Protein 9IIL (pdb70)

Solvent-accessible surface area: 47785 Å² total; per-residue (Å²): 138,29,82,0,0,0,3,7,2,22,21,40,0,5,1,0,0,3,1,4,0,70,16,134,149,72,21,89,0,59,0,16,0,0,5,24,128,15,62,14,118,12,2,11,12,0,1,54,18,3,8,16,22,31,124,12,134,31,148,16,92,54,47,112,63,130,171,76,55,33,1,39,0,80,10,73,173,17,109,4,100,0,11,12,25,109,55,143,63,1,62,105,5,47,0,67,82,24,136,0,33,4,0,0,4,22,50,48,131,22,64,17,58,72,42,0,34,58,0,35,125,10,31,5,118,30,0,0,1,18,21,7,11,130,74,100,16,48,16,13,2,0,20,23,31,26,49,94,96,30,127,104,111,8,78,0,0,0,2,0,21,26,7,0,6,0,0,0,0,0,0,66,8,0,16,96,47,26,11,0,59,7,0,0,0,0,4,0,9,0,11,27,47,69,13,10,16,6,2,89,30,46,222,44,45,23,37,0,0,1,6,52,41,0,0,0,0,13,107,25,58,0,12,42,2,0,59,107,22,19,84,124,0,97,125,65,1,50,9,11,2,0,20,0,20,7,30,8,1,0,0,0,0,0,0,0,7,8,98,49,129,17,65,59,120,105,0,14,59,47,0,44,122,9,15,123,85,122,25,52,115,1,3,23,34,17,91,54,36,4,0,1,20,8,2,53,60,17,56,79,6,0,8,0,0,40,66,19,10,17,34,10,49,110,0,0,1,0,1,0,0,3,1,14,6,12,3,11,0,14,13,1,0,25,3,0,40,30,46,92,122,184,27,85,0,0,0,3,7,2,26,23,41,0,6,1,0,0,6,0,8,0,68,7,133,99,106,10,115,1,67,0,18,0,0,6,21,127,17,61,18,118,13,1,11,14,1,1,59,16,4,9,16,24,31,123,14,139,30,146,20,81,61,46,130,65,122,174,80,57,37,1,46,1,96,8,78,183,23,117,9,96,0,16,11,24,115,62,150,79,1,61,98,5,47,0,57,73,24,138,0,32,1,0,1,4,20,45,48,129,26,67,14,58,70,40,0,33,54,0,34,127,11,26,6,137,29,0,0,0,16,22,6,14,134,48,119,29,62,15,11,3,0,18,18,33,24,43,91,96,29,130,103,110,10,84,1,0,0,2,0,19,28,8,0,7,0,0,0,0,0,0,64,9,0,21,96,53,27,12,0,63,8,0,0,0,0,3,0,7,0,12,28,44,66,12,8,16,8,3,97,31,39,205,23,44,20,26,0,0,1,7,51,40,0,0,0,0,9,98,24,61,0,12,43,1,0,39,103,24,16,94,122,0,95,117,60,1,48,9,12,1,0,20,0,20,8,32,8,0,0,0,0,0,0,0,0,9,8,114,47,129,17,65,60,112,101,0,15,86,37,0,48,108,5,13,131,71,117,27,52,101,0,3,24,36,21,88,60,41,4,0,2,21,6,2,50,60,14,60,79,6,0,9,0,0,39,74,23,9,18,36,13,49,111,0,0,1,0,1,0,0,3,1,14,6,11,2,12,0,11,13,2,0,11,2,0,15,30,34,121,140,138,18,72,0,0,0,3,8,2,26,24,37,0,4,0,0,0,2,1,4,1,74,7,137,114,96,3,135,2,66,0,16,0,0,6,22,129,17,60,14,114,13,1,11,13,1,1,52,17,2,8,17,23,28,121,14,136,29,149,18,88,60,44,128,70,138,171,78,60,40,1,34,0,106,12,79,187,26,96,5,79,0,7,12,26,113,53,152,77,1,56,108,7,39,0,64,79,22,134,1,31,1,0,3,4,22,47,48,134,25,66,15,64,71,41,0,36,55,0,32,122,9,30,5,140,34,0,0,0,18,22,5,11,130,49,128,29,59,19,10,3,0,21,20,40,24,45,95,91,29,126,101,110,5,82,1,0,0,2,0,20,28,6,0,6,0,0,0,0,0,0,62,8,0,22,86,54,27,10,0,63,5,0,0,0,0,3,0,7,0,12,26,48,69,13,11,14,6,3,96,31,45,232,47,36,17,36,0,0,0,7,52,38,1,0,0,1,11,108,23,58,0,10,41,2,0,42,108,26,15,98,121,0,98,113,59,1,48,9,9,1,0,19,0,21,7,30,8,0,0,0,0,0,0,0,0,10,6,115,41,127,13,62,58,114,102,0,13,84,42,0,45,134,7,15,129,79,117,22,52,115,0,3,22,34,22,92,54,28,4,0,1,20,6,1,52,60,13,61,80,5,0,9,0,0,40,53,22,9,18,34,13,53,98,0,0,1,0,2,0,0,3,1,14,6,11,2,11,0,14,13,1,1,15,2,0,34,31,30,153,141,171,38,83,0,0,0,3,7,1,22,22,39,0,6,1,0,0,4,0,5,0,70,8,136,89,97,5,96,2,65,1,13,0,0,6,22,129,17,55,12,108,11,1,9,14,0,1,62,17,4,8,17,24,30,127,15,132,39,121,22,59,54,50,122,70,158,118,72,51,30,0,38,0,83,10,83,181,24,109,6,106,0,9,12,28,114,49,145,74,0,42,110,6,44,0,67,81,14,147,1,30,0,0,0,4,20,48,47,134,25,67,17,67,74,39,0,47,67,0,39,132,10,31,6,135,29,0,0,1,16,21,6,11,131,46,124,30,60,16,10,2,0,18,18,37,19,53,91,97,26,109,113,102,6,84,2,0,0,1,0,20,26,8,0,5,0,0,0,0,0,0,64,8,0,20,103,47,26,9,2,58,8,0,0,0,0,3,0,8,0,11,26,45,70,13,11,17,7,3,96,30,40,219,30,40,44,32,0,0,1,6,53,40,0,0,0,0,7,104,21,58,0,14,38,2,0,50,101,20,18,97,136,0,94,105,90,4,47,8,12,1,0,20,0,21,7,32,9,0,0,0,0,0,0,0,0,8,6,103,44,121,17,67,61,114,102,0,14,71,40,0,47,127,11,15,128,91,124,23,53,100,0,3,22,34,20,89,62,42,5,0,1,22,5,2,54,58,13,60,79,5,0,8,0,0,39,70,22,9,18,36,12,49,104,0,0,2,0,1,0,0,3,1,13,6,12,2,10,0,14,14,1,0,6,2,0,15,41,39,103,160

B-factor: mean 47.94, std 15.57, range [25.23, 146.42]

Radius of gyration: 32.0 Å; Cα contacts (8 Å, |Δi|>4): 3351; chains: 4; bounding box: 79×87×82 Å

Foldseek 3Di:
DAEEEEEALPLFNLLLQLCCQPPPDHFPYAHAEYEEQDDVVVSVVCSQADPQQGGRQWDWDWDQDPNWIWIWIDHNNDTYIYTYYNDPQLLPDQCQVVVHAEYEYDRVPQQEPVSQCSNVNSPHQAYEDAAARDHDALEEDQPLQCLVVDDPNGHYYYPHFLVLNQVLVLCVLQCVPFRFQAKEKEKEWEDDPQADCDQADDPDNQSSHRLQPDWGKAADSNVVSSCRVPVVCVVRYGYTYIYHHDHWKMKMKMKTFTNHDDDLVRSLVSQCVCCVPSRVVAEAEDADPDDGSVQRLPQHSWYWHSVPWDDDPRMIITMIMHGRRNNSSSSVSVSVSVVVD/DAEEEEEDLPLFNLLLVLCQQVPPDHFPYAYAEYEDQDDPVVSVVCSQADPFQGGRQWDWDWDQDPNWIWIWIDHNNDTYIYTYYNDPQQLCDQCQVVVHAEYEYDNVPQQEPVSQCSNVNNVHQAYEDAAFHDPDALEEDQPLPCLVVDDPNGHGYYPHALVLNAVLVLCCLQCVPFRFQAKEKEKEWEDDPQADCDQADDPDNQSSHHQQPDWGKDADSNVVSSCRVPVVCVVRYYYTYIYHHDHWKMKMKMKTFTPHDDDLVRSLVSLCVCCVPSRVPAEEEDCDPDDRSVQRLPQHSWYWHSVQWDDDVRMIITMIMHGRRNNSSNSVSVSVSVVVD/DAEEEEEALPLFNLLLVLCQQVPPDHFPYAHAEYEEQDDDVVSVVCSQADPFQGGRAWDWDWDQDPNWIWIWIDHNNDTYTHTYYNDPQLLPDQCQVVVHAEYEYENVPQQEPVSQCSVVNNPHQAYEDAAFHDYDFLEEDQPLPCLVVDDSPRRYYYPHFLVQNQVLVLCVLQCVPFRFQAKEKEKEWEDDPQADCDQADDPDNQSSHHQQPDWGKAADSNVVSSCRNPVVCVVRYGYTYIYHHDHWKMKMKMKTQTPHDDDLVVSLVSQCVCCVPSRVVAEAEDADDDDGSVARLPQHSWYWHSVPWDDDDRMIITMIMHGRRNNSSNSVSVSVSSVPD/DAEEEEEALPLQNLLLVLCCQVPPDHFDYAHAEYEEQDDPVVSVVCSQAPPFPGGRAWDWDWDDDPHWIWIWIDHNRDTYTYTYYNDPQLLCDQCQVVVHAEYEYDNVPQQEPVSQCSNVNNPYQAYEDAAFHPDDFPEEDQPLQCLVVDDPNGHYYYPHALLLNQVLVLCVLQCVPFRFQAKEKEKEWEDDPQADCDQADDPDNQSSHRLAPDWGKAADCNVVSSCRNPVVCVPRYYYTYIYHHDHWKMKMKMKTFTRHDDDLVVSLVSLCVCCVPSRVPAEEEDQDPDDGSVQRLPQHSWYWNSVPWDDDDRMIITMIMHGRRRNSSSSVSVSVSVSDD

Sequence (1364 aa):
MQRIAINGFGRIGRNVLRAWFESPKQFHFEIVAINDIADVHTLVHLFKYDSTHGRFNGKVDITIENEKIYLNIQSNQRLLKVEVLQQKQPELLPWASLKIDVVLECTGLFRSHADATRHLEAGAKRVIIGAAPFDHVDAAIVYGVNHADVKATDQIISSVSCTTQALVPLVKIIDDAFGIETALMTEIHAVTADQSVLDHAHRDLRRRARASGQNIIPTTSSALGALKRVMPKMEDRIDGYSIRVPTINVAAIDLTFIAQSPITVHHINELLIKASQTDYAEIMAVTDEPLVSSDFNHSPYSLIVDLTQTMVVGHQAKVFAWYDNEWGYANRLLDLCDSFKSMQRIAINGFGRIGRNVLRAWFESPKQFHFEIVAINDIADVHTLVHLFKYDSTHGRFNGKVDITIENEKIYLNIQSNQRLLKVEVLQQKQPELLPWASLKIDVVLECTGLFRSHADATRHLEAGAKRVIIGAAPFDHVDAAIVYGVNHADVKATDQIISSVSCTTQALVPLVKIIDDAFGIETALMTEIHAVTADQSVLDHAHRDLRRARASGQNIIPTTSSALGALKRVMPKMEDRIDGYSIRVPTINVAAIDLTFIAQSPITVHHINELLIKASQTDYAEIMAVTDEPLVSSDFNHSPYSLIVDLTQTMVVGHQAKVFAWYDNEWGYANRLLDLCDSFKSMQRIAINGFGRIGRNVLRAWFESPKQFHFEIVAINDIADVHTLVHLFKYDSTHGRFNGKVDITIENEKIYLNIQSNQRLLKVEVLQQKQPELLPWASLKIDVVLECTGLFRSHADATRHLEAGAKRVIIGAAPFDHVDAAIVYGVNHADVKATDQIISSVSCTTQALVPLVKIIDDAFGIETALMTEIHAVTADQSVLDHAHRDLRRRARASGQNIIPTTSSALGALKRVMPKMEDRIDGYSIRVPTINVAAIDLTFIAQSPITVHHINELLIKASQTDYAEIMAVTDEPLVSSDFNHSPYSLIVDLTQTMVVGHQAKVFAWYDNEWGYANRLLDLCDSFKSMQRIAINGFGRIGRNVLRAWFESPKQFHFEIVAINDIADVHTLVHLFKYDSTHGRFNGKVDITIENEKIYLNIQSNQRLLKVEVLQQKQPELLPWASLKIDVVLECTGLFRSHADATRHLEAGAKRVIIGAAPFDHVDAAIVYGVNHADVKATDQIISSVSCTTQALVPLVKIIDDAFGIETALMTEIHAVTADQSVLDHAHRDLRRRARASGQNIIPTTSSALGALKRVMPKMEDRIIDGYSIRVPTINVAAIDLTFIAQSPITVHHINELLIKASQTDYAEIMAVTDEPLVSSDFNHSPYSLIVDLTQTMVVGHQAKVFAWYDNEWGYANRLLDLCDSFKS

Structure (mmCIF, N/CA/C/O backbone):
data_9IIL
#
_entry.id   9IIL
#
_cell.length_a   145.365
_cell.length_b   167.131
_cell.length_c   149.592
_cell.angle_alpha   90.000
_cell.angle_beta   90.000
_cell.angle_gamma   90.000
#
_symmetry.space_group_name_H-M   'C 2 2 21'
#
loop_
_entity.id
_entity.type
_entity.pdbx_description
1 polymer 'Glyceraldehyde-3-phosphate dehydrogenase'
2 non-polymer NICOTINAMIDE-ADENINE-DINUCLEOTIDE
3 non-polymer DI(HYDROXYETHYL)ETHER
4 non-polymer 'TETRAETHYLENE GLYCOL'
5 non-polymer 1,2-ETHANEDIOL
6 non-polymer 'PHOSPHATE ION'
7 non-polymer 'TRIETHYLENE GLYCOL'
8 non-polymer 2-AMINO-2-HYDROXYMETHYL-PROPANE-1,3-DIOL
9 non-polymer 'PENTAETHYLENE GLYCOL'
10 non-polymer GLYCEROL
11 water water
#
loop_
_atom_site.group_PDB
_atom_site.id
_atom_site.type_symbol
_atom_site.label_atom_id
_atom_site.label_alt_id
_atom_site.label_comp_id
_atom_site.label_asym_id
_atom_site.label_entity_id
_atom_site.label_seq_id
_atom_site.pdbx_PDB_ins_code
_atom_site.Cartn_x
_atom_site.Cartn_y
_atom_site.Cartn_z
_atom_site.occupancy
_atom_site.B_iso_or_equiv
_atom_site.auth_seq_id
_atom_site.auth_comp_id
_atom_site.auth_asym_id
_atom_site.auth_atom_id
_atom_site.pdbx_PDB_model_num
ATOM 1 N N . MET A 1 1 ? -78.300 59.962 10.285 1.000 113.993 1 MET A N 1
ATOM 2 C CA . MET A 1 1 ? -77.830 61.130 11.075 1.000 104.230 1 MET A CA 1
ATOM 3 C C . MET A 1 1 ? -77.229 62.137 10.094 1.000 91.848 1 MET A C 1
ATOM 4 O O . MET A 1 1 ? -77.493 62.079 8.899 1.000 95.033 1 MET A O 1
ATOM 9 N N . GLN A 1 2 ? -76.475 63.101 10.612 1.000 77.132 2 GLN A N 1
ATOM 10 C CA . GLN A 1 2 ? -75.470 63.791 9.827 1.000 63.252 2 GLN A CA 1
ATOM 11 C C . GLN A 1 2 ? -74.233 62.872 9.739 1.000 53.004 2 GLN A C 1
ATOM 12 O O . GLN A 1 2 ? -74.032 61.972 10.558 1.000 46.676 2 GLN A O 1
ATOM 18 N N . ARG A 1 3 ? -73.436 63.040 8.680 1.000 46.393 3 ARG A N 1
ATOM 19 C CA . ARG A 1 3 ? -72.369 62.115 8.352 1.000 47.718 3 ARG A CA 1
ATOM 20 C C . ARG A 1 3 ? -71.048 62.866 8.241 1.000 44.246 3 ARG A C 1
ATOM 21 O O . ARG A 1 3 ? -70.868 63.754 7.420 1.000 49.029 3 ARG A O 1
ATOM 29 N N . ILE A 1 4 ? -70.112 62.501 9.100 1.000 42.825 4 ILE A N 1
ATOM 30 C CA . ILE A 1 4 ? -68.854 63.209 9.213 1.000 44.333 4 ILE A CA 1
ATOM 31 C C . ILE A 1 4 ? -67.780 62.304 8.637 1.000 38.855 4 ILE A C 1
ATOM 32 O O . ILE A 1 4 ? -67.842 61.079 8.764 1.000 42.799 4 ILE A O 1
ATOM 37 N N . ALA A 1 5 ? -66.747 62.939 8.095 1.000 38.837 5 ALA A N 1
ATOM 38 C CA . ALA A 1 5 ? -65.554 62.228 7.690 1.000 37.662 5 ALA A CA 1
ATOM 39 C C . ALA A 1 5 ? -64.330 62.950 8.221 1.000 34.373 5 ALA A C 1
ATOM 40 O O . ALA A 1 5 ? -64.296 64.161 8.307 1.000 38.723 5 ALA A O 1
ATOM 42 N N . ILE A 1 6 ? -63.298 62.195 8.530 1.000 36.035 6 ILE A N 1
ATOM 43 C CA . ILE A 1 6 ? -62.085 62.800 9.019 1.000 37.217 6 ILE A CA 1
ATOM 44 C C . ILE A 1 6 ? -61.042 62.675 7.932 1.000 38.631 6 ILE A C 1
ATOM 45 O O . ILE A 1 6 ? -60.783 61.563 7.490 1.000 37.532 6 ILE A O 1
ATOM 50 N N . ASN A 1 7 ? -60.399 63.793 7.578 1.000 40.599 7 ASN A N 1
ATOM 51 C CA . ASN A 1 7 ? -59.281 63.739 6.650 1.000 40.748 7 ASN A CA 1
ATOM 52 C C . ASN A 1 7 ? -57.983 63.930 7.421 1.000 37.651 7 ASN A C 1
ATOM 53 O O . ASN A 1 7 ? -57.724 65.013 7.938 1.000 45.258 7 ASN A O 1
ATOM 58 N N . GLY A 1 8 ? -57.165 62.882 7.477 1.000 37.565 8 GLY A N 1
ATOM 59 C CA . GLY A 1 8 ? -55.947 62.902 8.269 1.000 38.951 8 GLY A CA 1
ATOM 60 C C . GLY A 1 8 ? -56.222 62.362 9.671 1.000 38.104 8 GLY A C 1
ATOM 61 O O . GLY A 1 8 ? -56.895 63.012 10.467 1.000 38.945 8 GLY A O 1
ATOM 62 N N . PHE A 1 9 ? -55.717 61.152 9.929 1.000 40.862 9 PHE A N 1
ATOM 63 C CA . PHE A 1 9 ? -55.952 60.412 11.158 1.000 41.558 9 PHE A CA 1
ATOM 64 C C . PHE A 1 9 ? -54.695 60.475 12.033 1.000 43.547 9 PHE A C 1
ATOM 65 O O . PHE A 1 9 ? -54.039 59.448 12.285 1.000 38.410 9 PHE A O 1
ATOM 73 N N . GLY A 1 10 ? -54.402 61.698 12.507 1.000 36.284 10 GLY A N 1
ATOM 74 C CA . GLY A 1 10 ? -53.226 61.970 13.308 1.000 37.610 10 GLY A CA 1
ATOM 75 C C . GLY A 1 10 ? -53.621 62.234 14.750 1.000 40.654 10 GLY A C 1
ATOM 76 O O . GLY A 1 10 ? -54.651 61.750 15.212 1.000 40.916 10 GLY A O 1
ATOM 77 N N . ARG A 1 11 ? -52.786 63.014 15.444 1.000 40.806 11 ARG A N 1
ATOM 78 C CA . ARG A 1 11 ? -53.095 63.435 16.801 1.000 40.383 11 ARG A CA 1
ATOM 79 C C . ARG A 1 11 ? -54.523 63.976 16.889 1.000 45.441 11 ARG A C 1
ATOM 80 O O . ARG A 1 11 ? -55.250 63.601 17.803 1.000 50.329 11 ARG A O 1
ATOM 88 N N . ILE A 1 12 ? -54.944 64.843 15.961 1.000 38.984 12 ILE A N 1
ATOM 89 C CA . ILE A 1 12 ? -56.267 65.441 16.095 1.000 40.868 12 ILE A CA 1
ATOM 90 C C . ILE A 1 12 ? -57.353 64.450 15.652 1.000 38.962 12 ILE A C 1
ATOM 91 O O . ILE A 1 12 ? -58.292 64.196 16.395 1.000 36.619 12 ILE A O 1
ATOM 96 N N . GLY A 1 13 ? -57.246 63.936 14.424 1.000 38.110 13 GLY A N 1
ATOM 97 C CA . GLY A 1 13 ? -58.248 63.063 13.844 1.000 36.208 13 GLY A CA 1
ATOM 98 C C . GLY A 1 13 ? -58.514 61.841 14.719 1.000 31.949 13 GLY A C 1
ATOM 99 O O . GLY A 1 13 ? -59.657 61.472 14.905 1.000 34.865 13 GLY A O 1
ATOM 100 N N . ARG A 1 14 ? -57.456 61.198 15.207 1.000 30.304 14 ARG A N 1
ATOM 101 C CA . ARG A 1 14 ? -57.602 60.030 16.059 1.000 35.126 14 ARG A CA 1
ATOM 102 C C . ARG A 1 14 ? -58.295 60.400 17.369 1.000 36.787 14 ARG A C 1
ATOM 103 O O . ARG A 1 14 ? -59.054 59.603 17.904 1.000 37.717 14 ARG A O 1
ATOM 111 N N . ASN A 1 15 ? -58.063 61.614 17.872 1.000 37.992 15 ASN A N 1
ATOM 112 C CA . ASN A 1 15 ? -58.630 61.991 19.151 1.000 36.842 15 ASN A CA 1
ATOM 113 C C . ASN A 1 15 ? -60.093 62.378 18.976 1.000 36.129 15 ASN A C 1
ATOM 114 O O . ASN A 1 15 ? -60.872 62.229 19.912 1.000 30.914 15 ASN A O 1
ATOM 119 N N . VAL A 1 16 ? -60.447 62.848 17.775 1.000 33.167 16 VAL A N 1
ATOM 120 C CA . VAL A 1 16 ? -61.816 63.190 17.452 1.000 36.607 16 VAL A CA 1
ATOM 121 C C . VAL A 1 16 ? -62.646 61.917 17.524 1.000 35.613 16 VAL A C 1
ATOM 122 O O . VAL A 1 16 ? -63.704 61.885 18.144 1.000 36.085 16 VAL A O 1
ATOM 126 N N . LEU A 1 17 ? -62.101 60.846 16.964 1.000 37.893 17 LEU A N 1
ATOM 127 C CA . LEU A 1 17 ? -62.842 59.599 16.937 1.000 37.445 17 LEU A CA 1
ATOM 128 C C . LEU A 1 17 ? -62.955 59.068 18.369 1.000 37.012 17 LEU A C 1
ATOM 129 O O . LEU A 1 17 ? -64.050 58.760 18.843 1.000 32.885 17 LEU A O 1
ATOM 134 N N . ARG A 1 18 ? -61.831 59.025 19.086 1.000 33.894 18 ARG A N 1
ATOM 135 C CA . ARG A 1 18 ? -61.874 58.590 20.470 1.000 34.809 18 ARG A CA 1
ATOM 136 C C . ARG A 1 18 ? -62.872 59.408 21.259 1.000 32.784 18 ARG A C 1
ATOM 137 O O . ARG A 1 18 ? -63.570 58.847 22.096 1.000 35.367 18 ARG A O 1
ATOM 145 N N . ALA A 1 19 ? -62.863 60.732 21.050 1.000 31.622 19 ALA A N 1
ATOM 146 C CA . ALA A 1 19 ? -63.705 61.611 21.847 1.000 32.660 19 ALA A CA 1
ATOM 147 C C . ALA A 1 19 ? -65.187 61.354 21.563 1.000 33.089 19 ALA A C 1
ATOM 148 O O . ALA A 1 19 ? -66.010 61.513 22.456 1.000 35.556 19 ALA A O 1
ATOM 150 N N . TRP A 1 20 ? -65.513 60.989 20.318 1.000 31.005 20 TRP A N 1
ATOM 151 C CA . TRP A 1 20 ? -66.859 60.609 19.949 1.000 32.804 20 TRP A CA 1
ATOM 152 C C . TRP A 1 20 ? -67.316 59.469 20.849 1.000 34.792 20 TRP A C 1
ATOM 153 O O . TRP A 1 20 ? -68.473 59.422 21.275 1.000 36.133 20 TRP A O 1
ATOM 164 N N . PHE A 1 21 ? -66.408 58.522 21.090 1.000 34.946 21 PHE A N 1
ATOM 165 C CA . PHE A 1 21 ? -66.767 57.300 21.791 1.000 37.145 21 PHE A CA 1
ATOM 166 C C . PHE A 1 21 ? -66.838 57.552 23.293 1.000 39.504 21 PHE A C 1
ATOM 167 O O . PHE A 1 21 ? -67.674 56.939 23.948 1.000 43.310 21 PHE A O 1
ATOM 175 N N . GLU A 1 22 ? -66.039 58.495 23.814 1.000 39.866 22 GLU A N 1
ATOM 176 C CA . GLU A 1 22 ? -65.895 58.688 25.257 1.000 40.510 22 GLU A CA 1
ATOM 177 C C . GLU A 1 22 ? -66.849 59.745 25.812 1.000 36.625 22 GLU A C 1
ATOM 178 O O . GLU A 1 22 ? -67.086 59.751 27.005 1.000 33.999 22 GLU A O 1
ATOM 184 N N . SER A 1 23 ? -67.342 60.662 24.988 1.000 35.913 23 SER A N 1
ATOM 185 C CA . SER A 1 23 ? -68.275 61.674 25.459 1.000 40.720 23 SER A CA 1
ATOM 186 C C . SER A 1 23 ? -69.365 61.039 26.324 1.000 43.565 23 SER A C 1
ATOM 187 O O . SER A 1 23 ? -69.971 60.052 25.935 1.000 38.108 23 SER A O 1
ATOM 190 N N . PRO A 1 24 ? -69.621 61.512 27.558 1.000 45.470 24 PRO A N 1
ATOM 191 C CA . PRO A 1 24 ? -70.705 60.925 28.351 1.000 46.708 24 PRO A CA 1
ATOM 192 C C . PRO A 1 24 ? -72.043 60.917 27.609 1.000 45.595 24 PRO A C 1
ATOM 193 O O . PRO A 1 24 ? -72.696 59.872 27.484 1.000 42.997 24 PRO A O 1
ATOM 197 N N . LYS A 1 25 ? -72.429 62.085 27.102 1.000 41.392 25 LYS A N 1
ATOM 198 C CA . LYS A 1 25 ? -73.586 62.204 26.239 1.000 48.612 25 LYS A CA 1
ATOM 199 C C . LYS A 1 25 ? -73.182 61.850 24.808 1.000 49.568 25 LYS A C 1
ATOM 200 O O . LYS A 1 25 ? -72.175 62.321 24.290 1.000 46.371 25 LYS A O 1
ATOM 206 N N . GLN A 1 26 ? -74.014 61.044 24.158 1.000 50.655 26 GLN A N 1
ATOM 207 C CA . GLN A 1 26 ? -73.712 60.537 22.834 1.000 51.277 26 GLN A CA 1
ATOM 208 C C . GLN A 1 26 ? -73.994 61.624 21.807 1.000 48.070 26 GLN A C 1
ATOM 209 O O . GLN A 1 26 ? -75.014 62.307 21.870 1.000 51.794 26 GLN A O 1
ATOM 215 N N . PHE A 1 27 ? -73.073 61.783 20.859 1.000 46.839 27 PHE A N 1
ATOM 216 C CA . PHE A 1 27 ? -73.281 62.720 19.770 1.000 46.783 27 PHE A CA 1
ATOM 217 C C . PHE A 1 27 ? -74.306 62.108 18.818 1.000 47.814 27 PHE A C 1
ATOM 218 O O . PHE A 1 27 ? -74.400 60.888 18.712 1.000 47.875 27 PHE A O 1
ATOM 226 N N . HIS A 1 28 ? -75.087 62.963 18.147 1.000 54.117 28 HIS A N 1
ATOM 227 C CA . HIS A 1 28 ? -76.219 62.493 17.365 1.000 61.219 28 HIS A CA 1
ATOM 228 C C . HIS A 1 28 ? -75.865 62.470 15.880 1.000 62.556 28 HIS A C 1
ATOM 229 O O . HIS A 1 28 ? -76.760 62.446 15.042 1.000 79.411 28 HIS A O 1
ATOM 236 N N . PHE A 1 29 ? -74.561 62.471 15.575 1.000 54.829 29 PHE A N 1
ATOM 237 C CA . PHE A 1 29 ? -74.054 62.301 14.224 1.000 46.776 29 PHE A CA 1
ATOM 238 C C . PHE A 1 29 ? -73.026 61.176 14.259 1.000 47.446 29 PHE A C 1
ATOM 239 O O . PHE A 1 29 ? -72.554 60.787 15.335 1.000 40.630 29 PHE A O 1
ATOM 247 N N . GLU A 1 30 ? -72.700 60.652 13.076 1.000 44.896 30 GLU A N 1
ATOM 248 C CA . GLU A 1 30 ? -71.807 59.517 12.989 1.000 47.427 30 GLU A CA 1
ATOM 249 C C . GLU A 1 30 ? -70.576 59.926 12.198 1.000 41.993 30 GLU A C 1
ATOM 250 O O . GLU A 1 30 ? -70.683 60.726 11.283 1.000 39.239 30 GLU A O 1
ATOM 256 N N . ILE A 1 31 ? -69.419 59.391 12.595 1.000 40.032 31 ILE A N 1
ATOM 257 C CA . ILE A 1 31 ? -68.232 59.407 11.758 1.000 41.176 31 ILE A CA 1
ATOM 258 C C . ILE A 1 31 ? -68.296 58.161 10.879 1.000 39.921 31 ILE A C 1
ATOM 259 O O . ILE A 1 31 ? -68.278 57.054 11.403 1.000 40.870 31 ILE A O 1
ATOM 264 N N . VAL A 1 32 ? -68.377 58.348 9.555 1.000 38.934 32 VAL A N 1
ATOM 265 C CA . VAL A 1 32 ? -68.617 57.238 8.644 1.000 40.758 32 VAL A CA 1
ATOM 266 C C . VAL A 1 32 ? -67.394 56.937 7.783 1.000 42.575 32 VAL A C 1
ATOM 267 O O . VAL A 1 32 ? -67.359 55.897 7.140 1.000 45.671 32 VAL A O 1
ATOM 271 N N . ALA A 1 33 ? -66.399 57.829 7.742 1.000 42.442 33 ALA A N 1
ATOM 272 C CA . ALA A 1 33 ? -65.199 57.497 7.008 1.000 42.194 33 ALA A CA 1
ATOM 273 C C . ALA A 1 33 ? -64.010 58.244 7.582 1.000 39.879 33 ALA A C 1
ATOM 274 O O . ALA A 1 33 ? -64.158 59.344 8.098 1.000 39.314 33 ALA A O 1
ATOM 276 N N . ILE A 1 34 ? -62.834 57.631 7.447 1.000 39.375 34 ILE A N 1
ATOM 277 C CA . ILE A 1 34 ? -61.578 58.309 7.701 1.000 41.096 34 ILE A CA 1
ATOM 278 C C . ILE A 1 34 ? -60.705 58.096 6.478 1.000 42.069 34 ILE A C 1
ATOM 279 O O . ILE A 1 34 ? -60.818 57.060 5.839 1.000 39.397 34 ILE A O 1
ATOM 284 N N . ASN A 1 35 ? -59.833 59.076 6.204 1.000 45.939 35 ASN A N 1
ATOM 285 C CA . ASN A 1 35 ? -58.822 58.996 5.161 1.000 42.087 35 ASN A CA 1
ATOM 286 C C . ASN A 1 35 ? -57.452 59.405 5.698 1.000 40.054 35 ASN A C 1
ATOM 287 O O . ASN A 1 35 ? -57.337 60.341 6.487 1.000 48.092 35 ASN A O 1
ATOM 292 N N . ASP A 1 36 ? -56.413 58.710 5.226 1.000 38.662 36 ASP A N 1
ATOM 293 C CA . ASP A 1 36 ? -55.024 58.979 5.568 1.000 41.871 36 ASP A CA 1
ATOM 294 C C . ASP A 1 36 ? -54.146 58.345 4.496 1.000 44.841 36 ASP A C 1
ATOM 295 O O . ASP A 1 36 ? -54.633 57.580 3.678 1.000 51.127 36 ASP A O 1
ATOM 300 N N . ILE A 1 37 ? -52.856 58.688 4.489 1.000 48.350 37 ILE A N 1
ATOM 301 C CA . ILE A 1 37 ? -51.928 58.122 3.524 1.000 48.363 37 ILE A CA 1
ATOM 302 C C . ILE A 1 37 ? -51.334 56.840 4.089 1.000 43.162 37 ILE A C 1
ATOM 303 O O . ILE A 1 37 ? -50.775 56.054 3.344 1.000 42.183 37 ILE A O 1
ATOM 308 N N . ALA A 1 38 ? -51.420 56.644 5.405 1.000 40.520 38 ALA A N 1
ATOM 309 C CA . ALA A 1 38 ? -50.905 55.435 6.013 1.000 43.515 38 ALA A CA 1
ATOM 310 C C . ALA A 1 38 ? -51.901 54.302 5.786 1.000 41.854 38 ALA A C 1
ATOM 311 O O . ALA A 1 38 ? -53.094 54.559 5.590 1.000 38.704 38 ALA A O 1
ATOM 313 N N . ASP A 1 39 ? -51.385 53.064 5.842 1.000 41.830 39 ASP A N 1
ATOM 314 C CA . ASP A 1 39 ? -52.194 51.864 5.665 1.000 46.021 39 ASP A CA 1
ATOM 315 C C . ASP A 1 39 ? -53.063 51.629 6.903 1.000 44.095 39 ASP A C 1
ATOM 316 O O . ASP A 1 39 ? -52.742 52.114 7.986 1.000 42.936 39 ASP A O 1
ATOM 321 N N . VAL A 1 40 ? -54.141 50.845 6.748 1.000 41.017 40 VAL A N 1
ATOM 322 C CA . VAL A 1 40 ? -55.165 50.720 7.774 1.000 42.596 40 VAL A CA 1
ATOM 323 C C . VAL A 1 40 ? -54.630 50.002 9.025 1.000 41.088 40 VAL A C 1
ATOM 324 O O . VAL A 1 40 ? -55.094 50.267 10.133 1.000 39.911 40 VAL A O 1
ATOM 328 N N . HIS A 1 41 ? -53.665 49.089 8.877 1.000 42.644 41 HIS A N 1
ATOM 329 C CA . HIS A 1 41 ? -53.141 48.390 10.041 1.000 43.997 41 HIS A CA 1
ATOM 330 C C . HIS A 1 41 ? -52.366 49.368 10.929 1.000 46.013 41 HIS A C 1
ATOM 331 O O . HIS A 1 41 ? -52.392 49.229 12.157 1.000 39.430 41 HIS A O 1
ATOM 338 N N . THR A 1 42 ? -51.684 50.352 10.311 1.000 39.864 42 THR A N 1
ATOM 339 C CA . THR A 1 42 ? -50.976 51.373 11.063 1.000 39.126 42 THR A CA 1
ATOM 340 C C . THR A 1 42 ? -51.997 52.268 11.765 1.000 34.293 42 THR A C 1
ATOM 341 O O . THR A 1 42 ? -51.883 52.561 12.948 1.000 31.583 42 THR A O 1
ATOM 345 N N . LEU A 1 43 ? -53.044 52.646 11.050 1.000 34.307 43 LEU A N 1
ATOM 346 C CA . LEU A 1 43 ? -54.059 53.497 11.634 1.000 37.921 43 LEU A CA 1
ATOM 347 C C . LEU A 1 43 ? -54.720 52.839 12.843 1.000 39.025 43 LEU A C 1
ATOM 348 O O . LEU A 1 43 ? -54.837 53.475 13.891 1.000 36.371 43 LEU A O 1
ATOM 353 N N . VAL A 1 44 ? -55.155 51.582 12.699 1.000 36.835 44 VAL A N 1
ATOM 354 C CA . VAL A 1 44 ? -55.878 50.913 13.764 1.000 35.424 44 VAL A CA 1
ATOM 355 C C . VAL A 1 44 ? -54.943 50.724 14.963 1.000 34.800 44 VAL A C 1
ATOM 356 O O . VAL A 1 44 ? -55.390 50.889 16.100 1.000 31.929 44 VAL A O 1
ATOM 360 N N . HIS A 1 45 ? -53.654 50.430 14.716 1.000 31.521 45 HIS A N 1
ATOM 361 C CA . HIS A 1 45 ? -52.693 50.273 15.787 1.000 33.583 45 HIS A CA 1
ATOM 362 C C . HIS A 1 45 ? -52.543 51.576 16.570 1.000 33.940 45 HIS A C 1
ATOM 363 O O . HIS A 1 45 ? -52.571 51.558 17.797 1.000 32.496 45 HIS A O 1
ATOM 370 N N . LEU A 1 46 ? -52.417 52.719 15.884 1.000 32.955 46 LEU A N 1
ATOM 371 C CA . LEU A 1 46 ? -52.175 53.968 16.596 1.000 33.230 46 LEU A CA 1
ATOM 372 C C . LEU A 1 46 ? -53.454 54.430 17.287 1.000 30.677 46 LEU A C 1
ATOM 373 O O . LEU A 1 46 ? -53.394 55.105 18.307 1.000 32.860 46 LEU A O 1
ATOM 378 N N . PHE A 1 47 ? -54.608 54.058 16.745 1.000 28.911 47 PHE A N 1
ATOM 379 C CA . PHE A 1 47 ? -55.870 54.427 17.350 1.000 31.329 47 PHE A CA 1
ATOM 380 C C . PHE A 1 47 ? -56.060 53.702 18.677 1.000 32.171 47 PHE A C 1
ATOM 381 O O . PHE A 1 47 ? -56.584 54.276 19.612 1.000 33.842 47 PHE A O 1
ATOM 389 N N . LYS A 1 48 ? -55.618 52.444 18.742 1.000 35.993 48 LYS A N 1
ATOM 390 C CA . LYS A 1 48 ? -55.784 51.599 19.918 1.000 37.426 48 LYS A CA 1
ATOM 391 C C . LYS A 1 48 ? -54.786 51.932 21.029 1.000 33.346 48 LYS A C 1
ATOM 392 O O . LYS A 1 48 ? -55.143 51.868 22.205 1.000 34.707 48 LYS A O 1
ATOM 398 N N . TYR A 1 49 ? -53.528 52.207 20.661 1.000 31.595 49 TYR A N 1
ATOM 399 C CA . TYR A 1 49 ? -52.465 52.455 21.622 1.000 32.365 49 TYR A CA 1
ATOM 400 C C . TYR A 1 49 ? -51.939 53.884 21.484 1.000 34.266 49 TYR A C 1
ATOM 401 O O . TYR A 1 49 ? -51.488 54.278 20.414 1.000 35.727 49 TYR A O 1
ATOM 410 N N . ASP A 1 50 ? -51.963 54.639 22.588 1.000 34.824 50 ASP A N 1
ATOM 411 C CA . ASP A 1 50 ? -51.635 56.060 22.587 1.000 32.983 50 ASP A CA 1
ATOM 412 C C . ASP A 1 50 ? -50.748 56.353 23.794 1.000 32.472 50 ASP A C 1
ATOM 413 O O . ASP A 1 50 ? -51.126 56.099 24.944 1.000 31.991 50 ASP A O 1
ATOM 418 N N . SER A 1 51 ? -49.573 56.919 23.500 1.000 28.969 51 SER A N 1
ATOM 419 C CA . SER A 1 51 ? -48.580 57.261 24.493 1.000 29.127 51 SER A CA 1
ATOM 420 C C . SER A 1 51 ? -49.056 58.330 25.473 1.000 33.952 51 SER A C 1
ATOM 421 O O . SER A 1 51 ? -48.508 58.444 26.570 1.000 40.241 51 SER A O 1
ATOM 424 N N . THR A 1 52 ? -50.007 59.149 25.028 1.000 34.368 52 THR A N 1
ATOM 425 C CA . THR A 1 52 ? -50.482 60.310 25.751 1.000 32.466 52 THR A CA 1
ATOM 426 C C . THR A 1 52 ? -51.790 59.960 26.445 1.000 33.712 52 THR A C 1
ATOM 427 O O . THR A 1 52 ? -51.922 60.197 27.642 1.000 35.631 52 THR A O 1
ATOM 431 N N . HIS A 1 53 ? -52.752 59.413 25.695 1.000 31.734 53 HIS A N 1
ATOM 432 C CA . HIS A 1 53 ? -54.097 59.220 26.228 1.000 34.992 53 HIS A CA 1
ATOM 433 C C . HIS A 1 53 ? -54.416 57.765 26.607 1.000 36.979 53 HIS A C 1
ATOM 434 O O . HIS A 1 53 ? -55.554 57.481 26.969 1.000 39.186 53 HIS A O 1
ATOM 441 N N . GLY A 1 54 ? -53.447 56.843 26.531 1.000 34.654 54 GLY A N 1
ATOM 442 C CA . GLY A 1 54 ? -53.667 55.464 26.964 1.000 35.138 54 GLY A CA 1
ATOM 443 C C . GLY A 1 54 ? -54.339 54.591 25.894 1.000 35.296 54 GLY A C 1
ATOM 444 O O . GLY A 1 54 ? -54.491 54.991 24.735 1.000 34.941 54 GLY A O 1
ATOM 445 N N . ARG A 1 55 ? -54.727 53.374 26.288 1.000 31.384 55 ARG A N 1
ATOM 446 C CA . ARG A 1 55 ? -55.366 52.441 25.379 1.000 36.015 55 ARG A CA 1
ATOM 447 C C . ARG A 1 55 ? -56.804 52.863 25.112 1.000 35.496 55 ARG A C 1
ATOM 448 O O . ARG A 1 55 ? -57.490 53.350 25.997 1.000 35.697 55 ARG A O 1
ATOM 456 N N . PHE A 1 56 ? -57.257 52.647 23.881 1.000 34.551 56 PHE A N 1
ATOM 457 C CA . PHE A 1 56 ? -58.656 52.851 23.571 1.000 36.009 56 PHE A CA 1
ATOM 458 C C . PHE A 1 56 ? -59.481 51.807 24.317 1.000 35.920 56 PHE A C 1
ATOM 459 O O . PHE A 1 56 ? -59.183 50.619 24.279 1.000 34.277 56 PHE A O 1
ATOM 467 N N . ASN A 1 57 ? -60.531 52.248 24.993 1.000 45.858 57 ASN A N 1
ATOM 468 C CA . ASN A 1 57 ? -61.283 51.333 25.831 1.000 48.215 57 ASN A CA 1
ATOM 469 C C . ASN A 1 57 ? -62.396 50.738 24.993 1.000 42.035 57 ASN A C 1
ATOM 470 O O . ASN A 1 57 ? -63.555 51.094 25.157 1.000 41.214 57 ASN A O 1
ATOM 475 N N . GLY A 1 58 ? -62.005 49.876 24.059 1.000 43.815 58 GLY A N 1
ATOM 476 C CA . GLY A 1 58 ? -62.957 49.294 23.134 1.000 42.978 58 GLY A CA 1
ATOM 477 C C . GLY A 1 58 ? -62.294 48.299 22.193 1.000 40.151 58 GLY A C 1
ATOM 478 O O . GLY A 1 58 ? -61.125 47.974 22.356 1.000 40.482 58 GLY A O 1
ATOM 479 N N . LYS A 1 59 ? -63.061 47.862 21.193 1.000 41.725 59 LYS A N 1
ATOM 480 C CA . LYS A 1 59 ? -62.613 46.844 20.260 1.000 46.989 59 LYS A CA 1
ATOM 481 C C . LYS A 1 59 ? -62.679 47.411 18.847 1.000 40.752 59 LYS A C 1
ATOM 482 O O . LYS A 1 59 ? -63.623 48.111 18.482 1.000 38.056 59 LYS A O 1
ATOM 488 N N . VAL A 1 60 ? -61.662 47.089 18.054 1.000 39.641 60 VAL A N 1
ATOM 489 C CA . VAL A 1 60 ? -61.645 47.449 16.648 1.000 43.243 60 VAL A CA 1
ATOM 490 C C . VAL A 1 60 ? -61.381 46.204 15.813 1.000 45.454 60 VAL A C 1
ATOM 491 O O . VAL A 1 60 ? -60.376 45.535 16.037 1.000 49.329 60 VAL A O 1
ATOM 495 N N . ASP A 1 61 ? -62.273 45.930 14.850 1.000 45.249 61 ASP A N 1
ATOM 496 C CA . ASP A 1 61 ? -62.134 44.822 13.913 1.000 49.975 61 ASP A CA 1
ATOM 497 C C . ASP A 1 61 ? -62.179 45.381 12.487 1.000 45.533 61 ASP A C 1
ATOM 498 O O . ASP A 1 61 ? -63.079 46.133 12.139 1.000 44.229 61 ASP A O 1
ATOM 503 N N . ILE A 1 62 ? -61.206 44.999 11.660 1.000 45.240 62 ILE A N 1
ATOM 504 C CA . ILE A 1 62 ? -61.136 45.408 10.260 1.000 52.101 62 ILE A CA 1
ATOM 505 C C . ILE A 1 62 ? -61.853 44.374 9.395 1.000 50.370 62 ILE A C 1
ATOM 506 O O . ILE A 1 62 ? -61.652 43.179 9.576 1.000 55.052 62 ILE A O 1
ATOM 511 N N . THR A 1 63 ? -62.659 44.828 8.433 1.000 54.050 63 THR A N 1
ATOM 512 C CA . THR A 1 63 ? -63.346 43.924 7.520 1.000 53.118 63 THR A CA 1
ATOM 513 C C . THR A 1 63 ? -63.171 44.457 6.107 1.000 51.486 63 THR A C 1
ATOM 514 O O . THR A 1 63 ? -62.995 45.657 5.940 1.000 45.344 63 THR A O 1
ATOM 518 N N . ILE A 1 64 ? -63.223 43.546 5.122 1.000 55.830 64 ILE A N 1
ATOM 519 C CA . ILE A 1 64 ? -63.270 43.887 3.707 1.000 58.817 64 ILE A CA 1
ATOM 520 C C . ILE A 1 64 ? -64.646 43.487 3.173 1.000 56.847 64 ILE A C 1
ATOM 521 O O . ILE A 1 64 ? -65.043 42.343 3.342 1.000 57.735 64 ILE A O 1
ATOM 526 N N . GLU A 1 65 ? -65.387 44.432 2.578 1.000 58.570 65 GLU A N 1
ATOM 527 C CA . GLU A 1 65 ? -66.763 44.208 2.142 1.000 64.967 65 GLU A CA 1
ATOM 528 C C . GLU A 1 65 ? -67.034 45.035 0.885 1.000 77.124 65 GLU A C 1
ATOM 529 O O . GLU A 1 65 ? -66.995 46.259 0.934 1.000 87.026 65 GLU A O 1
ATOM 535 N N . ASN A 1 66 ? -67.374 44.352 -0.218 1.000 85.141 66 ASN A N 1
ATOM 536 C CA . ASN A 1 66 ? -67.128 44.838 -1.569 1.000 79.713 66 ASN A CA 1
ATOM 537 C C . ASN A 1 66 ? -65.611 44.862 -1.712 1.000 81.023 66 ASN A C 1
ATOM 538 O O . ASN A 1 66 ? -64.962 43.896 -1.323 1.000 88.627 66 ASN A O 1
ATOM 543 N N . GLU A 1 67 ? -65.031 45.947 -2.227 1.000 85.421 67 GLU A N 1
ATOM 544 C CA . GLU A 1 67 ? -63.581 46.087 -2.185 1.000 87.067 67 GLU A CA 1
ATOM 545 C C . GLU A 1 67 ? -63.231 47.146 -1.145 1.000 73.868 67 GLU A C 1
ATOM 546 O O . GLU A 1 67 ? -62.162 47.741 -1.203 1.000 69.213 67 GLU A O 1
ATOM 552 N N . LYS A 1 68 ? -64.140 47.336 -0.181 1.000 67.336 68 LYS A N 1
ATOM 553 C CA . LYS A 1 68 ? -64.089 48.451 0.748 1.000 63.226 68 LYS A CA 1
ATOM 554 C C . LYS A 1 68 ? -63.539 47.961 2.089 1.000 56.575 68 LYS A C 1
ATOM 555 O O . LYS A 1 68 ? -63.761 46.820 2.473 1.000 50.548 68 LYS A O 1
ATOM 561 N N . ILE A 1 69 ? -62.768 48.825 2.760 1.000 53.452 69 ILE A N 1
ATOM 562 C CA . ILE A 1 69 ? -62.153 48.511 4.040 1.000 52.304 69 ILE A CA 1
ATOM 563 C C . ILE A 1 69 ? -62.967 49.201 5.128 1.000 44.755 69 ILE A C 1
ATOM 564 O O . ILE A 1 69 ? -63.275 50.377 5.017 1.000 48.411 69 ILE A O 1
ATOM 569 N N . TYR A 1 70 ? -63.358 48.451 6.147 1.000 41.799 70 TYR A N 1
ATOM 570 C CA . TYR A 1 70 ? -64.182 49.003 7.207 1.000 45.311 70 TYR A CA 1
ATOM 571 C C . TYR A 1 70 ? -63.516 48.754 8.554 1.000 41.760 70 TYR A C 1
ATOM 572 O O . TYR A 1 70 ? -62.892 47.714 8.766 1.000 41.631 70 TYR A O 1
ATOM 581 N N . LEU A 1 71 ? -63.650 49.745 9.442 1.000 41.908 71 LEU A N 1
ATOM 582 C CA . LEU A 1 71 ? -63.416 49.565 10.865 1.000 38.562 71 LEU A CA 1
ATOM 583 C C . LEU A 1 71 ? -64.749 49.421 11.576 1.000 37.434 71 LEU A C 1
ATOM 584 O O . LEU A 1 71 ? -65.611 50.286 11.450 1.000 41.697 71 LEU A O 1
ATOM 589 N N . ASN A 1 72 ? -64.864 48.338 12.344 1.000 38.631 72 ASN A N 1
ATOM 590 C CA . ASN A 1 72 ? -65.977 48.092 13.242 1.000 44.591 72 ASN A CA 1
ATOM 591 C C . ASN A 1 72 ? -65.462 48.345 14.655 1.000 42.661 72 ASN A C 1
ATOM 592 O O . ASN A 1 72 ? -64.638 47.587 15.169 1.000 42.945 72 ASN A O 1
ATOM 597 N N . ILE A 1 73 ? -65.945 49.442 15.240 1.000 45.382 73 ILE A N 1
ATOM 598 C CA . ILE A 1 73 ? -65.438 49.959 16.500 1.000 47.807 73 ILE A CA 1
ATOM 599 C C . ILE A 1 73 ? -66.555 49.929 17.539 1.000 43.134 73 ILE A C 1
ATOM 600 O O . ILE A 1 73 ? -67.635 50.499 17.341 1.000 41.785 73 ILE A O 1
ATOM 605 N N . GLN A 1 74 ? -66.225 49.341 18.684 1.000 41.669 74 GLN A N 1
ATOM 606 C CA . GLN A 1 74 ? -67.176 49.131 19.757 1.000 45.860 74 GLN A CA 1
ATOM 607 C C . GLN A 1 74 ? -66.549 49.655 21.045 1.000 40.681 74 GLN A C 1
ATOM 608 O O . GLN A 1 74 ? -65.472 49.217 21.427 1.000 38.979 74 GLN A O 1
ATOM 614 N N . SER A 1 75 ? -67.215 50.618 21.681 1.000 38.026 75 SER A N 1
ATOM 615 C CA . SER A 1 75 ? -66.765 51.189 22.933 1.000 39.489 75 SER A CA 1
ATOM 616 C C . SER A 1 75 ? -67.930 51.929 23.572 1.000 41.997 75 SER A C 1
ATOM 617 O O . SER A 1 75 ? -68.652 52.614 22.866 1.000 37.180 75 SER A O 1
ATOM 620 N N . ASN A 1 76 ? -68.082 51.808 24.901 1.000 46.004 76 ASN A N 1
ATOM 621 C CA . ASN A 1 76 ? -69.007 52.645 25.657 1.000 42.979 76 ASN A CA 1
ATOM 622 C C . ASN A 1 76 ? -70.436 52.493 25.110 1.000 43.116 76 ASN A C 1
ATOM 623 O O . ASN A 1 76 ? -71.181 53.465 24.996 1.000 38.710 76 ASN A O 1
ATOM 628 N N . GLN A 1 77 ? -70.813 51.254 24.775 1.000 43.033 77 GLN A N 1
ATOM 629 C CA . GLN A 1 77 ? -72.181 50.897 24.406 1.000 48.309 77 GLN A CA 1
ATOM 630 C C . GLN A 1 77 ? -72.534 51.495 23.048 1.000 44.163 77 GLN A C 1
ATOM 631 O O . GLN A 1 77 ? -73.708 51.641 22.708 1.000 43.200 77 GLN A O 1
ATOM 637 N N . ARG A 1 78 ? -71.497 51.832 22.282 1.000 41.779 78 ARG A N 1
ATOM 638 C CA . ARG A 1 78 ? -71.665 52.507 21.010 1.000 44.976 78 ARG A CA 1
ATOM 639 C C . ARG A 1 78 ? -70.925 51.724 19.938 1.000 43.646 78 ARG A C 1
ATOM 640 O O . ARG A 1 78 ? -69.941 51.065 20.251 1.000 40.115 78 ARG A O 1
ATOM 648 N N . LEU A 1 79 ? -71.430 51.799 18.695 1.000 47.779 79 LEU A N 1
ATOM 649 C CA . LEU A 1 79 ? -70.854 51.076 17.570 1.000 49.872 79 LEU A CA 1
ATOM 650 C C . LEU A 1 79 ? -70.771 52.030 16.386 1.000 49.450 79 LEU A C 1
ATOM 651 O O . LEU A 1 79 ? -71.725 52.760 16.130 1.000 57.109 79 LEU A O 1
ATOM 656 N N . LEU A 1 80 ? -69.626 52.037 15.696 1.000 41.882 80 LEU A N 1
ATOM 657 C CA . LEU A 1 80 ? -69.528 52.710 14.413 1.000 43.053 80 LEU A CA 1
ATOM 658 C C . LEU A 1 80 ? -68.895 51.763 13.406 1.000 41.679 80 LEU A C 1
ATOM 659 O O . LEU A 1 80 ? -68.002 51.009 13.769 1.000 42.859 80 LEU A O 1
ATOM 664 N N . LYS A 1 81 ? -69.370 51.840 12.155 1.000 45.889 81 LYS A N 1
ATOM 665 C CA . LYS A 1 81 ? -68.731 51.197 11.020 1.000 45.579 81 LYS A CA 1
ATOM 666 C C . LYS A 1 81 ? -68.196 52.279 10.083 1.000 44.619 81 LYS A C 1
ATOM 667 O O . LYS A 1 81 ? -68.958 53.072 9.548 1.000 44.054 81 LYS A O 1
ATOM 673 N N . VAL A 1 82 ? -66.872 52.292 9.901 1.000 41.008 82 VAL A N 1
ATOM 674 C CA . VAL A 1 82 ? -66.162 53.451 9.409 1.000 41.530 82 VAL A CA 1
ATOM 675 C C . VAL A 1 82 ? -65.338 52.991 8.224 1.000 39.328 82 VAL A C 1
ATOM 676 O O . VAL A 1 82 ? -64.463 52.150 8.398 1.000 44.738 82 VAL A O 1
ATOM 680 N N . GLU A 1 83 ? -65.569 53.586 7.053 1.000 38.619 83 GLU A N 1
ATOM 681 C CA . GLU A 1 83 ? -64.803 53.202 5.882 1.000 38.193 83 GLU A CA 1
ATOM 682 C C . GLU A 1 83 ? -63.429 53.862 5.948 1.000 35.904 83 GLU A C 1
ATOM 683 O O . GLU A 1 83 ? -63.306 55.034 6.290 1.000 41.218 83 GLU A O 1
ATOM 689 N N . VAL A 1 84 ? -62.399 53.099 5.616 1.000 37.501 84 VAL A N 1
ATOM 690 C CA . VAL A 1 84 ? -61.047 53.621 5.562 1.000 39.229 84 VAL A CA 1
ATOM 691 C C . VAL A 1 84 ? -60.606 53.822 4.113 1.000 41.623 84 VAL A C 1
ATOM 692 O O . VAL A 1 84 ? -60.620 52.893 3.304 1.000 42.354 84 VAL A O 1
ATOM 696 N N . LEU A 1 85 ? -60.162 55.050 3.829 1.000 42.910 85 LEU A N 1
ATOM 697 C CA . LEU A 1 85 ? -59.568 55.405 2.550 1.000 44.830 85 LEU A CA 1
ATOM 698 C C . LEU A 1 85 ? -58.082 55.707 2.716 1.000 44.943 85 LEU A C 1
ATOM 699 O O . LEU A 1 85 ? -57.556 55.846 3.832 1.000 41.527 85 LEU A O 1
ATOM 704 N N . GLN A 1 86 ? -57.411 55.739 1.561 1.000 48.327 86 GLN A N 1
ATOM 705 C CA . GLN A 1 86 ? -55.998 56.056 1.486 1.000 49.669 86 GLN A CA 1
ATOM 706 C C . GLN A 1 86 ? -55.745 56.796 0.181 1.000 58.250 86 GLN A C 1
ATOM 707 O O . GLN A 1 86 ? -55.178 56.228 -0.751 1.000 63.126 86 GLN A O 1
ATOM 713 N N . GLN A 1 87 ? -56.219 58.052 0.136 1.000 55.207 87 GLN A N 1
ATOM 714 C CA . GLN A 1 87 ? -56.192 58.886 -1.054 1.000 50.718 87 GLN A CA 1
ATOM 715 C C . GLN A 1 87 ? -55.527 60.234 -0.737 1.000 53.887 87 GLN A C 1
ATOM 716 O O . GLN A 1 87 ? -56.163 61.107 -0.144 1.000 45.528 87 GLN A O 1
ATOM 722 N N . LYS A 1 88 ? -54.278 60.438 -1.195 1.000 53.749 88 LYS A N 1
ATOM 723 C CA . LYS A 1 88 ? -53.519 61.647 -0.886 1.000 57.093 88 LYS A CA 1
ATOM 724 C C . LYS A 1 88 ? -54.132 62.913 -1.502 1.000 55.432 88 LYS A C 1
ATOM 725 O O . LYS A 1 88 ? -53.819 64.014 -1.046 1.000 53.822 88 LYS A O 1
ATOM 731 N N . GLN A 1 89 ? -55.045 62.767 -2.477 1.000 55.278 89 GLN A N 1
ATOM 732 C CA . GLN A 1 89 ? -55.623 63.903 -3.179 1.000 56.834 89 GLN A CA 1
ATOM 733 C C . GLN A 1 89 ? -57.118 64.013 -2.896 1.000 53.870 89 GLN A C 1
ATOM 734 O O . GLN A 1 89 ? -57.912 63.226 -3.401 1.000 55.685 89 GLN A O 1
ATOM 740 N N . PRO A 1 90 ? -57.548 65.022 -2.100 1.000 53.660 90 PRO A N 1
ATOM 741 C CA . PRO A 1 90 ? -58.932 65.111 -1.633 1.000 51.654 90 PRO A CA 1
ATOM 742 C C . PRO A 1 90 ? -60.024 65.292 -2.679 1.000 50.196 90 PRO A C 1
ATOM 743 O O . PRO A 1 90 ? -61.184 64.983 -2.406 1.000 48.973 90 PRO A O 1
ATOM 747 N N . GLU A 1 91 ? -59.662 65.807 -3.857 1.000 54.942 91 GLU A N 1
ATOM 748 C CA . GLU A 1 91 ? -60.640 65.949 -4.934 1.000 60.160 91 GLU A CA 1
ATOM 749 C C . GLU A 1 91 ? -61.118 64.560 -5.365 1.000 53.116 91 GLU A C 1
ATOM 750 O O . GLU A 1 91 ? -62.259 64.420 -5.799 1.000 54.405 91 GLU A O 1
ATOM 756 N N . LEU A 1 92 ? -60.270 63.543 -5.132 1.000 51.512 92 LEU A N 1
ATOM 757 C CA . LEU A 1 92 ? -60.512 62.166 -5.538 1.000 53.705 92 LEU A CA 1
ATOM 758 C C . LEU A 1 92 ? -61.311 61.355 -4.511 1.000 60.895 92 LEU A C 1
ATOM 759 O O . LEU A 1 92 ? -61.690 60.226 -4.802 1.000 61.515 92 LEU A O 1
ATOM 764 N N . LEU A 1 93 ? -61.578 61.890 -3.314 1.000 57.485 93 LEU A N 1
ATOM 765 C CA . LEU A 1 93 ? -62.265 61.108 -2.298 1.000 52.095 93 LEU A CA 1
ATOM 766 C C . LEU A 1 93 ? -63.736 60.926 -2.651 1.000 51.034 93 LEU A C 1
ATOM 767 O O . LEU A 1 93 ? -64.360 61.779 -3.266 1.000 52.811 93 LEU A O 1
ATOM 772 N N . PRO A 1 94 ? -64.349 59.803 -2.236 1.000 54.478 94 PRO A N 1
ATOM 773 C CA . PRO A 1 94 ? -65.737 59.507 -2.591 1.000 55.207 94 PRO A CA 1
ATOM 774 C C . PRO A 1 94 ? -66.815 60.091 -1.698 1.000 49.711 94 PRO A C 1
ATOM 775 O O . PRO A 1 94 ? -67.659 59.354 -1.204 1.000 53.758 94 PRO A O 1
ATOM 779 N N . TRP A 1 95 ? -66.808 61.408 -1.517 1.000 52.065 95 TRP A N 1
ATOM 780 C CA . TRP A 1 95 ? -67.691 62.010 -0.535 1.000 47.508 95 TRP A CA 1
ATOM 781 C C . TRP A 1 95 ? -69.120 62.062 -1.057 1.000 51.729 95 TRP A C 1
ATOM 782 O O . TRP A 1 95 ? -70.060 62.107 -0.263 1.000 53.783 95 TRP A O 1
ATOM 793 N N . ALA A 1 96 ? -69.279 62.108 -2.384 1.000 54.881 96 ALA A N 1
ATOM 794 C CA . ALA A 1 96 ? -70.604 62.185 -2.987 1.000 58.713 96 ALA A CA 1
ATOM 795 C C . ALA A 1 96 ? -71.394 60.929 -2.645 1.000 55.383 96 ALA A C 1
ATOM 796 O O . ALA A 1 96 ? -72.524 61.029 -2.177 1.000 54.553 96 ALA A O 1
ATOM 798 N N . SER A 1 97 ? -70.761 59.766 -2.857 1.000 56.113 97 SER A N 1
ATOM 799 C CA . SER A 1 97 ? -71.413 58.483 -2.645 1.000 62.135 97 SER A CA 1
ATOM 800 C C . SER A 1 97 ? -71.618 58.243 -1.154 1.000 61.033 97 SER A C 1
ATOM 801 O O . SER A 1 97 ? -72.656 57.726 -0.751 1.000 62.513 97 SER A O 1
ATOM 804 N N . LEU A 1 98 ? -70.658 58.675 -0.332 1.000 59.361 98 LEU A N 1
ATOM 805 C CA . LEU A 1 98 ? -70.788 58.501 1.107 1.000 54.990 98 LEU A CA 1
ATOM 806 C C . LEU A 1 98 ? -71.772 59.501 1.710 1.000 53.649 98 LEU A C 1
ATOM 807 O O . LEU A 1 98 ? -72.117 59.351 2.878 1.000 64.491 98 LEU A O 1
ATOM 812 N N . LYS A 1 99 ? -72.235 60.488 0.924 1.000 54.850 99 LYS A N 1
ATOM 813 C CA . LYS A 1 99 ? -73.196 61.496 1.367 1.000 58.823 99 LYS A CA 1
ATOM 814 C C . LYS A 1 99 ? -72.690 62.231 2.617 1.000 58.686 99 LYS A C 1
ATOM 815 O O . LYS A 1 99 ? -73.434 62.453 3.576 1.000 57.507 99 LYS A O 1
ATOM 821 N N . ILE A 1 100 ? -71.424 62.659 2.547 1.000 50.981 100 ILE A N 1
ATOM 822 C CA . ILE A 1 100 ? -70.737 63.356 3.618 1.000 49.234 100 ILE A CA 1
ATOM 823 C C . ILE A 1 100 ? -71.351 64.741 3.803 1.000 49.160 100 ILE A C 1
ATOM 824 O O . ILE A 1 100 ? -71.484 65.514 2.857 1.000 54.460 100 ILE A O 1
ATOM 829 N N . ASP A 1 101 ? -71.725 65.061 5.036 1.000 51.832 101 ASP A N 1
ATOM 830 C CA . ASP A 1 101 ? -72.244 66.381 5.363 1.000 49.556 101 ASP A CA 1
ATOM 831 C C . ASP A 1 101 ? -71.106 67.303 5.811 1.000 51.863 101 ASP A C 1
ATOM 832 O O . ASP A 1 101 ? -71.120 68.496 5.501 1.000 57.014 101 ASP A O 1
ATOM 837 N N . VAL A 1 102 ? -70.108 66.765 6.524 1.000 43.088 102 VAL A N 1
ATOM 838 C CA . VAL A 1 102 ? -68.995 67.587 6.970 1.000 43.965 102 VAL A CA 1
ATOM 839 C C . VAL A 1 102 ? -67.710 66.780 6.885 1.000 37.511 102 VAL A C 1
ATOM 840 O O . VAL A 1 102 ? -67.677 65.648 7.338 1.000 40.520 102 VAL A O 1
ATOM 844 N N . VAL A 1 103 ? -66.660 67.397 6.342 1.000 35.306 103 VAL A N 1
ATOM 845 C CA . VAL A 1 103 ? -65.324 66.849 6.426 1.000 37.738 103 VAL A CA 1
ATOM 846 C C . VAL A 1 103 ? -64.550 67.601 7.491 1.000 40.736 103 VAL A C 1
ATOM 847 O O . VAL A 1 103 ? -64.508 68.822 7.459 1.000 44.175 103 VAL A O 1
ATOM 851 N N . LEU A 1 104 ? -63.887 66.867 8.382 1.000 38.368 104 LEU A N 1
ATOM 852 C CA . LEU A 1 104 ? -62.936 67.477 9.296 1.000 41.068 104 LEU A CA 1
ATOM 853 C C . LEU A 1 104 ? -61.557 67.384 8.666 1.000 38.092 104 LEU A C 1
ATOM 854 O O . LEU A 1 104 ? -61.028 66.294 8.486 1.000 39.605 104 LEU A O 1
ATOM 859 N N . GLU A 1 105 ? -60.974 68.532 8.349 1.000 40.086 105 GLU A N 1
ATOM 860 C CA . GLU A 1 105 ? -59.744 68.534 7.579 1.000 43.002 105 GLU A CA 1
ATOM 861 C C . GLU A 1 105 ? -58.590 68.650 8.565 1.000 39.232 105 GLU A C 1
ATOM 862 O O . GLU A 1 105 ? -58.327 69.726 9.089 1.000 40.859 105 GLU A O 1
ATOM 868 N N . CYS A 1 106 ? -57.924 67.533 8.835 1.000 41.387 106 CYS A N 1
ATOM 869 C CA . CYS A 1 106 ? -57.023 67.471 9.978 1.000 42.292 106 CYS A CA 1
ATOM 870 C C . CYS A 1 106 ? -55.608 67.066 9.559 1.000 42.619 106 CYS A C 1
ATOM 871 O O . CYS A 1 106 ? -54.870 66.511 10.378 1.000 39.861 106 CYS A O 1
ATOM 874 N N . THR A 1 107 ? -55.220 67.383 8.309 1.000 41.526 107 THR A N 1
ATOM 875 C CA . THR A 1 107 ? -53.907 67.008 7.788 1.000 45.118 107 THR A CA 1
ATOM 876 C C . THR A 1 107 ? -52.877 68.128 7.968 1.000 44.161 107 THR A C 1
ATOM 877 O O . THR A 1 107 ? -51.680 67.866 7.920 1.000 43.951 107 THR A O 1
ATOM 881 N N . GLY A 1 108 ? -53.336 69.382 8.062 1.000 48.557 108 GLY A N 1
ATOM 882 C CA . GLY A 1 108 ? -52.448 70.535 8.044 1.000 50.205 108 GLY A CA 1
ATOM 883 C C . GLY A 1 108 ? -52.041 71.000 6.640 1.000 53.138 108 GLY A C 1
ATOM 884 O O . GLY A 1 108 ? -51.314 71.984 6.526 1.000 60.543 108 GLY A O 1
ATOM 885 N N . LEU A 1 109 ? -52.531 70.343 5.575 1.000 48.809 109 LEU A N 1
ATOM 886 C CA . LEU A 1 109 ? -52.012 70.562 4.228 1.000 47.793 109 LEU A CA 1
ATOM 887 C C . LEU A 1 109 ? -53.034 71.233 3.303 1.000 51.553 109 LEU A C 1
ATOM 888 O O . LEU A 1 109 ? -52.705 71.568 2.172 1.000 63.205 109 LEU A O 1
ATOM 893 N N . PHE A 1 110 ? -54.279 71.409 3.761 1.000 48.712 110 PHE A N 1
ATOM 894 C CA . PHE A 1 110 ? -55.358 71.844 2.896 1.000 45.687 110 PHE A CA 1
ATOM 895 C C . PHE A 1 110 ? -56.115 72.983 3.562 1.000 45.027 110 PHE A C 1
ATOM 896 O O . PHE A 1 110 ? -57.351 72.968 3.595 1.000 43.740 110 PHE A O 1
ATOM 904 N N . ARG A 1 111 ? -55.349 73.989 4.013 1.000 41.526 111 ARG A N 1
ATOM 905 C CA . ARG A 1 111 ? -55.890 75.104 4.778 1.000 48.546 111 ARG A CA 1
ATOM 906 C C . ARG A 1 111 ? -56.382 76.256 3.893 1.000 51.703 111 ARG A C 1
ATOM 907 O O . ARG A 1 111 ? -57.207 77.060 4.349 1.000 41.889 111 ARG A O 1
ATOM 915 N N . SER A 1 112 ? -55.884 76.353 2.646 1.000 51.613 112 SER A N 1
ATOM 916 C CA . SER A 1 112 ? -56.315 77.420 1.749 1.000 50.198 112 SER A CA 1
ATOM 917 C C . SER A 1 112 ? -57.756 77.160 1.314 1.000 45.836 112 SER A C 1
ATOM 918 O O . SER A 1 112 ? -58.213 76.022 1.309 1.000 53.515 112 SER A O 1
ATOM 921 N N . HIS A 1 113 ? -58.497 78.224 1.002 1.000 47.314 113 HIS A N 1
ATOM 922 C CA . HIS A 1 113 ? -59.876 78.087 0.543 1.000 50.591 113 HIS A CA 1
ATOM 923 C C . HIS A 1 113 ? -59.934 77.168 -0.678 1.000 53.022 113 HIS A C 1
ATOM 924 O O . HIS A 1 113 ? -60.936 76.487 -0.892 1.000 55.229 113 HIS A O 1
ATOM 931 N N . ALA A 1 114 ? -58.864 77.166 -1.482 1.000 55.508 114 ALA A N 1
ATOM 932 C CA . ALA A 1 114 ? -58.837 76.373 -2.701 1.000 61.179 114 ALA A CA 1
ATOM 933 C C . ALA A 1 114 ? -58.626 74.907 -2.341 1.000 62.020 114 ALA A C 1
ATOM 934 O O . ALA A 1 114 ? -59.360 74.033 -2.803 1.000 62.875 114 ALA A O 1
ATOM 936 N N . ASP A 1 115 ? -57.625 74.656 -1.491 1.000 59.668 115 ASP A N 1
ATOM 937 C CA . ASP A 1 115 ? -57.312 73.302 -1.074 1.000 51.084 115 ASP A CA 1
ATOM 938 C C . ASP A 1 115 ? -58.538 72.689 -0.399 1.000 49.290 115 ASP A C 1
ATOM 939 O O . ASP A 1 115 ? -58.889 71.550 -0.676 1.000 49.488 115 ASP A O 1
ATOM 944 N N . ALA A 1 116 ? -59.232 73.467 0.428 1.000 51.565 116 ALA A N 1
ATOM 945 C CA . ALA A 1 116 ? -60.349 72.944 1.201 1.000 52.178 116 ALA A CA 1
ATOM 946 C C . ALA A 1 116 ? -61.548 72.679 0.300 1.000 50.553 116 ALA A C 1
ATOM 947 O O . ALA A 1 116 ? -62.326 71.770 0.560 1.000 49.899 116 ALA A O 1
ATOM 949 N N . THR A 1 117 ? -61.692 73.486 -0.755 1.000 54.538 117 THR A N 1
ATOM 950 C CA . THR A 1 117 ? -62.818 73.355 -1.665 1.000 52.663 117 THR A CA 1
ATOM 951 C C . THR A 1 117 ? -62.726 72.023 -2.423 1.000 47.368 117 THR A C 1
ATOM 952 O O . THR A 1 117 ? -63.750 71.507 -2.862 1.000 45.234 117 THR A O 1
ATOM 956 N N . ARG A 1 118 ? -61.530 71.421 -2.512 1.000 40.039 118 ARG A N 1
ATOM 957 C CA . ARG A 1 118 ? -61.379 70.123 -3.152 1.000 42.216 118 ARG A CA 1
ATOM 958 C C . ARG A 1 118 ? -62.291 69.067 -2.531 1.000 50.544 118 ARG A C 1
ATOM 959 O O . ARG A 1 118 ? -62.718 68.148 -3.221 1.000 55.097 118 ARG A O 1
ATOM 967 N N . HIS A 1 119 ? -62.583 69.186 -1.226 1.000 54.366 119 HIS A N 1
ATOM 968 C CA . HIS A 1 119 ? -63.490 68.259 -0.562 1.000 48.542 119 HIS A CA 1
ATOM 969 C C . HIS A 1 119 ? -64.921 68.488 -1.047 1.000 48.203 119 HIS A C 1
ATOM 970 O O . HIS A 1 119 ? -65.715 67.547 -1.112 1.000 47.642 119 HIS A O 1
ATOM 977 N N . LEU A 1 120 ? -65.254 69.748 -1.344 1.000 51.352 120 LEU A N 1
ATOM 978 C CA . LEU A 1 120 ? -66.559 70.101 -1.886 1.000 54.056 120 LEU A CA 1
ATOM 979 C C . LEU A 1 120 ? -66.715 69.564 -3.311 1.000 53.918 120 LEU A C 1
ATOM 980 O O . LEU A 1 120 ? -67.782 69.090 -3.684 1.000 53.658 120 LEU A O 1
ATOM 985 N N . GLU A 1 121 ? -65.640 69.653 -4.099 1.000 58.580 121 GLU A N 1
ATOM 986 C CA . GLU A 1 121 ? -65.595 69.086 -5.439 1.000 62.069 121 GLU A CA 1
ATOM 987 C C . GLU A 1 121 ? -65.893 67.586 -5.348 1.000 62.399 121 GLU A C 1
ATOM 988 O O . GLU A 1 121 ? -66.647 67.040 -6.147 1.000 61.910 121 GLU A O 1
ATOM 994 N N . ALA A 1 122 ? -65.329 66.928 -4.331 1.000 59.220 122 ALA A N 1
ATOM 995 C CA . ALA A 1 122 ? -65.500 65.499 -4.154 1.000 52.060 122 ALA A CA 1
ATOM 996 C C . ALA A 1 122 ? -66.922 65.199 -3.691 1.000 48.413 122 ALA A C 1
ATOM 997 O O . ALA A 1 122 ? -67.328 64.043 -3.678 1.000 53.810 122 ALA A O 1
ATOM 999 N N . GLY A 1 123 ? -67.679 66.235 -3.310 1.000 48.987 123 GLY A N 1
ATOM 1000 C CA . GLY A 1 123 ? -69.110 66.093 -3.068 1.000 49.681 123 GLY A CA 1
ATOM 1001 C C . GLY A 1 123 ? -69.516 66.298 -1.602 1.000 52.278 123 GLY A C 1
ATOM 1002 O O . GLY A 1 123 ? -70.688 66.116 -1.250 1.000 47.236 123 GLY A O 1
ATOM 1003 N N . ALA A 1 124 ? -68.567 66.688 -0.741 1.000 47.209 124 ALA A N 1
ATOM 1004 C CA . ALA A 1 124 ? -68.903 66.993 0.645 1.000 49.142 124 ALA A CA 1
ATOM 1005 C C . ALA A 1 124 ? -69.603 68.343 0.691 1.000 47.927 124 ALA A C 1
ATOM 1006 O O . ALA A 1 124 ? -69.249 69.220 -0.087 1.000 53.734 124 ALA A O 1
ATOM 1008 N N . LYS A 1 125 ? -70.549 68.521 1.618 1.000 44.666 125 LYS A N 1
ATOM 1009 C CA . LYS A 1 125 ? -71.376 69.719 1.650 1.000 50.225 125 LYS A CA 1
ATOM 1010 C C . LYS A 1 125 ? -70.748 70.839 2.483 1.000 52.672 125 LYS A C 1
ATOM 1011 O O . LYS A 1 125 ? -71.235 71.973 2.443 1.000 51.920 125 LYS A O 1
ATOM 1017 N N . ARG A 1 126 ? -69.714 70.514 3.278 1.000 47.508 126 ARG A N 1
ATOM 1018 C CA . ARG A 1 126 ? -69.125 71.463 4.214 1.000 46.123 126 ARG A CA 1
ATOM 1019 C C . ARG A 1 126 ? -67.791 70.932 4.724 1.000 42.749 126 ARG A C 1
ATOM 1020 O O . ARG A 1 126 ? -67.619 69.731 4.909 1.000 42.708 126 ARG A O 1
ATOM 1028 N N . VAL A 1 127 ? -66.858 71.859 4.955 1.000 40.359 127 VAL A N 1
ATOM 1029 C CA . VAL A 1 127 ? -65.545 71.524 5.472 1.000 41.110 127 VAL A CA 1
ATOM 1030 C C . VAL A 1 127 ? -65.250 72.364 6.709 1.000 44.147 127 VAL A C 1
ATOM 1031 O O . VAL A 1 127 ? -65.441 73.580 6.713 1.000 50.468 127 VAL A O 1
ATOM 1035 N N . ILE A 1 128 ? -64.738 71.698 7.745 1.000 41.784 128 ILE A N 1
ATOM 1036 C CA . ILE A 1 128 ? -64.097 72.400 8.835 1.000 35.536 128 ILE A CA 1
ATOM 1037 C C . ILE A 1 128 ? -62.610 72.140 8.757 1.000 35.512 128 ILE A C 1
ATOM 1038 O O . ILE A 1 128 ? -62.148 71.007 8.869 1.000 39.577 128 ILE A O 1
ATOM 1043 N N . ILE A 1 129 ? -61.889 73.234 8.574 1.000 38.166 129 ILE A N 1
ATOM 1044 C CA . ILE A 1 129 ? -60.446 73.216 8.608 1.000 38.588 129 ILE A CA 1
ATOM 1045 C C . ILE A 1 129 ? -59.998 73.269 10.056 1.000 38.359 129 ILE A C 1
ATOM 1046 O O . ILE A 1 129 ? -60.222 74.275 10.719 1.000 36.515 129 ILE A O 1
ATOM 1051 N N . GLY A 1 130 ? -59.339 72.196 10.508 1.000 41.876 130 GLY A N 1
ATOM 1052 C CA . GLY A 1 130 ? -58.875 72.091 11.885 1.000 39.910 130 GLY A CA 1
ATOM 1053 C C . GLY A 1 130 ? -57.518 72.763 12.021 1.000 40.959 130 GLY A C 1
ATOM 1054 O O . GLY A 1 130 ? -56.552 72.123 12.402 1.000 40.612 130 GLY A O 1
ATOM 1055 N N . ALA A 1 131 ? -57.463 74.046 11.640 1.000 36.416 131 ALA A N 1
ATOM 1056 C CA . ALA A 1 131 ? -56.267 74.860 11.753 1.000 36.920 131 ALA A CA 1
ATOM 1057 C C . ALA A 1 131 ? -56.698 76.293 11.510 1.000 41.055 131 ALA A C 1
ATOM 1058 O O . ALA A 1 131 ? -57.871 76.533 11.204 1.000 38.736 131 ALA A O 1
ATOM 1060 N N . ALA A 1 132 ? -55.748 77.217 11.705 1.000 43.043 132 ALA A N 1
ATOM 1061 C CA . ALA A 1 132 ? -55.953 78.625 11.409 1.000 44.599 132 ALA A CA 1
ATOM 1062 C C . ALA A 1 132 ? -56.233 78.785 9.917 1.000 43.066 132 ALA A C 1
ATOM 1063 O O . ALA A 1 132 ? -55.676 78.034 9.111 1.000 37.388 132 ALA A O 1
ATOM 1065 N N . PRO A 1 133 ? -57.059 79.779 9.514 1.000 43.759 133 PRO A N 1
ATOM 1066 C CA . PRO A 1 133 ? -57.265 80.084 8.094 1.000 47.992 133 PRO A CA 1
ATOM 1067 C C . PRO A 1 133 ? -55.926 80.452 7.474 1.000 44.962 133 PRO A C 1
ATOM 1068 O O . PRO A 1 133 ? -55.099 81.084 8.127 1.000 43.846 133 PRO A O 1
ATOM 1072 N N . PHE A 1 134 ? -55.719 80.008 6.237 1.000 46.202 134 PHE A N 1
ATOM 1073 C CA . PHE A 1 134 ? -54.495 80.283 5.509 1.000 48.596 134 PHE A CA 1
ATOM 1074 C C . PHE A 1 134 ? -54.650 81.561 4.694 1.000 51.173 134 PHE A C 1
ATOM 1075 O O . PHE A 1 134 ? -53.754 82.400 4.693 1.000 46.372 134 PHE A O 1
ATOM 1083 N N . ASP A 1 135 ? -55.779 81.687 3.988 1.000 49.762 135 ASP A N 1
ATOM 1084 C CA . ASP A 1 135 ? -55.994 82.841 3.135 1.000 49.996 135 ASP A CA 1
ATOM 1085 C C . ASP A 1 135 ? -57.393 83.380 3.379 1.000 45.138 135 ASP A C 1
ATOM 1086 O O . ASP A 1 135 ? -57.533 84.486 3.889 1.000 44.850 135 ASP A O 1
ATOM 1091 N N . HIS A 1 136 ? -58.418 82.582 3.079 1.000 44.367 136 HIS A N 1
ATOM 1092 C CA . HIS A 1 136 ? -59.789 83.025 3.272 1.000 43.665 136 HIS A CA 1
ATOM 1093 C C . HIS A 1 136 ? -60.655 81.877 3.782 1.000 42.250 136 HIS A C 1
ATOM 1094 O O . HIS A 1 136 ? -60.443 80.725 3.411 1.000 45.144 136 HIS A O 1
ATOM 1101 N N . VAL A 1 137 ? -61.664 82.197 4.603 1.000 39.793 137 VAL A N 1
ATOM 1102 C CA . VAL A 1 137 ? -62.672 81.219 4.977 1.000 40.012 137 VAL A CA 1
ATOM 1103 C C . VAL A 1 137 ? -64.002 81.950 5.080 1.000 38.760 137 VAL A C 1
ATOM 1104 O O . VAL A 1 137 ? -64.030 83.153 5.305 1.000 39.881 137 VAL A O 1
ATOM 1108 N N . ASP A 1 138 ? -65.096 81.196 4.977 1.000 41.209 138 ASP A N 1
ATOM 1109 C CA . ASP A 1 138 ? -66.430 81.758 5.103 1.000 45.401 138 ASP A CA 1
ATOM 1110 C C . ASP A 1 138 ? -66.703 82.172 6.543 1.000 47.059 138 ASP A C 1
ATOM 1111 O O . ASP A 1 138 ? -67.499 83.075 6.773 1.000 59.678 138 ASP A O 1
ATOM 1116 N N . ALA A 1 139 ? -66.067 81.484 7.501 1.000 49.643 139 ALA A N 1
ATOM 1117 C CA . ALA A 1 139 ? -66.226 81.758 8.928 1.000 43.397 139 ALA A CA 1
ATOM 1118 C C . ALA A 1 139 ? -65.054 81.167 9.708 1.000 43.099 139 ALA A C 1
ATOM 1119 O O . ALA A 1 139 ? -64.621 80.054 9.444 1.000 50.174 139 ALA A O 1
ATOM 1121 N N . ALA A 1 140 ? -64.568 81.922 10.691 1.000 48.437 140 ALA A N 1
ATOM 1122 C CA . ALA A 1 140 ? -63.584 81.452 11.654 1.000 49.525 140 ALA A CA 1
ATOM 1123 C C . ALA A 1 140 ? -64.262 81.329 13.021 1.000 45.392 140 ALA A C 1
ATOM 1124 O O . ALA A 1 140 ? -64.723 82.332 13.544 1.000 40.386 140 ALA A O 1
ATOM 1126 N N . ILE A 1 141 ? -64.308 80.114 13.592 1.000 40.627 141 ILE A N 1
ATOM 1127 C CA . ILE A 1 141 ? -65.178 79.844 14.725 1.000 40.348 141 ILE A CA 1
ATOM 1128 C C . ILE A 1 141 ? -64.392 79.363 15.943 1.000 41.972 141 ILE A C 1
ATOM 1129 O O . ILE A 1 141 ? -63.577 78.453 15.846 1.000 38.237 141 ILE A O 1
ATOM 1134 N N . VAL A 1 142 ? -64.687 80.008 17.082 1.000 40.292 142 VAL A N 1
ATOM 1135 C CA . VAL A 1 142 ? -64.390 79.513 18.414 1.000 38.926 142 VAL A CA 1
ATOM 1136 C C . VAL A 1 142 ? -65.695 79.044 19.054 1.000 38.362 142 VAL A C 1
ATOM 1137 O O . VAL A 1 142 ? -66.594 79.842 19.294 1.000 38.646 142 VAL 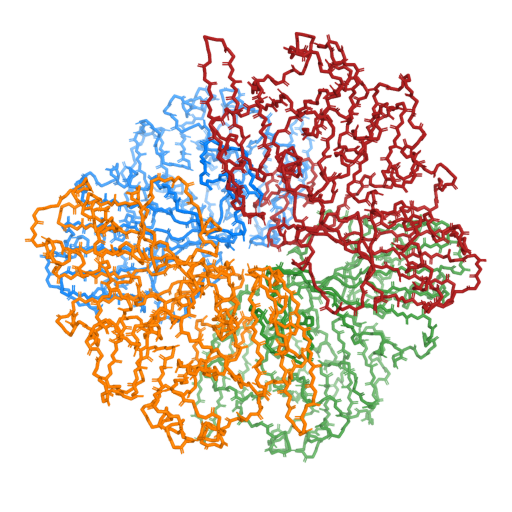A O 1
ATOM 1141 N N . TYR A 1 143 ? -65.799 77.731 19.283 1.000 37.096 143 TYR A N 1
ATOM 1142 C CA . TYR A 1 143 ? -66.972 77.134 19.898 1.000 35.272 143 TYR A CA 1
ATOM 1143 C C . TYR A 1 143 ? -67.106 77.770 21.274 1.000 39.604 143 TYR A C 1
ATOM 1144 O O . TYR A 1 143 ? -66.116 77.873 21.996 1.000 35.507 143 TYR A O 1
ATOM 1153 N N . GLY A 1 144 ? -68.318 78.244 21.592 1.000 38.769 144 GLY A N 1
ATOM 1154 C CA . GLY A 1 144 ? -68.613 78.832 22.888 1.000 38.136 144 GLY A CA 1
ATOM 1155 C C . GLY A 1 144 ? -68.490 80.354 22.867 1.000 41.099 144 GLY A C 1
ATOM 1156 O O . GLY A 1 144 ? -68.852 81.006 23.835 1.000 44.792 144 GLY A O 1
ATOM 1157 N N . VAL A 1 145 ? -67.991 80.915 21.757 1.000 44.619 145 VAL A N 1
ATOM 1158 C CA . VAL A 1 145 ? -67.804 82.347 21.637 1.000 41.245 145 VAL A CA 1
ATOM 1159 C C . VAL A 1 145 ? -68.619 82.872 20.451 1.000 44.402 145 VAL A C 1
ATOM 1160 O O . VAL A 1 145 ? -69.274 83.891 20.607 1.000 46.123 145 VAL A O 1
ATOM 1164 N N . ASN A 1 146 ? -68.570 82.232 19.266 1.000 44.424 146 ASN A N 1
ATOM 1165 C CA . ASN A 1 146 ? -69.272 82.763 18.096 1.000 41.305 146 ASN A CA 1
ATOM 1166 C C . ASN A 1 146 ? -69.719 81.686 17.101 1.000 41.313 146 ASN A C 1
ATOM 1167 O O . ASN A 1 146 ? -69.836 81.967 15.912 1.000 38.697 146 ASN A O 1
ATOM 1172 N N . HIS A 1 147 ? -69.976 80.460 17.567 1.000 43.331 147 HIS A N 1
ATOM 1173 C CA . HIS A 1 147 ? -70.384 79.376 16.690 1.000 45.273 147 HIS A CA 1
ATOM 1174 C C . HIS A 1 147 ? -71.808 79.601 16.170 1.000 49.611 147 HIS A C 1
ATOM 1175 O O . HIS A 1 147 ? -72.202 78.967 15.196 1.000 42.781 147 HIS A O 1
ATOM 1182 N N . ALA A 1 148 ? -72.574 80.501 16.813 1.000 52.338 148 ALA A N 1
ATOM 1183 C CA . ALA A 1 148 ? -73.931 80.812 16.382 1.000 55.314 148 ALA A CA 1
ATOM 1184 C C . ALA A 1 148 ? -73.930 81.735 15.162 1.000 54.419 148 ALA A C 1
ATOM 1185 O O . ALA A 1 148 ? -74.991 81.992 14.618 1.000 61.037 148 ALA A O 1
ATOM 1187 N N . ASP A 1 149 ? -72.751 82.200 14.726 1.000 53.358 149 ASP A N 1
ATOM 1188 C CA . ASP A 1 149 ? -72.608 83.079 13.575 1.000 53.912 149 ASP A CA 1
ATOM 1189 C C . ASP A 1 149 ? -72.472 82.280 12.285 1.000 55.404 149 ASP A C 1
ATOM 1190 O O . ASP A 1 149 ? -72.306 82.858 11.212 1.000 61.064 149 ASP A O 1
ATOM 1195 N N . VAL A 1 150 ? -72.526 80.951 12.376 1.000 58.873 150 VAL A N 1
ATOM 1196 C CA . VAL A 1 150 ? -72.351 80.142 11.184 1.000 56.820 150 VAL A CA 1
ATOM 1197 C C . VAL A 1 150 ? -73.649 80.185 10.382 1.000 61.979 150 VAL A C 1
ATOM 1198 O O . VAL A 1 150 ? -74.719 79.841 10.901 1.000 51.555 150 VAL A O 1
ATOM 1202 N N . LYS A 1 151 ? -73.505 80.597 9.111 1.000 59.646 151 LYS A N 1
ATOM 1203 C CA . LYS A 1 151 ? -74.605 80.710 8.170 1.000 56.391 151 LYS A CA 1
ATOM 1204 C C . LYS A 1 151 ? -74.798 79.383 7.439 1.000 56.245 151 LYS A C 1
ATOM 1205 O O . LYS A 1 151 ? -73.824 78.690 7.126 1.000 48.416 151 LYS A O 1
ATOM 1211 N N . ALA A 1 152 ? -76.068 79.071 7.124 1.000 59.526 152 ALA A N 1
ATOM 1212 C CA . ALA A 1 152 ? -76.446 77.875 6.379 1.000 62.706 152 ALA A CA 1
ATOM 1213 C C . ALA A 1 152 ? -75.653 77.760 5.070 1.000 61.645 152 ALA A C 1
ATOM 1214 O O . ALA A 1 152 ? -75.345 76.654 4.618 1.000 60.086 152 ALA A O 1
ATOM 1216 N N . THR A 1 153 ? -75.277 78.910 4.502 1.000 61.215 153 THR A N 1
ATOM 1217 C CA . THR A 1 153 ? -74.535 78.974 3.249 1.000 63.745 153 THR A CA 1
ATOM 1218 C C . THR A 1 153 ? -73.024 78.825 3.456 1.000 61.145 153 THR A C 1
ATOM 1219 O O . THR A 1 153 ? -72.285 78.708 2.478 1.000 59.804 153 THR A O 1
ATOM 1223 N N . ASP A 1 154 ? -72.546 78.864 4.713 1.000 61.107 154 ASP A N 1
ATOM 1224 C CA . ASP A 1 154 ? -71.112 78.798 4.989 1.000 57.359 154 ASP A CA 1
ATOM 1225 C C . ASP A 1 154 ? -70.635 77.383 4.685 1.000 52.278 154 ASP A C 1
ATOM 1226 O O . ASP A 1 154 ? -71.257 76.414 5.109 1.000 53.045 154 ASP A O 1
ATOM 1231 N N . GLN A 1 155 ? -69.549 77.252 3.919 1.000 46.276 155 GLN A N 1
ATOM 1232 C CA . GLN A 1 155 ? -69.142 75.934 3.476 1.000 48.763 155 GLN A CA 1
ATOM 1233 C C . GLN A 1 155 ? -67.705 75.604 3.856 1.000 46.529 155 GLN A C 1
ATOM 1234 O O . GLN A 1 155 ? -67.357 74.425 3.938 1.000 46.619 155 GLN A O 1
ATOM 1240 N N . ILE A 1 156 ? -66.860 76.626 3.971 1.000 43.043 156 ILE A N 1
ATOM 1241 C CA . ILE A 1 156 ? -65.483 76.446 4.397 1.000 42.277 156 ILE A CA 1
ATOM 1242 C C . ILE A 1 156 ? -65.304 77.186 5.720 1.000 45.583 156 ILE A C 1
ATOM 1243 O O . ILE A 1 156 ? -65.308 78.414 5.747 1.000 54.008 156 ILE A O 1
ATOM 1248 N N . ILE A 1 157 ? -65.157 76.419 6.807 1.000 44.961 157 ILE A N 1
ATOM 1249 C CA . ILE A 1 157 ? -65.104 76.957 8.155 1.000 42.906 157 ILE A CA 1
ATOM 1250 C C . ILE A 1 157 ? -63.766 76.581 8.775 1.000 39.367 157 ILE A C 1
ATOM 1251 O O . ILE A 1 157 ? -63.312 75.447 8.642 1.000 43.853 157 ILE A O 1
ATOM 1256 N N . SER A 1 158 ? -63.136 77.542 9.444 1.000 38.554 158 SER A N 1
ATOM 1257 C CA . SER A 1 158 ? -61.973 77.258 10.271 1.000 40.238 158 SER A CA 1
ATOM 1258 C C . SER A 1 158 ? -62.403 77.153 11.734 1.000 39.954 158 SER A C 1
ATOM 1259 O O . SER A 1 158 ? -63.121 78.017 12.226 1.000 37.234 158 SER A O 1
ATOM 1262 N N . SER A 1 159 ? -61.947 76.096 12.419 1.000 40.855 159 SER A N 1
ATOM 1263 C CA . SER A 1 159 ? -62.088 75.983 13.868 1.000 43.459 159 SER A CA 1
ATOM 1264 C C . SER A 1 159 ? -60.818 76.473 14.559 1.000 39.273 159 SER A C 1
ATOM 1265 O O . SER A 1 159 ? -60.563 76.134 15.698 1.000 42.392 159 SER A O 1
ATOM 1268 N N . VAL A 1 160 ? -60.044 77.290 13.851 1.000 39.352 160 VAL A N 1
ATOM 1269 C CA . VAL A 1 160 ? -58.843 77.947 14.336 1.000 41.627 160 VAL A CA 1
ATOM 1270 C C . VAL A 1 160 ? -57.922 76.914 14.981 1.000 39.496 160 VAL A C 1
ATOM 1271 O O . VAL A 1 160 ? -57.840 75.811 14.475 1.000 39.975 160 VAL A O 1
ATOM 1275 N N . SER A 1 161 ? -57.137 77.310 15.984 1.000 41.753 161 SER A N 1
ATOM 1276 C CA . SER A 1 161 ? -56.202 76.428 16.670 1.000 40.785 161 SER A CA 1
ATOM 1277 C C . SER A 1 161 ? -56.686 76.232 18.104 1.000 40.413 161 SER A C 1
ATOM 1278 O O . SER A 1 161 ? -57.593 76.946 18.528 1.000 39.010 161 SER A O 1
ATOM 1281 N N . CYS A 1 162 ? -56.057 75.275 18.809 1.000 40.886 162 CYS A N 1
ATOM 1282 C CA . CYS A 1 162 ? -56.189 75.073 20.249 1.000 42.047 162 CYS A CA 1
ATOM 1283 C C . CYS A 1 162 ? -55.870 76.378 20.982 1.000 40.086 162 CYS A C 1
ATOM 1284 O O . CYS A 1 162 ? -56.631 76.825 21.833 1.000 37.873 162 CYS A O 1
ATOM 1287 N N . THR A 1 163 ? -54.728 76.986 20.643 1.000 33.053 163 THR A N 1
ATOM 1288 C CA . THR A 1 163 ? -54.295 78.191 21.306 1.000 33.701 163 THR A CA 1
ATOM 1289 C C . THR A 1 163 ? -55.382 79.254 21.181 1.000 31.945 163 THR A C 1
ATOM 1290 O O . THR A 1 163 ? -55.686 79.945 22.140 1.000 32.917 163 THR A O 1
ATOM 1294 N N . THR A 1 164 ? -55.924 79.414 19.977 1.000 31.139 164 THR A N 1
ATOM 1295 C CA . THR A 1 164 ? -56.935 80.428 19.694 1.000 36.433 164 THR A CA 1
ATOM 1296 C C . THR A 1 164 ? -58.204 80.189 20.510 1.000 34.574 164 THR A C 1
ATOM 1297 O O . THR A 1 164 ? -58.853 81.132 20.932 1.000 38.839 164 THR A O 1
ATOM 1301 N N . GLN A 1 165 ? -58.588 78.932 20.702 1.000 36.088 165 GLN A N 1
ATOM 1302 C CA . GLN A 1 165 ? -59.819 78.616 21.412 1.000 39.350 165 GLN A CA 1
ATOM 1303 C C . GLN A 1 165 ? -59.670 78.879 22.907 1.000 39.030 165 GLN A C 1
ATOM 1304 O O . GLN A 1 165 ? -60.679 78.945 23.611 1.000 36.092 165 GLN A O 1
ATOM 1310 N N . ALA A 1 166 ? -58.419 78.979 23.386 1.000 34.965 166 ALA A N 1
ATOM 1311 C CA . ALA A 1 166 ? -58.173 79.413 24.749 1.000 38.176 166 ALA A CA 1
ATOM 1312 C C . ALA A 1 166 ? -58.026 80.934 24.815 1.000 36.993 166 ALA A C 1
ATOM 1313 O O . ALA A 1 166 ? -58.568 81.560 25.701 1.000 41.859 166 ALA A O 1
ATOM 1315 N N . LEU A 1 167 ? -57.292 81.541 23.887 1.000 36.952 167 LEU A N 1
ATOM 1316 C CA . LEU A 1 167 ? -56.976 82.963 23.977 1.000 34.757 167 LEU A CA 1
ATOM 1317 C C . LEU A 1 167 ? -58.236 83.794 23.793 1.000 32.188 167 LEU A C 1
ATOM 1318 O O . LEU A 1 167 ? -58.432 84.754 24.519 1.000 33.795 167 LEU A O 1
ATOM 1323 N N . VAL A 1 168 ? -59.078 83.430 22.827 1.000 34.212 168 VAL A N 1
ATOM 1324 C CA . VAL A 1 168 ? -60.214 84.258 22.444 1.000 34.072 168 VAL A CA 1
ATOM 1325 C C . VAL A 1 168 ? -61.129 84.437 23.645 1.000 32.896 168 VAL A C 1
ATOM 1326 O O . VAL A 1 168 ? -61.442 85.564 24.004 1.000 39.201 168 VAL A O 1
ATOM 1330 N N . PRO A 1 169 ? -61.604 83.369 24.306 1.000 35.971 169 PRO A N 1
ATOM 1331 C CA . PRO A 1 169 ? -62.456 83.539 25.492 1.000 36.981 169 PRO A CA 1
ATOM 1332 C C . PRO A 1 169 ? -61.889 84.449 26.583 1.000 35.797 169 PRO A C 1
ATOM 1333 O O . PRO A 1 169 ? -62.603 85.254 27.168 1.000 35.131 169 PRO A O 1
ATOM 1337 N N . LEU A 1 170 ? -60.601 84.270 26.880 1.000 37.454 170 LEU A N 1
ATOM 1338 C CA . LEU A 1 170 ? -59.892 85.068 27.865 1.000 41.230 170 LEU A CA 1
ATOM 1339 C C . LEU A 1 170 ? -59.946 86.552 27.513 1.000 38.805 170 LEU A C 1
ATOM 1340 O O . LEU A 1 170 ? -60.224 87.398 28.355 1.000 38.263 170 LEU A O 1
ATOM 1345 N N . VAL A 1 171 ? -59.593 86.862 26.267 1.000 39.348 171 VAL A N 1
ATOM 1346 C CA . VAL A 1 171 ? -59.552 88.238 25.811 1.000 38.553 171 VAL A CA 1
ATOM 1347 C C . VAL A 1 171 ? -60.968 88.805 25.853 1.000 38.091 171 VAL A C 1
ATOM 1348 O O . VAL A 1 171 ? -61.180 89.870 26.412 1.000 42.297 171 VAL A O 1
ATOM 1352 N N . LYS A 1 172 ? -61.943 88.066 25.322 1.000 39.506 172 LYS A N 1
ATOM 1353 C CA . LYS A 1 172 ? -63.318 88.546 25.256 1.000 40.267 172 LYS A CA 1
ATOM 1354 C C . LYS A 1 172 ? -63.843 88.855 26.655 1.000 38.331 172 LYS A C 1
ATOM 1355 O O . LYS A 1 172 ? -64.333 89.950 26.905 1.000 36.809 172 LYS A O 1
ATOM 1361 N N . ILE A 1 173 ? -63.690 87.905 27.578 1.000 37.086 173 ILE A N 1
ATOM 1362 C CA . ILE A 1 173 ? -64.175 88.068 28.942 1.000 39.379 173 ILE A CA 1
ATOM 1363 C C . ILE A 1 173 ? -63.536 89.256 29.655 1.000 37.658 173 ILE A C 1
ATOM 1364 O O . ILE A 1 173 ? -64.235 90.007 30.328 1.000 37.216 173 ILE A O 1
ATOM 1369 N N . ILE A 1 174 ? -62.208 89.386 29.577 1.000 42.569 174 ILE A N 1
ATOM 1370 C CA . ILE A 1 174 ? -61.508 90.447 30.285 1.000 39.859 174 ILE A CA 1
ATOM 1371 C C . ILE A 1 174 ? -61.813 91.779 29.601 1.000 39.524 174 ILE A C 1
ATOM 1372 O O . ILE A 1 174 ? -62.044 92.782 30.267 1.000 34.377 174 ILE A O 1
ATOM 1377 N N . ASP A 1 175 ? -61.844 91.782 28.263 1.000 38.349 175 ASP A N 1
ATOM 1378 C CA . ASP A 1 175 ? -62.101 93.007 27.537 1.000 36.752 175 ASP A CA 1
ATOM 1379 C C . ASP A 1 175 ? -63.513 93.511 27.814 1.000 40.266 175 ASP A C 1
ATOM 1380 O O . ASP A 1 175 ? -63.686 94.709 28.004 1.000 37.582 175 ASP A O 1
ATOM 1385 N N . ASP A 1 176 ? -64.510 92.616 27.825 1.000 42.575 176 ASP A N 1
ATOM 1386 C CA . ASP A 1 176 ? -65.883 93.009 28.109 1.000 41.386 176 ASP A CA 1
ATOM 1387 C C . ASP A 1 176 ? -66.045 93.542 29.532 1.000 44.063 176 ASP A C 1
ATOM 1388 O O . ASP A 1 176 ? -66.907 94.387 29.765 1.000 47.283 176 ASP A O 1
ATOM 1393 N N . ALA A 1 177 ? -65.243 93.065 30.489 1.000 44.410 177 ALA A N 1
ATOM 1394 C CA . ALA A 1 177 ? -65.408 93.465 31.890 1.000 38.515 177 ALA A CA 1
ATOM 1395 C C . ALA A 1 177 ? -64.603 94.718 32.243 1.000 44.773 177 ALA A C 1
ATOM 1396 O O . ALA A 1 177 ? -65.144 95.627 32.874 1.000 45.172 177 ALA A O 1
ATOM 1398 N N . PHE A 1 178 ? -63.307 94.747 31.869 1.000 42.474 178 PHE A N 1
ATOM 1399 C CA . PHE A 1 178 ? -62.379 95.772 32.330 1.000 39.043 178 PHE A CA 1
ATOM 1400 C C . PHE A 1 178 ? -61.865 96.635 31.181 1.000 43.576 178 PHE A C 1
ATOM 1401 O O . PHE A 1 178 ? -61.381 97.754 31.413 1.000 43.271 178 PHE A O 1
ATOM 1409 N N . GLY A 1 179 ? -61.996 96.111 29.952 1.000 39.566 179 GLY A N 1
ATOM 1410 C CA . GLY A 1 179 ? -61.365 96.691 28.778 1.000 38.710 179 GLY A CA 1
ATOM 1411 C C . GLY A 1 179 ? -59.873 96.354 28.712 1.000 36.501 179 GLY A C 1
ATOM 1412 O O . GLY A 1 179 ? -59.139 96.515 29.688 1.000 35.311 179 GLY A O 1
ATOM 1413 N N . ILE A 1 180 ? -59.450 95.871 27.543 1.000 37.903 180 ILE A N 1
ATOM 1414 C CA . ILE A 1 180 ? -58.042 95.676 27.248 1.000 38.923 180 ILE A CA 1
ATOM 1415 C C . ILE A 1 180 ? -57.569 96.792 26.319 1.000 43.273 180 ILE A C 1
ATOM 1416 O O . ILE A 1 180 ? -58.137 96.979 25.243 1.000 42.570 180 ILE A O 1
ATOM 1421 N N . GLU A 1 181 ? -56.527 97.518 26.753 1.000 42.428 181 GLU A N 1
ATOM 1422 C CA . GLU A 1 181 ? -55.843 98.476 25.904 1.000 41.815 181 GLU A CA 1
ATOM 1423 C C . GLU A 1 181 ? -55.012 97.646 24.935 1.000 39.241 181 GLU A C 1
ATOM 1424 O O . GLU A 1 181 ? -55.273 97.627 23.734 1.000 35.928 181 GLU A O 1
ATOM 1430 N N . THR A 1 182 ? -54.032 96.925 25.490 1.000 36.675 182 THR A N 1
ATOM 1431 C CA . THR A 1 182 ? -53.246 95.976 24.722 1.000 36.149 182 THR A CA 1
ATOM 1432 C C . THR A 1 182 ? -52.984 94.745 25.595 1.000 36.452 182 THR A C 1
ATOM 1433 O O . THR A 1 182 ? -53.131 94.779 26.827 1.000 32.150 182 THR A O 1
ATOM 1437 N N . ALA A 1 183 ? -52.575 93.667 24.920 1.000 33.315 183 ALA A N 1
ATOM 1438 C CA . ALA A 1 183 ? -52.169 92.434 25.573 1.000 35.365 183 ALA A CA 1
ATOM 1439 C C . ALA A 1 183 ? -51.091 91.722 24.750 1.000 32.642 183 ALA A C 1
ATOM 1440 O O . ALA A 1 183 ? -51.038 91.825 23.519 1.000 29.761 183 ALA A O 1
ATOM 1442 N N . LEU A 1 184 ? -50.238 90.996 25.474 1.000 30.806 184 LEU A N 1
ATOM 1443 C CA . LEU A 1 184 ? -49.216 90.134 24.899 1.000 34.155 184 LEU A CA 1
ATOM 1444 C C . LEU A 1 184 ? -49.336 88.722 25.485 1.000 33.670 184 LEU A C 1
ATOM 1445 O O . LEU A 1 184 ? -49.438 88.528 26.690 1.000 37.870 184 LEU A O 1
ATOM 1450 N N . MET A 1 185 ? -49.313 87.734 24.600 1.000 34.112 185 MET A N 1
ATOM 1451 C CA . MET A 1 185 ? -49.414 86.327 24.968 1.000 35.599 185 MET A CA 1
ATOM 1452 C C . MET A 1 185 ? -48.061 85.613 24.893 1.000 33.284 185 MET A C 1
ATOM 1453 O O . MET A 1 185 ? -47.321 85.701 23.912 1.000 28.697 185 MET A O 1
ATOM 1458 N N . THR A 1 186 ? -47.763 84.855 25.943 1.000 36.466 186 THR A N 1
ATOM 1459 C CA . THR A 1 186 ? -46.753 83.809 25.871 1.000 37.309 186 THR A CA 1
ATOM 1460 C C . THR A 1 186 ? -47.418 82.449 26.056 1.000 33.011 186 THR A C 1
ATOM 1461 O O . THR A 1 186 ? -47.893 82.149 27.148 1.000 30.027 186 THR A O 1
ATOM 1465 N N . GLU A 1 187 ? -47.325 81.586 25.044 1.000 31.871 187 GLU A N 1
ATOM 1466 C CA . GLU A 1 187 ? -47.754 80.203 25.187 1.000 32.792 187 GLU A CA 1
ATOM 1467 C C . GLU A 1 187 ? -46.565 79.280 25.468 1.000 32.818 187 GLU A C 1
ATOM 1468 O O . GLU A 1 187 ? -45.534 79.365 24.820 1.000 35.878 187 GLU A O 1
ATOM 1474 N N . ILE A 1 188 ? -46.716 78.439 26.498 1.000 33.405 188 ILE A N 1
ATOM 1475 C CA . ILE A 1 188 ? -45.821 77.328 26.772 1.000 36.267 188 ILE A CA 1
ATOM 1476 C C . ILE A 1 188 ? -46.572 76.052 26.408 1.000 36.129 188 ILE A C 1
ATOM 1477 O O . ILE A 1 188 ? -47.611 75.751 27.002 1.000 33.531 188 ILE A O 1
ATOM 1482 N N . HIS A 1 189 ? -45.991 75.298 25.478 1.000 32.928 189 HIS A N 1
ATOM 1483 C CA . HIS A 1 189 ? -46.685 74.252 24.760 1.000 30.506 189 HIS A CA 1
ATOM 1484 C C . HIS A 1 189 ? -45.757 73.040 24.753 1.000 29.760 189 HIS A C 1
ATOM 1485 O O . HIS A 1 189 ? -44.540 73.180 24.613 1.000 27.542 189 HIS A O 1
ATOM 1492 N N . ALA A 1 190 ? -46.347 71.868 24.989 1.000 29.055 190 ALA A N 1
ATOM 1493 C CA . ALA A 1 190 ? -45.703 70.594 24.732 1.000 30.941 190 ALA A CA 1
ATOM 1494 C C . ALA A 1 190 ? -45.241 70.528 23.281 1.000 31.810 190 ALA A C 1
ATOM 1495 O O . ALA A 1 190 ? -45.688 71.318 22.425 1.000 29.323 190 ALA A O 1
ATOM 1497 N N . VAL A 1 191 ? -44.405 69.518 23.024 1.000 28.110 191 VAL A N 1
ATOM 1498 C CA . VAL A 1 191 ? -43.875 69.283 21.696 1.000 31.473 191 VAL A CA 1
ATOM 1499 C C . VAL A 1 191 ? -45.050 68.908 20.798 1.000 33.997 191 VAL A C 1
ATOM 1500 O O . VAL A 1 191 ? -46.052 68.374 21.301 1.000 32.815 191 VAL A O 1
ATOM 1504 N N . THR A 1 192 ? -44.921 69.254 19.500 1.000 36.625 192 THR A N 1
ATOM 1505 C CA . THR A 1 192 ? -45.895 68.892 18.468 1.000 37.043 192 THR A CA 1
ATOM 1506 C C . THR A 1 192 ? -45.255 67.977 17.424 1.000 34.081 192 THR A C 1
ATOM 1507 O O . THR A 1 192 ? -44.034 67.839 17.370 1.000 32.194 192 THR A O 1
ATOM 1511 N N . ALA A 1 193 ? -46.115 67.359 16.601 1.000 37.990 193 ALA A N 1
ATOM 1512 C CA . ALA A 1 193 ? -45.751 66.271 15.694 1.000 39.969 193 ALA A CA 1
ATOM 1513 C C . ALA A 1 193 ? -44.765 66.724 14.616 1.000 40.639 193 ALA A C 1
ATOM 1514 O O . ALA A 1 193 ? -43.961 65.926 14.163 1.000 39.133 193 ALA A O 1
ATOM 1516 N N . ASP A 1 194 ? -44.769 68.019 14.285 1.000 38.428 194 ASP A N 1
ATOM 1517 C CA . ASP A 1 194 ? -43.915 68.577 13.250 1.000 42.914 194 ASP A CA 1
ATOM 1518 C C . ASP A 1 194 ? -42.510 68.921 13.756 1.000 44.003 194 ASP A C 1
ATOM 1519 O O . ASP A 1 194 ? -41.710 69.436 12.989 1.000 44.680 194 ASP A O 1
ATOM 1524 N N . GLN A 1 195 ? -42.194 68.678 15.031 1.000 37.558 195 GLN A N 1
ATOM 1525 C CA . GLN A 1 195 ? -40.864 68.985 15.525 1.000 33.662 195 GLN A CA 1
ATOM 1526 C C . GLN A 1 195 ? -39.902 67.838 15.204 1.000 33.551 195 GLN A C 1
ATOM 1527 O O . GLN A 1 195 ? -40.298 66.849 14.610 1.000 36.866 195 GLN A O 1
ATOM 1533 N N . SER A 1 196 ? -38.646 67.964 15.648 1.000 35.733 196 SER A N 1
ATOM 1534 C CA . SER A 1 196 ? -37.608 66.985 15.385 1.000 35.667 196 SER A CA 1
ATOM 1535 C C . SER A 1 196 ? -37.182 66.277 16.666 1.000 34.377 196 SER A C 1
ATOM 1536 O O . SER A 1 196 ? -37.135 66.882 17.724 1.000 34.874 196 SER A O 1
ATOM 1539 N N . VAL A 1 197 ? -36.812 64.996 16.534 1.000 32.708 197 VAL A N 1
ATOM 1540 C CA . VAL A 1 197 ? -36.305 64.206 17.633 1.000 30.924 197 VAL A CA 1
ATOM 1541 C C . VAL A 1 197 ? -34.843 64.592 17.892 1.000 33.237 197 VAL A C 1
ATOM 1542 O O . VAL A 1 197 ? -34.441 64.818 19.044 1.000 27.289 197 VAL A O 1
ATOM 1546 N N . LEU A 1 198 ? -34.031 64.605 16.822 1.000 29.017 198 LEU A N 1
ATOM 1547 C CA . LEU A 1 198 ? -32.666 65.117 16.906 1.000 29.336 198 LEU A CA 1
ATOM 1548 C C . LEU A 1 198 ? -32.511 66.333 15.993 1.000 30.169 198 LEU A C 1
ATOM 1549 O O . LEU A 1 198 ? -33.439 66.663 15.254 1.000 33.394 198 LEU A O 1
ATOM 1554 N N . ASP A 1 199 ? -31.363 67.033 16.076 1.000 30.766 199 ASP A N 1
ATOM 1555 C CA . ASP A 1 199 ? -31.141 68.178 15.203 1.000 32.078 199 ASP A CA 1
ATOM 1556 C C . ASP A 1 199 ? -31.147 67.635 13.774 1.000 29.296 199 ASP A C 1
ATOM 1557 O O . ASP A 1 199 ? -30.464 66.669 13.460 1.000 32.586 199 ASP A O 1
ATOM 1562 N N . HIS A 1 200 ? -31.995 68.217 12.946 1.000 32.664 200 HIS A N 1
ATOM 1563 C CA . HIS A 1 200 ? -32.299 67.693 11.631 1.000 37.438 200 HIS A CA 1
ATOM 1564 C C . HIS A 1 200 ? -32.756 68.862 10.761 1.000 34.520 200 HIS A C 1
ATOM 1565 O O . HIS A 1 200 ? -33.427 69.771 11.232 1.000 37.359 200 HIS A O 1
ATOM 1572 N N . ALA A 1 201 ? -32.402 68.826 9.480 1.000 37.273 201 ALA A N 1
ATOM 1573 C CA . ALA A 1 201 ? -32.937 69.760 8.499 1.000 39.945 201 ALA A CA 1
ATOM 1574 C C . ALA A 1 201 ? -34.466 69.874 8.603 1.000 40.159 201 ALA A C 1
ATOM 1575 O O . ALA A 1 201 ? -35.186 68.899 8.828 1.000 37.154 201 ALA A O 1
ATOM 1577 N N . HIS A 1 202 ? -34.947 71.097 8.414 1.000 40.134 202 HIS A N 1
ATOM 1578 C CA . HIS A 1 202 ? -36.325 71.482 8.676 1.000 42.167 202 HIS A CA 1
ATOM 1579 C C . HIS A 1 202 ? -36.487 72.843 7.992 1.000 46.063 202 HIS A C 1
ATOM 1580 O O . HIS A 1 202 ? -35.493 73.564 7.833 1.000 46.273 202 HIS A O 1
ATOM 1587 N N . ARG A 1 203 ? -37.729 73.194 7.621 1.000 46.683 203 ARG A N 1
ATOM 1588 C CA . ARG A 1 203 ? -38.013 74.487 7.012 1.000 52.518 203 ARG A CA 1
ATOM 1589 C C . ARG A 1 203 ? -37.845 75.615 8.029 1.000 44.965 203 ARG A C 1
ATOM 1590 O O . ARG A 1 203 ? -37.560 76.740 7.649 1.000 54.651 203 ARG A O 1
ATOM 1598 N N . ASP A 1 204 ? -38.032 75.311 9.314 1.000 40.249 204 ASP A N 1
ATOM 1599 C CA . ASP A 1 204 ? -37.876 76.269 10.395 1.000 41.047 204 ASP A CA 1
ATOM 1600 C C . ASP A 1 204 ? -36.640 75.892 11.209 1.000 40.242 204 ASP A C 1
ATOM 1601 O O . ASP A 1 204 ? -36.548 74.761 11.670 1.000 43.170 204 ASP A O 1
ATOM 1606 N N . LEU A 1 205 ? -35.701 76.819 11.414 1.000 35.269 205 LEU A N 1
ATOM 1607 C CA . LEU A 1 205 ? -34.413 76.437 11.972 1.000 36.401 205 LEU A CA 1
ATOM 1608 C C . LEU A 1 205 ? -34.484 76.266 13.490 1.000 36.555 205 LEU A C 1
ATOM 1609 O O . LEU A 1 205 ? -33.534 75.734 14.064 1.000 35.319 205 LEU A O 1
ATOM 1614 N N A ARG A 1 206 ? -35.575 76.707 14.136 0.500 32.931 206 ARG A N 1
ATOM 1615 N N B ARG A 1 206 ? -35.575 76.733 14.115 0.500 32.247 206 ARG A N 1
ATOM 1616 C CA A ARG A 1 206 ? -35.727 76.477 15.568 0.500 36.072 206 ARG A CA 1
ATOM 1617 C CA B ARG A 1 206 ? -35.792 76.518 15.538 0.500 34.849 206 ARG A CA 1
ATOM 1618 C C A ARG A 1 206 ? -36.405 75.121 15.802 0.500 34.485 206 ARG A C 1
ATOM 1619 C C B ARG A 1 206 ? -36.363 75.111 15.748 0.500 33.904 206 ARG A C 1
ATOM 1620 O O A ARG A 1 206 ? -36.006 74.372 16.692 0.500 35.610 206 ARG A O 1
ATOM 1621 O O B ARG A 1 206 ? -35.847 74.327 16.544 0.500 34.634 206 ARG A O 1
ATOM 1636 N N . ARG A 1 207 ? -37.391 74.776 14.971 1.000 33.394 207 ARG A N 1
ATOM 1637 C CA . ARG A 1 207 ? -38.072 73.495 15.071 1.000 34.130 207 ARG A CA 1
ATOM 1638 C C . ARG A 1 207 ? -37.221 72.360 14.497 1.000 35.620 207 ARG A C 1
ATOM 1639 O O . ARG A 1 207 ? -37.531 71.198 14.759 1.000 34.866 207 ARG A O 1
ATOM 1647 N N . ALA A 1 208 ? -36.126 72.707 13.787 1.000 33.873 208 ALA A N 1
ATOM 1648 C CA . ALA A 1 208 ? -35.020 71.802 13.477 1.000 29.145 208 ALA A CA 1
ATOM 1649 C C . ALA A 1 208 ? -34.423 71.113 14.703 1.000 30.544 208 ALA A C 1
ATOM 1650 O O . ALA A 1 208 ? -33.808 70.057 14.583 1.000 30.460 208 ALA A O 1
ATOM 1652 N N . ARG A 1 209 ? -34.526 71.740 15.869 1.000 32.277 209 ARG A N 1
ATOM 1653 C CA . ARG A 1 209 ? -33.690 71.349 16.996 1.000 33.336 209 ARG A CA 1
ATOM 1654 C C . ARG A 1 209 ? -34.360 70.285 17.861 1.000 33.079 209 ARG A C 1
ATOM 1655 O O . ARG A 1 209 ? -35.600 70.199 17.983 1.000 31.247 209 ARG A O 1
ATOM 1663 N N . ALA A 1 210 ? -33.486 69.473 18.468 1.000 30.105 210 ALA A N 1
ATOM 1664 C CA . ALA A 1 210 ? -33.920 68.312 19.233 1.000 31.772 210 ALA A CA 1
ATOM 1665 C C . ALA A 1 210 ? -34.983 68.731 20.242 1.000 29.469 210 ALA A C 1
ATOM 1666 O O . ALA A 1 210 ? -34.692 69.556 21.096 1.000 27.769 210 ALA A O 1
ATOM 1668 N N . SER A 1 211 ? -36.214 68.204 20.094 1.000 26.970 211 SER A N 1
ATOM 1669 C CA . SER A 1 211 ? -37.379 68.681 20.834 1.000 27.042 211 SER A CA 1
ATOM 1670 C C . SER A 1 211 ? -37.373 68.249 22.309 1.000 28.702 211 SER A C 1
ATOM 1671 O O . SER A 1 211 ? -38.067 68.840 23.120 1.000 31.647 211 SER A O 1
ATOM 1674 N N . GLY A 1 212 ? -36.620 67.202 22.653 1.000 30.859 212 GLY A N 1
ATOM 1675 C CA . GLY A 1 212 ? -36.558 66.681 24.007 1.000 33.077 212 GLY A CA 1
ATOM 1676 C C . GLY A 1 212 ? -35.470 67.340 24.854 1.000 35.994 212 GLY A C 1
ATOM 1677 O O . GLY A 1 212 ? -35.427 67.139 26.067 1.000 35.393 212 GLY A O 1
ATOM 1678 N N . GLN A 1 213 ? -34.656 68.178 24.208 1.000 35.790 213 GLN A N 1
ATOM 1679 C CA . GLN A 1 213 ? -33.419 68.678 24.773 1.000 37.354 213 GLN A CA 1
ATOM 1680 C C . GLN A 1 213 ? -33.476 70.187 25.003 1.000 36.213 213 GLN A C 1
ATOM 1681 O O . GLN A 1 213 ? -32.622 70.710 25.701 1.000 36.421 213 GLN A O 1
ATOM 1687 N N . ASN A 1 214 ? -34.488 70.872 24.442 1.000 36.831 214 ASN A N 1
ATOM 1688 C CA . ASN A 1 214 ? -34.464 72.318 24.264 1.000 31.395 214 ASN A CA 1
ATOM 1689 C C . ASN A 1 214 ? -35.797 73.011 24.555 1.000 30.311 214 ASN A C 1
ATOM 1690 O O . ASN A 1 214 ? -36.892 72.504 24.326 1.000 29.661 214 ASN A O 1
ATOM 1695 N N . ILE A 1 215 ? -35.645 74.247 25.016 1.000 30.996 215 ILE A N 1
ATOM 1696 C CA . ILE A 1 215 ? -36.673 75.265 24.985 1.000 29.565 215 ILE A CA 1
ATOM 1697 C C . ILE A 1 215 ? -36.538 75.974 23.644 1.000 28.747 215 ILE A C 1
ATOM 1698 O O . ILE A 1 215 ? -35.455 76.450 23.299 1.000 27.422 215 ILE A O 1
ATOM 1703 N N . ILE A 1 216 ? -37.652 76.049 22.910 1.000 30.715 216 ILE A N 1
ATOM 1704 C CA . ILE A 1 216 ? -37.633 76.472 21.515 1.000 31.007 216 ILE A CA 1
ATOM 1705 C C . ILE A 1 216 ? -38.732 77.513 21.323 1.000 31.316 216 ILE A C 1
ATOM 1706 O O . ILE A 1 216 ? -39.890 77.146 21.172 1.000 29.459 216 ILE A O 1
ATOM 1711 N N . PRO A 1 217 ? -38.404 78.823 21.316 1.000 30.470 217 PRO A N 1
ATOM 1712 C CA . PRO A 1 217 ? -39.391 79.859 21.031 1.000 33.025 217 PRO A CA 1
ATOM 1713 C C . PRO A 1 217 ? -39.706 79.839 19.542 1.000 33.788 217 PRO A C 1
ATOM 1714 O O . PRO A 1 217 ? -38.840 79.582 18.729 1.000 38.243 217 PRO A O 1
ATOM 1718 N N . THR A 1 218 ? -40.977 79.994 19.197 1.000 36.132 218 THR A N 1
ATOM 1719 C CA . THR A 1 218 ? -41.421 79.874 17.827 1.000 36.453 218 THR A CA 1
ATOM 1720 C C . THR A 1 218 ? -42.629 80.773 17.678 1.000 34.954 218 THR A C 1
ATOM 1721 O O . THR A 1 218 ? -42.980 81.459 18.622 1.000 32.585 218 THR A O 1
ATOM 1725 N N . THR A 1 219 ? -43.228 80.788 16.487 1.000 35.257 219 THR A N 1
ATOM 1726 C CA . THR A 1 219 ? -44.384 81.623 16.219 1.000 38.107 219 THR A CA 1
ATOM 1727 C C . THR A 1 219 ? -45.653 80.860 16.568 1.000 36.187 219 THR A C 1
ATOM 1728 O O . THR A 1 219 ? -45.625 79.633 16.661 1.000 36.644 219 THR A O 1
ATOM 1732 N N . SER A 1 220 ? -46.749 81.623 16.693 1.000 36.543 220 SER A N 1
ATOM 1733 C CA . SER A 1 220 ? -48.095 81.106 16.871 1.000 36.825 220 SER A CA 1
ATOM 1734 C C . SER A 1 220 ? -49.036 81.685 15.815 1.000 36.084 220 SER A C 1
ATOM 1735 O O . SER A 1 220 ? -48.991 82.878 15.530 1.000 42.626 220 SER A O 1
ATOM 1738 N N . SER A 1 221 ? -49.978 80.855 15.360 1.000 36.984 221 SER A N 1
ATOM 1739 C CA . SER A 1 221 ? -51.012 81.223 14.395 1.000 39.002 221 SER A CA 1
ATOM 1740 C C . SER A 1 221 ? -52.208 81.858 15.092 1.000 36.191 221 SER A C 1
ATOM 1741 O O . SER A 1 221 ? -53.147 82.325 14.455 1.000 38.973 221 SER A O 1
ATOM 1744 N N . ALA A 1 222 ? -52.164 81.901 16.419 1.000 38.358 222 ALA A N 1
ATOM 1745 C CA . ALA A 1 222 ? -53.333 82.262 17.189 1.000 35.770 222 ALA A CA 1
ATOM 1746 C C . ALA A 1 222 ? -53.599 83.769 17.088 1.000 39.958 222 ALA A C 1
ATOM 1747 O O . ALA A 1 222 ? -54.738 84.218 17.215 1.000 36.868 222 ALA A O 1
ATOM 1749 N N . LEU A 1 223 ? -52.554 84.570 16.850 1.000 34.774 223 LEU A N 1
ATOM 1750 C CA . LEU A 1 223 ? -52.742 86.013 16.841 1.000 35.065 223 LEU A CA 1
ATOM 1751 C C . LEU A 1 223 ? -53.442 86.446 15.572 1.000 36.352 223 LEU A C 1
ATOM 1752 O O . LEU A 1 223 ? -54.417 87.186 15.671 1.000 41.874 223 LEU A O 1
ATOM 1757 N N . GLY A 1 224 ? -52.991 85.919 14.425 1.000 36.392 224 GLY A N 1
ATOM 1758 C CA . GLY A 1 224 ? -53.727 86.085 13.178 1.000 38.391 224 GLY A CA 1
ATOM 1759 C C . GLY A 1 224 ? -55.170 85.593 13.313 1.000 41.539 224 GLY A C 1
ATOM 1760 O O . GLY A 1 224 ? -56.108 86.244 12.867 1.000 40.865 224 GLY A O 1
ATOM 1761 N N . ALA A 1 225 ? -55.334 84.428 13.943 1.000 42.752 225 ALA A N 1
ATOM 1762 C CA . ALA A 1 225 ? -56.630 83.787 14.049 1.000 42.238 225 ALA A CA 1
ATOM 1763 C C . ALA A 1 225 ? -57.584 84.634 14.892 1.000 42.543 225 ALA A C 1
ATOM 1764 O O . ALA A 1 225 ? -58.710 84.906 14.491 1.000 40.268 225 ALA A O 1
ATOM 1766 N N . LEU A 1 226 ? -57.118 85.086 16.055 1.000 46.460 226 LEU A N 1
ATOM 1767 C CA . LEU A 1 226 ? -57.916 85.933 16.933 1.000 45.332 226 LEU A CA 1
ATOM 1768 C C . LEU A 1 226 ? -58.383 87.182 16.188 1.000 42.907 226 LEU A C 1
ATOM 1769 O O . LEU A 1 226 ? -59.480 87.683 16.435 1.000 39.779 226 LEU A O 1
ATOM 1774 N N . LYS A 1 227 ? -57.537 87.694 15.296 1.000 45.712 227 LYS A N 1
ATOM 1775 C CA . LYS A 1 227 ? -57.875 88.889 14.532 1.000 52.938 227 LYS A CA 1
ATOM 1776 C C . LYS A 1 227 ? -59.086 88.633 13.638 1.000 47.078 227 LYS A C 1
ATOM 1777 O O . LYS A 1 227 ? -59.929 89.511 13.491 1.000 47.493 227 LYS A O 1
ATOM 1783 N N . ARG A 1 228 ? -59.215 87.420 13.107 1.000 44.151 228 ARG A N 1
ATOM 1784 C CA . ARG A 1 228 ? -60.370 87.116 12.279 1.000 48.522 228 ARG A CA 1
ATOM 1785 C C . ARG A 1 228 ? -61.611 87.006 13.151 1.000 50.589 228 ARG A C 1
ATOM 1786 O O . ARG A 1 228 ? -62.685 87.465 12.773 1.000 55.251 228 ARG A O 1
ATOM 1794 N N . VAL A 1 229 ? -61.457 86.423 14.338 1.000 47.332 229 VAL A N 1
ATOM 1795 C CA . VAL A 1 229 ? -62.607 86.211 15.192 1.000 41.903 229 VAL A CA 1
ATOM 1796 C C . VAL A 1 229 ? -63.017 87.528 15.845 1.000 40.606 229 VAL A C 1
ATOM 1797 O O . VAL A 1 229 ? -64.204 87.773 16.003 1.000 47.500 229 VAL A O 1
ATOM 1801 N N . MET A 1 230 ? -62.062 88.368 16.261 1.000 46.224 230 MET A N 1
ATOM 1802 C CA . MET A 1 230 ? -62.401 89.619 16.939 1.000 51.068 230 MET A CA 1
ATOM 1803 C C . MET A 1 230 ? -61.641 90.774 16.287 1.000 50.473 230 MET A C 1
ATOM 1804 O O . MET A 1 230 ? -60.586 91.175 16.774 1.000 48.737 230 MET A O 1
ATOM 1809 N N . PRO A 1 231 ? -62.096 91.294 15.128 1.000 57.574 231 PRO A N 1
ATOM 1810 C CA . PRO A 1 231 ? -61.403 92.405 14.450 1.000 54.774 231 PRO A CA 1
ATOM 1811 C C . PRO A 1 231 ? -61.116 93.690 15.232 1.000 49.312 231 PRO A C 1
ATOM 1812 O O . PRO A 1 231 ? -60.094 94.335 15.011 1.000 49.787 231 PRO A O 1
ATOM 1816 N N . LYS A 1 232 ? -61.974 94.049 16.185 1.000 48.805 232 LYS A N 1
ATOM 1817 C CA . LYS A 1 232 ? -61.686 95.192 17.040 1.000 54.904 232 LYS A CA 1
ATOM 1818 C C . LYS A 1 232 ? -60.287 95.097 17.685 1.000 53.465 232 LYS A C 1
ATOM 1819 O O . LYS A 1 232 ? -59.732 96.101 18.124 1.000 54.780 232 LYS A O 1
ATOM 1825 N N . MET A 1 233 ? -59.692 93.901 17.759 1.000 47.884 233 MET A N 1
ATOM 1826 C CA . MET A 1 233 ? -58.462 93.710 18.505 1.000 45.567 233 MET A CA 1
ATOM 1827 C C . MET A 1 233 ? -57.252 93.736 17.577 1.000 49.871 233 MET A C 1
ATOM 1828 O O . MET A 1 233 ? -56.138 93.434 18.019 1.000 44.718 233 MET A O 1
ATOM 1833 N N . GLU A 1 234 ? -57.469 94.085 16.301 1.000 54.561 234 GLU A N 1
ATOM 1834 C CA . GLU A 1 234 ? -56.354 94.399 15.421 1.000 60.738 234 GLU A CA 1
ATOM 1835 C C . GLU A 1 234 ? -55.444 95.420 16.106 1.000 56.140 234 GLU A C 1
ATOM 1836 O O . GLU A 1 234 ? -55.912 96.378 16.724 1.000 55.970 234 GLU A O 1
ATOM 1842 N N . ASP A 1 235 ? -54.135 95.169 16.008 1.000 59.391 235 ASP A N 1
ATOM 1843 C CA . ASP A 1 235 ? -53.098 96.039 16.543 1.000 65.033 235 ASP A CA 1
ATOM 1844 C C . ASP A 1 235 ? -53.160 96.193 18.063 1.000 56.682 235 ASP A C 1
ATOM 1845 O O . ASP A 1 235 ? -52.573 97.131 18.593 1.000 53.142 235 ASP A O 1
ATOM 1850 N N . ARG A 1 236 ? -53.807 95.268 18.775 1.000 45.967 236 ARG A N 1
ATOM 1851 C CA . ARG A 1 236 ? -53.904 95.399 20.224 1.000 45.748 236 ARG A CA 1
ATOM 1852 C C . ARG A 1 236 ? -53.278 94.191 20.923 1.000 41.261 236 ARG A C 1
ATOM 1853 O O . ARG A 1 236 ? -53.043 94.254 22.114 1.000 44.332 236 ARG A O 1
ATOM 1861 N N . ILE A 1 237 ? -52.969 93.121 20.186 1.000 44.146 237 ILE A N 1
ATOM 1862 C CA . ILE A 1 237 ? -52.475 91.895 20.790 1.000 43.997 237 ILE A CA 1
ATOM 1863 C C . ILE A 1 237 ? -51.421 91.261 19.887 1.000 37.335 237 ILE A C 1
ATOM 1864 O O . ILE A 1 237 ? -51.558 91.241 18.686 1.000 40.753 237 ILE A O 1
ATOM 1869 N N . ASP A 1 238 ? -50.339 90.779 20.489 1.000 38.278 238 ASP A N 1
ATOM 1870 C CA . ASP A 1 238 ? -49.340 89.988 19.793 1.000 35.603 238 ASP A CA 1
ATOM 1871 C C . ASP A 1 238 ? -48.902 88.877 20.746 1.000 34.634 238 ASP A C 1
ATOM 1872 O O . ASP A 1 238 ? -49.347 88.809 21.882 1.000 33.734 238 ASP A O 1
ATOM 1877 N N . GLY A 1 239 ? -48.004 88.005 20.297 1.000 35.464 239 GLY A N 1
ATOM 1878 C CA . GLY A 1 239 ? -47.506 86.963 21.172 1.000 34.291 239 GLY A CA 1
ATOM 1879 C C . GLY A 1 239 ? -46.722 85.910 20.413 1.000 33.488 239 GLY A C 1
ATOM 1880 O O . GLY A 1 239 ? -46.517 86.032 19.216 1.000 34.117 239 GLY A O 1
ATOM 1881 N N . TYR A 1 240 ? -46.345 84.839 21.118 1.000 33.900 240 TYR A N 1
ATOM 1882 C CA . TYR A 1 240 ? -45.494 83.814 20.549 1.000 34.130 240 TYR A CA 1
ATOM 1883 C C . TYR A 1 240 ? -45.642 82.560 21.405 1.000 34.841 240 TYR A C 1
ATOM 1884 O O . TYR A 1 240 ? -46.355 82.562 22.409 1.000 33.499 240 TYR A O 1
ATOM 1893 N N . SER A 1 241 ? -45.015 81.470 20.947 1.000 37.475 241 SER A N 1
ATOM 1894 C CA . SER A 1 241 ? -45.133 80.168 21.582 1.000 34.362 241 SER A CA 1
ATOM 1895 C C . SER A 1 241 ? -43.737 79.657 21.927 1.000 36.070 241 SER A C 1
ATOM 1896 O O . SER A 1 241 ? -42.769 79.991 21.250 1.000 34.915 241 SER A O 1
ATOM 1899 N N . ILE A 1 242 ? -43.637 78.913 23.035 1.000 36.126 242 ILE A N 1
ATOM 1900 C CA . ILE A 1 242 ? -42.423 78.197 23.383 1.000 36.570 242 ILE A CA 1
ATOM 1901 C C . ILE A 1 242 ? -42.722 76.702 23.503 1.000 37.790 242 ILE A C 1
ATOM 1902 O O . ILE A 1 242 ? -43.615 76.308 24.233 1.000 44.175 242 ILE A O 1
ATOM 1907 N N . ARG A 1 243 ? -41.968 75.883 22.775 1.000 34.113 243 ARG A N 1
ATOM 1908 C CA . ARG A 1 243 ? -42.070 74.443 22.852 1.000 30.969 243 ARG A CA 1
ATOM 1909 C C . ARG A 1 243 ? -41.097 73.969 23.907 1.000 30.516 243 ARG A C 1
ATOM 1910 O O . ARG A 1 243 ? -39.947 74.413 23.902 1.000 32.011 243 ARG A O 1
ATOM 1918 N N . VAL A 1 244 ? -41.573 73.082 24.786 1.000 28.111 244 VAL A N 1
ATOM 1919 C CA . VAL A 1 244 ? -40.751 72.512 25.851 1.000 29.843 244 VAL A CA 1
ATOM 1920 C C . VAL A 1 244 ? -40.950 71.004 25.868 1.000 32.245 244 VAL A C 1
ATOM 1921 O O . VAL A 1 244 ? -41.960 70.523 25.357 1.000 37.058 244 VAL A O 1
ATOM 1925 N N . PRO A 1 245 ? -40.010 70.220 26.440 1.000 30.916 245 PRO A N 1
ATOM 1926 C CA . PRO A 1 245 ? -40.111 68.759 26.402 1.000 31.788 245 PRO A CA 1
ATOM 1927 C C . PRO A 1 245 ? -41.165 68.077 27.269 1.000 30.517 245 PRO A C 1
ATOM 1928 O O . PRO A 1 245 ? -40.851 67.184 28.033 1.000 30.662 245 PRO A O 1
ATOM 1932 N N . THR A 1 246 ? -42.431 68.433 27.095 1.000 33.150 246 THR A N 1
ATOM 1933 C CA . THR A 1 246 ? -43.522 67.599 27.584 1.000 32.518 246 THR A CA 1
ATOM 1934 C C . THR A 1 246 ? -44.294 67.058 26.379 1.000 33.027 246 THR A C 1
ATOM 1935 O O . THR A 1 246 ? -44.102 67.523 25.263 1.000 34.753 246 THR A O 1
ATOM 1939 N N . ILE A 1 247 ? -45.163 66.073 26.589 1.000 31.129 247 ILE A N 1
ATOM 1940 C CA . ILE A 1 247 ? -45.746 65.329 25.485 1.000 33.610 247 ILE A CA 1
ATOM 1941 C C . ILE A 1 247 ? -47.112 65.904 25.126 1.000 31.597 247 ILE A C 1
ATOM 1942 O O . ILE A 1 247 ? -47.574 65.764 23.995 1.000 33.501 247 ILE A O 1
ATOM 1947 N N . ASN A 1 248 ? -47.770 66.541 26.091 1.000 29.125 248 ASN A N 1
ATOM 1948 C CA . ASN A 1 248 ? -49.090 67.091 25.849 1.000 27.511 248 ASN A CA 1
ATOM 1949 C C . ASN A 1 248 ? -49.387 68.125 26.932 1.000 29.159 248 ASN A C 1
ATOM 1950 O O . ASN A 1 248 ? -48.787 68.079 27.997 1.000 29.153 248 ASN A O 1
ATOM 1955 N N . VAL A 1 249 ? -50.306 69.052 26.614 1.000 30.741 249 VAL A N 1
ATOM 1956 C CA . VAL A 1 249 ? -50.867 70.079 27.485 1.000 27.172 249 VAL A CA 1
ATOM 1957 C C . VAL A 1 249 ? -50.068 71.353 27.288 1.000 27.392 249 VAL A C 1
ATOM 1958 O O . VAL A 1 249 ? -48.833 71.310 27.179 1.000 29.960 249 VAL A O 1
ATOM 1962 N N . ALA A 1 250 ? -50.789 72.476 27.265 1.000 26.023 250 ALA A N 1
ATOM 1963 C CA . ALA A 1 250 ? -50.155 73.776 27.117 1.000 29.278 250 ALA A CA 1
ATOM 1964 C C . ALA A 1 250 ? -50.729 74.780 28.106 1.000 29.842 250 ALA A C 1
ATOM 1965 O O . ALA A 1 250 ? -51.690 74.490 28.822 1.000 32.618 250 ALA A O 1
ATOM 1967 N N . ALA A 1 251 ? -50.124 75.973 28.109 1.000 29.666 251 ALA A N 1
ATOM 1968 C CA . ALA A 1 251 ? -50.592 77.090 28.909 1.000 31.319 251 ALA A CA 1
ATOM 1969 C C . ALA A 1 251 ? -50.380 78.395 28.158 1.000 30.541 251 ALA A C 1
ATOM 1970 O O . ALA A 1 251 ? -49.408 78.543 27.422 1.000 31.608 251 ALA A O 1
ATOM 1972 N N . ILE A 1 252 ? -51.344 79.294 28.382 1.000 31.160 252 ILE A N 1
ATOM 1973 C CA . ILE A 1 252 ? -51.317 80.681 27.969 1.000 36.983 252 ILE A CA 1
ATOM 1974 C C . ILE A 1 252 ? -51.039 81.555 29.189 1.000 35.609 252 ILE A C 1
ATOM 1975 O O . ILE A 1 252 ? -51.709 81.478 30.226 1.000 33.739 252 ILE A O 1
ATOM 1980 N N . ASP A 1 253 ? -50.037 82.410 29.012 1.000 35.038 253 ASP A N 1
ATOM 1981 C CA . ASP A 1 253 ? -49.691 83.470 29.932 1.000 36.381 253 ASP A CA 1
ATOM 1982 C C . ASP A 1 253 ? -50.107 84.761 29.234 1.000 34.407 253 ASP A C 1
ATOM 1983 O O . ASP A 1 253 ? -49.492 85.118 28.239 1.000 33.495 253 ASP A O 1
ATOM 1988 N N . LEU A 1 254 ? -51.175 85.423 29.688 1.000 35.331 254 LEU A N 1
ATOM 1989 C CA . LEU A 1 254 ? -51.635 86.629 29.012 1.000 35.095 254 LEU A CA 1
ATOM 1990 C C . LEU A 1 254 ? -51.421 87.846 29.906 1.000 36.186 254 LEU A C 1
ATOM 1991 O O . LEU A 1 254 ? -51.944 87.858 31.013 1.000 35.738 254 LEU A O 1
ATOM 1996 N N . THR A 1 255 ? -50.642 88.829 29.411 1.000 32.649 255 THR A N 1
ATOM 1997 C CA . THR A 1 255 ? -50.358 90.077 30.098 1.000 33.375 255 THR A CA 1
ATOM 1998 C C . THR A 1 255 ? -51.108 91.203 29.401 1.000 34.422 255 THR A C 1
ATOM 1999 O O . THR A 1 255 ? -50.930 91.415 28.196 1.000 36.703 255 THR A O 1
ATOM 2003 N N . PHE A 1 256 ? -51.977 91.898 30.126 1.000 34.157 256 PHE A N 1
ATOM 2004 C CA . PHE A 1 256 ? -52.805 92.908 29.480 1.000 33.589 256 PHE A CA 1
ATOM 2005 C C . PHE A 1 256 ? -52.755 94.212 30.277 1.000 33.840 256 PHE A C 1
ATOM 2006 O O . PHE A 1 256 ? -52.535 94.214 31.493 1.000 31.188 256 PHE A O 1
ATOM 2014 N N . ILE A 1 257 ? -52.967 95.333 29.573 1.000 35.183 257 ILE A N 1
ATOM 2015 C CA . ILE A 1 257 ? -53.231 96.602 30.234 1.000 35.825 257 ILE A CA 1
ATOM 2016 C C . ILE A 1 257 ? -54.738 96.823 30.299 1.000 37.720 257 ILE A C 1
ATOM 2017 O O . ILE A 1 257 ? -55.434 96.783 29.288 1.000 38.017 257 ILE A O 1
ATOM 2022 N N . ALA A 1 258 ? -55.231 97.050 31.518 1.000 41.832 258 ALA A N 1
ATOM 2023 C CA . ALA A 1 258 ? -56.653 97.213 31.762 1.000 42.137 258 ALA A CA 1
ATOM 2024 C C . ALA A 1 258 ? -57.040 98.681 31.610 1.000 44.514 258 ALA A C 1
ATOM 2025 O O . ALA A 1 258 ? -56.223 99.562 31.868 1.000 44.101 258 ALA A O 1
ATOM 2027 N N . GLN A 1 259 ? -58.290 98.916 31.185 1.000 45.355 259 GLN A N 1
ATOM 2028 C CA . GLN A 1 259 ? -58.796 100.261 30.958 1.000 46.327 259 GLN A CA 1
ATOM 2029 C C . GLN A 1 259 ? -59.664 100.717 32.120 1.000 44.576 259 GLN A C 1
ATOM 2030 O O . GLN A 1 259 ? -60.247 101.781 32.060 1.000 46.512 259 GLN A O 1
ATOM 2036 N N . SER A 1 260 ? -59.755 99.917 33.173 1.000 45.836 260 SER A N 1
ATOM 2037 C CA . SER A 1 260 ? -60.474 100.339 34.358 1.000 47.983 260 SER A CA 1
ATOM 2038 C C . SER A 1 260 ? -59.854 99.662 35.583 1.000 48.801 260 SER A C 1
ATOM 2039 O O . SER A 1 260 ? -58.973 98.814 35.432 1.000 44.828 260 SER A O 1
ATOM 2042 N N . PRO A 1 261 ? -60.222 100.063 36.822 1.000 51.732 261 PRO A N 1
ATOM 2043 C CA . PRO A 1 261 ? -59.602 99.493 38.024 1.000 52.932 261 PRO A CA 1
ATOM 2044 C C . PRO A 1 261 ? -59.685 97.965 38.102 1.000 46.689 261 PRO A C 1
ATOM 2045 O O . PRO A 1 261 ? -60.757 97.402 37.919 1.000 42.377 261 PRO A O 1
ATOM 2049 N N . ILE A 1 262 ? -58.554 97.310 38.420 1.000 46.100 262 ILE A N 1
ATOM 2050 C CA . ILE A 1 262 ? -58.469 95.854 38.527 1.000 41.269 262 ILE A CA 1
ATOM 2051 C C . ILE A 1 262 ? -57.783 95.490 39.841 1.000 42.803 262 ILE A C 1
ATOM 2052 O O . ILE A 1 262 ? -56.940 96.242 40.321 1.000 39.946 262 ILE A O 1
ATOM 2057 N N . THR A 1 263 ? -58.124 94.312 40.380 1.000 39.948 263 THR A N 1
ATOM 2058 C CA . THR A 1 263 ? -57.363 93.673 41.440 1.000 39.897 263 THR A CA 1
ATOM 2059 C C . THR A 1 263 ? -57.287 92.183 41.108 1.000 38.879 263 THR A C 1
ATOM 2060 O O . THR A 1 263 ? -58.037 91.685 40.279 1.000 38.646 263 THR A O 1
ATOM 2064 N N . VAL A 1 264 ? -56.411 91.465 41.799 1.000 37.692 264 VAL A N 1
ATOM 2065 C CA . VAL A 1 264 ? -56.340 90.028 41.653 1.000 37.603 264 VAL A CA 1
ATOM 2066 C C . VAL A 1 264 ? -57.699 89.431 41.981 1.000 36.323 264 VAL A C 1
ATOM 2067 O O . VAL A 1 264 ? -58.253 88.702 41.169 1.000 37.202 264 VAL A O 1
ATOM 2071 N N . HIS A 1 265 ? -58.245 89.787 43.133 1.000 39.065 265 HIS A N 1
ATOM 2072 C CA . HIS A 1 265 ? -59.555 89.303 43.547 1.000 45.455 265 HIS A CA 1
ATOM 2073 C C . HIS A 1 265 ? -60.607 89.537 42.454 1.000 37.456 265 HIS A C 1
ATOM 2074 O O . HIS A 1 265 ? -61.330 88.621 42.101 1.000 40.306 265 HIS A O 1
ATOM 2081 N N . HIS A 1 266 ? -60.709 90.746 41.909 1.000 41.160 266 HIS A N 1
ATOM 2082 C CA . HIS A 1 266 ? -61.779 91.067 40.974 1.000 44.683 266 HIS A CA 1
ATOM 2083 C C . HIS A 1 266 ? -61.623 90.329 39.638 1.000 38.447 266 HIS A C 1
ATOM 2084 O O . HIS A 1 266 ? -62.610 89.956 39.005 1.000 38.175 266 HIS A O 1
ATOM 2091 N N . ILE A 1 267 ? -60.385 90.141 39.186 1.000 36.981 267 ILE A N 1
ATOM 2092 C CA . ILE A 1 267 ? -60.110 89.385 37.969 1.000 37.269 267 ILE A CA 1
ATOM 2093 C C . ILE A 1 267 ? -60.538 87.926 38.147 1.000 36.806 267 ILE A C 1
ATOM 2094 O O . ILE A 1 267 ? -61.196 87.378 37.272 1.000 37.351 267 ILE A O 1
ATOM 2099 N N . ASN A 1 268 ? -60.155 87.301 39.271 1.000 35.036 268 ASN A N 1
ATOM 2100 C CA . ASN A 1 268 ? -60.424 85.891 39.491 1.000 36.511 268 ASN A CA 1
ATOM 2101 C C . ASN A 1 268 ? -61.928 85.665 39.633 1.000 39.033 268 ASN A C 1
ATOM 2102 O O . ASN A 1 268 ? -62.473 84.740 39.041 1.000 41.270 268 ASN A O 1
ATOM 2107 N N . GLU A 1 269 ? -62.590 86.556 40.366 1.000 37.947 269 GLU A N 1
ATOM 2108 C CA . GLU A 1 269 ? -64.028 86.498 40.547 1.000 43.607 269 GLU A CA 1
ATOM 2109 C C . GLU A 1 269 ? -64.718 86.568 39.201 1.000 39.748 269 GLU A C 1
ATOM 2110 O O . GLU A 1 269 ? -65.663 85.831 38.936 1.000 36.105 269 GLU A O 1
ATOM 2116 N N . LEU A 1 270 ? -64.254 87.491 38.365 1.000 37.713 270 LEU A N 1
ATOM 2117 C CA . LEU A 1 270 ? -64.860 87.612 37.059 1.000 37.561 270 LEU A CA 1
ATOM 2118 C C . LEU A 1 270 ? -64.733 86.287 36.305 1.000 34.544 270 LEU A C 1
ATOM 2119 O O . LEU A 1 270 ? -65.708 85.809 35.728 1.000 39.303 270 LEU A O 1
ATOM 2124 N N . LEU A 1 271 ? -63.529 85.703 36.300 1.000 35.721 271 LEU A N 1
ATOM 2125 C CA . LEU A 1 271 ? -63.231 84.540 35.472 1.000 31.668 271 LEU A CA 1
ATOM 2126 C C . LEU A 1 271 ? -64.043 83.339 35.924 1.000 28.920 271 LEU A C 1
ATOM 2127 O O . LEU A 1 271 ? -64.469 82.540 35.098 1.000 31.943 271 LEU A O 1
ATOM 2132 N N . ILE A 1 272 ? -64.218 83.247 37.244 1.000 29.075 272 ILE A N 1
ATOM 2133 C CA . ILE A 1 272 ? -64.999 82.223 37.891 1.000 30.069 272 ILE A CA 1
ATOM 2134 C C . ILE A 1 272 ? -66.461 82.349 37.491 1.000 32.700 272 ILE A C 1
ATOM 2135 O O . ILE A 1 272 ? -67.049 81.350 37.102 1.000 36.606 272 ILE A O 1
ATOM 2140 N N . LYS A 1 273 ? -67.034 83.552 37.633 1.000 34.899 273 LYS A N 1
ATOM 2141 C CA . LYS A 1 273 ? -68.421 83.796 37.272 1.000 41.518 273 LYS A CA 1
ATOM 2142 C C . LYS A 1 273 ? -68.629 83.438 35.802 1.000 37.382 273 LYS A C 1
ATOM 2143 O O . LYS A 1 273 ? -69.658 82.874 35.431 1.000 36.323 273 LYS A O 1
ATOM 2149 N N . ALA A 1 274 ? -67.655 83.786 34.956 1.000 36.523 274 ALA A N 1
ATOM 2150 C CA . ALA A 1 274 ? -67.801 83.539 33.526 1.000 34.441 274 ALA A CA 1
ATOM 2151 C C . ALA A 1 274 ? -67.851 82.033 33.250 1.000 35.122 274 ALA A C 1
ATOM 2152 O O . ALA A 1 274 ? -68.703 81.568 32.508 1.000 35.899 274 ALA A O 1
ATOM 2154 N N . SER A 1 275 ? -66.985 81.271 33.931 1.000 35.791 275 SER A N 1
ATOM 2155 C CA . SER A 1 275 ? -66.920 79.825 33.812 1.000 36.586 275 SER A CA 1
ATOM 2156 C C . SER A 1 275 ? -68.192 79.138 34.325 1.000 38.097 275 SER A C 1
ATOM 2157 O O . SER A 1 275 ? -68.459 77.998 33.965 1.000 42.444 275 SER A O 1
ATOM 2160 N N . GLN A 1 276 ? -68.933 79.796 35.217 1.000 38.047 276 GLN A N 1
ATOM 2161 C CA . GLN A 1 276 ? -70.102 79.212 35.849 1.000 38.135 276 GLN A CA 1
ATOM 2162 C C . GLN A 1 276 ? -71.369 79.606 35.101 1.000 38.189 276 GLN A C 1
ATOM 2163 O O . GLN A 1 276 ? -72.424 79.041 35.328 1.000 38.144 276 GLN A O 1
ATOM 2169 N N . THR A 1 277 ? -71.283 80.621 34.241 1.000 40.535 277 THR A N 1
ATOM 2170 C CA . THR A 1 277 ? -72.468 81.106 33.563 1.000 43.709 277 THR A CA 1
ATOM 2171 C C . THR A 1 277 ? -72.268 80.885 32.062 1.000 47.621 277 THR A C 1
ATOM 2172 O O . THR A 1 277 ? -72.404 79.758 31.580 1.000 51.364 277 THR A O 1
ATOM 2176 N N . ASP A 1 278 ? -71.823 81.930 31.365 1.000 45.259 278 ASP A N 1
ATOM 2177 C CA . ASP A 1 278 ? -71.804 81.968 29.912 1.000 44.071 278 ASP A CA 1
ATOM 2178 C C . ASP A 1 278 ? -70.785 81.013 29.299 1.000 43.627 278 ASP A C 1
ATOM 2179 O O . ASP A 1 278 ? -70.974 80.661 28.151 1.000 41.953 278 ASP A O 1
ATOM 2184 N N . TYR A 1 279 ? -69.706 80.622 30.014 1.000 42.152 279 TYR A N 1
ATOM 2185 C CA . TYR A 1 279 ? -68.604 79.889 29.397 1.000 39.364 279 TYR A CA 1
ATOM 2186 C C . TYR A 1 279 ? -68.494 78.476 29.974 1.000 39.270 279 TYR A C 1
ATOM 2187 O O . TYR A 1 279 ? -67.483 77.782 29.790 1.000 39.465 279 TYR A O 1
ATOM 2196 N N . ALA A 1 280 ? -69.579 78.021 30.603 1.000 38.475 280 ALA A N 1
ATOM 2197 C CA . ALA A 1 280 ? -69.559 76.794 31.385 1.000 39.756 280 ALA A CA 1
ATOM 2198 C C . ALA A 1 280 ? -69.201 75.612 30.498 1.000 40.027 280 ALA A C 1
ATOM 2199 O O . ALA A 1 280 ? -68.517 74.709 30.952 1.000 44.064 280 ALA A O 1
ATOM 2201 N N . GLU A 1 281 ? -69.654 75.619 29.240 1.000 39.786 281 GLU A N 1
ATOM 2202 C CA . GLU A 1 281 ? -69.384 74.503 28.347 1.000 41.995 281 GLU A CA 1
ATOM 2203 C C . GLU A 1 281 ? -67.894 74.304 28.057 1.000 36.832 281 GLU A C 1
ATOM 2204 O O . GLU A 1 281 ? -67.515 73.174 27.753 1.000 36.123 281 GLU A O 1
ATOM 2210 N N . ILE A 1 282 ? -67.065 75.363 28.089 1.000 33.965 282 ILE A N 1
ATOM 2211 C CA . ILE A 1 282 ? -65.709 75.260 27.555 1.000 32.474 282 ILE A CA 1
ATOM 2212 C C . ILE A 1 282 ? -64.643 75.736 28.534 1.000 32.884 282 ILE A C 1
ATOM 2213 O O . ILE A 1 282 ? -63.454 75.619 28.243 1.000 33.772 282 ILE A O 1
ATOM 2218 N N . MET A 1 283 ? -65.053 76.242 29.702 1.000 33.411 283 MET A N 1
ATOM 2219 C CA . MET A 1 283 ? -64.128 76.914 30.582 1.000 31.440 283 MET A CA 1
ATOM 2220 C C . MET A 1 283 ? -64.258 76.420 32.018 1.000 32.272 283 MET A C 1
ATOM 2221 O O . MET A 1 283 ? -65.367 76.275 32.514 1.000 32.976 283 MET A O 1
ATOM 2226 N N . ALA A 1 284 ? -63.114 76.234 32.686 1.000 30.839 284 ALA A N 1
ATOM 2227 C CA . ALA A 1 284 ? -63.088 75.987 34.119 1.000 32.529 284 ALA A CA 1
ATOM 2228 C C . ALA A 1 284 ? -62.034 76.863 34.783 1.000 33.623 284 ALA A C 1
ATOM 2229 O O . ALA A 1 284 ? -61.184 77.459 34.117 1.000 33.095 284 ALA A O 1
ATOM 2231 N N . VAL A 1 285 ? -62.140 76.958 36.111 1.000 34.745 285 VAL A N 1
ATOM 2232 C CA . VAL A 1 285 ? -61.198 77.704 36.924 1.000 35.322 285 VAL A CA 1
ATOM 2233 C C . VAL A 1 285 ? -60.785 76.829 38.101 1.000 36.352 285 VAL A C 1
ATOM 2234 O O . VAL A 1 285 ? -61.630 76.202 38.735 1.000 38.354 285 VAL A O 1
ATOM 2238 N N . THR A 1 286 ? -59.483 76.777 38.382 1.000 33.837 286 THR A N 1
ATOM 2239 C CA . THR A 1 286 ? -58.996 76.051 39.541 1.000 38.266 286 THR A CA 1
ATOM 2240 C C . THR A 1 286 ? -58.245 77.023 40.449 1.000 36.819 286 THR A C 1
ATOM 2241 O O . THR A 1 286 ? -57.615 77.974 39.980 1.000 34.489 286 THR A O 1
ATOM 2245 N N . ASP A 1 287 ? -58.273 76.693 41.741 1.000 36.952 287 ASP A N 1
ATOM 2246 C CA . ASP A 1 287 ? -57.515 77.391 42.762 1.000 45.193 287 ASP A CA 1
ATOM 2247 C C . ASP A 1 287 ? -56.430 76.502 43.382 1.000 44.112 287 ASP A C 1
ATOM 2248 O O . ASP A 1 287 ? -55.734 76.945 44.297 1.000 37.693 287 ASP A O 1
ATOM 2253 N N . GLU A 1 288 ? -56.268 75.265 42.898 1.000 37.742 288 GLU A N 1
ATOM 2254 C CA . GLU A 1 288 ? -55.278 74.370 43.468 1.000 36.670 288 GLU A CA 1
ATOM 2255 C C . GLU A 1 288 ? -53.935 74.484 42.755 1.000 33.660 288 GLU A C 1
ATOM 2256 O O . GLU A 1 288 ? -53.878 74.804 41.579 1.000 34.741 288 GLU A O 1
ATOM 2262 N N . PRO A 1 289 ? -52.815 74.142 43.427 1.000 37.275 289 PRO A N 1
ATOM 2263 C CA . PRO A 1 289 ? -51.482 74.217 42.814 1.000 35.250 289 PRO A CA 1
ATOM 2264 C C . PRO A 1 289 ? -51.189 73.021 41.918 1.000 35.568 289 PRO A C 1
ATOM 2265 O O . PRO A 1 289 ? -50.596 72.048 42.353 1.000 39.480 289 PRO A O 1
ATOM 2269 N N . LEU A 1 290 ? -51.634 73.097 40.660 1.000 36.100 290 LEU A N 1
ATOM 2270 C CA . LEU A 1 290 ? -51.615 71.971 39.750 1.000 32.314 290 LEU A CA 1
ATOM 2271 C C . LEU A 1 290 ? -50.529 72.175 38.710 1.000 30.416 290 LEU A C 1
ATOM 2272 O O . LEU A 1 290 ? -49.991 73.268 38.582 1.000 34.046 290 LEU A O 1
ATOM 2277 N N . VAL A 1 291 ? -50.207 71.095 37.991 1.000 28.099 291 VAL A N 1
ATOM 2278 C CA . VAL A 1 291 ? -49.209 71.146 36.928 1.000 28.836 291 VAL A CA 1
ATOM 2279 C C . VAL A 1 291 ? -49.779 70.541 35.644 1.000 28.877 291 VAL A C 1
ATOM 2280 O O . VAL A 1 291 ? -50.934 70.104 35.616 1.000 30.553 291 VAL A O 1
ATOM 2284 N N . SER A 1 292 ? -48.971 70.540 34.571 1.000 28.224 292 SER A N 1
ATOM 2285 C CA . SER A 1 292 ? -49.491 70.263 33.243 1.000 26.894 292 SER A CA 1
ATOM 2286 C C . SER A 1 292 ? -50.212 68.919 33.198 1.000 29.709 292 SER A C 1
ATOM 2287 O O . SER A 1 292 ? -51.344 68.826 32.703 1.000 29.558 292 SER A O 1
ATOM 2290 N N . SER A 1 293 ? -49.592 67.891 33.788 1.000 29.929 293 SER A N 1
ATOM 2291 C CA . SER A 1 293 ? -50.112 66.538 33.649 1.000 32.080 293 SER A CA 1
ATOM 2292 C C . SER A 1 293 ? -51.492 66.411 34.308 1.000 29.536 293 SER A C 1
ATOM 2293 O O . SER A 1 293 ? -52.260 65.531 33.940 1.000 27.240 293 SER A O 1
ATOM 2296 N N . ASP A 1 294 ? -51.862 67.339 35.192 1.000 29.643 294 ASP A N 1
ATOM 2297 C CA . ASP A 1 294 ? -53.177 67.297 35.817 1.000 31.631 294 ASP A CA 1
ATOM 2298 C C . ASP A 1 294 ? -54.300 67.667 34.852 1.000 31.774 294 ASP A C 1
ATOM 2299 O O . ASP A 1 294 ? -55.464 67.523 35.192 1.000 30.024 294 ASP A O 1
ATOM 2304 N N . PHE A 1 295 ? -53.960 68.164 33.659 1.000 33.317 295 PHE A N 1
ATOM 2305 C CA . PHE A 1 295 ? -54.961 68.596 32.706 1.000 28.938 295 PHE A CA 1
ATOM 2306 C C . PHE A 1 295 ? -54.911 67.714 31.480 1.000 29.821 295 PHE A C 1
ATOM 2307 O O . PHE A 1 295 ? -55.610 67.976 30.506 1.000 33.127 295 PHE A O 1
ATOM 2315 N N . ASN A 1 296 ? -54.096 66.669 31.543 1.000 29.593 296 ASN A N 1
ATOM 2316 C CA . ASN A 1 296 ? -54.058 65.710 30.457 1.000 32.048 296 ASN A CA 1
ATOM 2317 C C . ASN A 1 296 ? -55.406 64.997 30.377 1.000 33.025 296 ASN A C 1
ATOM 2318 O O . ASN A 1 296 ? -55.898 64.470 31.359 1.000 31.240 296 ASN A O 1
ATOM 2323 N N . HIS A 1 297 ? -56.018 65.035 29.197 1.000 30.217 297 HIS A N 1
ATOM 2324 C CA . HIS A 1 297 ? -57.302 64.403 28.957 1.000 29.246 297 HIS A CA 1
ATOM 2325 C C . HIS A 1 297 ? -58.462 65.235 29.478 1.000 28.489 297 HIS A C 1
ATOM 2326 O O . HIS A 1 297 ? -59.567 64.724 29.629 1.000 30.595 297 HIS A O 1
ATOM 2333 N N . SER A 1 298 ? -58.229 66.533 29.657 1.000 31.976 298 SER A N 1
ATOM 2334 C CA . SER A 1 298 ? -59.281 67.465 30.006 1.000 29.379 298 SER A CA 1
ATOM 2335 C C . SER A 1 298 ? -59.953 68.003 28.746 1.000 31.821 298 SER A C 1
ATOM 2336 O O . SER A 1 298 ? -59.253 68.409 27.813 1.000 28.789 298 SER A O 1
ATOM 2339 N N . PRO A 1 299 ? -61.314 68.006 28.680 1.000 30.466 299 PRO A N 1
ATOM 2340 C CA . PRO A 1 299 ? -62.046 68.445 27.498 1.000 33.740 299 PRO A CA 1
ATOM 2341 C C . PRO A 1 299 ? -62.273 69.944 27.404 1.000 36.585 299 PRO A C 1
ATOM 2342 O O . PRO A 1 299 ? -62.727 70.392 26.353 1.000 38.080 299 PRO A O 1
ATOM 2346 N N . TYR A 1 300 ? -61.937 70.697 28.467 1.000 31.526 300 TYR A N 1
ATOM 2347 C CA . TYR A 1 300 ? -62.117 72.143 28.475 1.000 32.224 300 TYR A CA 1
ATOM 2348 C C . TYR A 1 300 ? -61.225 72.863 27.454 1.000 31.839 300 TYR A C 1
ATOM 2349 O O . TYR A 1 300 ? -60.091 72.471 27.177 1.000 33.967 300 TYR A O 1
ATOM 2358 N N . SER A 1 301 ? -61.712 73.998 26.953 1.000 35.606 301 SER A N 1
ATOM 2359 C CA . SER A 1 301 ? -60.903 74.833 26.081 1.000 35.491 301 SER A CA 1
ATOM 2360 C C . SER A 1 301 ? -59.854 75.555 26.904 1.000 34.474 301 SER A C 1
ATOM 2361 O O . SER A 1 301 ? -58.778 75.850 26.388 1.000 35.207 301 SER A O 1
ATOM 2364 N N . LEU A 1 302 ? -60.169 75.806 28.184 1.000 30.276 302 LEU A N 1
ATOM 2365 C CA . LEU A 1 302 ? -59.195 76.427 29.049 1.000 28.460 302 LEU A CA 1
ATOM 2366 C C . LEU A 1 302 ? -59.613 76.218 30.488 1.000 30.439 302 LEU A C 1
ATOM 2367 O O . LEU A 1 302 ? -60.802 76.257 30.820 1.000 32.589 302 LEU A O 1
ATOM 2372 N N . ILE A 1 303 ? -58.590 76.090 31.326 1.000 29.757 303 ILE A N 1
ATOM 2373 C CA . ILE A 1 303 ? -58.763 76.032 32.766 1.000 30.394 303 ILE A CA 1
ATOM 2374 C C . ILE A 1 303 ? -57.896 77.135 33.353 1.000 30.043 303 ILE A C 1
ATOM 2375 O 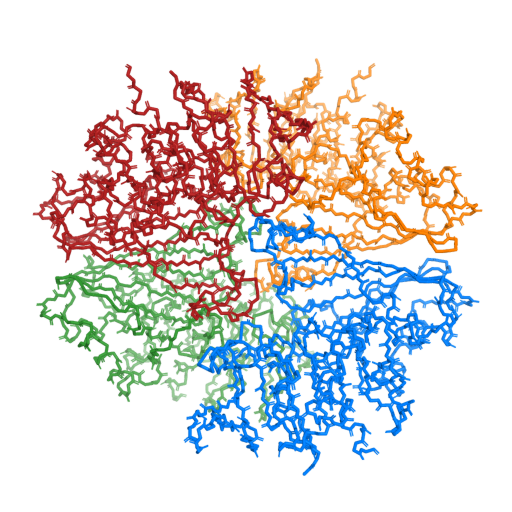O . ILE A 1 303 ? -56.674 77.030 33.324 1.000 30.658 303 ILE A O 1
ATOM 2380 N N . VAL A 1 304 ? -58.527 78.173 33.907 1.000 30.945 304 VAL A N 1
ATOM 2381 C CA . VAL A 1 304 ? -57.789 79.283 34.476 1.000 32.593 304 VAL A CA 1
ATOM 2382 C C . VAL A 1 304 ? -57.184 78.833 35.794 1.000 31.132 304 VAL A C 1
ATOM 2383 O O . VAL A 1 304 ? -57.849 78.160 36.577 1.000 27.579 304 VAL A O 1
ATOM 2387 N N . ASP A 1 305 ? -55.919 79.219 35.989 1.000 30.339 305 ASP A N 1
ATOM 2388 C CA . ASP A 1 305 ? -55.195 78.904 37.200 1.000 33.359 305 ASP A CA 1
ATOM 2389 C C . ASP A 1 305 ? -55.161 80.168 38.040 1.000 35.276 305 ASP A C 1
ATOM 2390 O O . ASP A 1 305 ? -54.332 81.052 37.808 1.000 35.413 305 ASP A O 1
ATOM 2395 N N . LEU A 1 306 ? -56.104 80.269 38.972 1.000 34.881 306 LEU A N 1
ATOM 2396 C CA . LEU A 1 306 ? -56.337 81.543 39.638 1.000 37.809 306 LEU A CA 1
ATOM 2397 C C . LEU A 1 306 ? -55.200 81.879 40.600 1.000 34.273 306 LEU A C 1
ATOM 2398 O O . LEU A 1 306 ? -55.054 83.029 40.972 1.000 36.999 306 LEU A O 1
ATOM 2403 N N . THR A 1 307 ? -54.365 80.909 40.956 1.000 35.414 307 THR A N 1
ATOM 2404 C CA . THR A 1 307 ? -53.214 81.167 41.821 1.000 43.943 307 THR A CA 1
ATOM 2405 C C . THR A 1 307 ? -52.120 81.943 41.078 1.000 39.228 307 THR A C 1
ATOM 2406 O O . THR A 1 307 ? -51.247 82.516 41.708 1.000 38.972 307 THR A O 1
ATOM 2410 N N . GLN A 1 308 ? -52.157 81.972 39.747 1.000 37.802 308 GLN A N 1
ATOM 2411 C CA . GLN A 1 308 ? -51.122 82.635 38.970 1.000 36.414 308 GLN A CA 1
ATOM 2412 C C . GLN A 1 308 ? -51.411 84.129 38.735 1.000 34.546 308 GLN A C 1
ATOM 2413 O O . GLN A 1 308 ? -50.522 84.863 38.319 1.000 34.025 308 GLN A O 1
ATOM 2419 N N . THR A 1 309 ? -52.656 84.571 38.940 1.000 32.499 309 THR A N 1
ATOM 2420 C CA . THR A 1 309 ? -53.086 85.914 38.600 1.000 31.131 309 THR A CA 1
ATOM 2421 C C . THR A 1 309 ? -52.222 86.923 39.348 1.000 30.724 309 THR A C 1
ATOM 2422 O O . THR A 1 309 ? -52.072 86.846 40.556 1.000 34.308 309 THR A O 1
ATOM 2426 N N . MET A 1 310 ? -51.710 87.912 38.621 1.000 33.990 310 MET A N 1
ATOM 2427 C CA . MET A 1 310 ? -50.907 88.963 39.211 1.000 34.688 310 MET A CA 1
ATOM 2428 C C . MET A 1 310 ? -51.391 90.296 38.681 1.000 33.174 310 MET A C 1
ATOM 2429 O O . MET A 1 310 ? -51.745 90.352 37.512 1.000 32.197 310 MET A O 1
ATOM 2434 N N . VAL A 1 311 ? -51.324 91.344 39.523 1.000 34.666 311 VAL A N 1
ATOM 2435 C CA . VAL A 1 311 ? -51.576 92.722 39.117 1.000 33.725 311 VAL A CA 1
ATOM 2436 C C . VAL A 1 311 ? -50.455 93.623 39.613 1.000 33.649 311 VAL A C 1
ATOM 2437 O O . VAL A 1 311 ? -50.033 93.540 40.752 1.000 39.887 311 VAL A O 1
ATOM 2441 N N . VAL A 1 312 ? -49.972 94.503 38.748 1.000 35.657 312 VAL A N 1
ATOM 2442 C CA . VAL A 1 312 ? -49.114 95.606 39.167 1.000 34.891 312 VAL A CA 1
ATOM 2443 C C . VAL A 1 312 ? -49.644 96.832 38.426 1.000 35.488 312 VAL A C 1
ATOM 2444 O O . VAL A 1 312 ? -49.626 96.887 37.189 1.000 37.113 312 VAL A O 1
ATOM 2448 N N . GLY A 1 313 ? -50.183 97.779 39.191 1.000 35.556 313 GLY A N 1
ATOM 2449 C CA . GLY A 1 313 ? -50.836 98.942 38.620 1.000 38.592 313 GLY A CA 1
ATOM 2450 C C . GLY A 1 313 ? -52.034 98.577 37.736 1.000 37.686 313 GLY A C 1
ATOM 2451 O O . GLY A 1 313 ? -53.030 98.036 38.224 1.000 39.629 313 GLY A O 1
ATOM 2452 N N . HIS A 1 314 ? -51.904 98.959 36.457 1.000 34.193 314 HIS A N 1
ATOM 2453 C CA . HIS A 1 314 ? -52.895 98.762 35.413 1.000 40.668 314 HIS A CA 1
ATOM 2454 C C . HIS A 1 314 ? -52.611 97.500 34.604 1.000 38.892 314 HIS A C 1
ATOM 2455 O O . HIS A 1 314 ? -53.310 97.216 33.635 1.000 38.517 314 HIS A O 1
ATOM 2462 N N . GLN A 1 315 ? -51.562 96.764 34.993 1.000 38.937 315 GLN A N 1
ATOM 2463 C CA . GLN A 1 315 ? -51.111 95.620 34.229 1.000 37.385 315 GLN A CA 1
ATOM 2464 C C . GLN A 1 315 ? -51.383 94.336 34.999 1.000 33.688 315 GLN A C 1
ATOM 2465 O O . GLN A 1 315 ? -51.249 94.270 36.216 1.000 38.077 315 GLN A O 1
ATOM 2471 N N . ALA A 1 316 ? -51.715 93.288 34.260 1.000 33.115 316 ALA A N 1
ATOM 2472 C CA . ALA A 1 316 ? -52.168 92.058 34.874 1.000 34.240 316 ALA A CA 1
ATOM 2473 C C . ALA A 1 316 ? -51.726 90.882 34.021 1.000 34.264 316 ALA A C 1
ATOM 2474 O O . ALA A 1 316 ? -51.654 90.997 32.800 1.000 34.739 316 ALA A O 1
ATOM 2476 N N . LYS A 1 317 ? -51.488 89.756 34.695 1.000 34.659 317 LYS A N 1
ATOM 2477 C CA . LYS A 1 317 ? -51.206 88.493 34.052 1.000 36.064 317 LYS A CA 1
ATOM 2478 C C . LYS A 1 317 ? -52.254 87.487 34.513 1.000 34.065 317 LYS A C 1
ATOM 2479 O O . LYS A 1 317 ? -52.538 87.358 35.702 1.000 33.355 317 LYS A O 1
ATOM 2485 N N . VAL A 1 318 ? -52.832 86.784 33.549 1.000 29.652 318 VAL A N 1
ATOM 2486 C CA . VAL A 1 318 ? -53.633 85.609 33.819 1.000 32.942 318 VAL A CA 1
ATOM 2487 C C . VAL A 1 318 ? -52.989 84.409 33.118 1.000 31.664 318 VAL A C 1
ATOM 2488 O O . VAL A 1 318 ? -52.199 84.559 32.182 1.000 35.214 318 VAL A O 1
ATOM 2492 N N . PHE A 1 319 ? -53.380 83.217 33.568 1.000 30.268 319 PHE A N 1
ATOM 2493 C CA . PHE A 1 319 ? -52.734 81.973 33.171 1.000 32.349 319 PHE A CA 1
ATOM 2494 C C . PHE A 1 319 ? -53.788 80.884 33.040 1.000 29.483 319 PHE A C 1
ATOM 2495 O O . PHE A 1 319 ? -54.543 80.670 33.971 1.000 32.665 319 PHE A O 1
ATOM 2503 N N . ALA A 1 320 ? -53.808 80.178 31.895 1.000 29.822 320 ALA A N 1
ATOM 2504 C CA . ALA A 1 320 ? -54.766 79.104 31.694 1.000 29.451 320 ALA A CA 1
ATOM 2505 C C . ALA A 1 320 ? -54.101 77.881 31.081 1.000 29.717 320 ALA A C 1
ATOM 2506 O O . ALA A 1 320 ? -53.238 77.992 30.224 1.000 33.599 320 ALA A O 1
ATOM 2508 N N . TRP A 1 321 ? -54.551 76.713 31.529 1.000 31.264 321 TRP A N 1
ATOM 2509 C CA . TRP A 1 321 ? -54.139 75.434 30.981 1.000 31.577 321 TRP A CA 1
ATOM 2510 C C . TRP A 1 321 ? -55.104 74.962 29.898 1.000 31.185 321 TRP A C 1
ATOM 2511 O O . TRP A 1 321 ? -56.277 75.324 29.894 1.000 32.869 321 TRP A O 1
ATOM 2522 N N . TYR A 1 322 ? -54.607 74.099 29.020 1.000 31.289 322 TYR A N 1
ATOM 2523 C CA . TYR A 1 322 ? -55.489 73.298 28.183 1.000 30.922 322 TYR A CA 1
ATOM 2524 C C . TYR A 1 322 ? -54.759 72.073 27.657 1.000 31.281 322 TYR A C 1
ATOM 2525 O O . TYR A 1 322 ? -53.548 72.108 27.392 1.000 28.275 322 TYR A O 1
ATOM 2534 N N . ASP A 1 323 ? -55.524 70.980 27.541 1.000 30.392 323 ASP A N 1
ATOM 2535 C CA . ASP A 1 323 ? -55.082 69.839 26.770 1.000 31.808 323 ASP A CA 1
ATOM 2536 C C . ASP A 1 323 ? -55.264 70.157 25.288 1.000 30.765 323 ASP A C 1
ATOM 2537 O O . ASP A 1 323 ? -56.380 70.125 24.778 1.000 31.100 323 ASP A O 1
ATOM 2542 N N . ASN A 1 324 ? -54.148 70.481 24.638 1.000 28.612 324 ASN A N 1
ATOM 2543 C CA . ASN A 1 324 ? -54.151 71.004 23.284 1.000 31.277 324 ASN A CA 1
ATOM 2544 C C . ASN A 1 324 ? -54.772 70.016 22.319 1.000 30.462 324 ASN A C 1
ATOM 2545 O O . ASN A 1 324 ? -55.307 70.428 21.295 1.000 35.749 324 ASN A O 1
ATOM 2550 N N . GLU A 1 325 ? -54.679 68.718 22.619 1.000 30.510 325 GLU A N 1
ATOM 2551 C CA . GLU A 1 325 ? -55.249 67.689 21.757 1.000 29.432 325 GLU A CA 1
ATOM 2552 C C . GLU A 1 325 ? -56.724 67.417 22.066 1.000 32.280 325 GLU A C 1
ATOM 2553 O O . GLU A 1 325 ? -57.534 67.373 21.151 1.000 30.821 325 GLU A O 1
ATOM 2559 N N . TRP A 1 326 ? -57.067 67.227 23.351 1.000 32.973 326 TRP A N 1
ATOM 2560 C CA . TRP A 1 326 ? -58.350 66.671 23.745 1.000 31.813 326 TRP A CA 1
ATOM 2561 C C . TRP A 1 326 ? -59.420 67.747 23.745 1.000 31.383 326 TRP A C 1
ATOM 2562 O O . TRP A 1 326 ? -60.557 67.497 23.355 1.000 33.432 326 TRP A O 1
ATOM 2573 N N . GLY A 1 327 ? -59.035 68.941 24.199 1.000 30.202 327 GLY A N 1
ATOM 2574 C CA . GLY A 1 327 ? -59.890 70.108 24.125 1.000 31.733 327 GLY A CA 1
ATOM 2575 C C . GLY A 1 327 ? -60.316 70.395 22.686 1.000 32.080 327 GLY A C 1
ATOM 2576 O O . GLY A 1 327 ? -61.504 70.379 22.351 1.000 29.887 327 GLY A O 1
ATOM 2577 N N . TYR A 1 328 ? -59.317 70.562 21.821 1.000 31.115 328 TYR A N 1
ATOM 2578 C CA . TYR A 1 328 ? -59.574 70.874 20.423 1.000 32.269 328 TYR A CA 1
ATOM 2579 C C . TYR A 1 328 ? -60.489 69.824 19.805 1.000 32.011 328 TYR A C 1
ATOM 2580 O O . TYR A 1 328 ? -61.388 70.155 19.035 1.000 34.755 328 TYR A O 1
ATOM 2589 N N . ALA A 1 329 ? -60.235 68.547 20.126 1.000 34.912 329 ALA A N 1
ATOM 2590 C CA . ALA A 1 329 ? -60.981 67.472 19.496 1.000 33.461 329 ALA A CA 1
ATOM 2591 C C . ALA A 1 329 ? -62.443 67.499 19.948 1.000 33.578 329 ALA A C 1
ATOM 2592 O O . ALA A 1 329 ? -63.355 67.323 19.141 1.000 34.658 329 ALA A O 1
ATOM 2594 N N . ASN A 1 330 ? -62.660 67.805 21.226 1.000 30.018 330 ASN A N 1
ATOM 2595 C CA . ASN A 1 330 ? -63.997 67.901 21.772 1.000 30.328 330 ASN A CA 1
ATOM 2596 C C . ASN A 1 330 ? -64.735 69.085 21.153 1.000 32.675 330 ASN A C 1
ATOM 2597 O O . ASN A 1 330 ? -65.946 69.015 20.889 1.000 33.629 330 ASN A O 1
ATOM 2602 N N . ARG A 1 331 ? -63.999 70.185 20.961 1.000 31.694 331 ARG A N 1
ATOM 2603 C CA . ARG A 1 331 ? -64.560 71.381 20.351 1.000 32.727 331 ARG A CA 1
ATOM 2604 C C . ARG A 1 331 ? -64.954 71.125 18.890 1.000 35.585 331 ARG A C 1
ATOM 2605 O O . ARG A 1 331 ? -65.926 71.719 18.426 1.000 34.865 331 ARG A O 1
ATOM 2613 N N . LEU A 1 332 ? -64.203 70.288 18.158 1.000 35.640 332 LEU A N 1
ATOM 2614 C CA . LEU A 1 332 ? -64.594 69.926 16.801 1.000 38.774 332 LEU A CA 1
ATOM 2615 C C . LEU A 1 332 ? -65.953 69.221 16.808 1.000 39.017 332 LEU A C 1
ATOM 2616 O O . LEU A 1 332 ? -66.830 69.543 16.004 1.000 39.068 332 LEU A O 1
ATOM 2621 N N . LEU A 1 333 ? -66.122 68.268 17.722 1.000 40.500 333 LEU A N 1
ATOM 2622 C CA . LEU A 1 333 ? -67.356 67.511 17.795 1.000 40.287 333 LEU A CA 1
ATOM 2623 C C . LEU A 1 333 ? -68.501 68.403 18.254 1.000 37.152 333 LEU A C 1
ATOM 2624 O O . LEU A 1 333 ? -69.620 68.265 17.772 1.000 38.313 333 LEU A O 1
ATOM 2629 N N . ASP A 1 334 ? -68.219 69.302 19.197 1.000 40.667 334 ASP A N 1
ATOM 2630 C CA . ASP A 1 334 ? -69.216 70.254 19.661 1.000 39.207 334 ASP A CA 1
ATOM 2631 C C . ASP A 1 334 ? -69.663 71.143 18.499 1.000 40.429 334 ASP A C 1
ATOM 2632 O O . ASP A 1 334 ? -70.850 71.436 18.349 1.000 36.431 334 ASP A O 1
ATOM 2637 N N . LEU A 1 335 ? -68.709 71.565 17.668 1.000 35.932 335 LEU A N 1
ATOM 2638 C CA . LEU A 1 335 ? -69.046 72.436 16.552 1.000 40.448 335 LEU A CA 1
ATOM 2639 C C . LEU A 1 335 ? -69.951 71.687 15.576 1.000 37.541 335 LEU A C 1
ATOM 2640 O O . LEU A 1 335 ? -70.985 72.198 15.163 1.000 40.959 335 LEU A O 1
ATOM 2645 N N . CYS A 1 336 ? -69.589 70.453 15.243 1.000 37.023 336 CYS A N 1
ATOM 2646 C CA . CYS A 1 336 ? -70.425 69.671 14.357 1.000 40.002 336 CYS A CA 1
ATOM 2647 C C . CYS A 1 336 ? -71.815 69.546 14.962 1.000 44.244 336 CYS A C 1
ATOM 2648 O O . CYS A 1 336 ? -72.816 69.603 14.258 1.000 43.616 336 CYS A O 1
ATOM 2651 N N . ASP A 1 337 ? -71.868 69.357 16.282 1.000 46.688 337 ASP A N 1
ATOM 2652 C CA . ASP A 1 337 ? -73.140 69.089 16.914 1.000 47.310 337 ASP A CA 1
ATOM 2653 C C . ASP A 1 337 ? -74.006 70.338 16.817 1.000 48.001 337 ASP A C 1
ATOM 2654 O O . ASP A 1 337 ? -75.229 70.226 16.788 1.000 48.121 337 ASP A O 1
ATOM 2659 N N . SER A 1 338 ? -73.355 71.506 16.743 1.000 45.398 338 SER A N 1
ATOM 2660 C CA . SER A 1 338 ? -74.040 72.787 16.707 1.000 48.461 338 SER A CA 1
ATOM 2661 C C . SER A 1 338 ? -74.859 72.966 15.428 1.000 51.163 338 SER A C 1
ATOM 2662 O O . SER A 1 338 ? -75.861 73.667 15.448 1.000 53.094 338 SER A O 1
ATOM 2665 N N . PHE A 1 339 ? -74.436 72.362 14.318 1.000 52.752 339 PHE A N 1
ATOM 2666 C CA . PHE A 1 339 ? -75.098 72.585 13.037 1.000 58.356 339 PHE A CA 1
ATOM 2667 C C . PHE A 1 339 ? -76.440 71.858 13.000 1.000 68.724 339 PHE A C 1
ATOM 2668 O O . PHE A 1 339 ? -77.456 72.404 12.568 1.000 75.141 339 PHE A O 1
ATOM 2676 N N . LYS A 1 340 ? -76.403 70.601 13.446 1.000 82.434 340 LYS A N 1
ATOM 2677 C CA . LYS A 1 340 ? -77.584 69.795 13.701 1.000 87.163 340 LYS A CA 1
ATOM 2678 C C . LYS A 1 340 ? -78.594 70.595 14.518 1.000 95.444 340 LYS A C 1
ATOM 2679 O O . LYS A 1 340 ? -79.727 70.814 14.085 1.000 92.191 340 LYS A O 1
ATOM 2685 N N . SER A 1 341 ? -78.109 71.057 15.679 1.000 107.164 341 SER A N 1
ATOM 2686 C CA . SER A 1 341 ? -78.887 71.682 16.736 1.000 107.753 341 SER A CA 1
ATOM 2687 C C . SER A 1 341 ? -78.911 73.211 16.552 1.000 97.103 341 SER A C 1
ATOM 2688 O O . SER A 1 341 ? -79.835 73.708 15.860 1.000 82.169 341 SER A O 1
ATOM 2691 N N . MET B 1 1 ? -2.246 88.285 47.424 1.000 113.349 1 MET B N 1
ATOM 2692 C CA . MET B 1 1 ? -3.549 88.307 46.706 1.000 105.987 1 MET B CA 1
ATOM 2693 C C . MET B 1 1 ? -4.643 87.942 47.710 1.000 98.188 1 MET B C 1
ATOM 2694 O O . MET B 1 1 ? -4.583 88.378 48.857 1.000 109.173 1 MET B O 1
ATOM 2699 N N . GLN B 1 2 ? -5.630 87.142 47.294 1.000 77.878 2 GLN B N 1
ATOM 2700 C CA . GLN B 1 2 ? -6.874 87.013 48.030 1.000 65.749 2 GLN B CA 1
ATOM 2701 C C . GLN B 1 2 ? -7.269 85.534 48.056 1.000 58.495 2 GLN B C 1
ATOM 2702 O O . GLN B 1 2 ? -7.028 84.794 47.101 1.000 51.690 2 GLN B O 1
ATOM 2708 N N . ARG B 1 3 ? -7.883 85.107 49.165 1.000 51.385 3 ARG B N 1
ATOM 2709 C CA . ARG B 1 3 ? -8.087 83.698 49.448 1.000 53.303 3 ARG B CA 1
ATOM 2710 C C . ARG B 1 3 ? -9.575 83.399 49.614 1.000 52.721 3 ARG B C 1
ATOM 2711 O O . ARG B 1 3 ? -10.215 83.926 50.516 1.000 49.316 3 ARG B O 1
ATOM 2719 N N . ILE B 1 4 ? -10.123 82.551 48.727 1.000 56.555 4 ILE B N 1
ATOM 2720 C CA . ILE B 1 4 ? -11.553 82.265 48.719 1.000 55.143 4 ILE B CA 1
ATOM 2721 C C . ILE B 1 4 ? -11.812 80.832 49.192 1.000 52.204 4 ILE B C 1
ATOM 2722 O O . ILE B 1 4 ? -11.014 79.918 48.968 1.000 48.554 4 ILE B O 1
ATOM 2727 N N . ALA B 1 5 ? -12.979 80.650 49.818 1.000 47.501 5 ALA B N 1
ATOM 2728 C CA . ALA B 1 5 ? -13.464 79.336 50.169 1.000 48.058 5 ALA B CA 1
ATOM 2729 C C . ALA B 1 5 ? -14.888 79.166 49.668 1.000 50.398 5 ALA B C 1
ATOM 2730 O O . ALA B 1 5 ? -15.667 80.115 49.630 1.000 50.090 5 ALA B O 1
ATOM 2732 N N . ILE B 1 6 ? -15.216 77.915 49.349 1.000 47.462 6 ILE B N 1
ATOM 2733 C CA . ILE B 1 6 ? -16.550 77.562 48.935 1.000 44.008 6 ILE B CA 1
ATOM 2734 C C . ILE B 1 6 ? -17.162 76.649 49.984 1.000 44.841 6 ILE B C 1
ATOM 2735 O O . ILE B 1 6 ? -16.644 75.575 50.267 1.000 52.248 6 ILE B O 1
ATOM 2740 N N . ASN B 1 7 ? -18.308 77.092 50.498 1.000 46.437 7 ASN B N 1
ATOM 2741 C CA . ASN B 1 7 ? -19.130 76.317 51.396 1.000 48.168 7 ASN B CA 1
ATOM 2742 C C . ASN B 1 7 ? -20.306 75.786 50.592 1.000 49.724 7 ASN B C 1
ATOM 2743 O O . ASN B 1 7 ? -21.170 76.556 50.162 1.000 54.806 7 ASN B O 1
ATOM 2748 N N . GLY B 1 8 ? -20.291 74.465 50.365 1.000 51.751 8 GLY B N 1
ATOM 2749 C CA . GLY B 1 8 ? -21.270 73.813 49.512 1.000 53.795 8 GLY B CA 1
ATOM 2750 C C . GLY B 1 8 ? -20.754 73.623 48.084 1.000 54.556 8 GLY B C 1
ATOM 2751 O O . GLY B 1 8 ? -20.699 74.568 47.295 1.000 58.076 8 GLY B O 1
ATOM 2752 N N . PHE B 1 9 ? -20.470 72.360 47.753 1.000 51.123 9 PHE B N 1
ATOM 2753 C CA . PHE B 1 9 ? -19.861 71.975 46.499 1.000 48.478 9 PHE B CA 1
ATOM 2754 C C . PHE B 1 9 ? -20.928 71.297 45.649 1.000 49.009 9 PHE B C 1
ATOM 2755 O O . PHE B 1 9 ? -20.797 70.124 45.292 1.000 44.617 9 PHE B O 1
ATOM 2763 N N . GLY B 1 10 ? -21.993 72.056 45.372 1.000 44.536 10 GLY B N 1
ATOM 2764 C CA . GLY B 1 10 ? -23.096 71.595 44.551 1.000 42.397 10 GLY B CA 1
ATOM 2765 C C . GLY B 1 10 ? -22.973 72.129 43.131 1.000 42.302 10 GLY B C 1
ATOM 2766 O O . GLY B 1 10 ? -21.870 72.354 42.640 1.000 39.333 10 GLY B O 1
ATOM 2767 N N . ARG B 1 11 ? -24.124 72.336 42.478 1.000 39.784 11 ARG B N 1
ATOM 2768 C CA . ARG B 1 11 ? -24.125 72.860 41.134 1.000 41.849 11 ARG B CA 1
ATOM 2769 C C . ARG B 1 11 ? -23.302 74.157 41.111 1.000 46.568 11 ARG B C 1
ATOM 2770 O O . ARG B 1 11 ? -22.466 74.343 40.233 1.000 52.092 11 ARG B O 1
ATOM 2778 N N . ILE B 1 12 ? -23.490 75.046 42.096 1.000 43.540 12 ILE B N 1
ATOM 2779 C CA . ILE B 1 12 ? -22.831 76.342 42.054 1.000 40.695 12 ILE B CA 1
ATOM 2780 C C . ILE B 1 12 ? -21.366 76.211 42.464 1.000 40.873 12 ILE B C 1
ATOM 2781 O O . ILE B 1 12 ? -20.471 76.648 41.737 1.000 35.624 12 ILE B O 1
ATOM 2786 N N . GLY B 1 13 ? -21.139 75.625 43.638 1.000 37.136 13 GLY B N 1
ATOM 2787 C CA . GLY B 1 13 ? -19.797 75.481 44.171 1.000 40.373 13 GLY B CA 1
ATOM 2788 C C . GLY B 1 13 ? -18.863 74.831 43.159 1.000 38.662 13 GLY B C 1
ATOM 2789 O O . GLY B 1 13 ? -17.782 75.345 42.891 1.000 42.163 13 GLY B O 1
ATOM 2790 N N . ARG B 1 14 ? -19.314 73.713 42.588 1.000 37.326 14 ARG B N 1
ATOM 2791 C CA . ARG B 1 14 ? -18.532 72.966 41.616 1.000 37.259 14 ARG B CA 1
ATOM 2792 C C . ARG B 1 14 ? -18.250 73.800 40.358 1.000 37.620 14 ARG B C 1
ATOM 2793 O O . ARG B 1 14 ? -17.129 73.794 39.842 1.000 36.056 14 ARG B O 1
ATOM 2801 N N . ASN B 1 15 ? -19.250 74.532 39.864 1.000 35.989 15 ASN B N 1
ATOM 2802 C CA . ASN B 1 15 ? -19.069 75.295 38.641 1.000 37.474 15 ASN B CA 1
ATOM 2803 C C . ASN B 1 15 ? -18.215 76.536 38.891 1.000 36.181 15 ASN B C 1
ATOM 2804 O O . ASN B 1 15 ? -17.613 77.058 37.946 1.000 31.391 15 ASN B O 1
ATOM 2809 N N . VAL B 1 16 ? -18.203 77.046 40.127 1.000 30.808 16 VAL B N 1
ATOM 2810 C CA . VAL B 1 16 ? -17.352 78.181 40.435 1.000 32.752 16 VAL B CA 1
ATOM 2811 C C . VAL B 1 16 ? -15.885 77.747 40.271 1.000 34.883 16 VAL B C 1
ATOM 2812 O O . VAL B 1 16 ? -15.084 78.406 39.614 1.000 36.581 16 VAL B O 1
ATOM 2816 N N . LEU B 1 17 ? -15.557 76.581 40.812 1.000 35.958 17 LEU B N 1
ATOM 2817 C CA . LEU B 1 17 ? -14.202 76.086 40.746 1.000 37.947 17 LEU B CA 1
ATOM 2818 C C . LEU B 1 17 ? -13.835 75.716 39.313 1.000 38.949 17 LEU B C 1
ATOM 2819 O O . LEU B 1 17 ? -12.722 75.970 38.856 1.000 39.119 17 LEU B O 1
ATOM 2824 N N . ARG B 1 18 ? -14.771 75.128 38.577 1.000 37.515 18 ARG B N 1
ATOM 2825 C CA . ARG B 1 18 ? -14.513 74.870 37.170 1.000 35.831 18 ARG B CA 1
ATOM 2826 C C . ARG B 1 18 ? -14.311 76.162 36.401 1.000 35.224 18 ARG B C 1
ATOM 2827 O O . ARG B 1 18 ? -13.426 76.235 35.554 1.000 39.457 18 ARG B O 1
ATOM 2835 N N . ALA B 1 19 ? -15.177 77.144 36.673 1.000 35.553 19 ALA B N 1
ATOM 2836 C CA . ALA B 1 19 ? -15.189 78.389 35.923 1.000 34.992 19 ALA B CA 1
ATOM 2837 C C . ALA B 1 19 ? -13.874 79.124 36.132 1.000 35.821 19 ALA B C 1
ATOM 2838 O O . ALA B 1 19 ? -13.387 79.746 35.196 1.000 36.851 19 ALA B O 1
ATOM 2840 N N . TRP B 1 20 ? -13.343 79.038 37.358 1.000 34.760 20 TRP B N 1
ATOM 2841 C CA . TRP B 1 20 ? -12.010 79.500 37.678 1.000 36.176 20 TRP B CA 1
ATOM 2842 C C . TRP B 1 20 ? -10.965 78.951 36.712 1.000 36.915 20 TRP B C 1
ATOM 2843 O O . TRP B 1 20 ? -10.144 79.700 36.208 1.000 43.107 20 TRP B O 1
ATOM 2854 N N . PHE B 1 21 ? -10.967 77.645 36.452 1.000 37.969 21 PHE B N 1
ATOM 2855 C CA . PHE B 1 21 ? -9.951 77.073 35.581 1.000 39.951 21 PHE B CA 1
ATOM 2856 C C . PHE B 1 21 ? -10.150 77.468 34.122 1.000 41.715 21 PHE B C 1
ATOM 2857 O O . PHE B 1 21 ? -9.177 77.625 33.392 1.000 48.138 21 PHE B O 1
ATOM 2865 N N . GLU B 1 22 ? -11.406 77.618 33.714 1.000 40.126 22 GLU B N 1
ATOM 2866 C CA . GLU B 1 22 ? -11.754 77.721 32.307 1.000 45.782 22 GLU B CA 1
ATOM 2867 C C . GLU B 1 22 ? -11.756 79.160 31.812 1.000 45.767 22 GLU B C 1
ATOM 2868 O O . GLU B 1 22 ? -11.760 79.373 30.605 1.000 42.209 22 GLU B O 1
ATOM 2874 N N . SER B 1 23 ? -11.835 80.123 32.739 1.000 42.280 23 SER B N 1
ATOM 2875 C CA . SER B 1 23 ? -11.955 81.522 32.369 1.000 46.745 23 SER B CA 1
ATOM 2876 C C . SER B 1 23 ? -10.795 81.963 31.476 1.000 52.254 23 SER B C 1
ATOM 2877 O O . SER B 1 23 ? -9.640 81.644 31.734 1.000 51.422 23 SER B O 1
ATOM 2880 N N . PRO B 1 24 ? -11.055 82.724 30.395 1.000 55.295 24 PRO B N 1
ATOM 2881 C CA . PRO B 1 24 ? -9.970 83.175 29.524 1.000 61.249 24 PRO B CA 1
ATOM 2882 C C . PRO B 1 24 ? -9.097 84.154 30.302 1.000 64.753 24 PRO B C 1
ATOM 2883 O O . PRO B 1 24 ? -7.876 84.058 30.299 1.000 61.917 24 PRO B O 1
ATOM 2887 N N . LYS B 1 25 ? -9.779 85.090 30.965 1.000 76.509 25 LYS B N 1
ATOM 2888 C CA . LYS B 1 25 ? -9.231 85.947 32.002 1.000 76.310 25 LYS B CA 1
ATOM 2889 C C . LYS B 1 25 ? -8.734 85.074 33.155 1.000 71.343 25 LYS B C 1
ATOM 2890 O O . LYS B 1 25 ? -9.474 84.244 33.673 1.000 75.841 25 LYS B O 1
ATOM 2896 N N . GLN B 1 26 ? -7.469 85.233 33.549 1.000 74.973 26 GLN B N 1
ATOM 2897 C CA . GLN B 1 26 ? -6.990 84.610 34.776 1.000 77.108 26 GLN B CA 1
ATOM 2898 C C . GLN B 1 26 ? -7.331 85.535 35.942 1.000 71.983 26 GLN B C 1
ATOM 2899 O O . GLN B 1 26 ? -7.147 86.743 35.844 1.000 77.365 26 GLN B O 1
ATOM 2905 N N . PHE B 1 27 ? -7.839 84.960 37.037 1.000 69.420 27 PHE B N 1
ATOM 2906 C CA . PHE B 1 27 ? -8.308 85.754 38.160 1.000 67.893 27 PHE B CA 1
ATOM 2907 C C . PHE B 1 27 ? -7.166 85.953 39.153 1.000 79.912 27 PHE B C 1
ATOM 2908 O O . PHE B 1 27 ? -6.359 85.042 39.361 1.000 81.201 27 PHE B O 1
ATOM 2916 N N . HIS B 1 28 ? -7.170 87.142 39.781 1.000 85.467 28 HIS B N 1
ATOM 2917 C CA . HIS B 1 28 ? -6.187 87.570 40.768 1.000 88.379 28 HIS B CA 1
ATOM 2918 C C . HIS B 1 28 ? -6.648 87.209 42.183 1.000 75.117 28 HIS B C 1
ATOM 2919 O O . HIS B 1 28 ? -6.748 88.079 43.047 1.000 76.168 28 HIS B O 1
ATOM 2926 N N . PHE B 1 29 ? -6.935 85.917 42.393 1.000 57.977 29 PHE B N 1
ATOM 2927 C CA . PHE B 1 29 ? -7.265 85.337 43.692 1.000 52.056 29 PHE B CA 1
ATOM 2928 C C . PHE B 1 29 ? -7.265 83.814 43.519 1.000 49.646 29 PHE B C 1
ATOM 2929 O O . PHE B 1 29 ? -7.328 83.343 42.384 1.000 50.015 29 PHE B O 1
ATOM 2937 N N . GLU B 1 30 ? -7.216 83.063 44.629 1.000 49.723 30 GLU B N 1
ATOM 2938 C CA . GLU B 1 30 ? -7.149 81.605 44.604 1.000 57.179 30 GLU B CA 1
ATOM 2939 C C . GLU B 1 30 ? -8.248 81.022 45.487 1.000 51.203 30 GLU B C 1
ATOM 2940 O O . GLU B 1 30 ? -8.555 81.563 46.539 1.000 50.346 30 GLU B O 1
ATOM 2946 N N . ILE B 1 31 ? -8.846 79.917 45.036 1.000 53.558 31 ILE B N 1
ATOM 2947 C CA . ILE B 1 31 ? -9.733 79.119 45.870 1.000 52.341 31 ILE B CA 1
ATOM 2948 C C . ILE B 1 31 ? -8.865 78.105 46.602 1.000 52.524 31 ILE B C 1
ATOM 2949 O O . ILE B 1 31 ? -8.185 77.306 45.958 1.000 56.765 31 ILE B O 1
ATOM 2954 N N . VAL B 1 32 ? -8.895 78.167 47.939 1.000 52.370 32 VAL B N 1
ATOM 2955 C CA . VAL B 1 32 ? -7.954 77.436 48.776 1.000 52.381 32 VAL B CA 1
ATOM 2956 C C . VAL B 1 32 ? -8.683 76.439 49.670 1.000 48.620 32 VAL B C 1
ATOM 2957 O O . VAL B 1 32 ? -8.024 75.665 50.351 1.000 51.099 32 VAL B O 1
ATOM 2961 N N . ALA B 1 33 ? -10.022 76.417 49.656 1.000 46.492 33 ALA B N 1
ATOM 2962 C CA . ALA B 1 33 ? -10.730 75.449 50.473 1.000 44.045 33 ALA B CA 1
ATOM 2963 C C . ALA B 1 33 ? -12.160 75.261 49.990 1.000 45.561 33 ALA B C 1
ATOM 2964 O O . ALA B 1 33 ? -12.787 76.207 49.523 1.000 46.407 33 ALA B O 1
ATOM 2966 N N . ILE B 1 34 ? -12.658 74.025 50.143 1.000 47.157 34 ILE B N 1
ATOM 2967 C CA . ILE B 1 34 ? -14.056 73.712 49.911 1.000 48.522 34 ILE B CA 1
ATOM 2968 C C . ILE B 1 34 ? -14.561 72.917 51.104 1.000 48.689 34 ILE B C 1
ATOM 2969 O O . ILE B 1 34 ? -13.787 72.201 51.739 1.000 47.857 34 ILE B O 1
ATOM 2974 N N . ASN B 1 35 ? -15.871 73.028 51.354 1.000 47.588 35 ASN B N 1
ATOM 2975 C CA . ASN B 1 35 ? -16.526 72.255 52.388 1.000 47.754 35 ASN B CA 1
ATOM 2976 C C . ASN B 1 35 ? -17.860 71.729 51.862 1.000 52.418 35 ASN B C 1
ATOM 2977 O O . ASN B 1 35 ? -18.613 72.446 51.207 1.000 57.575 35 ASN B O 1
ATOM 2982 N N . ASP B 1 36 ? -18.139 70.454 52.143 1.000 53.479 36 ASP B N 1
ATOM 2983 C CA . ASP B 1 36 ? -19.453 69.876 51.907 1.000 52.747 36 ASP B CA 1
ATOM 2984 C C . ASP B 1 36 ? -19.661 68.811 52.976 1.000 49.940 36 ASP B C 1
ATOM 2985 O O . ASP B 1 36 ? -18.699 68.408 53.616 1.000 51.182 36 ASP B O 1
ATOM 2990 N N . ILE B 1 37 ? -20.915 68.381 53.148 1.000 50.243 37 ILE B N 1
ATOM 2991 C CA . ILE B 1 37 ? -21.275 67.296 54.052 1.000 55.390 37 ILE B CA 1
ATOM 2992 C C . ILE B 1 37 ? -20.937 65.939 53.435 1.000 56.557 37 ILE B C 1
ATOM 2993 O O . ILE B 1 37 ? -20.944 64.933 54.133 1.000 63.151 37 ILE B O 1
ATOM 2998 N N . ALA B 1 38 ? -20.706 65.898 52.123 1.000 52.954 38 ALA B N 1
ATOM 2999 C CA . ALA B 1 38 ? -20.380 64.658 51.434 1.000 54.753 38 ALA B CA 1
ATOM 3000 C C . ALA B 1 38 ? -18.871 64.401 51.498 1.000 52.834 38 ALA B C 1
ATOM 3001 O O . ALA B 1 38 ? -18.073 65.323 51.706 1.000 50.894 38 ALA B O 1
ATOM 3003 N N . ASP B 1 39 ? -18.493 63.136 51.287 1.000 48.852 39 ASP B N 1
ATOM 3004 C CA . ASP B 1 39 ? -17.111 62.717 51.413 1.000 52.087 39 ASP B CA 1
ATOM 3005 C C . ASP B 1 39 ? -16.356 63.123 50.153 1.000 50.154 39 ASP B C 1
ATOM 3006 O O . ASP B 1 39 ? -16.956 63.282 49.089 1.000 48.611 39 ASP B O 1
ATOM 3011 N N . VAL B 1 40 ? -15.028 63.231 50.288 1.000 44.592 40 VAL B N 1
ATOM 3012 C CA . VAL B 1 40 ? -14.168 63.778 49.254 1.000 41.137 40 VAL B CA 1
ATOM 3013 C C . VAL B 1 40 ? -14.296 63.006 47.938 1.000 44.130 40 VAL B C 1
ATOM 3014 O O . VAL B 1 40 ? -14.225 63.620 46.871 1.000 46.148 40 VAL B O 1
ATOM 3018 N N . HIS B 1 41 ? -14.454 61.678 48.009 1.000 43.570 41 HIS B N 1
ATOM 3019 C CA . HIS B 1 41 ? -14.501 60.830 46.823 1.000 47.484 41 HIS B CA 1
ATOM 3020 C C . HIS B 1 41 ? -15.731 61.166 45.975 1.000 46.588 41 HIS B C 1
ATOM 3021 O O . HIS B 1 41 ? -15.619 61.282 44.756 1.000 45.065 41 HIS B O 1
ATOM 3028 N N . THR B 1 42 ? -16.903 61.299 46.615 1.000 41.453 42 THR B N 1
ATOM 3029 C CA . THR B 1 42 ? -18.111 61.737 45.929 1.000 40.005 42 THR B CA 1
ATOM 3030 C C . THR B 1 42 ? -17.885 63.108 45.290 1.000 43.092 42 THR B C 1
ATOM 3031 O O . THR B 1 42 ? -18.243 63.335 44.131 1.000 42.597 42 THR B O 1
ATOM 3035 N N . LEU B 1 43 ? -17.290 64.030 46.056 1.000 42.973 43 LEU B N 1
ATOM 3036 C CA . LEU B 1 43 ? -17.105 65.398 45.591 1.000 41.132 43 LEU B CA 1
ATOM 3037 C C . LEU B 1 43 ? -16.225 65.436 44.337 1.000 41.672 43 LEU B C 1
ATOM 3038 O O . LEU B 1 43 ? -16.541 66.156 43.389 1.000 39.871 43 LEU B O 1
ATOM 3043 N N . VAL B 1 44 ? -15.101 64.704 44.357 1.000 38.528 44 VAL B N 1
ATOM 3044 C CA . VAL B 1 44 ? -14.163 64.720 43.251 1.000 39.648 44 VAL B CA 1
ATOM 3045 C C . VAL B 1 44 ? -14.798 64.077 42.020 1.000 37.294 44 VAL B C 1
ATOM 3046 O O . VAL B 1 44 ? -14.565 64.507 40.889 1.000 36.669 44 VAL B O 1
ATOM 3050 N N . HIS B 1 45 ? -15.568 63.013 42.253 1.000 40.599 45 HIS B N 1
ATOM 3051 C CA . HIS B 1 45 ? -16.288 62.336 41.190 1.000 39.320 45 HIS B CA 1
ATOM 3052 C C . HIS B 1 45 ? -17.222 63.333 40.493 1.000 36.675 45 HIS B C 1
ATOM 3053 O O . HIS B 1 45 ? -17.214 63.469 39.260 1.000 36.213 45 HIS B O 1
ATOM 3060 N N . LEU B 1 46 ? -18.013 64.061 41.275 1.000 34.915 46 LEU B N 1
ATOM 3061 C CA . LEU B 1 46 ? -18.998 64.960 40.683 1.000 41.149 46 LEU B CA 1
ATOM 3062 C C . LEU B 1 46 ? -18.338 66.201 40.066 1.000 38.219 46 LEU B C 1
ATOM 3063 O O . LEU B 1 46 ? -18.855 66.778 39.116 1.000 36.148 46 LEU B O 1
ATOM 3068 N N . PHE B 1 47 ? -17.164 66.589 40.557 1.000 37.016 47 PHE B N 1
ATOM 3069 C CA . PHE B 1 47 ? -16.412 67.663 39.921 1.000 36.537 47 PHE B CA 1
ATOM 3070 C C . PHE B 1 47 ? -15.908 67.246 38.534 1.000 33.672 47 PHE B C 1
ATOM 3071 O O . PHE B 1 47 ? -15.939 68.038 37.598 1.000 36.657 47 PHE B O 1
ATOM 3079 N N . LYS B 1 48 ? -15.445 65.998 38.410 1.000 36.533 48 LYS B N 1
ATOM 3080 C CA . LYS B 1 48 ? -14.843 65.485 37.191 1.000 38.707 48 LYS B CA 1
ATOM 3081 C C . LYS B 1 48 ? -15.892 65.153 36.134 1.000 35.819 48 LYS B C 1
ATOM 3082 O O . LYS B 1 48 ? -15.626 65.331 34.943 1.000 34.386 48 LYS B O 1
ATOM 3088 N N . TYR B 1 49 ? -17.053 64.635 36.577 1.000 33.542 49 TYR B N 1
ATOM 3089 C CA . TYR B 1 49 ? -18.062 64.096 35.682 1.000 33.673 49 TYR B CA 1
ATOM 3090 C C . TYR B 1 49 ? -19.359 64.861 35.898 1.000 35.806 49 TYR B C 1
ATOM 3091 O O . TYR B 1 49 ? -19.906 64.876 36.997 1.000 40.655 49 TYR B O 1
ATOM 3100 N N . ASP B 1 50 ? -19.807 65.534 34.838 1.000 35.155 50 ASP B N 1
ATOM 3101 C CA . ASP B 1 50 ? -20.975 66.378 34.903 1.000 36.778 50 ASP B CA 1
ATOM 3102 C C . ASP B 1 50 ? -21.877 66.090 33.705 1.000 37.397 50 ASP B C 1
ATOM 3103 O O . ASP B 1 50 ? -21.490 66.298 32.556 1.000 30.860 50 ASP B O 1
ATOM 3108 N N . SER B 1 51 ? -23.128 65.743 34.013 1.000 33.373 51 SER B N 1
ATOM 3109 C CA . SER B 1 51 ? -24.140 65.462 33.014 1.000 31.422 51 SER B CA 1
ATOM 3110 C C . SER B 1 51 ? -24.482 66.693 32.191 1.000 29.856 51 SER B C 1
ATOM 3111 O O . SER B 1 51 ? -24.894 66.551 31.049 1.000 32.998 51 SER B O 1
ATOM 3114 N N . THR B 1 52 ? -24.256 67.890 32.738 1.000 31.747 52 THR B N 1
ATOM 3115 C CA . THR B 1 52 ? -24.651 69.134 32.084 1.000 33.094 52 THR B CA 1
ATOM 3116 C C . THR B 1 52 ? -23.479 69.772 31.343 1.000 33.305 52 THR B C 1
ATOM 3117 O O . THR B 1 52 ? -23.644 70.190 30.195 1.000 35.914 52 THR B O 1
ATOM 3121 N N . HIS B 1 53 ? -22.315 69.876 31.995 1.000 35.496 53 HIS B N 1
ATOM 3122 C CA . HIS B 1 53 ? -21.199 70.647 31.451 1.000 36.439 53 HIS B CA 1
ATOM 3123 C C . HIS B 1 53 ? -20.091 69.741 30.923 1.000 37.492 53 HIS B C 1
ATOM 3124 O O . HIS B 1 53 ? -19.093 70.232 30.398 1.000 39.529 53 HIS B O 1
ATOM 3131 N N . GLY B 1 54 ? -20.264 68.421 31.071 1.000 37.117 54 GLY B N 1
ATOM 3132 C CA . GLY B 1 54 ? -19.323 67.461 30.516 1.000 33.878 54 GLY B CA 1
ATOM 3133 C C . GLY B 1 54 ? -18.167 67.165 31.465 1.000 33.122 54 GLY B C 1
ATOM 3134 O O . GLY B 1 54 ? -18.203 67.517 32.640 1.000 30.708 54 GLY B O 1
ATOM 3135 N N . ARG B 1 55 ? -17.144 66.488 30.945 1.000 32.569 55 ARG B N 1
ATOM 3136 C CA . ARG B 1 55 ? -16.000 66.093 31.760 1.000 36.535 55 ARG B CA 1
ATOM 3137 C C . ARG B 1 55 ? -15.106 67.302 32.001 1.000 35.733 55 ARG B C 1
ATOM 3138 O O . ARG B 1 55 ? -14.922 68.100 31.102 1.000 30.773 55 ARG B O 1
ATOM 3146 N N . PHE B 1 56 ? -14.548 67.430 33.215 1.000 33.672 56 PHE B N 1
ATOM 3147 C CA . PHE B 1 56 ? -13.570 68.477 33.476 1.000 34.060 56 PHE B CA 1
ATOM 3148 C C . PHE B 1 56 ? -12.327 68.177 32.656 1.000 33.567 56 PHE B C 1
ATOM 3149 O O . PHE B 1 56 ? -11.783 67.095 32.814 1.000 37.405 56 PHE B O 1
ATOM 3157 N N . ASN B 1 57 ? -11.918 69.083 31.781 1.000 39.139 57 ASN B N 1
ATOM 3158 C CA . ASN B 1 57 ? -10.723 68.889 30.971 1.000 48.277 57 ASN B CA 1
ATOM 3159 C C . ASN B 1 57 ? -9.504 69.182 31.840 1.000 45.450 57 ASN B C 1
ATOM 3160 O O . ASN B 1 57 ? -8.869 70.215 31.699 1.000 47.449 57 ASN B O 1
ATOM 3165 N N . GLY B 1 58 ? -9.202 68.271 32.758 1.000 44.623 58 GLY B N 1
ATOM 3166 C CA . GLY B 1 58 ? -8.095 68.480 33.672 1.000 48.496 58 GLY B CA 1
ATOM 3167 C C . GLY B 1 58 ? -7.875 67.239 34.514 1.000 46.607 58 GLY B C 1
ATOM 3168 O O . GLY B 1 58 ? -8.531 66.234 34.275 1.000 48.356 58 GLY B O 1
ATOM 3169 N N . LYS B 1 59 ? -6.954 67.323 35.477 1.000 45.215 59 LYS B N 1
ATOM 3170 C CA . LYS B 1 59 ? -6.637 66.187 36.336 1.000 48.205 59 LYS B CA 1
ATOM 3171 C C . LYS B 1 59 ? -6.827 66.592 37.801 1.000 43.129 59 LYS B C 1
ATOM 3172 O O . LYS B 1 59 ? -6.556 67.734 38.166 1.000 40.258 59 LYS B O 1
ATOM 3178 N N . VAL B 1 60 ? -7.283 65.653 38.636 1.000 44.736 60 VAL B N 1
ATOM 3179 C CA . VAL B 1 60 ? -7.443 65.872 40.067 1.000 43.820 60 VAL B CA 1
ATOM 3180 C C . VAL B 1 60 ? -6.752 64.727 40.804 1.000 47.847 60 VAL B C 1
ATOM 3181 O O . VAL B 1 60 ? -6.972 63.569 40.483 1.000 51.500 60 VAL B O 1
ATOM 3185 N N . ASP B 1 61 ? -5.939 65.056 41.808 1.000 56.054 61 ASP B N 1
ATOM 3186 C CA . ASP B 1 61 ? -5.227 64.072 42.608 1.000 55.246 61 ASP B CA 1
ATOM 3187 C C . ASP B 1 61 ? -5.543 64.392 44.062 1.000 48.038 61 ASP B C 1
ATOM 3188 O O . ASP B 1 61 ? -5.477 65.544 44.460 1.000 51.710 61 ASP B O 1
ATOM 3193 N N . ILE B 1 62 ? -5.958 63.387 44.829 1.000 51.931 62 ILE B N 1
ATOM 3194 C CA . ILE B 1 62 ? -6.210 63.562 46.249 1.000 52.599 62 ILE B CA 1
ATOM 3195 C C . ILE B 1 62 ? -4.963 63.125 47.011 1.000 53.350 62 ILE B C 1
ATOM 3196 O O . ILE B 1 62 ? -4.436 62.050 46.757 1.000 53.614 62 ILE B O 1
ATOM 3201 N N . THR B 1 63 ? -4.512 63.966 47.945 1.000 58.328 63 THR B N 1
ATOM 3202 C CA . THR B 1 63 ? -3.388 63.658 48.818 1.000 61.133 63 THR B CA 1
ATOM 3203 C C . THR B 1 63 ? -3.830 63.869 50.258 1.000 65.770 63 THR B C 1
ATOM 3204 O O . THR B 1 63 ? -4.817 64.562 50.508 1.000 68.397 63 THR B O 1
ATOM 3208 N N . ILE B 1 64 ? -3.095 63.256 51.191 1.000 71.079 64 ILE B N 1
ATOM 3209 C CA . ILE B 1 64 ? -3.302 63.501 52.611 1.000 74.272 64 ILE B CA 1
ATOM 3210 C C . ILE B 1 64 ? -1.975 63.968 53.202 1.000 74.102 64 ILE B C 1
ATOM 3211 O O . ILE B 1 64 ? -1.035 63.187 53.294 1.000 83.607 64 ILE B O 1
ATOM 3216 N N . GLU B 1 65 ? -1.907 65.257 53.551 1.000 77.074 65 GLU B N 1
ATOM 3217 C CA . GLU B 1 65 ? -0.727 65.867 54.143 1.000 82.757 65 GLU B CA 1
ATOM 3218 C C . GLU B 1 65 ? -1.088 66.336 55.547 1.000 89.789 65 GLU B C 1
ATOM 3219 O O . GLU B 1 65 ? -2.033 67.103 55.699 1.000 88.869 65 GLU B O 1
ATOM 3225 N N . ASN B 1 66 ? -0.334 65.883 56.560 1.000 97.509 66 ASN B N 1
ATOM 3226 C CA . ASN B 1 66 ? -0.778 65.969 57.946 1.000 102.332 66 ASN B CA 1
ATOM 3227 C C . ASN B 1 66 ? -2.014 65.075 58.079 1.000 100.999 66 ASN B C 1
ATOM 3228 O O . ASN B 1 66 ? -2.002 63.948 57.591 1.000 95.742 66 ASN B O 1
ATOM 3233 N N . GLU B 1 67 ? -3.085 65.573 58.714 1.000 101.288 67 GLU B N 1
ATOM 3234 C CA . GLU B 1 67 ? -4.375 64.898 58.688 1.000 102.800 67 GLU B CA 1
ATOM 3235 C C . GLU B 1 67 ? -5.363 65.676 57.815 1.000 94.386 67 GLU B C 1
ATOM 3236 O O . GLU B 1 67 ? -6.578 65.571 57.984 1.000 87.045 67 GLU B O 1
ATOM 3242 N N . LYS B 1 68 ? -4.833 66.464 56.877 1.000 80.105 68 LYS B N 1
ATOM 3243 C CA . LYS B 1 68 ? -5.652 67.324 56.045 1.000 77.775 68 LYS B CA 1
ATOM 3244 C C . LYS B 1 68 ? -5.757 66.710 54.653 1.000 70.042 68 LYS B C 1
ATOM 3245 O O . LYS B 1 68 ? -4.762 66.221 54.122 1.000 64.377 68 LYS B O 1
ATOM 3251 N N . ILE B 1 69 ? -6.960 66.777 54.066 1.000 67.239 69 ILE B N 1
ATOM 3252 C CA . ILE B 1 69 ? -7.193 66.287 52.716 1.000 57.254 69 ILE B CA 1
ATOM 3253 C C . ILE B 1 69 ? -7.127 67.460 51.739 1.000 56.460 69 ILE B C 1
ATOM 3254 O O . ILE B 1 69 ? -7.661 68.536 52.021 1.000 56.338 69 ILE B O 1
ATOM 3259 N N . TYR B 1 70 ? -6.472 67.214 50.593 1.000 52.797 70 TYR B N 1
ATOM 3260 C CA . TYR B 1 70 ? -6.253 68.210 49.558 1.000 52.595 70 TYR B CA 1
ATOM 3261 C C . TYR B 1 70 ? -6.534 67.653 48.156 1.000 56.847 70 TYR B C 1
ATOM 3262 O O . TYR B 1 70 ? -6.331 66.477 47.850 1.000 52.336 70 TYR B O 1
ATOM 3271 N N . LEU B 1 71 ? -6.978 68.546 47.274 1.000 52.899 71 LEU B N 1
ATOM 3272 C CA . LEU B 1 71 ? -7.167 68.231 45.875 1.000 47.718 71 LEU B CA 1
ATOM 3273 C C . LEU B 1 71 ? -6.094 68.987 45.123 1.000 49.737 71 LEU B C 1
ATOM 3274 O O . LEU B 1 71 ? -6.012 70.195 45.283 1.000 56.872 71 LEU B O 1
ATOM 3279 N N . ASN B 1 72 ? -5.292 68.272 44.333 1.000 44.044 72 ASN B N 1
ATOM 3280 C CA . ASN B 1 72 ? -4.346 68.899 43.430 1.000 48.876 72 ASN B CA 1
ATOM 3281 C C . ASN B 1 72 ? -4.984 68.943 42.049 1.000 45.807 72 ASN B C 1
ATOM 3282 O O . ASN B 1 72 ? -5.066 67.922 41.364 1.000 46.428 72 ASN B O 1
ATOM 3287 N N . ILE B 1 73 ? -5.415 70.144 41.643 1.000 42.797 73 ILE B N 1
ATOM 3288 C CA . ILE B 1 73 ? -6.181 70.288 40.421 1.000 39.682 73 ILE B CA 1
ATOM 3289 C C . ILE B 1 73 ? -5.337 71.021 39.404 1.000 40.471 73 ILE B C 1
ATOM 3290 O O . ILE B 1 73 ? -4.746 72.047 39.705 1.000 46.781 73 ILE B O 1
ATOM 3295 N N . GLN B 1 74 ? -5.420 70.539 38.173 1.000 41.998 74 GLN B N 1
ATOM 3296 C CA . GLN B 1 74 ? -4.693 71.118 37.071 1.000 45.251 74 GLN B CA 1
ATOM 3297 C C . GLN B 1 74 ? -5.573 71.117 35.826 1.000 39.271 74 GLN B C 1
ATOM 3298 O O . GLN B 1 74 ? -6.067 70.079 35.418 1.000 39.888 74 GLN B O 1
ATOM 3304 N N . SER B 1 75 ? -5.717 72.283 35.203 1.000 38.691 75 SER B N 1
ATOM 3305 C CA . SER B 1 75 ? -6.495 72.437 33.987 1.000 38.903 75 SER B CA 1
ATOM 3306 C C . SER B 1 75 ? -6.132 73.779 33.363 1.000 40.911 75 SER B C 1
ATOM 3307 O O . SER B 1 75 ? -5.884 74.743 34.091 1.000 39.656 75 SER B O 1
ATOM 3310 N N . ASN B 1 76 ? -6.126 73.819 32.028 1.000 43.164 76 ASN B N 1
ATOM 3311 C CA . ASN B 1 76 ? -6.045 75.052 31.263 1.000 48.575 76 ASN B CA 1
ATOM 3312 C C . ASN B 1 76 ? -4.768 75.819 31.634 1.000 48.441 76 ASN B C 1
ATOM 3313 O O . ASN B 1 76 ? -4.753 77.042 31.628 1.000 52.013 76 ASN B O 1
ATOM 3318 N N . GLN B 1 77 ? -3.697 75.080 31.947 1.000 53.843 77 GLN B N 1
ATOM 3319 C CA . GLN B 1 77 ? -2.385 75.632 32.245 1.000 59.946 77 GLN B CA 1
ATOM 3320 C C . GLN B 1 77 ? -2.360 76.233 33.646 1.000 55.266 77 GLN B C 1
ATOM 3321 O O . GLN B 1 77 ? -1.428 76.960 33.973 1.000 56.037 77 GLN B O 1
ATOM 3327 N N . ARG B 1 78 ? -3.347 75.901 34.490 1.000 50.125 78 ARG B N 1
ATOM 3328 C CA . ARG B 1 78 ? -3.457 76.515 35.806 1.000 47.661 78 ARG B CA 1
ATOM 3329 C C . ARG B 1 78 ? -3.581 75.466 36.903 1.000 46.925 78 ARG B C 1
ATOM 3330 O O . ARG B 1 78 ? -4.010 74.349 36.633 1.000 45.624 78 ARG B O 1
ATOM 3338 N N . LEU B 1 79 ? -3.286 75.875 38.150 1.000 45.534 79 LEU B N 1
ATOM 3339 C CA . LEU B 1 79 ? -3.177 74.966 39.272 1.000 46.259 79 LEU B CA 1
ATOM 3340 C C . LEU B 1 79 ? -3.777 75.536 40.536 1.000 47.565 79 LEU B C 1
ATOM 3341 O O . LEU B 1 79 ? -3.618 76.711 40.837 1.000 52.283 79 LEU B O 1
ATOM 3346 N N . LEU B 1 80 ? -4.351 74.634 41.333 1.000 47.011 80 LEU B N 1
ATOM 3347 C CA . LEU B 1 80 ? -4.834 74.989 42.651 1.000 49.714 80 LEU B CA 1
ATOM 3348 C C . LEU B 1 80 ? -4.596 73.799 43.553 1.000 48.925 80 LEU B C 1
ATOM 3349 O O . LEU B 1 80 ? -4.651 72.664 43.096 1.000 50.777 80 LEU B O 1
ATOM 3354 N N . LYS B 1 81 ? -4.358 74.080 44.832 1.000 53.659 81 LYS B N 1
ATOM 3355 C CA . LYS B 1 81 ? -4.355 73.042 45.839 1.000 53.111 81 LYS B CA 1
ATOM 3356 C C . LYS B 1 81 ? -5.372 73.447 46.899 1.000 50.354 81 LYS B C 1
ATOM 3357 O O . LYS B 1 81 ? -5.202 74.435 47.592 1.000 56.519 81 LYS B O 1
ATOM 3363 N N . VAL B 1 82 ? -6.442 72.668 46.997 1.000 50.345 82 VAL B N 1
ATOM 3364 C CA . VAL B 1 82 ? -7.632 73.052 47.726 1.000 48.324 82 VAL B CA 1
ATOM 3365 C C . VAL B 1 82 ? -7.811 72.081 48.881 1.000 46.549 82 VAL B C 1
ATOM 3366 O O . VAL B 1 82 ? -7.939 70.888 48.645 1.000 49.910 82 VAL B O 1
ATOM 3370 N N . GLU B 1 83 ? -7.863 72.585 50.111 1.000 43.206 83 GLU B N 1
ATOM 3371 C CA . GLU B 1 83 ? -8.200 71.722 51.227 1.000 48.057 83 GLU B CA 1
ATOM 3372 C C . GLU B 1 83 ? -9.695 71.419 51.192 1.000 47.243 83 GLU B C 1
ATOM 3373 O O . GLU B 1 83 ? -10.513 72.287 50.879 1.000 47.512 83 GLU B O 1
ATOM 3379 N N . VAL B 1 84 ? -10.018 70.181 51.568 1.000 46.718 84 VAL B N 1
ATOM 3380 C CA . VAL B 1 84 ? -11.377 69.672 51.613 1.000 49.622 84 VAL B CA 1
ATOM 3381 C C . VAL B 1 84 ? -11.798 69.482 53.066 1.000 55.012 84 VAL B C 1
ATOM 3382 O O . VAL B 1 84 ? -11.071 68.886 53.858 1.000 57.320 84 VAL B O 1
ATOM 3386 N N . LEU B 1 85 ? -13.007 69.958 53.375 1.000 52.587 85 LEU B N 1
ATOM 3387 C CA . LEU B 1 85 ? -13.541 69.862 54.714 1.000 54.460 85 LEU B CA 1
ATOM 3388 C C . LEU B 1 85 ? -14.907 69.204 54.639 1.000 58.451 85 LEU B C 1
ATOM 3389 O O . LEU B 1 85 ? -15.480 69.049 53.555 1.000 52.350 85 LEU B O 1
ATOM 3394 N N . GLN B 1 86 ? -15.376 68.782 55.813 1.000 57.571 86 GLN B N 1
ATOM 3395 C CA . GLN B 1 86 ? -16.617 68.040 55.916 1.000 61.924 86 GLN B CA 1
ATOM 3396 C C . GLN B 1 86 ? -17.279 68.389 57.245 1.000 65.848 86 GLN B C 1
ATOM 3397 O O . GLN B 1 86 ? -17.413 67.552 58.134 1.000 68.911 86 GLN B O 1
ATOM 3403 N N . GLN B 1 87 ? -17.682 69.656 57.350 1.000 67.933 87 GLN B N 1
ATOM 3404 C CA . GLN B 1 87 ? -18.272 70.195 58.559 1.000 66.027 87 GLN B CA 1
ATOM 3405 C C . GLN B 1 87 ? -19.674 70.716 58.249 1.000 69.505 87 GLN B C 1
ATOM 3406 O O . GLN B 1 87 ? -19.841 71.577 57.391 1.000 86.401 87 GLN B O 1
ATOM 3412 N N . LYS B 1 88 ? -20.664 70.207 58.988 1.000 69.925 88 LYS B N 1
ATOM 3413 C CA . LYS B 1 88 ? -22.076 70.492 58.770 1.000 73.418 88 LYS B CA 1
ATOM 3414 C C . LYS B 1 88 ? -22.496 71.849 59.347 1.000 74.620 88 LYS B C 1
ATOM 3415 O O . LYS B 1 88 ? -23.583 72.338 59.043 1.000 68.466 88 LYS B O 1
ATOM 3421 N N . GLN B 1 89 ? -21.650 72.447 60.198 1.000 70.934 89 GLN B N 1
ATOM 3422 C CA . GLN B 1 89 ? -21.973 73.686 60.889 1.000 65.144 89 GLN B CA 1
ATOM 3423 C C . GLN B 1 89 ? -20.862 74.702 60.658 1.000 64.401 89 GLN B C 1
ATOM 3424 O O . GLN B 1 89 ? -19.719 74.493 61.062 1.000 58.072 89 GLN B O 1
ATOM 3430 N N . PRO B 1 90 ? -21.189 75.853 60.032 1.000 67.012 90 PRO B N 1
ATOM 3431 C CA . PRO B 1 90 ? -20.166 76.798 59.572 1.000 66.469 90 PRO B CA 1
ATOM 3432 C C . PRO B 1 90 ? -19.256 77.433 60.624 1.000 62.529 90 PRO B C 1
ATOM 3433 O O . PRO B 1 90 ? -18.109 77.761 60.320 1.000 52.679 90 PRO B O 1
ATOM 3437 N N . GLU B 1 91 ? -19.771 77.629 61.846 1.000 65.074 91 GLU B N 1
ATOM 3438 C CA . GLU B 1 91 ? -19.003 78.304 62.884 1.000 66.917 91 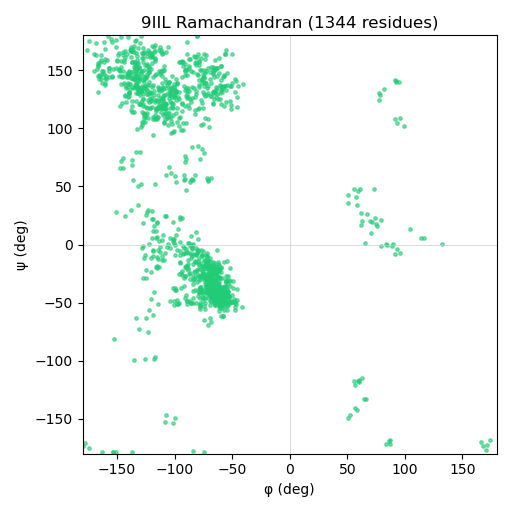GLU B CA 1
ATOM 3439 C C . GLU B 1 91 ? -17.753 77.499 63.232 1.000 65.542 91 GLU B C 1
ATOM 3440 O O . GLU B 1 91 ? -16.775 78.071 63.708 1.000 56.826 91 GLU B O 1
ATOM 3446 N N . LEU B 1 92 ? -17.799 76.184 62.965 1.000 69.045 92 LEU B N 1
ATOM 3447 C CA . LEU B 1 92 ? -16.719 75.273 63.310 1.000 72.441 92 LEU B CA 1
ATOM 3448 C C . LEU B 1 92 ? -15.593 75.313 62.276 1.000 75.268 92 LEU B C 1
ATOM 3449 O O . LEU B 1 92 ? -14.490 74.854 62.560 1.000 70.131 92 LEU B O 1
ATOM 3454 N N . LEU B 1 93 ? -15.846 75.894 61.099 1.000 74.700 93 LEU B N 1
ATOM 3455 C CA . LEU B 1 93 ? -14.883 75.845 60.010 1.000 70.969 93 LEU B CA 1
ATOM 3456 C C . LEU B 1 93 ? -13.626 76.633 60.361 1.000 64.875 93 LEU B C 1
ATOM 3457 O O . LEU B 1 93 ? -13.687 77.621 61.081 1.000 61.082 93 LEU B O 1
ATOM 3462 N N . PRO B 1 94 ? -12.444 76.204 59.867 1.000 64.735 94 PRO B N 1
ATOM 3463 C CA . PRO B 1 94 ? -11.179 76.867 60.199 1.000 64.347 94 PRO B CA 1
ATOM 3464 C C . PRO B 1 94 ? -10.725 78.054 59.358 1.000 62.115 94 PRO B C 1
ATOM 3465 O O . PRO B 1 94 ? -9.587 78.075 58.890 1.000 69.195 94 PRO B O 1
ATOM 3469 N N . TRP B 1 95 ? -11.592 79.061 59.213 1.000 63.951 95 TRP B N 1
ATOM 3470 C CA . TRP B 1 95 ? -11.342 80.141 58.269 1.000 60.123 95 TRP B CA 1
ATOM 3471 C C . TRP B 1 95 ? -10.218 81.038 58.767 1.000 64.510 95 TRP B C 1
ATOM 3472 O O . TRP B 1 95 ? -9.424 81.540 57.975 1.000 69.505 95 TRP B O 1
ATOM 3483 N N . ALA B 1 96 ? -10.193 81.253 60.086 1.000 69.830 96 ALA B N 1
ATOM 3484 C CA . ALA B 1 96 ? -9.165 82.056 60.727 1.000 74.787 96 ALA B CA 1
ATOM 3485 C C . ALA B 1 96 ? -7.780 81.471 60.446 1.000 67.911 96 ALA B C 1
ATOM 3486 O O . ALA B 1 96 ? -6.896 82.165 59.958 1.000 64.201 96 ALA B O 1
ATOM 3488 N N . SER B 1 97 ? -7.617 80.184 60.763 1.000 68.660 97 SER B N 1
ATOM 3489 C CA . SER B 1 97 ? -6.405 79.426 60.480 1.000 75.049 97 SER B CA 1
ATOM 3490 C C . SER B 1 97 ? -6.005 79.508 59.001 1.000 83.676 97 SER B C 1
ATOM 3491 O O . SER B 1 97 ? -4.830 79.734 58.704 1.000 83.051 97 SER B O 1
ATOM 3494 N N . LEU B 1 98 ? -6.978 79.337 58.083 1.000 81.171 98 LEU B N 1
ATOM 3495 C CA . LEU B 1 98 ? -6.717 79.282 56.643 1.000 81.192 98 LEU B CA 1
ATOM 3496 C C . LEU B 1 98 ? -6.593 80.687 56.039 1.000 77.443 98 LEU B C 1
ATOM 3497 O O . LEU B 1 98 ? -6.126 80.829 54.906 1.000 67.572 98 LEU B O 1
ATOM 3502 N N . LYS B 1 99 ? -7.028 81.714 56.786 1.000 73.042 99 LYS B N 1
ATOM 3503 C CA . LYS B 1 99 ? -6.808 83.109 56.418 1.000 79.310 99 LYS B CA 1
ATOM 3504 C C . LYS B 1 99 ? -7.723 83.467 55.243 1.000 73.750 99 LYS B C 1
ATOM 3505 O O . LYS B 1 99 ? -7.306 84.089 54.259 1.000 66.435 99 LYS B O 1
ATOM 3511 N N . ILE B 1 100 ? -8.997 83.084 55.391 1.000 68.320 100 ILE B N 1
ATOM 3512 C CA . ILE B 1 100 ? -10.011 83.257 54.361 1.000 62.973 100 ILE B CA 1
ATOM 3513 C C . ILE B 1 100 ? -10.467 84.711 54.295 1.000 61.674 100 ILE B C 1
ATOM 3514 O O . ILE B 1 100 ? -11.010 85.235 55.268 1.000 62.809 100 ILE B O 1
ATOM 3519 N N . ASP B 1 101 ? -10.305 85.322 53.116 1.000 61.034 101 ASP B N 1
ATOM 3520 C CA . ASP B 1 101 ? -10.824 86.656 52.839 1.000 63.154 101 ASP B CA 1
ATOM 3521 C C . ASP B 1 101 ? -12.330 86.619 52.536 1.000 62.341 101 ASP B C 1
ATOM 3522 O O . ASP B 1 101 ? -13.082 87.477 53.004 1.000 54.346 101 ASP B O 1
ATOM 3527 N N . VAL B 1 102 ? -12.760 85.615 51.753 1.000 61.848 102 VAL B N 1
ATOM 3528 C CA . VAL B 1 102 ? -14.125 85.536 51.263 1.000 52.661 102 VAL B CA 1
ATOM 3529 C C . VAL B 1 102 ? -14.580 84.086 51.244 1.000 47.709 102 VAL B C 1
ATOM 3530 O O . VAL B 1 102 ? -13.929 83.246 50.642 1.000 47.971 102 VAL B O 1
ATOM 3534 N N . VAL B 1 103 ? -15.731 83.842 51.870 1.000 43.227 103 VAL B N 1
ATOM 3535 C CA . VAL B 1 103 ? -16.441 82.589 51.769 1.000 45.899 103 VAL B CA 1
ATOM 3536 C C . VAL B 1 103 ? -17.586 82.760 50.784 1.000 49.532 103 VAL B C 1
ATOM 3537 O O . VAL B 1 103 ? -18.349 83.716 50.893 1.000 46.983 103 VAL B O 1
ATOM 3541 N N . LEU B 1 104 ? -17.710 81.798 49.858 1.000 49.493 104 LEU B N 1
ATOM 3542 C CA . LEU B 1 104 ? -18.838 81.736 48.950 1.00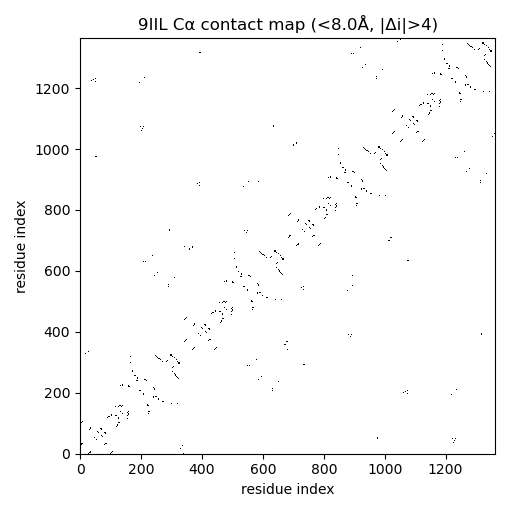0 44.216 104 LEU B CA 1
ATOM 3543 C C . LEU B 1 104 ? -19.828 80.770 49.561 1.000 43.340 104 LEU B C 1
ATOM 3544 O O . LEU B 1 104 ? -19.573 79.577 49.612 1.000 45.189 104 LEU B O 1
ATOM 3549 N N . GLU B 1 105 ? -20.941 81.292 50.051 1.000 43.438 105 GLU B N 1
ATOM 3550 C CA . GLU B 1 105 ? -21.862 80.453 50.785 1.000 50.127 105 GLU B CA 1
ATOM 3551 C C . GLU B 1 105 ? -22.896 79.910 49.802 1.000 49.822 105 GLU B C 1
ATOM 3552 O O . GLU B 1 105 ? -23.801 80.638 49.409 1.000 46.449 105 GLU B O 1
ATOM 3558 N N . CYS B 1 106 ? -22.750 78.626 49.435 1.000 50.733 106 CYS B N 1
ATOM 3559 C CA . CYS B 1 106 ? -23.478 78.031 48.323 1.000 49.718 106 CYS B CA 1
ATOM 3560 C C . CYS B 1 106 ? -24.266 76.782 48.742 1.000 47.766 106 CYS B C 1
ATOM 3561 O O . CYS B 1 106 ? -24.573 75.939 47.896 1.000 43.500 106 CYS B O 1
ATOM 3564 N N . THR B 1 107 ? -24.641 76.679 50.024 1.000 43.617 107 THR B N 1
ATOM 3565 C CA . THR B 1 107 ? -25.411 75.538 50.506 1.000 44.431 107 THR B CA 1
ATOM 3566 C C . THR B 1 107 ? -26.903 75.734 50.250 1.000 48.572 107 THR B C 1
ATOM 3567 O O . THR B 1 107 ? -27.635 74.754 50.174 1.000 51.693 107 THR B O 1
ATOM 3571 N N . GLY B 1 108 ? -27.364 76.990 50.187 1.000 50.901 108 GLY B N 1
ATOM 3572 C CA . GLY B 1 108 ? -28.792 77.282 50.220 1.000 48.866 108 GLY B CA 1
ATOM 3573 C C . GLY B 1 108 ? -29.372 77.362 51.637 1.000 54.779 108 GLY B C 1
ATOM 3574 O O . GLY B 1 108 ? -30.561 77.654 51.778 1.000 56.956 108 GLY B O 1
ATOM 3575 N N . LEU B 1 109 ? -28.543 77.163 52.681 1.000 49.836 109 LEU B N 1
ATOM 3576 C CA . LEU B 1 109 ? -29.057 76.967 54.039 1.000 56.596 109 LEU B CA 1
ATOM 3577 C C . LEU B 1 109 ? -28.672 78.083 55.011 1.000 53.544 109 LEU B C 1
ATOM 3578 O O . LEU B 1 109 ? -29.273 78.169 56.074 1.000 60.485 109 LEU B O 1
ATOM 3583 N N . PHE B 1 110 ? -27.654 78.889 54.686 1.000 57.921 110 PHE B N 1
ATOM 3584 C CA . PHE B 1 110 ? -27.124 79.897 55.600 1.000 52.589 110 PHE B CA 1
ATOM 3585 C C . PHE B 1 110 ? -27.314 81.291 55.008 1.000 48.385 110 PHE B C 1
ATOM 3586 O O . PHE B 1 110 ? -26.365 82.065 54.932 1.000 53.126 110 PHE B O 1
ATOM 3594 N N . ARG B 1 111 ? -28.549 81.600 54.600 1.000 49.958 111 ARG B N 1
ATOM 3595 C CA . ARG B 1 111 ? -28.839 82.834 53.881 1.000 55.570 111 ARG B CA 1
ATOM 3596 C C . ARG B 1 111 ? -29.221 83.972 54.831 1.000 56.080 111 ARG B C 1
ATOM 3597 O O . ARG B 1 111 ? -29.142 85.139 54.428 1.000 53.092 111 ARG B O 1
ATOM 3605 N N . SER B 1 112 ? -29.627 83.640 56.071 1.000 52.974 112 SER B N 1
ATOM 3606 C CA . SER B 1 112 ? -29.880 84.660 57.089 1.000 55.739 112 SER B CA 1
ATOM 3607 C C . SER B 1 112 ? -28.580 85.388 57.437 1.000 52.689 112 SER B C 1
ATOM 3608 O O . SER B 1 112 ? -27.505 84.799 57.337 1.000 56.757 112 SER B O 1
ATOM 3611 N N . HIS B 1 113 ? -28.684 86.656 57.864 1.000 59.273 113 HIS B N 1
ATOM 3612 C CA . HIS B 1 113 ? -27.525 87.430 58.306 1.000 61.041 113 HIS B CA 1
ATOM 3613 C C . HIS B 1 113 ? -26.813 86.706 59.452 1.000 56.686 113 HIS B C 1
ATOM 3614 O O . HIS B 1 113 ? -25.586 86.702 59.527 1.000 63.480 113 HIS B O 1
ATOM 3621 N N . ALA B 1 114 ? -27.591 86.062 60.324 1.000 61.723 114 ALA B N 1
ATOM 3622 C CA . ALA B 1 114 ? -27.028 85.375 61.476 1.000 69.642 114 ALA B CA 1
ATOM 3623 C C . ALA B 1 114 ? -26.236 84.146 61.041 1.000 69.205 114 ALA B C 1
ATOM 3624 O O . ALA B 1 114 ? -25.076 83.994 61.420 1.000 74.448 114 ALA B O 1
ATOM 3626 N N . ASP B 1 115 ? -26.864 83.282 60.238 1.000 66.026 115 ASP B N 1
ATOM 3627 C CA . ASP B 1 115 ? -26.222 82.043 59.828 1.000 65.223 115 ASP B CA 1
ATOM 3628 C C . ASP B 1 115 ? -24.954 82.365 59.037 1.000 61.829 115 ASP B C 1
ATOM 3629 O O . ASP B 1 115 ? -23.955 81.654 59.114 1.000 63.152 115 ASP B O 1
ATOM 3634 N N . ALA B 1 116 ? -24.993 83.469 58.295 1.000 62.547 116 ALA B N 1
ATOM 3635 C CA . ALA B 1 116 ? -23.879 83.844 57.449 1.000 60.880 116 ALA B CA 1
ATOM 3636 C C . ALA B 1 116 ? -22.721 84.331 58.302 1.000 58.783 116 ALA B C 1
ATOM 3637 O O . ALA B 1 116 ? -21.568 84.130 57.941 1.000 55.217 116 ALA B O 1
ATOM 3639 N N . THR B 1 117 ? -23.040 84.984 59.421 1.000 63.153 117 THR B N 1
ATOM 3640 C CA . THR B 1 117 ? -22.005 85.578 60.251 1.000 67.718 117 THR B CA 1
ATOM 3641 C C . THR B 1 117 ? -21.215 84.467 60.930 1.000 57.290 117 THR B C 1
ATOM 3642 O O . THR B 1 117 ? -20.069 84.693 61.316 1.000 54.859 117 THR B O 1
ATOM 3646 N N . ARG B 1 118 ? -21.802 83.265 61.004 1.000 57.058 118 ARG B N 1
ATOM 3647 C CA . ARG B 1 118 ? -21.112 82.116 61.581 1.000 59.522 118 ARG B CA 1
ATOM 3648 C C . ARG B 1 118 ? -19.757 81.933 60.897 1.000 65.256 118 ARG B C 1
ATOM 3649 O O . ARG B 1 118 ? -18.792 81.548 61.558 1.000 66.228 118 ARG B O 1
ATOM 3657 N N . HIS B 1 119 ? -19.679 82.249 59.594 1.000 59.128 119 HIS B N 1
ATOM 3658 C CA . HIS B 1 119 ? -18.422 82.166 58.862 1.000 58.645 119 HIS B CA 1
ATOM 3659 C C . HIS B 1 119 ? -17.449 83.240 59.341 1.000 55.528 119 HIS B C 1
ATOM 3660 O O . HIS B 1 119 ? -16.243 83.006 59.397 1.000 60.808 119 HIS B O 1
ATOM 3667 N N . LEU B 1 120 ? -17.971 84.432 59.644 1.000 64.921 120 LEU B N 1
ATOM 3668 C CA . LEU B 1 120 ? -17.147 85.527 60.136 1.000 66.405 120 LEU B CA 1
ATOM 3669 C C . LEU B 1 120 ? -16.664 85.167 61.537 1.000 69.674 120 LEU B C 1
ATOM 3670 O O . LEU B 1 120 ? -15.518 85.448 61.895 1.000 65.250 120 LEU B O 1
ATOM 3675 N N . GLU B 1 121 ? -17.546 84.510 62.297 1.000 67.629 121 GLU B N 1
ATOM 3676 C CA . GLU B 1 121 ? -17.171 83.943 63.579 1.000 75.003 121 GLU B CA 1
ATOM 3677 C C . GLU B 1 121 ? -16.027 82.948 63.398 1.000 75.416 121 GLU B C 1
ATOM 3678 O O . GLU B 1 121 ? -15.135 82.898 64.238 1.000 69.506 121 GLU B O 1
ATOM 3684 N N . ALA B 1 122 ? -16.071 82.163 62.309 1.000 72.173 122 ALA B N 1
ATOM 3685 C CA . ALA B 1 122 ? -15.073 81.133 62.048 1.000 68.525 122 ALA B CA 1
ATOM 3686 C C . ALA B 1 122 ? -13.735 81.755 61.628 1.000 65.344 122 ALA B C 1
ATOM 3687 O O . ALA B 1 122 ? -12.710 81.070 61.588 1.000 64.670 122 ALA B O 1
ATOM 3689 N N . GLY B 1 123 ? -13.751 83.054 61.301 1.000 61.905 123 GLY B N 1
ATOM 3690 C CA . GLY B 1 123 ? -12.525 83.781 61.020 1.000 63.651 123 GLY B CA 1
ATOM 3691 C C . GLY B 1 123 ? -12.466 84.291 59.584 1.000 67.704 123 GLY B C 1
ATOM 3692 O O . GLY B 1 123 ? -11.444 84.822 59.147 1.000 65.611 123 GLY B O 1
ATOM 3693 N N . ALA B 1 124 ? -13.555 84.111 58.835 1.000 64.977 124 ALA B N 1
ATOM 3694 C CA . ALA B 1 124 ? -13.607 84.680 57.503 1.000 70.963 124 ALA B CA 1
ATOM 3695 C C . ALA B 1 124 ? -13.854 86.183 57.623 1.000 70.021 124 ALA B C 1
ATOM 3696 O O . ALA B 1 124 ? -14.598 86.618 58.499 1.000 71.355 124 ALA B O 1
ATOM 3698 N N . LYS B 1 125 ? -13.214 86.967 56.746 1.000 71.274 125 LYS B N 1
ATOM 3699 C CA . LYS B 1 125 ? -13.368 88.414 56.728 1.000 71.938 125 LYS B CA 1
ATOM 3700 C C . LYS B 1 125 ? -14.680 88.819 56.049 1.000 73.830 125 LYS B C 1
ATOM 3701 O O . LYS B 1 125 ? -15.323 89.767 56.490 1.000 70.725 125 LYS B O 1
ATOM 3707 N N . ARG B 1 126 ? -15.069 88.109 54.974 1.000 72.821 126 ARG B N 1
ATOM 3708 C CA . ARG B 1 126 ? -16.236 88.467 54.175 1.000 63.617 126 ARG B CA 1
ATOM 3709 C C . ARG B 1 126 ? -16.965 87.218 53.680 1.000 57.801 126 ARG B C 1
ATOM 3710 O O . ARG B 1 126 ? -16.344 86.251 53.266 1.000 57.451 126 ARG B O 1
ATOM 3718 N N . VAL B 1 127 ? -18.294 87.254 53.714 1.000 48.896 127 VAL B N 1
ATOM 3719 C CA . VAL B 1 127 ? -19.103 86.213 53.114 1.000 51.107 127 VAL B CA 1
ATOM 3720 C C . VAL B 1 127 ? -19.871 86.778 51.926 1.000 50.669 127 VAL B C 1
ATOM 3721 O O . VAL B 1 127 ? -20.478 87.830 52.066 1.000 51.349 127 VAL B O 1
ATOM 3725 N N . ILE B 1 128 ? -19.893 86.065 50.787 1.000 51.533 128 ILE B N 1
ATOM 3726 C CA . ILE B 1 128 ? -20.918 86.296 49.773 1.000 43.366 128 ILE B CA 1
ATOM 3727 C C . ILE B 1 128 ? -21.954 85.181 49.866 1.000 46.268 128 ILE B C 1
ATOM 3728 O O . ILE B 1 128 ? -21.613 84.011 49.763 1.000 49.810 128 ILE B O 1
ATOM 3733 N N . ILE B 1 129 ? -23.211 85.565 50.098 1.000 42.565 129 ILE B N 1
ATOM 3734 C CA . ILE B 1 129 ? -24.330 84.645 50.073 1.000 45.328 129 ILE B CA 1
ATOM 3735 C C . ILE B 1 129 ? -24.756 84.448 48.625 1.000 44.685 129 ILE B C 1
ATOM 3736 O O . ILE B 1 129 ? -25.334 85.361 48.040 1.000 41.720 129 ILE B O 1
ATOM 3741 N N . GLY B 1 130 ? -24.547 83.236 48.094 1.000 41.038 130 GLY B N 1
ATOM 3742 C CA . GLY B 1 130 ? -24.832 82.939 46.695 1.000 38.896 130 GLY B CA 1
ATOM 3743 C C . GLY B 1 130 ? -26.311 82.619 46.499 1.000 38.619 130 GLY B C 1
ATOM 3744 O O . GLY B 1 130 ? -26.668 81.509 46.111 1.000 38.799 130 GLY B O 1
ATOM 3745 N N . ALA B 1 131 ? -27.161 83.589 46.846 1.000 38.038 131 ALA B N 1
ATOM 3746 C CA . ALA B 1 131 ? -28.605 83.448 46.802 1.000 38.551 131 ALA B CA 1
ATOM 3747 C C . ALA B 1 131 ? -29.223 84.778 47.183 1.000 40.826 131 ALA B C 1
ATOM 3748 O O . ALA B 1 131 ? -28.522 85.673 47.665 1.000 39.178 131 ALA B O 1
ATOM 3750 N N . ALA B 1 132 ? -30.530 84.875 46.925 1.000 41.063 132 ALA B N 1
ATOM 3751 C CA . ALA B 1 132 ? -31.312 86.008 47.366 1.000 44.445 132 ALA B CA 1
ATOM 3752 C C . ALA B 1 132 ? -31.183 86.131 48.888 1.000 45.968 132 ALA B C 1
ATOM 3753 O O . ALA B 1 132 ? -31.072 85.136 49.591 1.000 44.609 132 ALA B O 1
ATOM 3755 N N . PRO B 1 133 ? -31.196 87.363 49.440 1.000 51.265 133 PRO B N 1
ATOM 3756 C CA . PRO B 1 133 ? -31.283 87.556 50.889 1.000 53.213 133 PRO B CA 1
ATOM 3757 C C . PRO B 1 133 ? -32.512 86.926 51.548 1.000 59.561 133 PRO B C 1
ATOM 3758 O O . PRO B 1 133 ? -33.612 86.941 50.981 1.000 55.827 133 PRO B O 1
ATOM 3762 N N . PHE B 1 134 ? -32.309 86.416 52.771 1.000 57.076 134 PHE B N 1
ATOM 3763 C CA . PHE B 1 134 ? -33.389 85.925 53.613 1.000 59.171 134 PHE B CA 1
ATOM 3764 C C . PHE B 1 134 ? -34.004 87.067 54.428 1.000 54.997 134 PHE B C 1
ATOM 3765 O O . PHE B 1 134 ? -35.227 87.224 54.438 1.000 56.964 134 PHE B O 1
ATOM 3773 N N . ASP B 1 135 ? -33.156 87.848 55.113 1.000 53.696 135 ASP B N 1
ATOM 3774 C CA . ASP B 1 135 ? -33.607 88.935 55.978 1.000 57.751 135 ASP B CA 1
ATOM 3775 C C . ASP B 1 135 ? -32.833 90.224 55.683 1.000 56.944 135 ASP B C 1
ATOM 3776 O O . ASP B 1 135 ? -33.405 91.152 55.135 1.000 59.896 135 ASP B O 1
ATOM 3781 N N . HIS B 1 136 ? -31.559 90.309 56.075 1.000 58.752 136 HIS B N 1
ATOM 3782 C CA . HIS B 1 136 ? -30.791 91.537 55.924 1.000 61.436 136 HIS B CA 1
ATOM 3783 C C . HIS B 1 136 ? -29.434 91.170 55.349 1.000 53.114 136 HIS B C 1
ATOM 3784 O O . HIS B 1 136 ? -28.924 90.082 55.596 1.000 55.851 136 HIS B O 1
ATOM 3791 N N . VAL B 1 137 ? -28.850 92.098 54.605 1.000 47.276 137 VAL B N 1
ATOM 3792 C CA . VAL B 1 137 ? -27.476 91.961 54.178 1.000 46.833 137 VAL B CA 1
ATOM 3793 C C . VAL B 1 137 ? -26.877 93.357 54.169 1.000 47.993 137 VAL B C 1
ATOM 3794 O O . VAL B 1 137 ? -27.602 94.336 54.135 1.000 46.973 137 VAL B O 1
ATOM 3798 N N . ASP B 1 138 ? -25.553 93.426 54.099 1.000 45.404 138 ASP B N 1
ATOM 3799 C CA . ASP B 1 138 ? -24.865 94.693 54.006 1.000 45.870 138 ASP B CA 1
ATOM 3800 C C . ASP B 1 138 ? -25.017 95.257 52.593 1.000 49.839 138 ASP B C 1
ATOM 3801 O O . ASP B 1 138 ? -24.972 96.473 52.400 1.000 54.773 138 ASP B O 1
ATOM 3806 N N . ALA B 1 139 ? -25.203 94.376 51.604 1.000 49.438 139 ALA B N 1
ATOM 3807 C CA . ALA B 1 139 ? -25.283 94.784 50.210 1.000 48.145 139 ALA B CA 1
ATOM 3808 C C . ALA B 1 139 ? -25.814 93.638 49.342 1.000 49.920 139 ALA B C 1
ATOM 3809 O O . ALA B 1 139 ? -25.344 92.507 49.454 1.000 48.153 139 ALA B O 1
ATOM 3811 N N . ALA B 1 140 ? -26.808 93.953 48.492 1.000 46.598 140 ALA B N 1
ATOM 3812 C CA . ALA B 1 140 ? -27.318 93.069 47.457 1.000 41.814 140 ALA B CA 1
ATOM 3813 C C . ALA B 1 140 ? -26.727 93.509 46.125 1.000 40.488 140 ALA B C 1
ATOM 3814 O O . ALA B 1 140 ? -27.066 94.583 45.640 1.000 41.653 140 ALA B O 1
ATOM 3816 N N . ILE B 1 141 ? -25.844 92.678 45.546 1.000 39.622 141 ILE B N 1
ATOM 3817 C CA . ILE B 1 141 ? -25.032 93.080 44.405 1.000 38.174 141 ILE B CA 1
ATOM 3818 C C . ILE B 1 141 ? -25.428 92.282 43.172 1.000 36.225 141 ILE B C 1
ATOM 3819 O O . ILE B 1 141 ? -25.490 91.064 43.242 1.000 41.150 141 ILE B O 1
ATOM 3824 N N . VAL B 1 142 ? -25.610 92.990 42.050 1.000 36.404 142 VAL B N 1
ATOM 3825 C CA . VAL B 1 142 ? -25.597 92.433 40.708 1.000 34.817 142 VAL B CA 1
ATOM 3826 C C . VAL B 1 142 ? -24.313 92.878 40.011 1.000 36.201 142 VAL B C 1
ATOM 3827 O O . VAL B 1 142 ? -24.140 94.050 39.690 1.000 38.606 142 VAL B O 1
ATOM 3831 N N . TYR B 1 143 ? -23.414 91.941 39.735 1.000 34.246 143 TYR B N 1
ATOM 3832 C CA . TYR B 1 143 ? -22.156 92.311 39.122 1.000 39.873 143 TYR B CA 1
ATOM 3833 C C . TYR B 1 143 ? -22.455 92.994 37.788 1.000 44.578 143 TYR B C 1
ATOM 3834 O O . TYR B 1 143 ? -23.275 92.534 36.999 1.000 42.515 143 TYR B O 1
ATOM 3843 N N . GLY B 1 144 ? -21.783 94.125 37.561 1.000 41.934 144 GLY B N 1
ATOM 3844 C CA . GLY B 1 144 ? -21.916 94.863 36.321 1.000 39.494 144 GLY B CA 1
ATOM 3845 C C . GLY B 1 144 ? -22.979 95.949 36.439 1.000 42.447 144 GLY B C 1
ATOM 3846 O O . GLY B 1 144 ? -23.180 96.710 35.497 1.000 44.674 144 GLY B O 1
ATOM 3847 N N . VAL B 1 145 ? -23.658 96.010 37.591 1.000 44.597 145 VAL B N 1
ATOM 3848 C CA . VAL B 1 145 ? -24.679 97.016 37.819 1.000 44.224 145 VAL B CA 1
ATOM 3849 C C . VAL B 1 145 ? -24.348 97.857 39.056 1.000 40.670 145 VAL B C 1
ATOM 3850 O O . VAL B 1 145 ? -24.373 99.078 38.970 1.000 43.145 145 VAL B O 1
ATOM 3854 N N . ASN B 1 146 ? -24.153 97.241 40.224 1.000 40.752 146 ASN B N 1
ATOM 3855 C CA . ASN B 1 146 ? -23.966 98.031 41.434 1.000 41.383 146 ASN B CA 1
ATOM 3856 C C . ASN B 1 146 ? -22.856 97.467 42.319 1.000 41.237 146 ASN B C 1
ATOM 3857 O O . ASN B 1 146 ? -22.928 97.615 43.531 1.000 42.539 146 ASN B O 1
ATOM 3862 N N . HIS B 1 147 ? -21.847 96.823 41.723 1.000 39.966 147 HIS B N 1
ATOM 3863 C CA . HIS B 1 147 ? -20.786 96.216 42.512 1.000 49.028 147 HIS B CA 1
ATOM 3864 C C . HIS B 1 147 ? -19.765 97.255 42.969 1.000 47.982 147 HIS B C 1
ATOM 3865 O O . HIS B 1 147 ? -19.044 97.014 43.927 1.000 52.987 147 HIS B O 1
ATOM 3872 N N . ALA B 1 148 ? -19.708 98.396 42.285 1.000 51.279 148 ALA B N 1
ATOM 3873 C CA . ALA B 1 148 ? -18.903 99.520 42.738 1.000 54.367 148 ALA B CA 1
ATOM 3874 C C . ALA B 1 148 ? -19.367 100.021 44.109 1.000 50.994 148 ALA B C 1
ATOM 3875 O O . ALA B 1 148 ? -18.558 100.590 44.827 1.000 53.314 148 ALA B O 1
ATOM 3877 N N . ASP B 1 149 ? -20.622 99.711 44.497 1.000 54.555 149 ASP B N 1
ATOM 3878 C CA . ASP B 1 149 ? -21.275 100.212 45.705 1.000 56.137 149 ASP B CA 1
ATOM 3879 C C . ASP B 1 149 ? -20.964 99.366 46.937 1.000 60.157 149 ASP B C 1
ATOM 3880 O O . ASP B 1 149 ? -21.531 99.588 48.008 1.000 66.671 149 ASP B O 1
ATOM 3885 N N . VAL B 1 150 ? -20.055 98.400 46.797 1.000 64.252 150 VAL B N 1
ATOM 3886 C CA . VAL B 1 150 ? -19.599 97.632 47.944 1.000 65.616 150 VAL B CA 1
ATOM 3887 C C . VAL B 1 150 ? -18.642 98.495 48.774 1.000 64.350 150 VAL B C 1
ATOM 3888 O O . VAL B 1 150 ? -17.717 99.091 48.226 1.000 57.292 150 VAL B O 1
ATOM 3892 N N . LYS B 1 151 ? -18.878 98.551 50.093 1.000 66.480 151 LYS B N 1
ATOM 3893 C CA . LYS B 1 151 ? -18.001 99.250 51.025 1.000 69.053 151 LYS B CA 1
ATOM 3894 C C . LYS B 1 151 ? -16.983 98.263 51.595 1.000 71.558 151 LYS B C 1
ATOM 3895 O O . LYS B 1 151 ? -17.338 97.116 51.876 1.000 65.818 151 LYS B O 1
ATOM 3901 N N . ALA B 1 152 ? -15.748 98.735 51.832 1.000 66.885 152 ALA B N 1
ATOM 3902 C CA . ALA B 1 152 ? -14.704 97.922 52.442 1.000 71.160 152 ALA B CA 1
ATOM 3903 C C . ALA B 1 152 ? -15.143 97.374 53.801 1.000 65.099 152 ALA B C 1
ATOM 3904 O O . ALA B 1 152 ? -14.523 96.445 54.306 1.000 68.063 152 ALA B O 1
ATOM 3906 N N . THR B 1 153 ? -16.216 97.930 54.373 1.000 63.216 153 THR B N 1
ATOM 3907 C CA . THR B 1 153 ? -16.726 97.508 55.669 1.000 70.275 153 THR B CA 1
ATOM 3908 C C . THR B 1 153 ? -17.924 96.562 55.513 1.000 72.183 153 THR B C 1
ATOM 3909 O O . THR B 1 153 ? -18.395 95.998 56.502 1.000 71.174 153 THR B O 1
ATOM 3913 N N . ASP B 1 154 ? -18.447 96.412 54.284 1.000 71.500 154 ASP B N 1
ATOM 3914 C CA . ASP B 1 154 ? -19.494 95.438 54.005 1.000 62.701 154 ASP B CA 1
ATOM 3915 C C . ASP B 1 154 ? -18.916 94.047 54.251 1.000 60.289 154 ASP B C 1
ATOM 3916 O O . ASP B 1 154 ? -17.804 93.753 53.823 1.000 58.850 154 ASP B O 1
ATOM 3921 N N . GLN B 1 155 ? -19.652 93.201 54.975 1.000 53.552 155 GLN B N 1
ATOM 3922 C CA . GLN B 1 155 ? -19.121 91.907 55.363 1.000 54.751 155 GLN B CA 1
ATOM 3923 C C . GLN B 1 155 ? -20.051 90.761 54.977 1.000 49.708 155 GLN B C 1
ATOM 3924 O O . GLN B 1 155 ? -19.587 89.631 54.878 1.000 50.027 155 GLN B O 1
ATOM 3930 N N . ILE B 1 156 ? -21.360 91.037 54.913 1.000 51.471 156 ILE B N 1
ATOM 3931 C CA . ILE B 1 156 ? -22.375 90.065 54.536 1.000 52.479 156 ILE B CA 1
ATOM 3932 C C . ILE B 1 156 ? -23.054 90.577 53.273 1.000 54.132 156 ILE B C 1
ATOM 3933 O O . ILE B 1 156 ? -23.999 91.353 53.378 1.000 58.275 156 ILE B O 1
ATOM 3938 N N . ILE B 1 157 ? -22.556 90.109 52.117 1.000 51.714 157 ILE B N 1
ATOM 3939 C CA . ILE B 1 157 ? -23.014 90.490 50.789 1.000 46.376 157 ILE B CA 1
ATOM 3940 C C . ILE B 1 157 ? -23.832 89.353 50.165 1.000 48.127 157 ILE B C 1
ATOM 3941 O O . ILE B 1 157 ? -23.461 88.188 50.251 1.000 49.217 157 ILE B O 1
ATOM 3946 N N . SER B 1 158 ? -24.936 89.700 49.493 1.000 47.993 158 SER B N 1
ATOM 3947 C CA . SER B 1 158 ? -25.682 88.765 48.666 1.000 41.459 158 SER B CA 1
ATOM 3948 C C . SER B 1 158 ? -25.388 89.033 47.193 1.000 35.636 158 SER B C 1
ATOM 3949 O O . SER B 1 158 ? -25.449 90.176 46.741 1.000 39.102 158 SER B O 1
ATOM 3952 N N . SER B 1 159 ? -25.074 87.984 46.435 1.000 36.036 159 SER B N 1
ATOM 3953 C CA . SER B 1 159 ? -24.963 88.089 44.984 1.000 35.946 159 SER B CA 1
ATOM 3954 C C . SER B 1 159 ? -26.275 87.684 44.308 1.000 36.590 159 SER B C 1
ATOM 3955 O O . SER B 1 159 ? -26.310 87.345 43.126 1.000 40.240 159 SER B O 1
ATOM 3958 N N . VAL B 1 160 ? -27.373 87.795 45.049 1.000 35.595 160 VAL B N 1
ATOM 3959 C CA . VAL B 1 160 ? -28.721 87.571 44.549 1.000 39.924 160 VAL B CA 1
ATOM 3960 C C . VAL B 1 160 ? -28.821 86.205 43.845 1.000 38.648 160 VAL B C 1
ATOM 3961 O O . VAL B 1 160 ? -28.270 85.224 44.339 1.000 37.610 160 VAL B O 1
ATOM 3965 N N . SER B 1 161 ? -29.644 86.087 42.801 1.000 38.599 161 SER B N 1
ATOM 3966 C CA . SER B 1 161 ? -29.834 84.834 42.080 1.000 35.818 161 SER B CA 1
ATOM 3967 C C . SER B 1 161 ? -29.499 85.052 40.609 1.000 34.403 161 SER B C 1
ATOM 3968 O O . SER B 1 161 ? -29.406 86.203 40.173 1.000 34.505 161 SER B O 1
ATOM 3971 N N . CYS B 1 162 ? -29.375 83.938 39.863 1.000 33.786 162 CYS B N 1
ATOM 3972 C CA . CYS B 1 162 ? -29.251 83.915 38.407 1.000 38.272 162 CYS B CA 1
ATOM 3973 C C . CYS B 1 162 ? -30.310 84.816 37.774 1.000 33.016 162 CYS B C 1
ATOM 3974 O O . CYS B 1 162 ? -29.986 85.664 36.959 1.000 35.354 162 CYS B O 1
ATOM 3977 N N . THR B 1 163 ? -31.581 84.587 38.129 1.000 31.846 163 THR B N 1
ATOM 3978 C CA . THR B 1 163 ? -32.687 85.291 37.509 1.000 31.947 163 THR B CA 1
ATOM 3979 C C . THR B 1 163 ? -32.550 86.795 37.761 1.000 33.020 163 THR B C 1
ATOM 3980 O O . THR B 1 163 ? -32.768 87.614 36.865 1.000 34.140 163 THR B O 1
ATOM 3984 N N . THR B 1 164 ? -32.224 87.147 39.007 1.000 31.220 164 THR B N 1
ATOM 3985 C CA . THR B 1 164 ? -32.040 88.530 39.386 1.000 32.362 164 THR B CA 1
ATOM 3986 C C . THR B 1 164 ? -30.964 89.197 38.532 1.000 34.709 164 THR B C 1
ATOM 3987 O O . THR B 1 164 ? -31.087 90.381 38.200 1.000 34.845 164 THR B O 1
ATOM 3991 N N . GLN B 1 165 ? -29.905 88.468 38.174 1.000 34.039 165 GLN B N 1
ATOM 3992 C CA . GLN B 1 165 ? -28.802 89.091 37.455 1.000 39.355 165 GLN B CA 1
ATOM 3993 C C . GLN B 1 165 ? -29.120 89.273 35.972 1.000 42.198 165 GLN B C 1
ATOM 3994 O O . GLN B 1 165 ? -28.394 89.947 35.243 1.000 42.248 165 GLN B O 1
ATOM 4000 N N . ALA B 1 166 ? -30.196 88.652 35.506 1.000 37.293 166 ALA B N 1
ATOM 4001 C CA . ALA B 1 166 ? -30.632 88.912 34.149 1.000 36.293 166 ALA B CA 1
ATOM 4002 C C . ALA B 1 166 ? -31.699 89.999 34.179 1.000 35.600 166 ALA B C 1
ATOM 4003 O O . ALA B 1 166 ? -31.727 90.844 33.304 1.000 42.690 166 ALA B O 1
ATOM 4005 N N . LEU B 1 167 ? -32.561 89.970 35.196 1.000 37.644 167 LEU B N 1
ATOM 4006 C CA . LEU B 1 167 ? -33.724 90.844 35.250 1.000 38.271 167 LEU B CA 1
ATOM 4007 C C . LEU B 1 167 ? -33.281 92.291 35.512 1.000 38.900 167 LEU B C 1
ATOM 4008 O O . LEU B 1 167 ? -33.712 93.208 34.813 1.000 37.446 167 LEU B O 1
ATOM 4013 N N . VAL B 1 168 ? -32.372 92.494 36.472 1.000 40.329 168 VAL B N 1
ATOM 4014 C CA . VAL B 1 168 ? -32.002 93.833 36.921 1.000 39.615 168 VAL B CA 1
ATOM 4015 C C . VAL B 1 168 ? -31.406 94.629 35.761 1.000 37.764 168 VAL B C 1
ATOM 4016 O O . VAL B 1 168 ? -31.863 95.722 35.480 1.000 39.861 168 VAL B O 1
ATOM 4020 N N . PRO B 1 169 ? -30.406 94.134 35.012 1.000 39.767 169 PRO B N 1
ATOM 4021 C CA . PRO B 1 169 ? -29.931 94.880 33.851 1.000 38.938 169 PRO B CA 1
ATOM 4022 C C . PRO B 1 169 ? -31.032 95.253 32.857 1.000 40.018 169 PRO B C 1
ATOM 4023 O O . PRO B 1 169 ? -31.055 96.352 32.312 1.000 40.698 169 PRO B O 1
ATOM 4027 N N . LEU B 1 170 ? -31.927 94.311 32.576 1.000 43.488 170 LEU B N 1
ATOM 4028 C CA . LEU B 1 170 ? -32.986 94.548 31.609 1.000 41.355 170 LEU B CA 1
ATOM 4029 C C . LEU B 1 170 ? -33.871 95.691 32.095 1.000 38.514 170 LEU B C 1
ATOM 4030 O O . LEU B 1 170 ? -34.253 96.567 31.322 1.000 38.185 170 LEU B O 1
ATOM 4035 N N . VAL B 1 171 ? -34.241 95.627 33.373 1.000 41.007 171 VAL B N 1
ATOM 4036 C CA . VAL B 1 171 ? -35.163 96.582 33.960 1.000 41.240 171 VAL B CA 1
ATOM 4037 C C . VAL B 1 171 ? -34.489 97.953 33.994 1.000 40.926 171 VAL B C 1
ATOM 4038 O O . VAL B 1 171 ? -35.100 98.952 33.619 1.000 40.847 171 VAL B O 1
ATOM 4042 N N . LYS B 1 172 ? -33.213 97.985 34.392 1.000 39.482 172 LYS B N 1
ATOM 4043 C CA . LYS B 1 172 ? -32.489 99.237 34.530 1.000 40.729 172 LYS B CA 1
ATOM 4044 C C . LYS B 1 172 ? -32.318 99.906 33.166 1.000 42.222 172 LYS B C 1
ATOM 4045 O O . LYS B 1 172 ? -32.596 101.094 32.988 1.000 39.828 172 LYS B O 1
ATOM 4051 N N . ILE B 1 173 ? -31.835 99.155 32.181 1.000 37.131 173 ILE B N 1
ATOM 4052 C CA . ILE B 1 173 ? -31.582 99.771 30.893 1.000 37.947 173 ILE B CA 1
ATOM 4053 C C . ILE B 1 173 ? -32.896 100.345 30.348 1.000 38.564 173 ILE B C 1
ATOM 4054 O O . ILE B 1 173 ? -32.974 101.492 29.922 1.000 36.850 173 ILE B O 1
ATOM 4059 N N . ILE B 1 174 ? -33.971 99.565 30.412 1.000 37.124 174 ILE B N 1
ATOM 4060 C CA . ILE B 1 174 ? -35.199 99.993 29.783 1.000 37.211 174 ILE B CA 1
ATOM 4061 C C . ILE B 1 174 ? -35.777 101.162 30.574 1.000 39.720 174 ILE B C 1
ATOM 4062 O O . ILE B 1 174 ? -36.230 102.116 29.961 1.000 35.435 174 ILE B O 1
ATOM 4067 N N . ASP B 1 175 ? -35.706 101.109 31.915 1.000 37.348 175 ASP B N 1
ATOM 4068 C CA . ASP B 1 175 ? -36.297 102.145 32.737 1.000 38.418 175 ASP B CA 1
ATOM 4069 C C . ASP B 1 175 ? -35.491 103.427 32.555 1.000 38.729 175 ASP B C 1
ATOM 4070 O O . ASP B 1 175 ? -36.082 104.493 32.471 1.000 36.279 175 ASP B O 1
ATOM 4075 N N . ASP B 1 176 ? -34.159 103.307 32.442 1.000 38.530 176 ASP B N 1
ATOM 4076 C CA . ASP B 1 176 ? -33.295 104.464 32.253 1.000 40.579 176 ASP B CA 1
ATOM 4077 C C . ASP B 1 176 ? -33.655 105.207 30.964 1.000 39.992 176 ASP B C 1
ATOM 4078 O O . ASP B 1 176 ? -33.858 106.411 31.011 1.000 40.647 176 ASP B O 1
ATOM 4083 N N . ALA B 1 177 ? -33.767 104.494 29.835 1.000 38.970 177 ALA B N 1
ATOM 4084 C CA . ALA B 1 177 ? -34.017 105.102 28.537 1.000 35.541 177 ALA B CA 1
ATOM 4085 C C . ALA B 1 177 ? -35.479 105.504 28.337 1.000 39.016 177 ALA B C 1
ATOM 4086 O O . ALA B 1 177 ? -35.756 106.597 27.844 1.000 40.548 177 ALA B O 1
ATOM 4088 N N . PHE B 1 178 ? -36.426 104.624 28.676 1.000 37.992 178 PHE B N 1
ATOM 4089 C CA . PHE B 1 178 ? -37.805 104.823 28.232 1.000 39.487 178 PHE B CA 1
ATOM 4090 C C . PHE B 1 178 ? -38.767 105.067 29.383 1.000 35.910 178 PHE B C 1
ATOM 4091 O O . PHE B 1 178 ? -39.861 105.559 29.153 1.000 38.000 178 PHE B O 1
ATOM 4099 N N . GLY B 1 179 ? -38.355 104.661 30.592 1.000 36.507 179 GLY B N 1
AT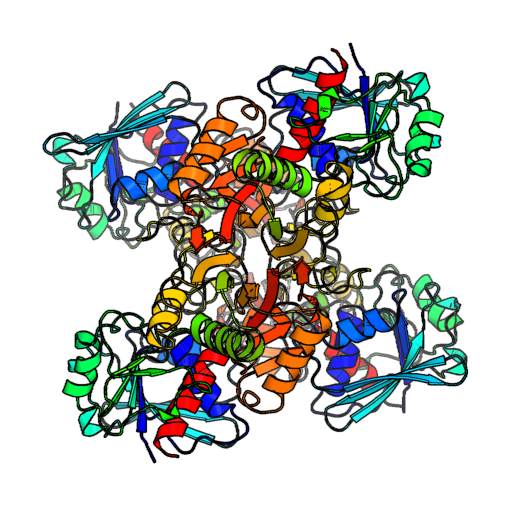OM 4100 C CA . GLY B 1 179 ? -39.220 104.621 31.753 1.000 36.384 179 GLY B CA 1
ATOM 4101 C C . GLY B 1 179 ? -40.145 103.407 31.700 1.000 37.100 179 GLY B C 1
ATOM 4102 O O . GLY B 1 179 ? -40.847 103.216 30.712 1.000 40.817 179 GLY B O 1
ATOM 4103 N N . ILE B 1 180 ? -40.095 102.582 32.758 1.000 37.712 180 ILE B N 1
ATOM 4104 C CA . ILE B 1 180 ? -41.008 101.473 32.955 1.000 37.565 180 ILE B CA 1
ATOM 4105 C C . ILE B 1 180 ? -42.049 101.886 33.982 1.000 36.224 180 ILE B C 1
ATOM 4106 O O . ILE B 1 180 ? -41.704 102.095 35.131 1.000 35.910 180 ILE B O 1
ATOM 4111 N N . GLU B 1 181 ? -43.322 101.918 33.582 1.000 34.326 181 GLU B N 1
ATOM 4112 C CA . GLU B 1 181 ? -44.394 102.183 34.525 1.000 38.540 181 GLU B CA 1
ATOM 4113 C C . GLU B 1 181 ? -44.502 100.994 35.484 1.000 38.695 181 GLU B C 1
ATOM 4114 O O . GLU B 1 181 ? -44.229 101.124 36.676 1.000 33.163 181 GLU B O 1
ATOM 4120 N N . THR B 1 182 ? -44.909 99.832 34.942 1.000 41.111 182 THR B N 1
ATOM 4121 C CA . THR B 1 182 ? -44.847 98.548 35.635 1.000 35.222 182 THR B CA 1
ATOM 4122 C C . THR B 1 182 ? -44.357 97.489 34.651 1.000 33.976 182 THR B C 1
ATOM 4123 O O . THR B 1 182 ? -44.356 97.721 33.444 1.000 33.446 182 THR B O 1
ATOM 4127 N N . ALA B 1 183 ? -43.984 96.324 35.186 1.000 30.758 183 ALA B N 1
ATOM 4128 C CA . ALA B 1 183 ? -43.495 95.208 34.398 1.000 31.275 183 ALA B CA 1
ATOM 4129 C C . ALA B 1 183 ? -43.871 93.884 35.058 1.000 33.025 183 ALA B C 1
ATOM 4130 O O . ALA B 1 183 ? -43.959 93.789 36.288 1.000 32.650 183 ALA B O 1
ATOM 4132 N N . LEU B 1 184 ? -44.046 92.847 34.231 1.000 33.056 184 LEU B N 1
ATOM 4133 C CA . LEU B 1 184 ? -44.236 91.485 34.726 1.000 33.468 184 LEU B CA 1
ATOM 4134 C C . LEU B 1 184 ? -43.267 90.517 34.046 1.000 33.348 184 LEU B C 1
ATOM 4135 O O . LEU B 1 184 ? -43.063 90.572 32.825 1.000 31.305 184 LEU B O 1
ATOM 4140 N N . MET B 1 185 ? -42.678 89.638 34.865 1.000 32.484 185 MET B N 1
ATOM 4141 C CA . MET B 1 185 ? -41.691 88.663 34.428 1.000 34.380 185 MET B CA 1
ATOM 4142 C C . MET B 1 185 ? -42.272 87.248 34.437 1.000 33.717 185 MET B C 1
ATOM 4143 O O . MET B 1 185 ? -42.758 86.783 35.466 1.000 30.421 185 MET B O 1
ATOM 4148 N N . THR B 1 186 ? -42.123 86.553 33.296 1.000 32.466 186 THR B N 1
ATOM 4149 C CA . THR B 1 186 ? -42.240 85.105 33.200 1.000 30.772 186 THR B CA 1
ATOM 4150 C C . THR B 1 186 ? -40.863 84.508 32.930 1.000 32.567 186 THR B C 1
ATOM 4151 O O . THR B 1 186 ? -40.274 84.708 31.859 1.000 30.987 186 THR B O 1
ATOM 4155 N N . GLU B 1 187 ? -40.382 83.689 33.859 1.000 31.081 187 GLU B N 1
ATOM 4156 C CA . GLU B 1 187 ? -39.150 82.965 33.603 1.000 33.392 187 GLU B CA 1
ATOM 4157 C C . GLU B 1 187 ? -39.516 81.537 33.200 1.000 32.878 187 GLU B C 1
ATOM 4158 O O . GLU B 1 187 ? -40.409 80.928 33.782 1.000 33.359 187 GLU B O 1
ATOM 4164 N N . ILE B 1 188 ? -38.850 81.051 32.146 1.000 34.656 188 ILE B N 1
ATOM 4165 C CA . ILE B 1 188 ? -38.911 79.670 31.709 1.000 33.523 188 ILE B CA 1
ATOM 4166 C C . ILE B 1 188 ? -37.570 79.039 32.050 1.000 33.648 188 ILE B C 1
ATOM 4167 O O . ILE B 1 188 ? -36.559 79.437 31.490 1.000 33.132 188 ILE B O 1
ATOM 4172 N N . HIS B 1 189 ? -37.566 78.083 32.980 1.000 32.010 189 HIS B N 1
ATOM 4173 C CA . HIS B 1 189 ? -36.331 77.651 33.611 1.000 30.852 189 HIS B CA 1
ATOM 4174 C C . HIS B 1 189 ? -36.209 76.134 33.470 1.000 31.953 189 HIS B C 1
ATOM 4175 O O . HIS B 1 189 ? -37.213 75.406 33.552 1.000 27.505 189 HIS B O 1
ATOM 4182 N N . ALA B 1 190 ? -34.968 75.672 33.246 1.000 27.836 190 ALA B N 1
ATOM 4183 C CA . ALA B 1 190 ? -34.617 74.275 33.410 1.000 29.553 190 ALA B CA 1
ATOM 4184 C C . ALA B 1 190 ? -34.953 73.805 34.824 1.000 32.221 190 ALA B C 1
ATOM 4185 O O . ALA B 1 190 ? -35.142 74.606 35.733 1.000 29.952 190 ALA B O 1
ATOM 4187 N N . VAL B 1 191 ? -34.983 72.486 35.001 1.000 29.584 191 VAL B N 1
ATOM 4188 C CA . VAL B 1 191 ? -35.146 71.901 36.321 1.000 32.204 191 VAL B CA 1
ATOM 4189 C C . VAL B 1 191 ? -33.950 72.285 37.194 1.000 31.800 191 VAL B C 1
ATOM 4190 O O . VAL B 1 191 ? -32.837 72.530 36.696 1.000 31.165 191 VAL B O 1
ATOM 4194 N N . THR B 1 192 ? -34.215 72.334 38.507 1.000 32.064 192 THR B N 1
ATOM 4195 C CA . THR B 1 192 ? -33.200 72.634 39.510 1.000 36.058 192 THR B CA 1
ATOM 4196 C C . THR B 1 192 ? -33.168 71.487 40.517 1.000 38.537 192 THR B C 1
ATOM 4197 O O . THR B 1 192 ? -34.132 70.720 40.595 1.000 33.008 192 THR B O 1
ATOM 4201 N N . ALA B 1 193 ? -32.058 71.415 41.273 1.000 36.792 193 ALA B N 1
ATOM 4202 C CA . ALA B 1 193 ? -31.700 70.272 42.103 1.000 38.822 193 ALA B CA 1
ATOM 4203 C C . ALA B 1 193 ? -32.698 69.989 43.230 1.000 36.295 193 ALA B C 1
ATOM 4204 O O . ALA B 1 193 ? -32.760 68.862 43.711 1.000 41.499 193 ALA B O 1
ATOM 4206 N N . ASP B 1 194 ? -33.504 70.975 43.617 1.000 33.722 194 ASP B N 1
ATOM 4207 C CA . ASP B 1 194 ? -34.472 70.819 44.695 1.000 39.389 194 ASP B CA 1
ATOM 4208 C C . ASP B 1 194 ? -35.813 70.297 44.184 1.000 36.303 194 ASP B C 1
ATOM 4209 O O . ASP B 1 194 ? -36.747 70.155 44.967 1.000 39.358 194 ASP B O 1
ATOM 4214 N N . GLN B 1 195 ? -35.924 70.038 42.879 1.000 34.324 195 GLN B N 1
ATOM 4215 C CA . GLN B 1 195 ? -37.147 69.495 42.310 1.000 31.638 195 GLN B CA 1
ATOM 4216 C C . GLN B 1 195 ? -37.207 67.981 42.541 1.000 34.839 195 GLN B C 1
ATOM 4217 O O . GLN B 1 195 ? -36.301 67.392 43.109 1.000 35.189 195 GLN B O 1
ATOM 4223 N N . SER B 1 196 ? -38.284 67.341 42.072 1.000 38.705 196 SER B N 1
ATOM 4224 C CA . SER B 1 196 ? -38.553 65.941 42.354 1.000 34.243 196 SER B CA 1
ATOM 4225 C C . SER B 1 196 ? -38.348 65.105 41.092 1.000 32.102 196 SER B C 1
ATOM 4226 O O . SER B 1 196 ? -38.513 65.595 39.977 1.000 30.607 196 SER B O 1
ATOM 4229 N N . VAL B 1 197 ? -38.021 63.826 41.285 1.000 30.497 197 VAL B N 1
ATOM 4230 C CA . VAL B 1 197 ? -37.872 62.914 40.166 1.000 32.090 197 VAL B CA 1
ATOM 4231 C C . VAL B 1 197 ? -39.251 62.366 39.848 1.000 30.077 197 VAL B C 1
ATOM 4232 O O . VAL B 1 197 ? -39.691 62.408 38.714 1.000 28.755 197 VAL B O 1
ATOM 4236 N N . LEU B 1 198 ? -39.926 61.879 40.873 1.000 32.240 198 LEU B N 1
ATOM 4237 C CA . LEU B 1 198 ? -41.314 61.473 40.767 1.000 29.311 198 LEU B CA 1
ATOM 4238 C C . LEU B 1 198 ? -42.098 62.317 41.744 1.000 28.681 198 LEU B C 1
ATOM 4239 O O . LEU B 1 198 ? -41.483 62.967 42.599 1.000 33.597 198 LEU B O 1
ATOM 4244 N N . ASP B 1 199 ? -43.432 62.218 41.663 1.000 25.851 199 ASP B N 1
ATOM 4245 C CA . ASP B 1 199 ? -44.285 62.928 42.592 1.000 26.897 199 ASP B CA 1
ATOM 4246 C C . ASP B 1 199 ? -43.886 62.488 43.997 1.000 26.583 199 ASP B C 1
ATOM 4247 O O . ASP B 1 199 ? -43.976 61.312 44.326 1.000 28.806 199 ASP B O 1
ATOM 4252 N N . HIS B 1 200 ? -43.446 63.428 44.826 1.000 33.996 200 HIS B N 1
ATOM 4253 C CA . HIS B 1 200 ? -42.871 63.141 46.142 1.000 36.037 200 HIS B CA 1
ATOM 4254 C C . HIS B 1 200 ? -43.271 64.284 47.082 1.000 35.093 200 HIS B C 1
ATOM 4255 O O . HIS B 1 200 ? -43.276 65.443 46.655 1.000 31.392 200 HIS B O 1
ATOM 4262 N N . ALA B 1 201 ? -43.545 63.997 48.366 1.000 37.098 201 ALA B N 1
ATOM 4263 C CA . ALA B 1 201 ? -43.671 65.060 49.366 1.000 39.900 201 ALA B CA 1
ATOM 4264 C C . ALA B 1 201 ? -42.549 66.088 49.236 1.000 43.862 201 ALA B C 1
ATOM 4265 O O . ALA B 1 201 ? -41.375 65.736 49.080 1.000 44.577 201 ALA B O 1
ATOM 4267 N N . HIS B 1 202 ? -42.953 67.360 49.326 1.000 42.901 202 HIS B N 1
ATOM 4268 C CA . HIS B 1 202 ? -42.090 68.522 49.164 1.000 46.825 202 HIS B CA 1
ATOM 4269 C C . HIS B 1 202 ? -42.792 69.668 49.897 1.000 50.292 202 HIS B C 1
ATOM 4270 O O . HIS B 1 202 ? -44.028 69.676 50.004 1.000 49.447 202 HIS B O 1
ATOM 4277 N N . ARG B 1 203 ? -42.008 70.635 50.390 1.000 55.971 203 ARG B N 1
ATOM 4278 C CA . ARG B 1 203 ? -42.574 71.837 50.992 1.000 57.174 203 ARG B CA 1
ATOM 4279 C C . ARG B 1 203 ? -43.452 72.556 49.969 1.000 52.173 203 ARG B C 1
ATOM 4280 O O . ARG B 1 203 ? -44.479 73.095 50.357 1.000 61.066 203 ARG B O 1
ATOM 4288 N N . ASP B 1 204 ? -43.057 72.549 48.683 1.000 43.454 204 ASP B N 1
ATOM 4289 C CA . ASP B 1 204 ? -43.784 73.229 47.622 1.000 42.695 204 ASP B CA 1
ATOM 4290 C C . ASP B 1 204 ? -44.538 72.164 46.828 1.000 39.965 204 ASP B C 1
ATOM 4291 O O . ASP B 1 204 ? -43.916 71.306 46.216 1.000 36.945 204 ASP B O 1
ATOM 4296 N N . LEU B 1 205 ? -45.873 72.248 46.830 1.000 29.828 205 LEU B N 1
ATOM 4297 C CA . LEU B 1 205 ? -46.716 71.231 46.239 1.000 30.910 205 LEU B CA 1
ATOM 4298 C C . LEU B 1 205 ? -46.527 71.165 44.720 1.000 31.293 205 LEU B C 1
ATOM 4299 O O . LEU B 1 205 ? -46.805 70.137 44.098 1.000 34.966 205 LEU B O 1
ATOM 4304 N N . ARG B 1 206 ? -46.061 72.254 44.115 1.000 27.836 206 ARG B N 1
ATOM 4305 C CA . ARG B 1 206 ? -45.788 72.247 42.688 1.000 32.632 206 ARG B CA 1
ATOM 4306 C C . ARG B 1 206 ? -44.439 71.569 42.424 1.000 31.904 206 ARG B C 1
ATOM 4307 O O . ARG B 1 206 ? -44.331 70.746 41.526 1.000 33.485 206 ARG B O 1
ATOM 4315 N N . ARG B 1 207 ? -43.412 71.893 43.214 1.000 31.237 207 ARG B N 1
ATOM 4316 C CA . ARG B 1 207 ? -42.088 71.325 43.019 1.000 33.800 207 ARG B CA 1
ATOM 4317 C C . ARG B 1 207 ? -42.035 69.880 43.510 1.000 32.740 207 ARG B C 1
ATOM 4318 O O . ARG B 1 207 ? -41.023 69.194 43.317 1.000 32.543 207 ARG B O 1
ATOM 4326 N N . ALA B 1 208 ? -43.146 69.442 44.116 1.000 28.232 208 ALA B N 1
ATOM 4327 C CA . ALA B 1 208 ? -43.371 68.051 44.458 1.000 29.164 208 ALA B CA 1
ATOM 4328 C C . ALA B 1 208 ? -43.559 67.188 43.209 1.000 29.780 208 ALA B C 1
ATOM 4329 O O . ALA B 1 208 ? -43.421 65.969 43.268 1.000 30.766 208 ALA B O 1
ATOM 4331 N N . ARG B 1 209 ? -43.916 67.789 42.084 1.000 29.446 209 ARG B N 1
ATOM 4332 C CA . ARG B 1 209 ? -44.409 66.972 40.986 1.000 28.711 209 ARG B CA 1
ATOM 4333 C C . ARG B 1 209 ? -43.256 66.611 40.080 1.000 29.612 209 ARG B C 1
ATOM 4334 O O . ARG B 1 209 ? -42.257 67.300 40.048 1.000 33.547 209 ARG B O 1
ATOM 4342 N N . ALA B 1 210 ? -43.405 65.489 39.387 1.000 30.864 210 ALA B N 1
ATOM 4343 C CA . ALA B 1 210 ? -42.330 64.904 38.616 1.000 30.013 210 ALA B CA 1
ATOM 4344 C C . ALA B 1 210 ? -41.769 65.921 37.614 1.000 31.380 210 ALA B C 1
ATOM 4345 O O . ALA B 1 210 ? -42.503 66.425 36.754 1.000 28.677 210 ALA B O 1
ATOM 4347 N N . SER B 1 211 ? -40.446 66.169 37.728 1.000 28.186 211 SER B N 1
ATOM 4348 C CA . SER B 1 211 ? -39.796 67.284 37.076 1.000 29.084 211 SER B CA 1
ATOM 4349 C C . SER B 1 211 ? -39.588 67.028 35.579 1.000 30.497 211 SER B C 1
ATOM 4350 O O . SER B 1 211 ? -39.460 67.978 34.816 1.000 28.164 211 SER B O 1
ATOM 4353 N N . GLY B 1 212 ? -39.559 65.758 35.164 1.000 32.848 212 GLY B N 1
ATOM 4354 C CA . GLY B 1 212 ? -39.312 65.395 33.772 1.000 33.093 212 GLY B CA 1
ATOM 4355 C C . GLY B 1 212 ? -40.603 65.252 32.978 1.000 32.048 212 GLY B C 1
ATOM 4356 O O . GLY B 1 212 ? -40.580 65.097 31.763 1.000 31.991 212 GLY B O 1
ATOM 4357 N N . GLN B 1 213 ? -41.736 65.316 33.669 1.000 31.169 213 GLN B N 1
ATOM 4358 C CA . GLN B 1 213 ? -43.002 65.028 33.023 1.000 33.890 213 GLN B CA 1
ATOM 4359 C C . GLN B 1 213 ? -43.855 66.271 32.847 1.000 32.987 213 GLN B C 1
ATOM 4360 O O . GLN B 1 213 ? -44.844 66.224 32.131 1.000 37.265 213 GLN B O 1
ATOM 4366 N N . ASN B 1 214 ? -43.498 67.366 33.526 1.000 32.993 214 ASN B N 1
ATOM 4367 C CA . ASN B 1 214 ? -44.440 68.443 33.753 1.000 28.401 214 ASN B CA 1
ATOM 4368 C C . ASN B 1 214 ? -43.844 69.813 33.438 1.000 30.429 214 ASN B C 1
ATOM 4369 O O . ASN B 1 214 ? -42.642 70.063 33.585 1.000 27.429 214 ASN B O 1
ATOM 4374 N N . ILE B 1 215 ? -44.754 70.712 33.052 1.000 30.433 215 ILE B N 1
ATOM 4375 C CA . ILE B 1 215 ? -44.574 72.154 33.135 1.000 28.454 215 ILE B CA 1
ATOM 4376 C C . ILE B 1 215 ? -45.019 72.591 34.521 1.000 26.658 215 ILE B C 1
ATOM 4377 O O . ILE B 1 215 ? -46.171 72.341 34.883 1.000 27.873 215 ILE B O 1
ATOM 4382 N N . ILE B 1 216 ? -44.144 73.276 35.254 1.000 26.024 216 ILE B N 1
ATOM 4383 C CA . ILE B 1 216 ? -44.375 73.524 36.681 1.000 28.788 216 ILE B CA 1
ATOM 4384 C C . ILE B 1 216 ? -44.206 75.009 36.988 1.000 30.038 216 ILE B C 1
ATOM 4385 O O . ILE B 1 216 ? -43.084 75.464 37.197 1.000 27.651 216 ILE B O 1
ATOM 4390 N N . PRO B 1 217 ? -45.320 75.777 37.132 1.000 31.147 217 PRO B N 1
ATOM 4391 C CA . PRO B 1 217 ? -45.262 77.157 37.603 1.000 33.459 217 PRO B CA 1
ATOM 4392 C C . PRO B 1 217 ? -44.902 77.170 39.091 1.000 36.900 217 PRO B C 1
ATOM 4393 O O . PRO B 1 217 ? -45.379 76.349 39.869 1.000 40.975 217 PRO B O 1
ATOM 4397 N N . THR B 1 218 ? -44.007 78.066 39.479 1.000 36.584 218 THR B N 1
ATOM 4398 C CA . THR B 1 218 ? -43.608 78.186 40.865 1.000 36.001 218 THR B CA 1
ATOM 4399 C C . THR B 1 218 ? -43.151 79.626 41.093 1.000 36.755 218 THR B C 1
ATOM 4400 O O . THR B 1 218 ? -43.234 80.478 40.204 1.000 36.322 218 THR B O 1
ATOM 4404 N N . THR B 1 219 ? -42.710 79.906 42.316 1.000 35.288 219 THR B N 1
ATOM 4405 C CA . THR B 1 219 ? -42.306 81.246 42.699 1.000 35.438 219 THR B CA 1
ATOM 4406 C C . THR B 1 219 ? -40.860 81.462 42.252 1.000 35.374 219 THR B C 1
ATOM 4407 O O . THR B 1 219 ? -40.122 80.522 41.903 1.000 29.900 219 THR B O 1
ATOM 4411 N N . SER B 1 220 ? -40.502 82.748 42.208 1.000 37.447 220 SER B N 1
ATOM 4412 C CA . SER B 1 220 ? -39.149 83.192 41.938 1.000 37.436 220 SER B CA 1
ATOM 4413 C C . SER B 1 220 ? -38.723 84.136 43.048 1.000 35.103 220 SER B C 1
ATOM 4414 O O . SER B 1 220 ? -39.494 85.013 43.429 1.000 36.638 220 SER B O 1
ATOM 4417 N N . SER B 1 221 ? -37.460 84.004 43.465 1.000 34.702 221 SER B N 1
ATOM 4418 C CA . SER B 1 221 ? -36.884 84.837 44.502 1.000 36.593 221 SER B CA 1
ATOM 4419 C C . SER B 1 221 ? -36.428 86.179 43.907 1.000 36.826 221 SER B C 1
ATOM 4420 O O . SER B 1 221 ? -36.124 87.114 44.646 1.000 36.614 221 SER B O 1
ATOM 4423 N N . ALA B 1 222 ? -36.446 86.290 42.564 1.000 32.910 222 ALA B N 1
ATOM 4424 C CA . ALA B 1 222 ? -35.791 87.374 41.850 1.000 32.711 222 ALA B CA 1
ATOM 4425 C C . ALA B 1 222 ? -36.485 88.716 42.076 1.000 35.761 222 ALA B C 1
ATOM 4426 O O . ALA B 1 222 ? -35.842 89.760 41.983 1.000 37.468 222 ALA B O 1
ATOM 4428 N N . LEU B 1 223 ? -37.791 88.690 42.357 1.000 34.719 223 LEU B N 1
ATOM 4429 C CA . LEU B 1 223 ? -38.558 89.908 42.515 1.000 35.968 223 LEU B CA 1
ATOM 4430 C C . LEU B 1 223 ? -38.205 90.569 43.839 1.000 36.602 223 LEU B C 1
ATOM 4431 O O . LEU B 1 223 ? -37.893 91.752 43.849 1.000 37.590 223 LEU B O 1
ATOM 4436 N N . GLY B 1 224 ? -38.241 89.800 44.931 1.000 36.633 224 GLY B N 1
ATOM 4437 C CA . GLY B 1 224 ? -37.707 90.261 46.200 1.000 37.598 224 GLY B CA 1
ATOM 4438 C C . GLY B 1 224 ? -36.258 90.740 46.054 1.000 40.982 224 GLY B C 1
ATOM 4439 O O . GLY B 1 224 ? -35.933 91.823 46.518 1.000 42.155 224 GLY B O 1
ATOM 4440 N N . ALA B 1 225 ? -35.385 89.966 45.387 1.000 36.719 225 ALA B N 1
ATOM 4441 C CA . ALA B 1 225 ? -33.988 90.369 45.282 1.000 42.922 225 ALA B CA 1
ATOM 4442 C C . ALA B 1 225 ? -33.858 91.660 44.474 1.000 40.437 225 ALA B C 1
ATOM 4443 O O . ALA B 1 225 ? -33.019 92.506 44.769 1.000 40.410 225 ALA B O 1
ATOM 4445 N N . LEU B 1 226 ? -34.668 91.806 43.431 1.000 38.262 226 LEU B N 1
ATOM 4446 C CA . LEU B 1 226 ? -34.560 92.992 42.597 1.000 41.279 226 LEU B CA 1
ATOM 4447 C C . LEU B 1 226 ? -35.009 94.213 43.392 1.000 38.306 226 LEU B C 1
ATOM 4448 O O . LEU B 1 226 ? -34.396 95.257 43.277 1.000 39.972 226 LEU B O 1
ATOM 4453 N N . LYS B 1 227 ? -36.044 94.075 44.216 1.000 40.968 227 LYS B N 1
ATOM 4454 C CA . LYS B 1 227 ? -36.518 95.188 45.022 1.000 44.007 227 LYS B CA 1
ATOM 4455 C C . LYS B 1 227 ? -35.503 95.612 46.089 1.000 43.723 227 LYS B C 1
ATOM 4456 O O . LYS B 1 227 ? -35.558 96.744 46.553 1.000 45.437 227 LYS B O 1
ATOM 4462 N N . ARG B 1 228 ? -34.522 94.766 46.408 1.000 45.170 228 ARG B N 1
ATOM 4463 C CA . ARG B 1 228 ? -33.459 95.152 47.326 1.000 48.709 228 ARG B CA 1
ATOM 4464 C C . ARG B 1 228 ? -32.362 95.931 46.609 1.000 44.035 228 ARG B C 1
ATOM 4465 O O . ARG B 1 228 ? -31.712 96.774 47.209 1.000 49.025 228 ARG B O 1
ATOM 4473 N N . VAL B 1 229 ? -32.165 95.657 45.327 1.000 42.630 229 VAL B N 1
ATOM 4474 C CA . VAL B 1 229 ? -31.200 96.399 44.535 1.000 42.336 229 VAL B CA 1
ATOM 4475 C C . VAL B 1 229 ? -31.813 97.701 43.999 1.000 42.988 229 VAL B C 1
ATOM 4476 O O . VAL B 1 229 ? -31.095 98.657 43.771 1.000 45.839 229 VAL B O 1
ATOM 4480 N N . MET B 1 230 ? -33.132 97.722 43.749 1.000 44.288 230 MET B N 1
ATOM 4481 C CA . MET B 1 230 ? -33.840 98.824 43.111 1.000 41.618 230 MET B CA 1
ATOM 4482 C C . MET B 1 230 ? -35.154 99.075 43.852 1.000 42.980 230 MET B C 1
ATOM 4483 O O . MET B 1 230 ? -36.226 98.727 43.356 1.000 35.330 230 MET B O 1
ATOM 4488 N N . PRO B 1 231 ? -35.123 99.655 45.079 1.000 40.734 231 PRO B N 1
ATOM 4489 C CA . PRO B 1 231 ? -36.330 99.752 45.903 1.000 36.855 231 PRO B CA 1
ATOM 4490 C C . PRO B 1 231 ? -37.439 100.540 45.225 1.000 35.472 231 PRO B C 1
ATOM 4491 O O . PRO B 1 231 ? -38.612 100.360 45.537 1.000 36.264 231 PRO B O 1
ATOM 4495 N N . LYS B 1 232 ? -37.053 101.409 44.288 1.000 36.383 232 LYS B N 1
ATOM 4496 C CA . LYS B 1 232 ? -38.014 102.173 43.514 1.000 42.200 232 LYS B CA 1
ATOM 4497 C C . LYS B 1 232 ? -39.021 101.262 42.800 1.000 44.387 232 LYS B C 1
ATOM 4498 O O . LYS B 1 232 ? -40.143 101.686 42.529 1.000 40.673 232 LYS B O 1
ATOM 4504 N N . MET B 1 233 ? -38.621 100.018 42.502 1.000 42.416 233 MET B N 1
ATOM 4505 C CA . MET B 1 233 ? -39.442 99.115 41.718 1.000 43.183 233 MET B CA 1
ATOM 4506 C C . MET B 1 233 ? -40.421 98.337 42.595 1.000 43.377 233 MET B C 1
ATOM 4507 O O . MET B 1 233 ? -41.242 97.586 42.079 1.000 36.371 233 MET B O 1
ATOM 4512 N N . GLU B 1 234 ? -40.392 98.557 43.911 1.000 45.136 234 GLU B N 1
ATOM 4513 C CA . GLU B 1 234 ? -41.409 97.992 44.791 1.000 46.342 234 GLU B CA 1
ATOM 4514 C C . GLU B 1 234 ? -42.808 98.294 44.248 1.000 42.702 234 GLU B C 1
ATOM 4515 O O . GLU B 1 234 ? -43.078 99.399 43.779 1.000 45.064 234 GLU B O 1
ATOM 4521 N N . ASP B 1 235 ? -43.710 97.315 44.324 1.000 46.495 235 ASP B N 1
ATOM 4522 C CA . ASP B 1 235 ? -45.088 97.487 43.865 1.000 48.309 235 ASP B CA 1
ATOM 4523 C C . ASP B 1 235 ? -45.218 97.717 42.361 1.000 43.286 235 ASP B C 1
ATOM 4524 O O . ASP B 1 235 ? -46.333 97.955 41.897 1.000 42.478 235 ASP B O 1
ATOM 4529 N N . ARG B 1 236 ? -44.112 97.707 41.611 1.000 36.857 236 ARG B N 1
ATOM 4530 C CA . ARG B 1 236 ? -44.173 98.014 40.187 1.000 39.159 236 ARG B CA 1
ATOM 4531 C C . ARG B 1 236 ? -43.803 96.799 39.335 1.000 38.636 236 ARG B C 1
ATOM 4532 O O . ARG B 1 236 ? -43.892 96.848 38.106 1.000 40.101 236 ARG B O 1
ATOM 4540 N N . ILE B 1 237 ? -43.390 95.700 39.976 1.000 37.876 237 ILE B N 1
ATOM 4541 C CA . ILE B 1 237 ? -42.932 94.551 39.223 1.000 40.162 237 ILE B CA 1
ATOM 4542 C C . ILE B 1 237 ? -43.298 93.270 39.964 1.000 39.427 237 ILE B C 1
ATOM 4543 O O . ILE B 1 237 ? -43.155 93.157 41.180 1.000 36.522 237 ILE B O 1
ATOM 4548 N N . ASP B 1 238 ? -43.753 92.274 39.203 1.000 38.185 238 ASP B N 1
ATOM 4549 C CA . ASP B 1 238 ? -43.976 90.957 39.776 1.000 36.657 238 ASP B CA 1
ATOM 4550 C C . ASP B 1 238 ? -43.675 89.915 38.702 1.000 33.710 238 ASP B C 1
ATOM 4551 O O . ASP B 1 238 ? -43.308 90.265 37.590 1.000 28.740 238 ASP B O 1
ATOM 4556 N N . GLY B 1 239 ? -43.797 88.632 39.051 1.000 31.676 239 GLY B N 1
ATOM 4557 C CA . GLY B 1 239 ? -43.566 87.570 38.094 1.000 31.272 239 GLY B CA 1
ATOM 4558 C C . GLY B 1 239 ? -43.437 86.216 38.783 1.000 32.022 239 GLY B C 1
ATOM 4559 O O . GLY B 1 239 ? -43.635 86.096 39.998 1.000 33.980 239 GLY B O 1
ATOM 4560 N N . TYR B 1 240 ? -43.008 85.219 38.000 1.000 33.960 240 TYR B N 1
ATOM 4561 C CA . TYR B 1 240 ? -42.936 83.845 38.463 1.000 32.567 240 TYR B CA 1
ATOM 4562 C C . TYR B 1 240 ? -42.032 83.049 37.521 1.000 32.613 240 TYR B C 1
ATOM 4563 O O . TYR B 1 240 ? -41.419 83.591 36.608 1.000 33.374 240 TYR B O 1
ATOM 4572 N N . SER B 1 241 ? -41.898 81.756 37.797 1.000 33.462 241 SER B N 1
ATOM 4573 C CA . SER B 1 241 ? -40.935 80.920 37.104 1.000 35.546 241 SER B CA 1
ATOM 4574 C C . SER B 1 241 ? -41.659 79.641 36.732 1.000 35.908 241 SER B C 1
ATOM 4575 O O . SER B 1 241 ? -42.452 79.164 37.529 1.000 37.241 241 SER B O 1
ATOM 4578 N N . ILE B 1 242 ? -41.459 79.182 35.492 1.000 35.580 242 ILE B N 1
ATOM 4579 C CA . ILE B 1 242 ? -42.005 77.929 34.997 1.000 33.564 242 ILE B CA 1
ATOM 4580 C C . ILE B 1 242 ? -40.843 76.972 34.750 1.000 31.633 242 ILE B C 1
ATOM 4581 O O . ILE B 1 242 ? -40.006 77.227 33.894 1.000 35.633 242 ILE B O 1
ATOM 4586 N N . ARG B 1 243 ? -40.847 75.853 35.477 1.000 30.947 243 ARG B N 1
ATOM 4587 C CA . ARG B 1 243 ? -39.870 74.795 35.330 1.000 30.480 243 ARG B CA 1
ATOM 4588 C C . ARG B 1 243 ? -40.372 73.811 34.280 1.000 31.581 243 ARG B C 1
ATOM 4589 O O . ARG B 1 243 ? -41.532 73.375 34.314 1.000 30.300 243 ARG B O 1
ATOM 4597 N N . VAL B 1 244 ? -39.466 73.481 33.354 1.000 30.232 244 VAL B N 1
ATOM 4598 C CA . VAL B 1 244 ? -39.750 72.572 32.258 1.000 33.408 244 VAL B CA 1
ATOM 4599 C C . VAL B 1 244 ? -38.627 71.541 32.138 1.000 32.246 244 VAL B C 1
ATOM 4600 O O . VAL B 1 244 ? -37.505 71.752 32.630 1.000 31.332 244 VAL B O 1
ATOM 4604 N N . PRO B 1 245 ? -38.920 70.360 31.542 1.000 31.116 245 PRO B N 1
ATOM 4605 C CA . PRO B 1 245 ? -37.944 69.263 31.504 1.000 27.766 245 PRO B CA 1
ATOM 4606 C C . PRO B 1 245 ? -36.693 69.425 30.646 1.000 29.536 245 PRO B C 1
ATOM 4607 O O . PRO B 1 245 ? -36.441 68.587 29.795 1.000 32.061 245 PRO B O 1
ATOM 4611 N N . THR B 1 246 ? -35.897 70.474 30.898 1.000 31.873 246 THR B N 1
ATOM 4612 C CA . THR B 1 246 ? -34.548 70.603 30.354 1.000 30.520 246 THR B CA 1
ATOM 4613 C C . THR B 1 246 ? -33.575 70.614 31.526 1.000 28.015 246 THR B C 1
ATOM 4614 O O . THR B 1 246 ? -33.950 70.951 32.628 1.000 30.240 246 THR B O 1
ATOM 4618 N N . ILE B 1 247 ? -32.298 70.325 31.264 1.000 30.815 247 ILE B N 1
ATOM 4619 C CA . ILE B 1 247 ? -31.327 70.127 32.330 1.000 30.924 247 ILE B CA 1
ATOM 4620 C C . ILE B 1 247 ? -30.667 71.430 32.784 1.000 30.042 247 ILE B C 1
ATOM 4621 O O . ILE B 1 247 ? -30.222 71.529 33.933 1.000 32.880 247 ILE B O 1
ATOM 4626 N N . ASN B 1 248 ? -30.615 72.435 31.899 1.000 30.328 248 ASN B N 1
ATOM 4627 C CA . ASN B 1 248 ? -29.902 73.670 32.159 1.000 29.903 248 ASN B CA 1
ATOM 4628 C C . ASN B 1 248 ? -30.285 74.731 31.132 1.000 31.515 248 ASN B C 1
ATOM 4629 O O . ASN B 1 248 ? -30.681 74.361 30.037 1.000 29.555 248 ASN B O 1
ATOM 4634 N N . VAL B 1 249 ? -30.168 76.022 31.517 1.000 27.266 249 VAL B N 1
ATOM 4635 C CA . VAL B 1 249 ? -30.448 77.194 30.706 1.000 25.480 249 VAL B CA 1
ATOM 4636 C C . VAL B 1 249 ? -31.897 77.626 30.932 1.000 28.616 249 VAL B C 1
ATOM 4637 O O . VAL B 1 249 ? -32.807 76.805 31.041 1.000 28.928 249 VAL B O 1
ATOM 4641 N N . ALA B 1 250 ? -32.084 78.944 30.998 1.000 30.966 250 ALA B N 1
ATOM 4642 C CA . ALA B 1 250 ? -33.362 79.552 31.307 1.000 29.351 250 ALA B CA 1
ATOM 4643 C C . ALA B 1 250 ? -33.545 80.751 30.394 1.000 30.735 250 ALA B C 1
ATOM 4644 O O . ALA B 1 250 ? -32.595 81.207 29.765 1.000 27.862 250 ALA B O 1
ATOM 4646 N N . ALA B 1 251 ? -34.774 81.259 30.361 1.000 33.220 251 ALA B N 1
ATOM 4647 C CA . ALA B 1 251 ? -35.072 82.491 29.663 1.000 36.199 251 ALA B CA 1
ATOM 4648 C C . ALA B 1 251 ? -35.996 83.356 30.514 1.000 35.782 251 ALA B C 1
ATOM 4649 O O . ALA B 1 251 ? -36.831 82.822 31.228 1.000 35.868 251 ALA B O 1
ATOM 4651 N N . ILE B 1 252 ? -35.780 84.677 30.449 1.000 39.347 252 ILE B N 1
ATOM 4652 C CA . ILE B 1 252 ? -36.685 85.690 30.959 1.000 36.806 252 ILE B CA 1
ATOM 4653 C C . ILE B 1 252 ? -37.497 86.271 29.809 1.000 33.743 252 ILE B C 1
ATOM 4654 O O . ILE B 1 252 ? -36.954 86.670 28.771 1.000 30.494 252 ILE B O 1
ATOM 4659 N N . ASP B 1 253 ? -38.805 86.390 30.060 1.000 33.725 253 ASP B N 1
ATOM 4660 C CA . ASP B 1 253 ? -39.719 87.140 29.218 1.000 32.692 253 ASP B CA 1
ATOM 4661 C C . ASP B 1 253 ? -40.224 88.292 30.087 1.000 36.485 253 ASP B C 1
ATOM 4662 O O . ASP B 1 253 ? -40.867 88.034 31.115 1.000 34.011 253 ASP B O 1
ATOM 4667 N N . LEU B 1 254 ? -39.879 89.538 29.712 1.000 34.812 254 LEU B N 1
ATOM 4668 C CA . LEU B 1 254 ? -40.230 90.724 30.486 1.000 33.106 254 LEU B CA 1
ATOM 4669 C C . LEU B 1 254 ? -41.248 91.545 29.698 1.000 31.789 254 LEU B C 1
ATOM 4670 O O . LEU B 1 254 ? -40.944 92.017 28.610 1.000 34.130 254 LEU B O 1
ATOM 4675 N N . THR B 1 255 ? -42.472 91.649 30.220 1.000 32.259 255 THR B N 1
ATOM 4676 C CA . THR B 1 255 ? -43.519 92.464 29.617 1.000 32.683 255 THR B CA 1
ATOM 4677 C C . THR B 1 255 ? -43.632 93.767 30.424 1.000 32.510 255 THR B C 1
ATOM 4678 O O . THR B 1 255 ? -43.914 93.739 31.618 1.000 33.764 255 THR B O 1
ATOM 4682 N N . PHE B 1 256 ? -43.444 94.921 29.775 1.000 34.186 256 PHE B N 1
ATOM 4683 C CA . PHE B 1 256 ? -43.417 96.197 30.483 1.000 34.926 256 PHE B CA 1
ATOM 4684 C C . PHE B 1 256 ? -44.258 97.256 29.769 1.000 34.125 256 PHE B C 1
ATOM 4685 O O . PHE B 1 256 ? -44.458 97.234 28.554 1.000 34.664 256 PHE B O 1
ATOM 4693 N N . ILE B 1 257 ? -44.732 98.222 30.552 1.000 34.372 257 ILE B N 1
ATOM 4694 C CA . ILE B 1 257 ? -45.362 99.409 29.992 1.000 37.961 257 ILE B CA 1
ATOM 4695 C C . ILE B 1 257 ? -44.337 100.538 29.971 1.000 35.536 257 ILE B C 1
ATOM 4696 O O . ILE B 1 257 ? -43.762 100.865 31.004 1.000 36.914 257 ILE B O 1
ATOM 4701 N N . ALA B 1 258 ? -44.114 101.126 28.793 1.000 34.400 258 ALA B N 1
ATOM 4702 C CA . ALA B 1 258 ? -43.164 102.214 28.653 1.000 35.462 258 ALA B CA 1
ATOM 4703 C C . ALA B 1 258 ? -43.845 103.552 28.946 1.000 38.567 258 ALA B C 1
ATOM 4704 O O . ALA B 1 258 ? -45.051 103.701 28.693 1.000 37.691 258 ALA B O 1
ATOM 4706 N N . GLN B 1 259 ? -43.056 104.532 29.432 1.000 39.093 259 GLN B N 1
ATOM 4707 C CA . GLN B 1 259 ? -43.574 105.851 29.782 1.000 40.798 259 GLN B CA 1
ATOM 4708 C C . GLN B 1 259 ? -43.296 106.881 28.691 1.000 44.914 259 GLN B C 1
ATOM 4709 O O . GLN B 1 259 ? -43.650 108.048 28.836 1.000 46.914 259 GLN B O 1
ATOM 4715 N N . SER B 1 260 ? -42.674 106.426 27.608 1.000 41.073 260 SER B N 1
ATOM 4716 C CA . SER B 1 260 ? -42.330 107.271 26.488 1.000 44.531 260 SER B CA 1
ATOM 4717 C C . SER B 1 260 ? -42.369 106.419 25.221 1.000 46.412 260 SER B C 1
ATOM 4718 O O . SER B 1 260 ? -42.379 105.191 25.310 1.000 42.107 260 SER B O 1
ATOM 4721 N N . PRO B 1 261 ? -42.418 107.028 24.015 1.000 47.484 261 PRO B N 1
ATOM 4722 C CA . PRO B 1 261 ? -42.587 106.275 22.768 1.000 47.272 261 PRO B CA 1
ATOM 4723 C C . PRO B 1 261 ? -41.539 105.194 22.541 1.000 41.074 261 PRO B C 1
ATOM 4724 O O . PRO B 1 261 ? -40.354 105.445 22.759 1.000 43.876 261 PRO B O 1
ATOM 4728 N N . ILE B 1 262 ? -42.003 104.008 22.094 1.000 40.955 262 ILE B N 1
ATOM 4729 C CA . ILE B 1 262 ? -41.159 102.835 21.869 1.000 37.594 262 ILE B CA 1
ATOM 4730 C C . ILE B 1 262 ? -41.509 102.222 20.518 1.000 38.455 262 ILE B C 1
ATOM 4731 O O . ILE B 1 262 ? -42.655 102.261 20.086 1.000 39.903 262 ILE B O 1
ATOM 4736 N N . THR B 1 263 ? -40.499 101.613 19.900 1.000 38.491 263 THR B N 1
ATOM 4737 C CA . THR B 1 263 ? -40.677 100.693 18.793 1.000 39.928 263 THR B CA 1
ATOM 4738 C C . THR B 1 263 ? -39.735 99.519 19.035 1.000 36.588 263 THR B C 1
ATOM 4739 O O . THR B 1 263 ? -38.831 99.637 19.849 1.000 40.512 263 THR B O 1
ATOM 4743 N N . VAL B 1 264 ? -39.928 98.425 18.291 1.000 37.214 264 VAL B N 1
ATOM 4744 C CA . VAL B 1 264 ? -39.074 97.249 18.369 1.000 37.286 264 VAL B CA 1
ATOM 4745 C C . VAL B 1 264 ? -37.652 97.694 18.084 1.000 40.298 264 VAL B C 1
ATOM 4746 O O . VAL B 1 264 ? -36.727 97.336 18.817 1.000 41.487 264 VAL B O 1
ATOM 4750 N N . HIS B 1 265 ? -37.515 98.476 16.999 1.000 43.871 265 HIS B N 1
ATOM 4751 C CA . HIS B 1 265 ? -36.220 98.918 16.501 1.000 44.128 265 HIS B CA 1
ATOM 4752 C C . HIS B 1 265 ? -35.466 99.649 17.611 1.000 39.455 265 HIS B C 1
ATOM 4753 O O . HIS B 1 265 ? -34.285 99.395 17.822 1.000 44.697 265 HIS B O 1
ATOM 4760 N N . HIS B 1 266 ? -36.156 100.549 18.321 1.000 38.182 266 HIS B N 1
ATOM 4761 C CA . HIS B 1 266 ? -35.518 101.388 19.327 1.000 42.907 266 HIS B CA 1
ATOM 4762 C C . HIS B 1 266 ? -35.124 100.586 20.570 1.000 35.999 266 HIS B C 1
ATOM 4763 O O . HIS B 1 266 ? -34.053 100.795 21.133 1.000 41.056 266 HIS B O 1
ATOM 4770 N N . ILE B 1 267 ? -35.980 99.670 21.008 1.000 37.283 267 ILE B N 1
ATOM 4771 C CA . ILE B 1 267 ? -35.651 98.819 22.150 1.000 36.513 267 ILE B CA 1
ATOM 4772 C C . ILE B 1 267 ? -34.433 97.959 21.825 1.000 31.796 267 ILE B C 1
ATOM 4773 O O . ILE B 1 267 ? -33.531 97.826 22.642 1.000 36.475 267 ILE B O 1
ATOM 4778 N N . ASN B 1 268 ? -34.388 97.424 20.613 1.000 30.773 268 ASN B N 1
ATOM 4779 C CA . ASN B 1 268 ? -33.294 96.557 20.215 1.000 37.955 268 ASN B CA 1
ATOM 4780 C C . ASN B 1 268 ? -32.006 97.362 20.098 1.000 37.392 268 ASN B C 1
ATOM 4781 O O . ASN B 1 268 ? -30.967 96.922 20.571 1.000 40.708 268 ASN B O 1
ATOM 4786 N N . GLU B 1 269 ? -32.073 98.544 19.476 1.000 41.577 269 GLU B N 1
ATOM 4787 C CA . GLU B 1 269 ? -30.903 99.404 19.370 1.000 40.036 269 GLU B CA 1
ATOM 4788 C C . GLU B 1 269 ? -30.364 99.728 20.754 1.000 34.142 269 GLU B C 1
ATOM 4789 O O . GLU B 1 269 ? -29.161 99.678 20.983 1.000 35.035 269 GLU B O 1
ATOM 4795 N N . LEU B 1 270 ? -31.257 100.067 21.684 1.000 34.680 270 LEU B N 1
ATOM 4796 C CA . LEU B 1 270 ? -30.840 100.346 23.049 1.000 34.869 270 LEU B CA 1
ATOM 4797 C C . LEU B 1 270 ? -30.089 99.171 23.666 1.000 38.097 270 LEU B C 1
ATOM 4798 O O . LEU B 1 270 ? -29.033 99.352 24.271 1.000 39.023 270 LEU B O 1
ATOM 4803 N N . LEU B 1 271 ? -30.663 97.965 23.576 1.000 38.587 271 LEU B N 1
ATOM 4804 C CA . LEU B 1 271 ? -30.100 96.816 24.282 1.000 34.325 271 LEU B CA 1
ATOM 4805 C C . LEU B 1 271 ? -28.755 96.447 23.660 1.000 34.869 271 LEU B C 1
ATOM 4806 O O . LEU B 1 271 ? -27.819 96.099 24.380 1.000 33.705 271 LEU B O 1
ATOM 4811 N N . ILE B 1 272 ? -28.679 96.565 22.323 1.000 34.211 272 ILE B N 1
ATOM 4812 C CA . ILE B 1 272 ? -27.452 96.336 21.583 1.000 38.156 272 ILE B CA 1
ATOM 4813 C C . ILE B 1 272 ? -26.401 97.326 22.063 1.000 39.933 272 ILE B C 1
ATOM 4814 O O . ILE B 1 272 ? -25.295 96.924 22.413 1.000 34.432 272 ILE B O 1
ATOM 4819 N N . LYS B 1 273 ? -26.765 98.612 22.096 1.000 44.837 273 LYS B N 1
ATOM 4820 C CA . LYS B 1 273 ? -25.803 99.641 22.455 1.000 49.992 273 LYS B CA 1
ATOM 4821 C C . LYS B 1 273 ? -25.342 99.389 23.892 1.000 44.007 273 LYS B C 1
ATOM 4822 O O . LYS B 1 273 ? -24.147 99.447 24.195 1.000 44.627 273 LYS B O 1
ATOM 4828 N N . ALA B 1 274 ? -26.272 99.055 24.786 1.000 37.564 274 ALA B N 1
ATOM 4829 C CA . ALA B 1 274 ? -25.876 98.730 26.149 1.000 38.714 274 ALA B CA 1
ATOM 4830 C C . ALA B 1 274 ? -24.878 97.575 26.158 1.000 38.053 274 ALA B C 1
ATOM 4831 O O . ALA B 1 274 ? -23.890 97.596 26.879 1.000 37.922 274 ALA B O 1
ATOM 4833 N N . SER B 1 275 ? -25.130 96.549 25.352 1.000 39.042 275 SER B N 1
ATOM 4834 C CA . SER B 1 275 ? -24.267 95.383 25.405 1.000 44.300 275 SER B CA 1
ATOM 4835 C C . SER B 1 275 ? -22.852 95.721 24.921 1.000 46.381 275 SER B C 1
ATOM 4836 O O . SER B 1 275 ? -21.892 95.037 25.263 1.000 47.447 275 SER B O 1
ATOM 4839 N N . GLN B 1 276 ? -22.709 96.779 24.119 1.000 51.609 276 GLN B N 1
ATOM 4840 C CA . GLN B 1 276 ? -21.423 97.094 23.522 1.000 48.931 276 GLN B CA 1
ATOM 4841 C C . GLN B 1 276 ? -20.612 98.080 24.353 1.000 50.887 276 GLN B C 1
ATOM 4842 O O . GLN B 1 276 ? -19.444 98.277 24.056 1.000 53.548 276 GLN B O 1
ATOM 4848 N N . THR B 1 277 ? -21.206 98.652 25.404 1.000 49.336 277 THR B N 1
ATOM 4849 C CA . THR B 1 277 ? -20.543 99.682 26.177 1.000 46.586 277 THR B CA 1
ATOM 4850 C C . THR B 1 277 ? -20.533 99.281 27.646 1.000 45.034 277 THR B C 1
ATOM 4851 O O . THR B 1 277 ? -19.713 98.469 28.058 1.000 49.839 277 THR B O 1
ATOM 4855 N N . ASP B 1 278 ? -21.469 99.822 28.426 1.000 44.292 278 ASP B N 1
ATOM 4856 C CA . ASP B 1 278 ? -21.421 99.725 29.873 1.000 49.911 278 ASP B CA 1
ATOM 4857 C C . ASP B 1 278 ? -21.785 98.340 30.403 1.000 47.205 278 ASP B C 1
ATOM 4858 O O . ASP B 1 278 ? -21.606 98.102 31.593 1.000 45.011 278 ASP B O 1
ATOM 4863 N N . TYR B 1 279 ? -22.360 97.465 29.566 1.000 42.572 279 TYR B N 1
ATOM 4864 C CA . TYR B 1 279 ? -22.771 96.143 30.013 1.000 46.520 279 TYR B CA 1
ATOM 4865 C C . TYR B 1 279 ? -22.007 95.048 29.272 1.000 45.478 279 TYR B C 1
ATOM 4866 O O . TYR B 1 279 ? -22.391 93.882 29.340 1.000 50.525 279 TYR B O 1
ATOM 4875 N N . ALA B 1 280 ? -20.894 95.401 28.615 1.000 45.459 280 ALA B N 1
ATOM 4876 C CA . ALA B 1 280 ? -20.218 94.478 27.721 1.000 44.966 280 ALA B CA 1
ATOM 4877 C C . ALA B 1 280 ? -19.677 93.274 28.488 1.000 44.537 280 ALA B C 1
ATOM 4878 O O . ALA B 1 280 ? -19.566 92.186 27.932 1.000 44.287 280 ALA B O 1
ATOM 4880 N N . GLU B 1 281 ? -19.422 93.448 29.784 1.000 48.043 281 GLU B N 1
ATOM 4881 C CA . GLU B 1 281 ? -18.912 92.361 30.600 1.000 50.886 281 GLU B CA 1
ATOM 4882 C C . GLU B 1 281 ? -19.952 91.261 30.823 1.000 47.468 281 GLU B C 1
ATOM 4883 O O . GLU B 1 281 ? -19.585 90.118 31.060 1.000 50.619 281 GLU B O 1
ATOM 4889 N N . ILE B 1 282 ? -21.244 91.598 30.810 1.000 42.654 282 ILE B N 1
ATOM 4890 C CA . ILE B 1 282 ? -22.243 90.666 31.294 1.000 42.400 282 ILE B CA 1
ATOM 4891 C C . ILE B 1 282 ? -23.338 90.398 30.267 1.000 37.994 282 ILE B C 1
ATOM 4892 O O . ILE B 1 282 ? -24.196 89.554 30.505 1.000 40.528 282 ILE B O 1
ATOM 4897 N N . MET B 1 283 ? -23.373 91.140 29.170 1.000 35.602 283 MET B N 1
ATOM 4898 C CA . MET B 1 283 ? -24.560 91.130 28.334 1.000 36.932 283 MET B CA 1
ATOM 4899 C C . MET B 1 283 ? -24.182 90.983 26.865 1.000 37.690 283 MET B C 1
ATOM 4900 O O . MET B 1 283 ? -23.227 91.604 26.411 1.000 38.908 283 MET B O 1
ATOM 4905 N N . ALA B 1 284 ? -24.953 90.165 26.138 1.000 35.071 284 ALA B N 1
ATOM 4906 C CA . ALA B 1 284 ? -24.858 90.108 24.694 1.000 32.079 284 ALA B CA 1
ATOM 4907 C C . ALA B 1 284 ? -26.251 90.100 24.075 1.000 33.596 284 ALA B C 1
ATOM 4908 O O . ALA B 1 284 ? -27.253 89.988 24.767 1.000 34.384 284 ALA B O 1
ATOM 4910 N N . VAL B 1 285 ? -26.280 90.235 22.750 1.000 36.743 285 VAL B N 1
ATOM 4911 C CA . VAL B 1 285 ? -27.501 90.341 21.981 1.000 37.847 285 VAL B CA 1
ATOM 4912 C C . VAL B 1 285 ? -27.280 89.507 20.727 1.000 41.123 285 VAL B C 1
ATOM 4913 O O . VAL B 1 285 ? -26.184 89.549 20.157 1.000 36.806 285 VAL B O 1
ATOM 4917 N N . THR B 1 286 ? -28.325 88.752 20.336 1.000 36.522 286 THR B N 1
ATOM 4918 C CA . THR B 1 286 ? -28.284 87.927 19.146 1.000 36.290 286 THR B CA 1
ATOM 4919 C C . THR B 1 286 ? -29.621 88.043 18.439 1.000 37.766 286 THR B C 1
ATOM 4920 O O . THR B 1 286 ? -30.659 88.218 19.079 1.000 35.380 286 THR B O 1
ATOM 4924 N N . ASP B 1 287 ? -29.529 87.926 17.108 1.000 39.319 287 ASP B N 1
ATOM 4925 C CA . ASP B 1 287 ? -30.663 87.782 16.222 1.000 38.586 287 ASP B CA 1
ATOM 4926 C C . ASP B 1 287 ? -30.612 86.435 15.519 1.000 38.764 287 ASP B C 1
ATOM 4927 O O . ASP B 1 287 ? -31.372 86.209 14.590 1.000 44.978 287 ASP B O 1
ATOM 4932 N N . GLU B 1 288 ? -29.745 85.525 15.956 1.000 37.362 288 GLU B N 1
ATOM 4933 C CA . GLU B 1 288 ? -29.741 84.218 15.322 1.000 40.052 288 GLU B CA 1
ATOM 4934 C C . GLU B 1 288 ? -30.890 83.347 15.827 1.000 35.173 288 GLU B C 1
ATOM 4935 O O . GLU B 1 288 ? -31.323 83.474 16.972 1.000 36.196 288 GLU B O 1
ATOM 4941 N N . PRO B 1 289 ? -31.404 82.426 14.981 1.000 39.320 289 PRO B N 1
ATOM 4942 C CA . PRO B 1 289 ? -32.473 81.505 15.383 1.000 39.638 289 PRO B CA 1
ATOM 4943 C C . PRO B 1 289 ? -31.963 80.390 16.298 1.000 38.622 289 PRO B C 1
ATOM 4944 O O . PRO B 1 289 ? -31.764 79.262 15.856 1.000 38.984 289 PRO B O 1
ATOM 4948 N N . LEU B 1 290 ? -31.769 80.707 17.585 1.000 34.412 290 LEU B N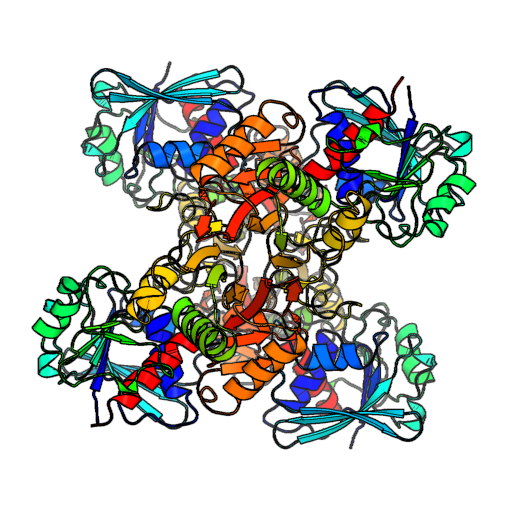 1
ATOM 4949 C CA . LEU B 1 290 ? -31.107 79.792 18.494 1.000 32.214 290 LEU B CA 1
ATOM 4950 C C . LEU B 1 290 ? -32.088 79.231 19.520 1.000 33.256 290 LEU B C 1
ATOM 4951 O O . LEU B 1 290 ? -33.186 79.755 19.698 1.000 32.503 290 LEU B O 1
ATOM 4956 N N . VAL B 1 291 ? -31.669 78.150 20.199 1.000 33.068 291 VAL B N 1
ATOM 4957 C CA . VAL B 1 291 ? -32.505 77.489 21.196 1.000 28.199 291 VAL B CA 1
ATOM 4958 C C . VAL B 1 291 ? -31.685 77.301 22.469 1.000 30.712 291 VAL B C 1
ATOM 4959 O O . VAL B 1 291 ? -30.478 77.525 22.431 1.000 29.404 291 VAL B O 1
ATOM 4963 N N . SER B 1 292 ? -32.326 76.827 23.549 1.000 29.073 292 SER B N 1
ATOM 4964 C CA . SER B 1 292 ? -31.720 76.748 24.869 1.000 29.484 292 SER B CA 1
ATOM 4965 C C . SER B 1 292 ? -30.298 76.149 24.852 1.000 32.832 292 SER B C 1
ATOM 4966 O O . SER B 1 292 ? -29.395 76.723 25.477 1.000 32.300 292 SER B O 1
ATOM 4969 N N . SER B 1 293 ? -30.088 74.978 24.223 1.000 30.948 293 SER B N 1
ATOM 4970 C CA . SER B 1 293 ? -28.809 74.272 24.285 1.000 30.563 293 SER B CA 1
ATOM 4971 C C . SER B 1 293 ? -27.652 75.112 23.724 1.000 31.435 293 SER B C 1
ATOM 4972 O O . SER B 1 293 ? -26.507 74.825 24.036 1.000 30.859 293 SER B O 1
ATOM 4975 N N . ASP B 1 294 ? -27.943 76.137 22.905 1.000 33.400 294 ASP B N 1
ATOM 4976 C CA . ASP B 1 294 ? -26.918 76.979 22.310 1.000 33.848 294 ASP B CA 1
ATOM 4977 C C . ASP B 1 294 ? -26.294 77.934 23.327 1.000 32.326 294 ASP B C 1
ATOM 4978 O O . ASP B 1 294 ? -25.225 78.462 23.057 1.000 36.569 294 ASP B O 1
ATOM 4983 N N . PHE B 1 295 ? -26.922 78.093 24.493 1.000 29.237 295 PHE B N 1
ATOM 4984 C CA . PHE B 1 295 ? -26.450 78.993 25.543 1.000 30.669 295 PHE B CA 1
ATOM 4985 C C . PHE B 1 295 ? -25.930 78.205 26.734 1.000 29.802 295 PHE B C 1
ATOM 4986 O O . PHE B 1 295 ? -25.598 78.791 27.762 1.000 37.113 295 PHE B O 1
ATOM 4994 N N . ASN B 1 296 ? -25.818 76.880 26.587 1.000 30.017 296 ASN B N 1
ATOM 4995 C CA . ASN B 1 296 ? -25.252 76.056 27.641 1.000 32.089 296 ASN B CA 1
ATOM 4996 C C . ASN B 1 296 ? -23.749 76.326 27.701 1.000 34.708 296 ASN B C 1
ATOM 4997 O O . ASN B 1 296 ? -23.087 76.289 26.673 1.000 29.468 296 ASN B O 1
ATOM 5002 N N . HIS B 1 297 ? -23.242 76.638 28.902 1.000 32.783 297 HIS B N 1
ATOM 5003 C CA . HIS B 1 297 ? -21.847 76.985 29.093 1.000 35.953 297 HIS B CA 1
ATOM 5004 C C . HIS B 1 297 ? -21.543 78.398 28.589 1.000 32.542 297 HIS B C 1
ATOM 5005 O O . HIS B 1 297 ? -20.387 78.747 28.385 1.000 31.145 297 HIS B O 1
ATOM 5012 N N . SER B 1 298 ? -22.574 79.224 28.404 1.000 34.308 298 SER B N 1
ATOM 5013 C CA . SER B 1 298 ? -22.350 80.642 28.159 1.000 33.905 298 SER B CA 1
ATOM 5014 C C . SER B 1 298 ? -22.099 81.398 29.463 1.000 35.902 298 SER B C 1
ATOM 5015 O O . SER B 1 298 ? -22.850 81.259 30.426 1.000 34.505 298 SER B O 1
ATOM 5018 N N . PRO B 1 299 ? -21.016 82.215 29.542 1.000 40.366 299 PRO B N 1
ATOM 5019 C CA . PRO B 1 299 ? -20.708 82.982 30.752 1.000 37.974 299 PRO B CA 1
ATOM 5020 C C . PRO B 1 299 ? -21.504 84.271 30.956 1.000 35.550 299 PRO B C 1
ATOM 5021 O O . PRO B 1 299 ? -21.409 84.882 32.011 1.000 36.190 299 PRO B O 1
ATOM 5025 N N . TYR B 1 300 ? -22.296 84.686 29.967 1.000 37.478 300 TYR B N 1
ATOM 5026 C CA . TYR B 1 300 ? -23.052 85.928 30.082 1.000 39.083 300 TYR B CA 1
ATOM 5027 C C . TYR B 1 300 ? -24.124 85.827 31.169 1.000 34.689 300 TYR B C 1
ATOM 5028 O O . TYR B 1 300 ? -24.620 84.743 31.476 1.000 37.072 300 TYR B O 1
ATOM 5037 N N . SER B 1 301 ? -24.472 86.977 31.744 1.000 31.704 301 SER B N 1
ATOM 5038 C CA . SER B 1 301 ? -25.600 87.066 32.654 1.000 33.692 301 SER B CA 1
ATOM 5039 C C . SER B 1 301 ? -26.900 87.052 31.863 1.000 30.781 301 SER B C 1
ATOM 5040 O O . SER B 1 301 ? -27.920 86.696 32.424 1.000 30.646 301 SER B O 1
ATOM 5043 N N . LEU B 1 302 ? -26.870 87.504 30.601 1.000 29.387 302 LEU B N 1
ATOM 5044 C CA . LEU B 1 302 ? -28.064 87.504 29.773 1.000 32.396 302 LEU B CA 1
ATOM 5045 C C . LEU B 1 302 ? -27.657 87.690 28.317 1.000 33.868 302 LEU B C 1
ATOM 5046 O O . LEU B 1 302 ? -26.690 88.374 28.028 1.000 35.512 302 LEU B O 1
ATOM 5051 N N . ILE B 1 303 ? -28.365 86.996 27.424 1.000 34.438 303 ILE B N 1
ATOM 5052 C CA . ILE B 1 303 ? -28.199 87.156 25.990 1.000 35.650 303 ILE B CA 1
ATOM 5053 C C . ILE B 1 303 ? -29.595 87.470 25.460 1.000 36.944 303 ILE B C 1
ATOM 5054 O O . ILE B 1 303 ? -30.445 86.585 25.460 1.000 31.022 303 ILE B O 1
ATOM 5059 N N . VAL B 1 304 ? -29.808 88.714 25.012 1.000 33.818 304 VAL B N 1
ATOM 5060 C CA . VAL B 1 304 ? -31.086 89.135 24.478 1.000 37.374 304 VAL B CA 1
ATOM 5061 C C . VAL B 1 304 ? -31.299 88.501 23.110 1.000 38.064 304 VAL B C 1
ATOM 5062 O O . VAL B 1 304 ? -30.399 88.519 22.271 1.000 34.694 304 VAL B O 1
ATOM 5066 N N . ASP B 1 305 ? -32.508 87.969 22.907 1.000 39.987 305 ASP B N 1
ATOM 5067 C CA . ASP B 1 305 ? -32.911 87.441 21.622 1.000 43.869 305 ASP B CA 1
ATOM 5068 C C . ASP B 1 305 ? -33.783 88.507 20.978 1.000 40.717 305 ASP B C 1
ATOM 5069 O O . ASP B 1 305 ? -34.981 88.626 21.233 1.000 42.232 305 ASP B O 1
ATOM 5074 N N . LEU B 1 306 ? -33.160 89.293 20.121 1.000 41.154 306 LEU B N 1
ATOM 5075 C CA . LEU B 1 306 ? -33.807 90.496 19.628 1.000 40.243 306 LEU B CA 1
ATOM 5076 C C . LEU B 1 306 ? -34.974 90.199 18.694 1.000 38.204 306 LEU B C 1
ATOM 5077 O O . LEU B 1 306 ? -35.815 91.079 18.498 1.000 35.884 306 LEU B O 1
ATOM 5082 N N . THR B 1 307 ? -35.010 88.986 18.119 1.000 36.109 307 THR B N 1
ATOM 5083 C CA . THR B 1 307 ? -36.090 88.594 17.228 1.000 38.884 307 THR B CA 1
ATOM 5084 C C . THR B 1 307 ? -37.385 88.438 18.023 1.000 36.929 307 THR B C 1
ATOM 5085 O O . THR B 1 307 ? -38.456 88.515 17.439 1.000 41.727 307 THR B O 1
ATOM 5089 N N . GLN B 1 308 ? -37.285 88.285 19.358 1.000 35.736 308 GLN B N 1
ATOM 5090 C CA . GLN B 1 308 ? -38.449 88.052 20.192 1.000 34.858 308 GLN B CA 1
ATOM 5091 C C . GLN B 1 308 ? -39.120 89.369 20.613 1.000 36.194 308 GLN B C 1
ATOM 5092 O O . GLN B 1 308 ? -40.260 89.363 21.101 1.000 39.122 308 GLN B O 1
ATOM 5098 N N . THR B 1 309 ? -38.447 90.505 20.390 1.000 37.622 309 THR B N 1
ATOM 5099 C CA . THR B 1 309 ? -38.936 91.793 20.866 1.000 31.340 309 THR B CA 1
ATOM 5100 C C . THR B 1 309 ? -40.260 92.117 20.179 1.000 31.360 309 THR B C 1
ATOM 5101 O O . THR B 1 309 ? -40.361 92.083 18.948 1.000 34.149 309 THR B O 1
ATOM 5105 N N . MET B 1 310 ? -41.282 92.430 20.975 1.000 34.234 310 MET B N 1
ATOM 5106 C CA . MET B 1 310 ? -42.595 92.797 20.448 1.000 34.440 310 MET B CA 1
ATOM 5107 C C . MET B 1 310 ? -43.035 94.105 21.103 1.000 35.724 310 MET B C 1
ATOM 5108 O O . MET B 1 310 ? -42.740 94.332 22.282 1.000 30.949 310 MET B O 1
ATOM 5113 N N . VAL B 1 311 ? -43.793 94.928 20.355 1.000 34.757 311 VAL B N 1
ATOM 5114 C CA . VAL B 1 311 ? -44.424 96.107 20.921 1.000 33.219 311 VAL B CA 1
ATOM 5115 C C . VAL B 1 311 ? -45.893 96.156 20.499 1.000 34.970 311 VAL B C 1
ATOM 5116 O O . VAL B 1 311 ? -46.233 95.917 19.349 1.000 38.128 311 VAL B O 1
ATOM 5120 N N . VAL B 1 312 ? -46.784 96.462 21.434 1.000 33.697 312 VAL B N 1
ATOM 5121 C CA . VAL B 1 312 ? -48.172 96.761 21.102 1.000 36.443 312 VAL B CA 1
ATOM 5122 C C . VAL B 1 312 ? -48.578 97.971 21.937 1.000 36.388 312 VAL B C 1
ATOM 5123 O O . VAL B 1 312 ? -48.639 97.887 23.161 1.000 37.603 312 VAL B O 1
ATOM 5127 N N . GLY B 1 313 ? -48.855 99.092 21.260 1.000 41.048 313 GLY B N 1
ATOM 5128 C CA . GLY B 1 313 ? -49.097 100.370 21.909 1.000 37.554 313 GLY B CA 1
ATOM 5129 C C . GLY B 1 313 ? -47.927 100.765 22.810 1.000 39.901 313 GLY B C 1
ATOM 5130 O O . GLY B 1 313 ? -46.788 100.912 22.352 1.000 37.299 313 GLY B O 1
ATOM 5131 N N . HIS B 1 314 ? -48.215 100.873 24.112 1.000 43.286 314 HIS B N 1
ATOM 5132 C CA . HIS B 1 314 ? -47.218 101.269 25.092 1.000 45.995 314 HIS B CA 1
ATOM 5133 C C . HIS B 1 314 ? -46.585 100.040 25.749 1.000 45.539 314 HIS B C 1
ATOM 5134 O O . HIS B 1 314 ? -45.657 100.196 26.547 1.000 41.688 314 HIS B O 1
ATOM 5141 N N . GLN B 1 315 ? -47.101 98.841 25.433 1.000 39.232 315 GLN B N 1
ATOM 5142 C CA . GLN B 1 315 ? -46.651 97.611 26.071 1.000 37.599 315 GLN B CA 1
ATOM 5143 C C . GLN B 1 315 ? -45.622 96.913 25.185 1.000 34.252 315 GLN B C 1
ATOM 5144 O O . GLN B 1 315 ? -45.746 96.877 23.963 1.000 34.112 315 GLN B O 1
ATOM 5150 N N . ALA B 1 316 ? -44.581 96.377 25.808 1.000 31.636 316 ALA B N 1
ATOM 5151 C CA . ALA B 1 316 ? -43.566 95.653 25.071 1.000 33.296 316 ALA B CA 1
ATOM 5152 C C . ALA B 1 316 ? -43.157 94.395 25.824 1.000 34.483 316 ALA B C 1
ATOM 5153 O O . ALA B 1 316 ? -43.360 94.271 27.028 1.000 33.435 316 ALA B O 1
ATOM 5155 N N . LYS B 1 317 ? -42.542 93.480 25.088 1.000 32.344 317 LYS B N 1
ATOM 5156 C CA . LYS B 1 317 ? -41.974 92.286 25.677 1.000 33.591 317 LYS B CA 1
ATOM 5157 C C . LYS B 1 317 ? -40.583 92.132 25.108 1.000 32.232 317 LYS B C 1
ATOM 5158 O O . LYS B 1 317 ? -40.421 92.350 23.909 1.000 31.891 317 LYS B O 1
ATOM 5164 N N . VAL B 1 318 ? -39.612 91.837 25.989 1.000 34.419 318 VAL B N 1
ATOM 5165 C CA . VAL B 1 318 ? -38.280 91.394 25.597 1.000 33.145 318 VAL B CA 1
ATOM 5166 C C . VAL B 1 318 ? -37.996 90.015 26.197 1.000 35.651 318 VAL B C 1
ATOM 5167 O O . VAL B 1 318 ? -38.648 89.581 27.146 1.000 35.044 318 VAL B O 1
ATOM 5171 N N . PHE B 1 319 ? -36.978 89.349 25.637 1.000 35.687 319 PHE B N 1
ATOM 5172 C CA . PHE B 1 319 ? -36.657 87.957 25.938 1.000 32.952 319 PHE B CA 1
ATOM 5173 C C . PHE B 1 319 ? -35.145 87.817 26.024 1.000 31.442 319 PHE B C 1
ATOM 5174 O O . PHE B 1 319 ? -34.419 88.259 25.130 1.000 32.323 319 PHE B O 1
ATOM 5182 N N . ALA B 1 320 ? -34.658 87.194 27.091 1.000 31.020 320 ALA B N 1
ATOM 5183 C CA . ALA B 1 320 ? -33.238 86.925 27.149 1.000 32.006 320 ALA B CA 1
ATOM 5184 C C . ALA B 1 320 ? -32.966 85.553 27.754 1.000 33.594 320 ALA B C 1
ATOM 5185 O O . ALA B 1 320 ? -33.638 85.138 28.690 1.000 34.652 320 ALA B O 1
ATOM 5187 N N . TRP B 1 321 ? -31.895 84.943 27.251 1.000 32.269 321 TRP B N 1
ATOM 5188 C CA . TRP B 1 321 ? -31.430 83.635 27.658 1.000 33.026 321 TRP B CA 1
ATOM 5189 C C . TRP B 1 321 ? -30.335 83.783 28.706 1.000 32.816 321 TRP B C 1
ATOM 5190 O O . TRP B 1 321 ? -29.594 84.767 28.692 1.000 32.213 321 TRP B O 1
ATOM 5201 N N . TYR B 1 322 ? -30.133 82.736 29.503 1.000 30.520 322 TYR B N 1
ATOM 5202 C CA . TYR B 1 322 ? -28.927 82.673 30.314 1.000 30.516 322 TYR B CA 1
ATOM 5203 C C . TYR B 1 322 ? -28.687 81.245 30.749 1.000 30.345 322 TYR B C 1
ATOM 5204 O O . TYR B 1 322 ? -29.645 80.516 30.989 1.000 29.325 322 TYR B O 1
ATOM 5213 N N . ASP B 1 323 ? -27.407 80.864 30.802 1.000 27.817 323 ASP B N 1
ATOM 5214 C CA . ASP B 1 323 ? -27.033 79.668 31.503 1.000 30.105 323 ASP B CA 1
ATOM 5215 C C . ASP B 1 323 ? -27.083 79.970 33.001 1.000 35.700 323 ASP B C 1
ATOM 5216 O O . ASP B 1 323 ? -26.162 80.569 33.552 1.000 36.865 323 ASP B O 1
ATOM 5221 N N . ASN B 1 324 ? -28.145 79.489 33.649 1.000 35.315 324 ASN B N 1
ATOM 5222 C CA . ASN B 1 324 ? -28.414 79.725 35.056 1.000 34.864 324 ASN B CA 1
ATOM 5223 C C . ASN B 1 324 ? -27.301 79.196 35.955 1.000 34.857 324 ASN B C 1
ATOM 5224 O O . ASN B 1 324 ? -27.190 79.619 37.093 1.000 40.329 324 ASN B O 1
ATOM 5229 N N . GLU B 1 325 ? -26.468 78.280 35.474 1.000 37.537 325 GLU B N 1
ATOM 5230 C CA . GLU B 1 325 ? -25.367 77.796 36.299 1.000 35.670 325 GLU B CA 1
ATOM 5231 C C . GLU B 1 325 ? -24.088 78.551 35.959 1.000 34.345 325 GLU B C 1
ATOM 5232 O O . GLU B 1 325 ? -23.393 79.021 36.851 1.000 30.499 325 GLU B O 1
ATOM 5238 N N . TRP B 1 326 ? -23.756 78.619 34.671 1.000 30.947 326 TRP B N 1
ATOM 5239 C CA . TRP B 1 326 ? -22.416 79.025 34.305 1.000 33.349 326 TRP B CA 1
ATOM 5240 C C . TRP B 1 326 ? -22.296 80.552 34.364 1.000 34.732 326 TRP B C 1
ATOM 5241 O O . TRP B 1 326 ? -21.244 81.067 34.727 1.000 30.535 326 TRP B O 1
ATOM 5252 N N . GLY B 1 327 ? -23.400 81.257 34.064 1.000 32.255 327 GLY B N 1
ATOM 5253 C CA . GLY B 1 327 ? -23.475 82.696 34.225 1.000 30.237 327 GLY B CA 1
ATOM 5254 C C . GLY B 1 327 ? -23.183 83.095 35.670 1.000 34.516 327 GLY B C 1
ATOM 5255 O O . GLY B 1 327 ? -22.235 83.837 35.929 1.000 37.523 327 GLY B O 1
ATOM 5256 N N . TYR B 1 328 ? -24.023 82.611 36.589 1.000 32.150 328 TYR B N 1
ATOM 5257 C CA . TYR B 1 328 ? -23.899 82.921 38.008 1.000 36.373 328 TYR B CA 1
ATOM 5258 C C . TYR B 1 328 ? -22.505 82.600 38.562 1.000 31.142 328 TYR B C 1
ATOM 5259 O O . TYR B 1 328 ? -21.949 83.366 39.311 1.000 35.895 328 TYR B O 1
ATOM 5268 N N . ALA B 1 329 ? -21.929 81.475 38.175 1.000 36.181 329 ALA B N 1
ATOM 5269 C CA . ALA B 1 329 ? -20.621 81.066 38.655 1.000 34.355 329 ALA B CA 1
ATOM 5270 C C . ALA B 1 329 ? -19.554 82.070 38.245 1.000 32.836 329 ALA B C 1
ATOM 5271 O O . ALA B 1 329 ? -18.695 82.430 39.045 1.000 35.061 329 ALA B O 1
ATOM 5273 N N . ASN B 1 330 ? -19.625 82.519 36.994 1.000 32.903 330 ASN B N 1
ATOM 5274 C CA . ASN B 1 330 ? -18.675 83.498 36.488 1.000 35.069 330 ASN B CA 1
ATOM 5275 C C . ASN B 1 330 ? -18.858 84.852 37.173 1.000 37.494 330 ASN B C 1
ATOM 5276 O O . ASN B 1 330 ? -17.874 85.526 37.439 1.000 42.297 330 ASN B O 1
ATOM 5281 N N . ARG B 1 331 ? -20.107 85.252 37.438 1.000 38.698 331 ARG B N 1
ATOM 5282 C CA . ARG B 1 331 ? -20.385 86.511 38.103 1.000 40.705 331 ARG B CA 1
ATOM 5283 C C . ARG B 1 331 ? -19.870 86.441 39.542 1.000 39.460 331 ARG B C 1
ATOM 5284 O O . ARG B 1 331 ? -19.423 87.454 40.071 1.000 38.892 331 ARG B O 1
ATOM 5292 N N . LEU B 1 332 ? -19.932 85.270 40.178 1.000 39.182 332 LEU B N 1
ATOM 5293 C CA . LEU B 1 332 ? -19.351 85.119 41.507 1.000 42.374 332 LEU B CA 1
ATOM 5294 C C . LEU B 1 332 ? -17.845 85.377 41.481 1.000 42.551 332 LEU B C 1
ATOM 5295 O O . LEU B 1 332 ? -17.306 86.024 42.376 1.000 46.540 332 LEU B O 1
ATOM 5300 N N . LEU B 1 333 ? -17.163 84.839 40.472 1.000 43.905 333 LEU B N 1
ATOM 5301 C CA . LEU B 1 333 ? -15.722 85.019 40.352 1.000 48.496 333 LEU B CA 1
ATOM 5302 C C . LEU B 1 333 ? -15.404 86.485 40.055 1.000 46.176 333 LEU B C 1
ATOM 5303 O O . LEU B 1 333 ? -14.402 87.008 40.535 1.000 42.930 333 LEU B O 1
ATOM 5308 N N . ASP B 1 334 ? -16.260 87.120 39.242 1.000 45.997 334 ASP B N 1
ATOM 5309 C CA . ASP B 1 334 ? -16.108 88.512 38.846 1.000 44.803 334 ASP B CA 1
ATOM 5310 C C . ASP B 1 334 ? -16.278 89.445 40.054 1.000 47.564 334 ASP B C 1
ATOM 5311 O O . ASP B 1 334 ? -15.556 90.428 40.178 1.000 43.907 334 ASP B O 1
ATOM 5316 N N . LEU B 1 335 ? -17.248 89.142 40.923 1.000 44.365 335 LEU B N 1
ATOM 5317 C CA . LEU B 1 335 ? -17.469 89.911 42.132 1.000 44.571 335 LEU B CA 1
ATOM 5318 C C . LEU B 1 335 ? -16.242 89.818 43.040 1.000 42.477 335 LEU B C 1
ATOM 5319 O O . LEU B 1 335 ? -15.780 90.831 43.535 1.000 43.408 335 LEU B O 1
ATOM 5324 N N . CYS B 1 336 ? -15.698 88.613 43.233 1.000 44.614 336 CYS B N 1
ATOM 5325 C CA . CYS B 1 336 ? -14.510 88.451 44.058 1.000 46.093 336 CYS B CA 1
ATOM 5326 C C . CYS B 1 336 ? -13.351 89.269 43.491 1.000 45.735 336 CYS B C 1
ATOM 5327 O O . CYS B 1 336 ? -12.615 89.882 44.255 1.000 55.309 336 CYS B O 1
ATOM 5330 N N . ASP B 1 337 ? -13.223 89.319 42.162 1.000 45.860 337 ASP B N 1
ATOM 5331 C CA . ASP B 1 337 ? -12.130 90.032 41.525 1.000 48.611 337 ASP B CA 1
ATOM 5332 C C . ASP B 1 337 ? -12.281 91.539 41.735 1.000 53.421 337 ASP B C 1
ATOM 5333 O O . ASP B 1 337 ? -11.285 92.247 41.789 1.000 52.814 337 ASP B O 1
ATOM 5338 N N . SER B 1 338 ? -13.525 92.023 41.853 1.000 53.691 338 SER B N 1
ATOM 5339 C CA . SER B 1 338 ? -13.811 93.444 42.008 1.000 53.502 338 SER B CA 1
ATOM 5340 C C . SER B 1 338 ? -13.302 93.974 43.357 1.000 50.821 338 SER B C 1
ATOM 5341 O O . SER B 1 338 ? -13.119 95.175 43.504 1.000 51.854 338 SER B O 1
ATOM 5344 N N . PHE B 1 339 ? -13.100 93.082 44.337 1.000 52.037 339 PHE B N 1
ATOM 5345 C CA . PHE B 1 339 ? -12.714 93.449 45.692 1.000 56.640 339 PHE B CA 1
ATOM 5346 C C . PHE B 1 339 ? -11.209 93.735 45.830 1.000 64.477 339 PHE B C 1
ATOM 5347 O O . PHE B 1 339 ? -10.761 94.130 46.903 1.000 75.506 339 PHE B O 1
ATOM 5355 N N . LYS B 1 340 ? -10.412 93.530 44.776 1.000 68.151 340 LYS B N 1
ATOM 5356 C CA . LYS B 1 340 ? -8.988 93.852 44.813 1.000 81.612 340 LYS B CA 1
ATOM 5357 C C . LYS B 1 340 ? -8.766 95.361 44.640 1.000 101.019 340 LYS B C 1
ATOM 5358 O O . LYS B 1 340 ? -7.769 95.889 45.146 1.000 103.128 340 LYS B O 1
ATOM 5364 N N . SER B 1 341 ? -9.689 96.027 43.908 1.000 106.716 341 SER B N 1
ATOM 5365 C CA . SER B 1 341 ? -9.634 97.449 43.548 1.000 104.657 341 SER B CA 1
ATOM 5366 C C . SER B 1 341 ? -8.171 97.925 43.384 1.000 100.871 341 SER B C 1
ATOM 5367 O O . SER B 1 341 ? -7.943 98.997 42.737 1.000 81.724 341 SER B O 1
ATOM 5370 N N . MET C 1 1 ? -63.635 42.706 59.513 1.000 84.251 1 MET C N 1
ATOM 5371 C CA . MET C 1 1 ? -62.644 42.226 58.510 1.000 82.752 1 MET C CA 1
ATOM 5372 C C . MET C 1 1 ? -61.245 42.637 58.969 1.000 71.327 1 MET C C 1
ATOM 5373 O O . MET C 1 1 ? -61.101 43.306 59.990 1.000 69.505 1 MET C O 1
ATOM 5378 N N . GLN C 1 2 ? -60.212 42.189 58.247 1.000 60.657 2 GLN C N 1
ATOM 5379 C CA . GLN C 1 2 ? -58.852 42.603 58.558 1.000 61.429 2 GLN C CA 1
ATOM 5380 C C . GLN C 1 2 ? -58.715 44.131 58.454 1.000 57.178 2 GLN C C 1
ATOM 5381 O O . GLN C 1 2 ? -59.418 44.796 57.687 1.000 50.542 2 GLN C O 1
ATOM 5387 N N . ARG C 1 3 ? -57.750 44.659 59.217 1.000 47.570 3 ARG C N 1
ATOM 5388 C CA . ARG C 1 3 ? -57.461 46.074 59.301 1.000 49.835 3 ARG C CA 1
ATOM 5389 C C . ARG C 1 3 ? -55.992 46.296 58.946 1.000 51.452 3 ARG C C 1
ATOM 5390 O O . ARG C 1 3 ? -55.074 45.802 59.621 1.000 45.238 3 ARG C O 1
ATOM 5398 N N . ILE C 1 4 ? -55.801 47.052 57.854 1.000 48.282 4 ILE C N 1
ATOM 5399 C CA . ILE C 1 4 ? -54.497 47.248 57.260 1.000 42.042 4 ILE C CA 1
ATOM 5400 C C . ILE C 1 4 ? -54.089 48.676 57.558 1.000 39.972 4 ILE C C 1
ATOM 5401 O O . ILE C 1 4 ? -54.914 49.587 57.502 1.000 41.837 4 ILE C O 1
ATOM 5406 N N . ALA C 1 5 ? -52.798 48.862 57.822 1.000 37.663 5 ALA C N 1
ATOM 5407 C CA . ALA C 1 5 ? -52.250 50.196 57.923 1.000 39.607 5 ALA C CA 1
ATOM 5408 C C . ALA C 1 5 ? -51.117 50.321 56.926 1.000 41.135 5 ALA C C 1
ATOM 5409 O O . ALA C 1 5 ? -50.449 49.331 56.643 1.000 41.018 5 ALA C O 1
ATOM 5411 N N . ILE C 1 6 ? -50.909 51.548 56.437 1.000 36.451 6 ILE C N 1
ATOM 5412 C CA . ILE C 1 6 ? -49.836 51.783 55.504 1.000 38.476 6 ILE C CA 1
ATOM 5413 C C . ILE C 1 6 ? -48.821 52.666 56.199 1.000 36.890 6 ILE C C 1
ATOM 5414 O O . ILE C 1 6 ? -49.167 53.754 56.639 1.000 37.990 6 ILE C O 1
ATOM 5419 N N . ASN C 1 7 ? -47.566 52.212 56.215 1.000 40.289 7 ASN C N 1
ATOM 5420 C CA . ASN C 1 7 ? -46.464 53.018 56.710 1.000 41.119 7 ASN C CA 1
ATOM 5421 C C . ASN C 1 7 ? -45.604 53.499 55.539 1.000 43.373 7 ASN C C 1
ATOM 5422 O O . ASN C 1 7 ? -44.865 52.732 54.905 1.000 45.045 7 ASN C O 1
ATOM 5427 N N . GLY C 1 8 ? -45.694 54.806 55.268 1.000 41.020 8 GLY C N 1
ATOM 5428 C CA . GLY C 1 8 ? -44.984 55.405 54.155 1.000 38.395 8 GLY C CA 1
ATOM 5429 C C . GLY C 1 8 ? -45.924 55.576 52.975 1.000 43.616 8 GLY C C 1
ATOM 5430 O O . GLY C 1 8 ? -46.208 54.604 52.278 1.000 46.117 8 GLY C O 1
ATOM 5431 N N . PHE C 1 9 ? -46.385 56.822 52.782 1.000 45.100 9 PHE C N 1
ATOM 5432 C CA . PHE C 1 9 ? -47.418 57.148 51.822 1.000 37.945 9 PHE C CA 1
ATOM 5433 C C . PHE C 1 9 ? -46.759 57.702 50.564 1.000 41.956 9 PHE C C 1
ATOM 5434 O O . PHE C 1 9 ? -47.056 58.829 50.159 1.000 40.237 9 PHE C O 1
ATOM 5442 N N . GLY C 1 10 ? -45.887 56.877 49.966 1.000 37.716 10 GLY C N 1
ATOM 5443 C CA . GLY C 1 10 ? -45.101 57.240 48.795 1.000 37.020 10 GLY C CA 1
ATOM 5444 C C . GLY C 1 10 ? -45.692 56.647 47.524 1.000 37.054 10 GLY C C 1
ATOM 5445 O O . GLY C 1 10 ? -46.893 56.406 47.413 1.000 41.140 10 GLY C O 1
ATOM 5446 N N . ARG C 1 11 ? -44.846 56.437 46.528 1.000 40.577 11 ARG C N 1
ATOM 5447 C CA . ARG C 1 11 ? -45.336 55.859 45.293 1.000 40.888 11 ARG C CA 1
ATOM 5448 C C . ARG C 1 11 ? -46.191 54.640 45.651 1.000 45.535 11 ARG C C 1
ATOM 5449 O O . ARG C 1 11 ? -47.339 54.529 45.221 1.000 47.292 11 ARG C O 1
ATOM 5457 N N . ILE C 1 12 ? -45.650 53.747 46.482 1.000 39.131 12 ILE C N 1
ATOM 5458 C CA . ILE C 1 12 ? -46.284 52.459 46.684 1.000 38.326 12 ILE C CA 1
ATOM 5459 C C . ILE C 1 12 ? -47.536 52.615 47.546 1.000 35.170 12 ILE C C 1
ATOM 5460 O O . ILE C 1 12 ? -48.625 52.203 47.142 1.000 29.305 12 ILE C O 1
ATOM 5465 N N . GLY C 1 13 ? -47.355 53.201 48.731 1.000 34.712 13 GLY C N 1
ATOM 5466 C CA . GLY C 1 13 ? -48.449 53.429 49.664 1.000 34.937 13 GLY C CA 1
ATOM 5467 C C . GLY C 1 13 ? -49.675 54.085 49.017 1.000 36.595 13 GLY C C 1
ATOM 5468 O O . GLY C 1 13 ? -50.795 53.628 49.224 1.000 32.883 13 GLY C O 1
ATOM 5469 N N . ARG C 1 14 ? -49.458 55.185 48.269 1.000 35.827 14 ARG C N 1
ATOM 5470 C CA . ARG C 1 14 ? -50.548 55.900 47.627 1.000 34.197 14 ARG C CA 1
ATOM 5471 C C . ARG C 1 14 ? -51.240 55.007 46.601 1.000 34.197 14 ARG C C 1
ATOM 5472 O O . ARG C 1 14 ? -52.475 54.952 46.538 1.000 33.280 14 ARG C O 1
ATOM 5480 N N . ASN C 1 15 ? -50.433 54.315 45.794 1.000 32.532 15 ASN C N 1
ATOM 5481 C CA . ASN C 1 15 ? -50.971 53.449 44.764 1.000 36.400 15 ASN C CA 1
ATOM 5482 C C . ASN C 1 15 ? -51.697 52.255 45.380 1.000 34.255 15 ASN C C 1
ATOM 5483 O O . ASN C 1 15 ? -52.631 51.741 44.768 1.000 32.434 15 ASN C O 1
ATOM 5488 N N . VAL C 1 16 ? -51.268 51.815 46.568 1.000 32.703 16 VAL C N 1
ATOM 5489 C CA . VAL C 1 16 ? -51.977 50.754 47.260 1.000 34.765 16 VAL C CA 1
ATOM 5490 C C . VAL C 1 16 ? -53.378 51.255 47.596 1.000 32.100 16 VAL C C 1
ATOM 5491 O O . VAL C 1 16 ? -54.382 50.610 47.313 1.000 29.188 16 VAL C O 1
ATOM 5495 N N . LEU C 1 17 ? -53.444 52.434 48.198 1.000 30.302 17 LEU C N 1
ATOM 5496 C CA . LEU C 1 17 ? -54.744 52.959 48.561 1.000 32.404 17 LEU C CA 1
ATOM 5497 C C . LEU C 1 17 ? -55.584 53.182 47.308 1.000 37.000 17 LEU C C 1
ATOM 5498 O O . LEU C 1 17 ? -56.765 52.842 47.313 1.000 37.845 17 LEU C O 1
ATOM 5503 N N . ARG C 1 18 ? -54.985 53.740 46.240 1.000 35.905 18 ARG C N 1
ATOM 5504 C CA . ARG C 1 18 ? -55.736 53.991 45.015 1.000 39.005 18 ARG C CA 1
ATOM 5505 C C . ARG C 1 18 ? -56.261 52.680 44.445 1.000 36.085 18 ARG C C 1
ATOM 5506 O O . ARG C 1 18 ? -57.427 52.581 44.071 1.000 37.429 18 ARG C O 1
ATOM 5514 N N . ALA C 1 19 ? -55.384 51.680 44.384 1.000 32.638 19 ALA C N 1
ATOM 5515 C CA . ALA C 1 19 ? -55.739 50.402 43.790 1.000 33.601 19 ALA C CA 1
ATOM 5516 C C . ALA C 1 19 ? -56.889 49.719 44.544 1.000 36.020 19 ALA C C 1
ATOM 5517 O O . ALA C 1 19 ? -57.631 48.953 43.958 1.000 33.819 19 ALA C O 1
ATOM 5519 N N . TRP C 1 20 ? -57.026 49.987 45.846 1.000 36.399 20 TRP C N 1
ATOM 5520 C CA . TRP C 1 20 ? -58.130 49.471 46.634 1.000 39.650 20 TRP C CA 1
ATOM 5521 C C . TRP C 1 20 ? -59.476 49.971 46.093 1.000 35.613 20 TRP C C 1
ATOM 5522 O O . TRP C 1 20 ? -60.421 49.215 45.931 1.000 36.246 20 TRP C O 1
ATOM 5533 N N . PHE C 1 21 ? -59.568 51.269 45.866 1.000 33.270 21 PHE C N 1
ATOM 5534 C CA . PHE C 1 21 ? -60.767 51.888 45.334 1.000 37.449 21 PHE C CA 1
ATOM 5535 C C . PHE C 1 21 ? -61.004 51.458 43.895 1.000 36.930 21 PHE C C 1
ATOM 5536 O O . PHE C 1 21 ? -62.153 51.296 43.490 1.000 36.882 21 PHE C O 1
ATOM 5544 N N . GLU C 1 22 ? -59.939 51.287 43.122 1.000 36.456 22 GLU C N 1
ATOM 5545 C CA . GLU C 1 22 ? -60.139 51.024 41.707 1.000 45.295 22 GLU C CA 1
ATOM 5546 C C . GLU C 1 22 ? -60.435 49.556 41.412 1.000 47.555 22 GLU C C 1
ATOM 5547 O O . GLU C 1 22 ? -60.970 49.261 40.345 1.000 48.248 22 GLU C O 1
ATOM 5553 N N . SER C 1 23 ? -60.043 48.627 42.292 1.000 44.279 23 SER C N 1
ATOM 5554 C CA . SER C 1 23 ? -60.175 47.215 41.952 1.000 49.104 23 SER C CA 1
ATOM 5555 C C . SER C 1 23 ? -61.602 46.911 41.497 1.000 50.679 23 SER C C 1
ATOM 5556 O O . SER C 1 23 ? -62.569 47.343 42.132 1.000 48.011 23 SER C O 1
ATOM 5559 N N . PRO C 1 24 ? -61.797 46.128 40.416 1.000 54.246 24 PRO C N 1
ATOM 5560 C CA . PRO C 1 24 ? -63.151 45.733 40.021 1.000 59.410 24 PRO C CA 1
ATOM 5561 C C . PRO C 1 24 ? -63.821 44.902 41.120 1.000 59.520 24 PRO C C 1
ATOM 5562 O O . PRO C 1 24 ? -65.011 45.054 41.372 1.000 59.455 24 PRO C O 1
ATOM 5566 N N . LYS C 1 25 ? -63.038 44.054 41.795 1.000 62.910 25 LYS C N 1
ATOM 5567 C CA . LYS C 1 25 ? -63.537 43.240 42.892 1.000 74.596 25 LYS C CA 1
ATOM 5568 C C . LYS C 1 25 ? -63.223 43.924 44.219 1.000 64.885 25 LYS C C 1
ATOM 5569 O O . LYS C 1 25 ? -62.082 44.256 44.493 1.000 64.637 25 LYS C O 1
ATOM 5575 N N . GLN C 1 26 ? -64.245 44.120 45.050 1.000 70.215 26 GLN C N 1
ATOM 5576 C CA . GLN C 1 26 ? -64.024 44.712 46.356 1.000 76.373 26 GLN C CA 1
ATOM 5577 C C . GLN C 1 26 ? -63.245 43.723 47.223 1.000 63.068 26 GLN C C 1
ATOM 5578 O O . GLN C 1 26 ? -63.489 42.521 47.194 1.000 67.827 26 GLN C O 1
ATOM 5584 N N . PHE C 1 27 ? -62.283 44.263 47.972 1.000 60.489 27 PHE C N 1
ATOM 5585 C CA . PHE C 1 27 ? -61.421 43.482 48.839 1.000 63.635 27 PHE C CA 1
ATOM 5586 C C . PHE C 1 27 ? -62.117 43.299 50.186 1.000 71.880 27 PHE C C 1
ATOM 5587 O O . PHE C 1 27 ? -62.883 44.165 50.607 1.000 74.509 27 PHE C O 1
ATOM 5595 N N . HIS C 1 28 ? -61.835 42.168 50.853 1.000 77.904 28 HIS C N 1
ATOM 5596 C CA . HIS C 1 28 ? -62.496 41.818 52.101 1.000 84.996 28 HIS C CA 1
ATOM 5597 C C . HIS C 1 28 ? -61.576 42.210 53.252 1.000 69.844 28 HIS C C 1
ATOM 5598 O O . HIS C 1 28 ? -61.225 41.375 54.077 1.000 82.048 28 HIS C O 1
ATOM 5605 N N . PHE C 1 29 ? -61.156 43.479 53.244 1.000 52.595 29 PHE C N 1
ATOM 5606 C CA . PHE C 1 29 ? -60.369 44.090 54.307 1.000 50.536 29 PHE C CA 1
ATOM 5607 C C . PHE C 1 29 ? -60.446 45.609 54.124 1.000 45.662 29 PHE C C 1
ATOM 5608 O O . PHE C 1 29 ? -60.822 46.108 53.062 1.000 45.556 29 PHE C O 1
ATOM 5616 N N . GLU C 1 30 ? -60.087 46.349 55.169 1.000 44.064 30 GLU C N 1
ATOM 5617 C CA . GLU C 1 30 ? -60.057 47.798 55.089 1.000 46.828 30 GLU C CA 1
ATOM 5618 C C . GLU C 1 30 ? -58.673 48.339 55.428 1.000 47.024 30 GLU C C 1
ATOM 5619 O O . GLU C 1 30 ? -57.925 47.783 56.227 1.000 41.152 30 GLU C O 1
ATOM 5625 N N . ILE C 1 31 ? -58.363 49.454 54.775 1.000 44.203 31 ILE C N 1
ATOM 5626 C CA . ILE C 1 31 ? -57.225 50.273 55.132 1.000 43.062 31 ILE C CA 1
ATOM 5627 C C . ILE C 1 31 ? -57.752 51.345 56.078 1.000 43.129 31 ILE C C 1
ATOM 5628 O O . ILE C 1 31 ? -58.645 52.090 55.695 1.000 42.436 31 ILE C O 1
ATOM 5633 N N . VAL C 1 32 ? -57.214 51.398 57.303 1.000 40.898 32 VAL C N 1
ATOM 5634 C CA . VAL C 1 32 ? -57.816 52.180 58.371 1.000 37.878 32 VAL C CA 1
ATOM 5635 C C . VAL C 1 32 ? -56.860 53.267 58.842 1.000 39.012 32 VAL C C 1
ATOM 5636 O O . VAL C 1 32 ? -57.267 54.162 59.580 1.000 47.746 32 VAL C O 1
ATOM 5640 N N . ALA C 1 33 ? -55.604 53.233 58.390 1.000 41.048 33 ALA C N 1
ATOM 5641 C CA . ALA C 1 33 ? -54.658 54.225 58.861 1.000 42.735 33 ALA C CA 1
ATOM 5642 C C . ALA C 1 33 ? -53.535 54.376 57.861 1.000 39.525 33 ALA C C 1
ATOM 5643 O O . ALA C 1 33 ? -53.206 53.421 57.188 1.000 39.846 33 ALA C O 1
ATOM 5645 N N . ILE C 1 34 ? -52.945 55.568 57.823 1.000 41.247 34 ILE C N 1
ATOM 5646 C CA . ILE C 1 34 ? -51.686 55.757 57.138 1.000 44.123 34 ILE C CA 1
ATOM 5647 C C . ILE C 1 34 ? -50.785 56.621 58.002 1.000 44.053 34 ILE C C 1
ATOM 5648 O O . ILE C 1 34 ? -51.260 57.398 58.826 1.000 46.243 34 ILE C O 1
ATOM 5653 N N . ASN C 1 35 ? -49.483 56.489 57.744 1.000 42.640 35 ASN C N 1
ATOM 5654 C CA . ASN C 1 35 ? -48.467 57.215 58.470 1.000 40.510 35 ASN C CA 1
ATOM 5655 C C . ASN C 1 35 ? -47.391 57.692 57.505 1.000 43.853 35 ASN C C 1
ATOM 5656 O O . ASN C 1 35 ? -46.903 56.926 56.689 1.000 48.742 35 ASN C O 1
ATOM 5661 N N . ASP C 1 36 ? -47.051 58.980 57.591 1.000 43.865 36 ASP C N 1
ATOM 5662 C CA . ASP C 1 36 ? -45.965 59.559 56.822 1.000 44.682 36 ASP C CA 1
ATOM 5663 C C . ASP C 1 36 ? -45.398 60.697 57.667 1.000 43.719 36 ASP C C 1
ATOM 5664 O O . ASP C 1 36 ? -46.071 61.174 58.582 1.000 42.201 36 ASP C O 1
ATOM 5669 N N . ILE C 1 37 ? -44.148 61.076 57.381 1.000 45.920 37 ILE C N 1
ATOM 5670 C CA . ILE C 1 37 ? -43.494 62.199 58.041 1.000 45.735 37 ILE C CA 1
ATOM 5671 C C . ILE C 1 37 ? -43.980 63.515 57.439 1.000 47.079 37 ILE C C 1
ATOM 5672 O O . ILE C 1 37 ? -43.788 64.565 58.028 1.000 48.164 37 ILE C O 1
ATOM 5677 N N . ALA C 1 38 ? -44.579 63.471 56.248 1.000 41.587 38 ALA C N 1
ATOM 5678 C CA . ALA C 1 38 ? -45.125 64.670 55.648 1.000 42.403 38 ALA C CA 1
ATOM 5679 C C . ALA C 1 38 ? -46.514 64.947 56.218 1.000 40.659 38 ALA C C 1
ATOM 5680 O O . ALA C 1 38 ? -47.191 64.051 56.705 1.000 45.216 38 ALA C O 1
ATOM 5682 N N . ASP C 1 39 ? -46.935 66.208 56.154 1.000 42.747 39 ASP C N 1
ATOM 5683 C CA . ASP C 1 39 ? -48.197 66.609 56.733 1.000 43.370 39 ASP C CA 1
ATOM 5684 C C . ASP C 1 39 ? -49.336 66.239 55.803 1.000 41.734 39 ASP C C 1
ATOM 5685 O O . ASP C 1 39 ? -49.148 65.998 54.611 1.000 38.018 39 ASP C O 1
ATOM 5690 N N . VAL C 1 40 ? -50.536 66.260 56.377 1.000 39.448 40 VAL C N 1
ATOM 5691 C CA . VAL C 1 40 ? -51.685 65.647 55.758 1.000 36.659 40 VAL C CA 1
ATOM 5692 C C . VAL C 1 40 ? -52.054 66.367 54.459 1.000 36.085 40 VAL C C 1
ATOM 5693 O O . VAL C 1 40 ? -52.521 65.731 53.522 1.000 35.362 40 VAL C O 1
ATOM 5697 N N . HIS C 1 41 ? -51.886 67.689 54.399 1.000 40.559 41 HIS C N 1
ATOM 5698 C CA . HIS C 1 41 ? -52.337 68.437 53.232 1.000 45.501 41 HIS C CA 1
ATOM 5699 C C . HIS C 1 41 ? -51.514 68.021 52.018 1.000 39.927 41 HIS C C 1
ATOM 5700 O O . HIS C 1 41 ? -52.086 67.835 50.954 1.000 40.548 41 HIS C O 1
ATOM 5707 N N . THR C 1 42 ? -50.197 67.823 52.227 1.000 39.152 42 THR C N 1
ATOM 5708 C CA . THR C 1 42 ? -49.268 67.365 51.207 1.000 34.824 42 THR C CA 1
ATOM 5709 C C . THR C 1 42 ? -49.643 65.977 50.701 1.000 33.394 42 THR C C 1
ATOM 5710 O O . THR C 1 42 ? -49.602 65.727 49.500 1.000 32.341 42 THR C O 1
ATOM 5714 N N . LEU C 1 43 ? -49.965 65.075 51.626 1.000 32.015 43 LEU C N 1
ATOM 5715 C CA . LEU C 1 43 ? -50.358 63.702 51.310 1.000 36.543 43 LEU C CA 1
ATOM 5716 C C . LEU C 1 43 ? -51.673 63.668 50.540 1.000 35.424 43 LEU C C 1
ATOM 5717 O O . LEU C 1 43 ? -51.840 62.837 49.647 1.000 34.507 43 LEU C O 1
ATOM 5722 N N . VAL C 1 44 ? -52.643 64.501 50.922 1.000 33.959 44 VAL C N 1
ATOM 5723 C CA . VAL C 1 44 ? -53.921 64.440 50.228 1.000 36.919 44 VAL C CA 1
ATOM 5724 C C . VAL C 1 44 ? -53.740 64.956 48.797 1.000 37.119 44 VAL C C 1
ATOM 5725 O O . VAL C 1 44 ? -54.333 64.431 47.856 1.000 31.018 44 VAL C O 1
ATOM 5729 N N . HIS C 1 45 ? -52.876 65.961 48.638 1.000 36.944 45 HIS C N 1
ATOM 5730 C CA . HIS C 1 45 ? -52.663 66.570 47.334 1.000 39.146 45 HIS C CA 1
ATOM 5731 C C . HIS C 1 45 ? -52.037 65.536 46.394 1.000 36.196 45 HIS C C 1
ATOM 5732 O O . HIS C 1 45 ? -52.545 65.327 45.300 1.000 36.425 45 HIS C O 1
ATOM 5739 N N . LEU C 1 46 ? -51.001 64.829 46.865 1.000 34.441 46 LEU C N 1
ATOM 5740 C CA . LEU C 1 46 ? -50.315 63.839 46.060 1.000 35.229 46 LEU C CA 1
ATOM 5741 C C . LEU C 1 46 ? -51.189 62.614 45.815 1.000 33.992 46 LEU C C 1
ATOM 5742 O O . LEU C 1 46 ? -51.126 61.982 44.758 1.000 34.633 46 LEU C O 1
ATOM 5747 N N . PHE C 1 47 ? -52.057 62.316 46.766 1.000 33.558 47 PHE C N 1
ATOM 5748 C CA . PHE C 1 47 ? -52.994 61.227 46.569 1.000 32.031 47 PHE C CA 1
ATOM 5749 C C . PHE C 1 47 ? -53.934 61.581 45.425 1.000 32.374 47 PHE C C 1
ATOM 5750 O O . PHE C 1 47 ? -54.270 60.703 44.652 1.000 32.278 47 PHE C O 1
ATOM 5758 N N . LYS C 1 48 ? -54.368 62.846 45.345 1.000 32.667 48 LYS C N 1
ATOM 5759 C CA . LYS C 1 48 ? -55.434 63.235 44.433 1.000 32.104 48 LYS C CA 1
ATOM 5760 C C . LYS C 1 48 ? -54.911 63.464 43.019 1.000 31.665 48 LYS C C 1
ATOM 5761 O O . LYS C 1 48 ? -55.676 63.327 42.067 1.000 31.020 48 LYS C O 1
ATOM 5767 N N . TYR C 1 49 ? -53.635 63.868 42.897 1.000 30.893 49 TYR C N 1
ATOM 5768 C CA . TYR C 1 49 ? -53.068 64.302 41.624 1.000 34.521 49 TYR C CA 1
ATOM 5769 C C . TYR C 1 49 ? -51.767 63.540 41.435 1.000 34.963 49 TYR C C 1
ATOM 5770 O O . TYR C 1 49 ? -50.885 63.623 42.276 1.000 35.945 49 TYR C O 1
ATOM 5779 N N . ASP C 1 50 ? -51.687 62.779 40.340 1.000 36.262 50 ASP C N 1
ATOM 5780 C CA . ASP C 1 50 ? -50.541 61.937 40.083 1.000 34.119 50 ASP C CA 1
ATOM 5781 C C . ASP C 1 50 ? -50.112 62.132 38.635 1.000 34.388 50 ASP C C 1
ATOM 5782 O O . ASP C 1 50 ? -50.923 61.987 37.708 1.000 32.352 50 ASP C O 1
ATOM 5787 N N . SER C 1 51 ? -48.803 62.370 38.464 1.000 31.421 51 SER C N 1
ATOM 5788 C CA . SER C 1 51 ? -48.221 62.626 37.163 1.000 29.593 51 SER C CA 1
ATOM 5789 C C . SER C 1 51 ? -48.235 61.383 36.288 1.000 31.395 51 SER C C 1
ATOM 5790 O O . SER C 1 51 ? -48.164 61.496 35.063 1.000 33.937 51 SER C O 1
ATOM 5793 N N . THR C 1 52 ? -48.258 60.205 36.926 1.000 34.070 52 THR C N 1
ATOM 5794 C CA . THR C 1 52 ? -48.164 58.934 36.226 1.000 31.998 52 THR C CA 1
ATOM 5795 C C . THR C 1 52 ? -49.556 58.359 35.985 1.000 33.567 52 THR C C 1
ATOM 5796 O O . THR C 1 52 ? -49.861 57.904 34.881 1.000 34.483 52 THR C O 1
ATOM 5800 N N . HIS C 1 53 ? -50.370 58.298 37.040 1.000 29.698 53 HIS C N 1
ATOM 5801 C CA . HIS C 1 53 ? -51.615 57.547 36.977 1.000 30.341 53 HIS C CA 1
ATOM 5802 C C . HIS C 1 53 ? -52.818 58.474 36.847 1.000 29.020 53 HIS C C 1
ATOM 5803 O O . HIS C 1 53 ? -53.926 57.997 36.765 1.000 38.425 53 HIS C O 1
ATOM 5810 N N . GLY C 1 54 ? -52.627 59.788 36.875 1.000 33.087 54 GLY C N 1
ATOM 5811 C CA . GLY C 1 54 ? -53.723 60.723 36.671 1.000 30.488 54 GLY C CA 1
ATOM 5812 C C . GLY C 1 54 ? -54.486 61.040 37.959 1.000 31.581 54 GLY C C 1
ATOM 5813 O O . GLY C 1 54 ? -54.053 60.737 39.072 1.000 29.100 54 GLY C O 1
ATOM 5814 N N . ARG C 1 55 ? -55.633 61.697 37.797 1.000 32.655 55 ARG C N 1
ATOM 5815 C CA . ARG C 1 55 ? -56.368 62.209 38.939 1.000 35.890 55 ARG C CA 1
ATOM 5816 C C . ARG C 1 55 ? -57.079 61.053 39.629 1.000 36.361 55 ARG C C 1
ATOM 5817 O O . ARG C 1 55 ? -57.617 60.168 38.981 1.000 36.237 55 ARG C O 1
ATOM 5825 N N . PHE C 1 56 ? -57.067 61.053 40.952 1.000 32.255 56 PHE C N 1
ATOM 5826 C CA . PHE C 1 56 ? -57.860 60.075 41.659 1.000 34.523 56 PHE C CA 1
ATOM 5827 C C . PHE C 1 56 ? -59.314 60.347 41.306 1.000 29.912 56 PHE C C 1
ATOM 5828 O O . PHE C 1 56 ? -59.750 61.485 41.396 1.000 30.092 56 PHE C O 1
ATOM 5836 N N . ASN C 1 57 ? -60.059 59.328 40.894 1.000 35.532 57 ASN C N 1
ATOM 5837 C CA . ASN C 1 57 ? -61.437 59.553 40.477 1.000 39.795 57 ASN C CA 1
ATOM 5838 C C . ASN C 1 57 ? -62.360 59.411 41.685 1.000 40.802 57 ASN C C 1
ATOM 5839 O O . ASN C 1 57 ? -63.078 58.431 41.816 1.000 42.188 57 ASN C O 1
ATOM 5844 N N . GLY C 1 58 ? -62.340 60.411 42.563 1.000 45.265 58 GLY C N 1
ATOM 5845 C CA . GLY C 1 58 ? -63.046 60.335 43.825 1.000 41.896 58 GLY C CA 1
ATOM 5846 C C . GLY C 1 58 ? -62.859 61.617 44.626 1.000 41.098 58 GLY C C 1
ATOM 5847 O O . GLY C 1 58 ? -62.312 62.588 44.128 1.000 44.828 58 GLY C O 1
ATOM 5848 N N . LYS C 1 59 ? -63.345 61.615 45.865 1.000 41.502 59 LYS C N 1
ATOM 5849 C CA . LYS C 1 59 ? -63.363 62.810 46.693 1.000 45.025 59 LYS C CA 1
ATOM 5850 C C . LYS C 1 59 ? -62.649 62.495 47.996 1.000 41.116 59 LYS C C 1
ATOM 5851 O O . LYS C 1 59 ? -62.736 61.384 48.501 1.000 43.242 59 LYS C O 1
ATOM 5857 N N . VAL C 1 60 ? -61.911 63.475 48.505 1.000 41.340 60 VAL C N 1
ATOM 5858 C CA . VAL C 1 60 ? -61.193 63.323 49.755 1.000 42.130 60 VAL C CA 1
ATOM 5859 C C . VAL C 1 60 ? -61.485 64.534 50.631 1.000 45.798 60 VAL C C 1
ATOM 5860 O O . VAL C 1 60 ? -61.332 65.669 50.187 1.000 46.362 60 VAL C O 1
ATOM 5864 N N . ASP C 1 61 ? -61.854 64.268 51.888 1.000 45.801 61 ASP C N 1
ATOM 5865 C CA . ASP C 1 61 ? -62.124 65.308 52.863 1.000 48.776 61 ASP C CA 1
ATOM 5866 C C . ASP C 1 61 ? -61.338 65.003 54.131 1.000 44.212 61 ASP C C 1
ATOM 5867 O O . ASP C 1 61 ? -61.338 63.878 54.616 1.000 43.390 61 ASP C O 1
ATOM 5872 N N . ILE C 1 62 ? -60.650 66.021 54.638 1.000 45.677 62 ILE C N 1
ATOM 5873 C CA . ILE C 1 62 ? -59.922 65.938 55.894 1.000 49.372 62 ILE C CA 1
ATOM 5874 C C . ILE C 1 62 ? -60.859 66.363 57.028 1.000 55.231 62 ILE C C 1
ATOM 5875 O O . ILE C 1 62 ? -61.461 67.436 56.944 1.000 54.074 62 ILE C O 1
ATOM 5880 N N . THR C 1 63 ? -60.982 65.523 58.074 1.000 59.862 63 THR C N 1
ATOM 5881 C CA . THR C 1 63 ? -61.697 65.890 59.300 1.000 60.610 63 THR C CA 1
ATOM 5882 C C . THR C 1 63 ? -60.754 65.758 60.499 1.000 55.797 63 THR C C 1
ATOM 5883 O O . THR C 1 63 ? -59.806 64.955 60.499 1.000 48.162 63 THR C O 1
ATOM 5887 N N . ILE C 1 64 ? -61.000 66.622 61.493 1.000 61.912 64 ILE C N 1
ATOM 5888 C CA . ILE C 1 64 ? -60.382 66.506 62.806 1.000 65.686 64 ILE C CA 1
ATOM 5889 C C . ILE C 1 64 ? -61.477 66.125 63.788 1.000 63.992 64 ILE C C 1
ATOM 5890 O O . ILE C 1 64 ? -62.422 66.884 63.955 1.000 63.070 64 ILE C O 1
ATOM 5895 N N . GLU C 1 65 ? -61.335 64.945 64.402 1.000 64.619 65 GLU C N 1
ATOM 5896 C CA . GLU C 1 65 ? -62.293 64.428 65.363 1.000 70.530 65 GLU C CA 1
ATOM 5897 C C . GLU C 1 65 ? -61.526 63.972 66.598 1.000 67.873 65 GLU C C 1
ATOM 5898 O O . GLU C 1 65 ? -60.536 63.249 66.480 1.000 58.856 65 GLU C O 1
ATOM 5904 N N . ASN C 1 66 ? -62.018 64.389 67.772 1.000 75.220 66 ASN C N 1
ATOM 5905 C CA . ASN C 1 66 ? -61.219 64.403 68.987 1.000 78.485 66 ASN C CA 1
ATOM 5906 C C . ASN C 1 66 ? -59.991 65.252 68.679 1.000 81.063 66 ASN C C 1
ATOM 5907 O O . ASN C 1 66 ? -60.127 66.416 68.287 1.000 80.184 66 ASN C O 1
ATOM 5912 N N . GLU C 1 67 ? -58.803 64.661 68.816 1.000 70.753 67 GLU C N 1
ATOM 5913 C CA . GLU C 1 67 ? -57.616 65.365 68.383 1.000 74.687 67 GLU C CA 1
ATOM 5914 C C . GLU C 1 67 ? -56.933 64.551 67.293 1.000 69.418 67 GLU C C 1
ATOM 5915 O O . GLU C 1 67 ? -55.714 64.632 67.152 1.000 69.569 67 GLU C O 1
ATOM 5921 N N . LYS C 1 68 ? -57.731 63.779 66.533 1.000 56.238 68 LYS C N 1
ATOM 5922 C CA . LYS C 1 68 ? -57.204 62.863 65.530 1.000 59.494 68 LYS C CA 1
ATOM 5923 C C . LYS C 1 68 ? -57.580 63.368 64.138 1.000 54.445 68 LYS C C 1
ATOM 5924 O O . LYS C 1 68 ? -58.628 63.977 63.963 1.000 55.189 68 LYS C O 1
ATOM 5930 N N . ILE C 1 69 ? -56.717 63.108 63.153 1.000 50.189 69 ILE C N 1
ATOM 5931 C CA . ILE C 1 69 ? -56.946 63.532 61.777 1.000 49.997 69 ILE C CA 1
ATOM 5932 C C . ILE C 1 69 ? -57.385 62.329 60.950 1.000 50.029 69 ILE C C 1
ATOM 5933 O O . ILE C 1 69 ? -56.738 61.278 60.957 1.000 51.962 69 ILE C O 1
ATOM 5938 N N . TYR C 1 70 ? -58.496 62.499 60.237 1.000 43.578 70 TYR C N 1
ATOM 5939 C CA . TYR C 1 70 ? -58.988 61.458 59.360 1.000 44.300 70 TYR C CA 1
ATOM 5940 C C . TYR C 1 70 ? -59.106 61.981 57.931 1.000 42.925 70 TYR C C 1
ATOM 5941 O O . TYR C 1 70 ? -59.305 63.180 57.699 1.000 41.498 70 TYR C O 1
ATOM 5950 N N . LEU C 1 71 ? -58.977 61.056 56.976 1.000 40.788 71 LEU C N 1
ATOM 5951 C CA . LEU C 1 71 ? -59.403 61.272 55.599 1.000 41.087 71 LEU C CA 1
ATOM 5952 C C . LEU C 1 71 ? -60.671 60.479 55.374 1.000 37.560 71 LEU C C 1
ATOM 5953 O O . LEU C 1 71 ? -60.724 59.319 55.737 1.000 43.415 71 LEU C O 1
ATOM 5958 N N . ASN C 1 72 ? -61.693 61.118 54.834 1.000 39.165 72 ASN C N 1
ATOM 5959 C CA . ASN C 1 72 ? -62.853 60.415 54.312 1.000 40.804 72 ASN C CA 1
ATOM 5960 C C . ASN C 1 72 ? -62.734 60.356 52.783 1.000 42.337 72 ASN C C 1
ATOM 5961 O O . ASN C 1 72 ? -62.747 61.397 52.117 1.000 36.207 72 ASN C O 1
ATOM 5966 N N . ILE C 1 73 ? -62.636 59.137 52.228 1.000 39.687 73 ILE C N 1
ATOM 5967 C CA . ILE C 1 73 ? -62.287 58.940 50.827 1.000 37.965 73 ILE C CA 1
ATOM 5968 C C . ILE C 1 73 ? -63.407 58.167 50.172 1.000 34.210 73 ILE C C 1
ATOM 5969 O O . ILE C 1 73 ? -63.675 57.057 50.598 1.000 37.925 73 ILE C O 1
ATOM 5974 N N . GLN C 1 74 ? -63.983 58.737 49.115 1.000 33.155 74 GLN C N 1
ATOM 5975 C CA . GLN C 1 74 ? -65.136 58.150 48.459 1.000 38.471 74 GLN C CA 1
ATOM 5976 C C . GLN C 1 74 ? -64.878 58.022 46.961 1.000 35.908 74 GLN C C 1
ATOM 5977 O O . GLN C 1 74 ? -64.615 59.009 46.294 1.000 36.411 74 GLN C O 1
ATOM 5983 N N . SER C 1 75 ? -65.027 56.803 46.442 1.000 37.607 75 SER C N 1
ATOM 5984 C CA . SER C 1 75 ? -64.794 56.525 45.038 1.000 41.682 75 SER C CA 1
ATOM 5985 C C . SER C 1 75 ? -65.296 55.129 44.738 1.000 40.425 75 SER C C 1
ATOM 5986 O O . SER C 1 75 ? -65.226 54.249 45.590 1.000 38.482 75 SER C O 1
ATOM 5989 N N . ASN C 1 76 ? -65.744 54.950 43.497 1.000 44.766 76 ASN C N 1
ATOM 5990 C CA . ASN C 1 76 ? -66.141 53.650 42.989 1.000 49.091 76 ASN C CA 1
ATOM 5991 C C . ASN C 1 76 ? -67.132 52.982 43.958 1.000 45.297 76 ASN C C 1
ATOM 5992 O O . ASN C 1 76 ? -67.029 51.795 44.233 1.000 40.458 76 ASN C O 1
ATOM 5997 N N . GLN C 1 77 ? -68.095 53.755 44.478 1.000 48.042 77 GLN C N 1
ATOM 5998 C CA . GLN C 1 77 ? -69.145 53.247 45.356 1.000 55.357 77 GLN C CA 1
ATOM 5999 C C . GLN C 1 77 ? -68.574 52.653 46.651 1.000 50.216 77 GLN C C 1
ATOM 6000 O O . GLN C 1 77 ? -69.207 51.785 47.265 1.000 46.594 77 GLN C O 1
ATOM 6006 N N . ARG C 1 78 ? -67.394 53.142 47.075 1.000 45.415 78 ARG C N 1
ATOM 6007 C CA . ARG C 1 78 ? -66.784 52.742 48.337 1.000 40.686 78 ARG C CA 1
ATOM 6008 C C . ARG C 1 78 ? -66.313 53.972 49.109 1.000 39.340 78 ARG C C 1
ATOM 6009 O O . ARG C 1 78 ? -65.968 54.978 48.504 1.000 40.454 78 ARG C O 1
ATOM 6017 N N . LEU C 1 79 ? -66.303 53.868 50.449 1.000 39.128 79 LEU C N 1
ATOM 6018 C CA . LEU C 1 79 ? -65.811 54.920 51.319 1.000 40.815 79 LEU C CA 1
ATOM 6019 C C . LEU C 1 79 ? -64.888 54.308 52.362 1.000 40.886 79 LEU C C 1
ATOM 6020 O O . LEU C 1 79 ? -65.202 53.266 52.908 1.000 41.407 79 LEU C O 1
ATOM 6025 N N . LEU C 1 80 ? -63.748 54.968 52.619 1.000 39.853 80 LEU C N 1
ATOM 6026 C CA . LEU C 1 80 ? -62.889 54.605 53.724 1.000 40.603 80 LEU C CA 1
ATOM 6027 C C . LEU C 1 80 ? -62.696 55.829 54.599 1.000 42.537 80 LEU C C 1
ATOM 6028 O O . LEU C 1 80 ? -62.481 56.908 54.071 1.000 41.795 80 LEU C O 1
ATOM 6033 N N . LYS C 1 81 ? -62.760 55.630 55.919 1.000 40.862 81 LYS C N 1
ATOM 6034 C CA . LYS C 1 81 ? -62.312 56.620 56.876 1.000 42.352 81 LYS C CA 1
ATOM 6035 C C . LYS C 1 81 ? -60.940 56.183 57.380 1.000 38.053 81 LYS C C 1
ATOM 6036 O O . LYS C 1 81 ? -60.775 55.103 57.913 1.000 38.750 81 LYS C O 1
ATOM 6042 N N . VAL C 1 82 ? -59.927 57.009 57.187 1.000 39.308 82 VAL C N 1
ATOM 6043 C CA . VAL C 1 82 ? -58.571 56.528 57.365 1.000 41.440 82 VAL C CA 1
ATOM 6044 C C . VAL C 1 82 ? -57.874 57.499 58.280 1.000 38.370 82 VAL C C 1
ATOM 6045 O O . VAL C 1 82 ? -57.748 58.655 57.924 1.000 42.454 82 VAL C O 1
ATOM 6049 N N . GLU C 1 83 ? -57.356 57.021 59.402 1.000 43.540 83 GLU C N 1
ATOM 6050 C CA . GLU C 1 83 ? -56.661 57.922 60.302 1.000 42.846 83 GLU C CA 1
ATOM 6051 C C . GLU C 1 83 ? -55.286 58.242 59.727 1.000 40.545 83 GLU C C 1
ATOM 6052 O O . GLU C 1 83 ? -54.633 57.381 59.147 1.000 42.212 83 GLU C O 1
ATOM 6058 N N . VAL C 1 84 ? -54.848 59.483 59.935 1.000 43.199 84 VAL C N 1
ATOM 6059 C CA . VAL C 1 84 ? -53.565 59.943 59.441 1.000 44.515 84 VAL C CA 1
ATOM 6060 C C . VAL C 1 84 ? -52.654 60.217 60.625 1.000 44.249 84 VAL C C 1
ATOM 6061 O O . VAL C 1 84 ? -53.039 60.923 61.543 1.000 46.377 84 VAL C O 1
ATOM 6065 N N . LEU C 1 85 ? -51.426 59.704 60.530 1.000 45.180 85 LEU C N 1
ATOM 6066 C CA . LEU C 1 85 ? -50.438 59.824 61.579 1.000 42.041 85 LEU C CA 1
ATOM 6067 C C . LEU C 1 85 ? -49.196 60.478 61.010 1.000 43.648 85 LEU C C 1
ATOM 6068 O O . LEU C 1 85 ? -49.020 60.588 59.788 1.000 42.452 85 LEU C O 1
ATOM 6073 N N . GLN C 1 86 ? -48.339 60.937 61.915 1.000 45.228 86 GLN C N 1
ATOM 6074 C CA . GLN C 1 86 ? -47.146 61.648 61.487 1.000 51.268 86 GLN C CA 1
ATOM 6075 C C . GLN C 1 86 ? -46.016 61.288 62.448 1.000 50.003 86 GLN C C 1
ATOM 6076 O O . GLN C 1 86 ? -45.543 62.142 63.183 1.000 50.562 86 GLN C O 1
ATOM 6082 N N . GLN C 1 87 ? -45.609 60.011 62.441 1.000 51.239 87 GLN C N 1
ATOM 6083 C CA . GLN C 1 87 ? -44.671 59.494 63.426 1.000 52.908 87 GLN C CA 1
ATOM 6084 C C . GLN C 1 87 ? -43.480 58.804 62.757 1.000 54.309 87 GLN C C 1
ATOM 6085 O O . GLN C 1 87 ? -43.621 57.717 62.205 1.000 51.173 87 GLN C O 1
ATOM 6091 N N . LYS C 1 88 ? -42.290 59.411 62.873 1.000 56.772 88 LYS C N 1
ATOM 6092 C CA . LYS C 1 88 ? -41.111 58.906 62.186 1.000 62.076 88 LYS C CA 1
ATOM 6093 C C . LYS C 1 88 ? -40.597 57.619 62.843 1.000 60.820 88 LYS C C 1
ATOM 6094 O O . LYS C 1 88 ? -39.819 56.891 62.224 1.000 58.550 88 LYS C O 1
ATOM 6100 N N . GLN C 1 89 ? -41.036 57.335 64.078 1.000 59.437 89 GLN C N 1
ATOM 6101 C CA . GLN C 1 89 ? -40.534 56.196 64.836 1.000 62.911 89 GLN C CA 1
ATOM 6102 C C . GLN C 1 89 ? -41.619 55.124 64.934 1.000 59.096 89 GLN C C 1
ATOM 6103 O O . GLN C 1 89 ? -42.546 55.237 65.738 1.000 59.268 89 GLN C O 1
ATOM 6109 N N . PRO C 1 90 ? -41.498 54.022 64.157 1.000 52.188 90 PRO C N 1
ATOM 6110 C CA . PRO C 1 90 ? -42.536 52.994 64.103 1.000 51.710 90 PRO C CA 1
ATOM 6111 C C . PRO C 1 90 ? -42.976 52.450 65.454 1.000 49.580 90 PRO C C 1
ATOM 6112 O O . PRO C 1 90 ? -44.146 52.131 65.604 1.000 50.471 90 PRO C O 1
ATOM 6116 N N . GLU C 1 91 ? -42.039 52.318 66.407 1.000 53.127 91 GLU C N 1
ATOM 6117 C CA . GLU C 1 91 ? -42.349 51.757 67.722 1.000 57.886 91 GLU C CA 1
ATOM 6118 C C . GLU C 1 91 ? -43.387 52.615 68.446 1.000 58.631 91 GLU C C 1
ATOM 6119 O O . GLU C 1 91 ? -44.098 52.114 69.316 1.000 60.492 91 GLU C O 1
ATOM 6125 N N . LEU C 1 92 ? -43.503 53.893 68.056 1.000 60.063 92 LEU C N 1
ATOM 6126 C CA . LEU C 1 92 ? -44.402 54.813 68.736 1.000 58.810 92 LEU C CA 1
ATOM 6127 C C . LEU C 1 92 ? -45.787 54.837 68.088 1.000 57.566 92 LEU C C 1
ATOM 6128 O O . LEU C 1 92 ? -46.682 55.513 68.585 1.000 59.789 92 LEU C O 1
ATOM 6133 N N . LEU C 1 93 ? -45.989 54.095 66.996 1.000 49.473 93 LEU C N 1
ATOM 6134 C CA . LEU C 1 93 ? -47.295 54.083 66.355 1.000 54.775 93 LEU C CA 1
ATOM 6135 C C . LEU C 1 93 ? -48.340 53.398 67.241 1.000 53.917 93 LEU C C 1
ATOM 6136 O O . LEU C 1 93 ? -48.000 52.576 68.088 1.000 53.777 93 LEU C O 1
ATOM 6141 N N . PRO C 1 94 ? -49.638 53.773 67.103 1.000 58.274 94 PRO C N 1
ATOM 6142 C CA . PRO C 1 94 ? -50.723 53.213 67.910 1.000 50.769 94 PRO C CA 1
ATOM 6143 C C . PRO C 1 94 ? -51.424 51.983 67.369 1.000 50.361 94 PRO C C 1
ATOM 6144 O O . PRO C 1 94 ? -52.659 51.928 67.364 1.000 49.376 94 PRO C O 1
ATOM 6148 N N . TRP C 1 95 ? -50.631 51.006 66.922 1.000 52.303 95 TRP C N 1
ATOM 6149 C CA . TRP C 1 95 ? -51.190 49.877 66.191 1.000 56.206 95 TRP C CA 1
ATOM 6150 C C . TRP C 1 95 ? -52.081 49.046 67.115 1.000 57.521 95 TRP C C 1
ATOM 6151 O O . TRP C 1 95 ? -53.106 48.518 66.666 1.000 52.616 95 TRP C O 1
ATOM 6162 N N . ALA C 1 96 ? -51.686 48.981 68.400 1.000 53.232 96 ALA C N 1
ATOM 6163 C CA . ALA C 1 96 ? -52.461 48.310 69.436 1.000 57.413 96 ALA C CA 1
ATOM 6164 C C . ALA C 1 96 ? -53.888 48.868 69.524 1.000 50.606 96 ALA C C 1
ATOM 6165 O O . ALA C 1 96 ? -54.827 48.085 69.432 1.000 51.127 96 ALA C O 1
ATOM 6167 N N . SER C 1 97 ? -54.075 50.197 69.671 1.000 52.078 97 SER C N 1
ATOM 6168 C CA . SER C 1 97 ? -55.421 50.758 69.811 1.000 56.793 97 SER C CA 1
ATOM 6169 C C . SER C 1 97 ? -56.210 50.675 68.504 1.000 61.861 97 SER C C 1
ATOM 6170 O O . SER C 1 97 ? -57.430 50.494 68.535 1.000 55.113 97 SER C O 1
ATOM 6173 N N . LEU C 1 98 ? -55.506 50.771 67.364 1.000 63.472 98 LEU C N 1
ATOM 6174 C CA . LEU C 1 98 ? -56.152 50.658 66.062 1.000 63.158 98 LEU C CA 1
ATOM 6175 C C . LEU C 1 98 ? -56.385 49.208 65.628 1.000 63.919 98 LEU C C 1
ATOM 6176 O O . LEU C 1 98 ? -56.987 48.990 64.580 1.000 60.362 98 LEU C O 1
ATOM 6181 N N . LYS C 1 99 ? -55.935 48.217 66.409 1.000 61.658 99 LYS C N 1
ATOM 6182 C CA . LYS C 1 99 ? -56.290 46.832 66.136 1.000 64.737 99 LYS C CA 1
ATOM 6183 C C . LYS C 1 99 ? -55.809 46.445 64.732 1.000 62.161 99 LYS C C 1
ATOM 6184 O O . LYS C 1 99 ? -56.541 45.814 63.960 1.000 52.088 99 LYS C O 1
ATOM 6190 N N . ILE C 1 100 ? -54.553 46.808 64.433 1.000 59.354 100 ILE C N 1
ATOM 6191 C CA . ILE C 1 100 ? -53.957 46.596 63.124 1.000 53.438 100 ILE C CA 1
ATOM 6192 C C . ILE C 1 100 ? -53.520 45.139 62.983 1.000 49.304 100 ILE C C 1
ATOM 6193 O O . ILE C 1 100 ? -52.593 44.695 63.651 1.000 49.564 100 ILE C O 1
ATOM 6198 N N . ASP C 1 101 ? -54.136 44.442 62.023 1.000 48.628 101 ASP C N 1
ATOM 6199 C CA . ASP C 1 101 ? -53.750 43.092 61.643 1.000 48.788 101 ASP C CA 1
ATOM 6200 C C . ASP C 1 101 ? -52.487 43.099 60.788 1.000 44.655 101 ASP C C 1
ATOM 6201 O O . ASP C 1 101 ? -51.646 42.233 60.967 1.000 42.556 101 ASP C O 1
ATOM 6206 N N . VAL C 1 102 ? -52.381 44.056 59.849 1.000 47.139 102 VAL C N 1
ATOM 6207 C CA . VAL C 1 102 ? -51.326 44.056 58.844 1.000 41.848 102 VAL C CA 1
ATOM 6208 C C . VAL C 1 102 ? -50.851 45.484 58.581 1.000 38.632 102 VAL C C 1
ATOM 6209 O O . VAL C 1 102 ? -51.629 46.349 58.189 1.000 37.889 102 VAL C O 1
ATOM 6213 N N . VAL C 1 103 ? -49.549 45.707 58.777 1.000 38.438 103 VAL C N 1
ATOM 6214 C CA . VAL C 1 103 ? -48.900 46.928 58.346 1.000 41.697 103 VAL C CA 1
ATOM 6215 C C . VAL C 1 103 ? -48.199 46.671 57.018 1.000 42.013 103 VAL C C 1
ATOM 6216 O O . VAL C 1 103 ? -47.391 45.753 56.920 1.000 44.485 103 VAL C O 1
ATOM 6220 N N . LEU C 1 104 ? -48.416 47.548 56.037 1.000 41.595 104 LEU C N 1
ATOM 6221 C CA . LEU C 1 104 ? -47.597 47.538 54.833 1.000 38.579 104 LEU C CA 1
ATOM 6222 C C . LEU C 1 104 ? -46.483 48.553 55.011 1.000 38.751 104 LEU C C 1
ATOM 6223 O O . LEU C 1 104 ? -46.705 49.748 55.063 1.000 40.285 104 LEU C O 1
ATOM 6228 N N . GLU C 1 105 ? -45.270 48.052 55.160 1.000 42.145 105 GLU C N 1
ATOM 6229 C CA . GLU C 1 105 ? -44.140 48.913 55.436 1.000 43.345 105 GLU C CA 1
ATOM 6230 C C . GLU C 1 105 ? -43.536 49.344 54.097 1.000 42.870 105 GLU C C 1
ATOM 6231 O O . GLU C 1 105 ? -42.846 48.574 53.434 1.000 41.110 105 GLU C O 1
ATOM 6237 N N . CYS C 1 106 ? -43.794 50.598 53.702 1.000 45.734 106 CYS C N 1
ATOM 6238 C CA . CYS C 1 106 ? -43.460 51.061 52.364 1.000 46.957 106 CYS C CA 1
ATOM 6239 C C . CYS C 1 106 ? -42.549 52.287 52.383 1.000 45.099 106 CYS C C 1
ATOM 6240 O O . CYS C 1 106 ? -42.605 53.104 51.463 1.000 46.937 106 CYS C O 1
ATOM 6243 N N . THR C 1 107 ? -41.712 52.424 53.415 1.000 44.561 107 THR C N 1
ATOM 6244 C CA . THR C 1 107 ? -40.864 53.601 53.566 1.000 42.838 107 THR C CA 1
ATOM 6245 C C . THR C 1 107 ? -39.504 53.375 52.921 1.000 42.094 107 THR C C 1
ATOM 6246 O O . THR C 1 107 ? -38.839 54.330 52.540 1.000 46.109 107 THR C O 1
ATOM 6250 N N . GLY C 1 108 ? -39.068 52.117 52.885 1.000 42.465 108 GLY C N 1
ATOM 6251 C CA . GLY C 1 108 ? -37.744 51.778 52.393 1.000 45.653 108 GLY C CA 1
ATOM 6252 C C . GLY C 1 108 ? -36.686 51.815 53.496 1.000 49.031 108 GLY C C 1
ATOM 6253 O O . GLY C 1 108 ? -35.536 51.486 53.231 1.000 50.921 108 GLY C O 1
ATOM 6254 N N . LEU C 1 109 ? -37.085 52.165 54.729 1.000 49.993 109 LEU C N 1
ATOM 6255 C CA . LEU C 1 109 ? -36.135 52.457 55.794 1.000 55.464 109 LEU C CA 1
ATOM 6256 C C . LEU C 1 109 ? -36.157 51.385 56.885 1.000 53.070 109 LEU C C 1
ATOM 6257 O O . LEU C 1 109 ? -35.300 51.411 57.759 1.000 53.791 109 LEU C O 1
ATOM 6262 N N . PHE C 1 110 ? -37.135 50.468 56.845 1.000 54.939 110 PHE C N 1
ATOM 6263 C CA . PHE C 1 110 ? -37.354 49.502 57.913 1.000 56.049 110 PHE C CA 1
ATOM 6264 C C . PHE C 1 110 ? -37.440 48.091 57.343 1.000 50.351 110 PHE C C 1
ATOM 6265 O O . PHE C 1 110 ? -38.380 47.359 57.631 1.000 48.781 110 PHE C O 1
ATOM 6273 N N . ARG C 1 111 ? -36.436 47.717 56.550 1.000 54.780 111 ARG C N 1
ATOM 6274 C CA . ARG C 1 111 ? -36.428 46.428 55.876 1.000 56.579 111 ARG C CA 1
ATOM 6275 C C . ARG C 1 111 ? -35.761 45.350 56.731 1.000 53.643 111 ARG C C 1
ATOM 6276 O O . ARG C 1 111 ? -35.985 44.171 56.483 1.000 56.693 111 ARG C O 1
ATOM 6284 N N . SER C 1 112 ? -34.940 45.744 57.714 1.000 51.145 112 SER C N 1
ATOM 6285 C CA . SER C 1 112 ? -34.294 44.784 58.597 1.000 50.524 112 SER C CA 1
ATOM 6286 C C . SER C 1 112 ? -35.355 44.101 59.448 1.000 45.709 112 SER C C 1
ATOM 6287 O O . SER C 1 112 ? -36.390 44.691 59.726 1.000 45.170 112 SER C O 1
ATOM 6290 N N . HIS C 1 113 ? -35.091 42.848 59.832 1.000 51.505 113 HIS C N 1
ATOM 6291 C CA . HIS C 1 113 ? -35.983 42.105 60.711 1.000 55.023 113 HIS C CA 1
ATOM 6292 C C . HIS C 1 113 ? -36.265 42.915 61.981 1.000 49.623 113 HIS C C 1
ATOM 6293 O O . HIS C 1 113 ? -37.403 42.943 62.443 1.000 55.754 113 HIS C O 1
ATOM 6300 N N . ALA C 1 114 ? -35.231 43.569 62.531 1.000 43.594 114 ALA C N 1
ATOM 6301 C CA . ALA C 1 114 ? -35.347 44.303 63.782 1.000 51.016 114 ALA C CA 1
ATOM 6302 C C . ALA C 1 114 ? -36.206 45.552 63.579 1.000 54.498 114 ALA C C 1
ATOM 6303 O O . ALA C 1 114 ? -37.057 45.868 64.415 1.000 53.497 114 ALA C O 1
ATOM 6305 N N . ASP C 1 115 ? -35.989 46.250 62.456 1.000 51.538 115 ASP C N 1
ATOM 6306 C CA . ASP C 1 115 ? -36.699 47.489 62.199 1.000 51.178 115 ASP C CA 1
ATOM 6307 C C . ASP C 1 115 ? -38.172 47.196 61.926 1.000 47.604 115 ASP C C 1
ATOM 6308 O O . ASP C 1 115 ? -39.048 47.920 62.383 1.000 48.811 115 ASP C O 1
ATOM 6313 N N . ALA C 1 116 ? -38.438 46.116 61.193 1.000 48.955 116 ALA C N 1
ATOM 6314 C CA . ALA C 1 116 ? -39.799 45.732 60.867 1.000 53.137 116 ALA C CA 1
ATOM 6315 C C . ALA C 1 116 ? -40.559 45.356 62.133 1.000 51.435 116 ALA C C 1
ATOM 6316 O O . ALA C 1 116 ? -41.778 45.535 62.195 1.000 44.656 116 ALA C O 1
ATOM 6318 N N . THR C 1 117 ? -39.823 44.824 63.125 1.000 53.201 117 THR C N 1
ATOM 6319 C CA . THR C 1 117 ? -40.418 44.319 64.355 1.000 55.671 117 THR C CA 1
ATOM 6320 C C . THR C 1 117 ? -40.956 45.478 65.193 1.000 48.387 117 THR C C 1
ATOM 6321 O O . THR C 1 117 ? -41.931 45.318 65.919 1.000 48.414 117 THR C O 1
ATOM 6325 N N . ARG C 1 118 ? -40.383 46.669 65.020 1.000 51.522 118 ARG C N 1
ATOM 6326 C CA . ARG C 1 118 ? -40.878 47.854 65.703 1.000 51.329 118 ARG C CA 1
ATOM 6327 C C . ARG C 1 118 ? -42.395 47.987 65.536 1.000 51.118 118 ARG C C 1
ATOM 6328 O O . ARG C 1 118 ? -43.079 48.351 66.479 1.000 49.093 118 ARG C O 1
ATOM 6336 N N . HIS C 1 119 ? -42.946 47.644 64.370 1.000 49.700 119 HIS C N 1
ATOM 6337 C CA . HIS C 1 119 ? -44.391 47.704 64.193 1.000 50.691 119 HIS C CA 1
ATOM 6338 C C . HIS C 1 119 ? -45.093 46.660 65.059 1.000 46.317 119 HIS C C 1
ATOM 6339 O O . HIS C 1 119 ? -46.234 46.859 65.504 1.000 40.236 119 HIS C O 1
ATOM 6346 N N . LEU C 1 120 ? -44.426 45.515 65.223 1.000 47.942 120 LEU C N 1
ATOM 6347 C CA . LEU C 1 120 ? -44.938 44.439 66.053 1.000 54.743 120 LEU C CA 1
ATOM 6348 C C . LEU C 1 120 ? -44.981 44.899 67.510 1.000 54.696 120 LEU C C 1
ATOM 6349 O O . LEU C 1 120 ? -45.997 44.722 68.190 1.000 55.061 120 LEU C O 1
ATOM 6354 N N . GLU C 1 121 ? -43.864 45.498 67.942 1.000 46.979 121 GLU C N 1
ATOM 6355 C CA . GLU C 1 121 ? -43.735 46.116 69.247 1.000 54.169 121 GLU C CA 1
ATOM 6356 C C . GLU C 1 121 ? -44.859 47.126 69.442 1.000 58.424 121 GLU C C 1
ATOM 6357 O O . GLU C 1 121 ? -45.425 47.228 70.524 1.000 60.488 121 GLU C O 1
ATOM 6363 N N . ALA C 1 122 ? -45.183 47.878 68.386 1.000 53.827 122 ALA C N 1
ATOM 6364 C CA . ALA C 1 122 ? -46.241 48.869 68.478 1.000 49.640 122 ALA C CA 1
ATOM 6365 C C . ALA C 1 122 ? -47.616 48.199 68.541 1.000 44.519 122 ALA C C 1
ATOM 6366 O O . ALA C 1 122 ? -48.623 48.877 68.714 1.000 47.153 122 ALA C O 1
ATOM 6368 N N . GLY C 1 123 ? -47.670 46.878 68.353 1.000 39.587 123 GLY C N 1
ATOM 6369 C CA . GLY C 1 123 ? -48.903 46.149 68.567 1.000 44.652 123 GLY C CA 1
ATOM 6370 C C . GLY C 1 123 ? -49.605 45.737 67.280 1.000 50.731 123 GLY C C 1
ATOM 6371 O O . GLY C 1 123 ? -50.762 45.312 67.336 1.000 51.006 123 GLY C O 1
ATOM 6372 N N . ALA C 1 124 ? -48.920 45.834 66.129 1.000 51.205 124 ALA C N 1
ATOM 6373 C CA . ALA C 1 124 ? -49.455 45.235 64.912 1.000 50.577 124 ALA C CA 1
ATOM 6374 C C . ALA C 1 124 ? -49.175 43.730 64.931 1.000 49.785 124 ALA C C 1
ATOM 6375 O O . ALA C 1 124 ? -48.129 43.300 65.412 1.000 48.980 124 ALA C O 1
ATOM 6377 N N . LYS C 1 125 ? -50.098 42.943 64.366 1.000 49.037 125 LYS C N 1
ATOM 6378 C CA . LYS C 1 125 ? -49.991 41.493 64.341 1.000 51.674 125 LYS C CA 1
ATOM 6379 C C . LYS C 1 125 ? -49.115 40.968 63.200 1.000 56.954 125 LYS C C 1
ATOM 6380 O O . LYS C 1 125 ? -48.648 39.833 63.276 1.000 57.396 125 LYS C O 1
ATOM 6386 N N . ARG C 1 126 ? -48.941 41.742 62.115 1.000 53.621 126 ARG C N 1
ATOM 6387 C CA . ARG C 1 126 ? -48.167 41.274 60.974 1.000 46.710 126 ARG C CA 1
ATOM 6388 C C . ARG C 1 126 ? -47.724 42.459 60.128 1.000 44.836 126 ARG C C 1
ATOM 6389 O O . ARG C 1 126 ? -48.484 43.393 59.938 1.000 46.343 126 ARG C O 1
ATOM 6397 N N . VAL C 1 127 ? -46.469 42.412 59.683 1.000 42.367 127 VAL C N 1
ATOM 6398 C CA . VAL C 1 127 ? -45.884 43.396 58.794 1.000 44.664 127 VAL C CA 1
ATOM 6399 C C . VAL C 1 127 ? -45.642 42.754 57.432 1.000 44.961 127 VAL C C 1
ATOM 6400 O O . VAL C 1 127 ? -45.105 41.654 57.377 1.000 50.101 127 VAL C O 1
ATOM 6404 N N . ILE C 1 128 ? -46.003 43.451 56.344 1.000 44.468 128 ILE C N 1
ATOM 6405 C CA . ILE C 1 128 ? -45.455 43.161 55.025 1.000 41.894 128 ILE C CA 1
ATOM 6406 C C . ILE C 1 128 ? -44.481 44.279 54.665 1.000 40.176 128 ILE C C 1
ATOM 6407 O O . ILE C 1 128 ? -44.864 45.445 54.594 1.000 41.537 128 ILE C O 1
ATOM 6412 N N . ILE C 1 129 ? -43.210 43.902 54.509 1.000 37.161 129 ILE C N 1
ATOM 6413 C CA . ILE C 1 129 ? -42.164 44.778 54.019 1.000 37.530 129 ILE C CA 1
ATOM 6414 C C . ILE C 1 129 ? -42.288 44.835 52.507 1.000 37.995 129 ILE C C 1
ATOM 6415 O O . ILE C 1 129 ? -42.154 43.807 51.856 1.000 38.249 129 ILE C O 1
ATOM 6420 N N . GLY C 1 130 ? -42.573 46.029 51.973 1.000 37.364 130 GLY C N 1
ATOM 6421 C CA . GLY C 1 130 ? -42.739 46.202 50.544 1.000 37.651 130 GLY C CA 1
ATOM 6422 C C . GLY C 1 130 ? -41.377 46.397 49.878 1.000 37.837 130 GLY C C 1
ATOM 6423 O O . GLY C 1 130 ? -41.132 47.401 49.218 1.000 38.179 130 GLY C O 1
ATOM 6424 N N . ALA C 1 131 ? -40.485 45.435 50.099 1.000 38.098 131 ALA C N 1
ATOM 6425 C CA . ALA C 1 131 ? -39.140 45.472 49.566 1.000 39.384 131 ALA C CA 1
ATOM 6426 C C . ALA C 1 131 ? -38.486 44.099 49.747 1.000 42.478 131 ALA C C 1
ATOM 6427 O O . ALA C 1 131 ? -38.949 43.248 50.522 1.000 43.431 131 ALA C O 1
ATOM 6429 N N . ALA C 1 132 ? -37.398 43.895 49.004 1.000 42.084 132 ALA C N 1
ATOM 6430 C CA . ALA C 1 132 ? -36.543 42.739 49.197 1.000 41.460 132 ALA C CA 1
ATOM 6431 C C . ALA C 1 132 ? -36.122 42.707 50.665 1.000 43.804 132 ALA C C 1
ATOM 6432 O O . ALA C 1 132 ? -36.000 43.752 51.299 1.000 44.000 132 ALA C O 1
ATOM 6434 N N . PRO C 1 133 ? -35.919 41.519 51.269 1.000 48.954 133 PRO C N 1
ATOM 6435 C CA . PRO C 1 133 ? -35.350 41.440 52.620 1.000 49.355 133 PRO C CA 1
ATOM 6436 C C . PRO C 1 133 ? -33.962 42.067 52.683 1.000 49.741 133 PRO C C 1
ATOM 6437 O O . PRO C 1 133 ? -33.248 42.134 51.678 1.000 42.095 133 PRO C O 1
ATOM 6441 N N . PHE C 1 134 ? -33.608 42.538 53.879 1.000 49.833 134 PHE C N 1
ATOM 6442 C CA . PHE C 1 134 ? -32.301 43.119 54.125 1.000 59.001 134 PHE C CA 1
ATOM 6443 C C . PHE C 1 134 ? -31.425 42.072 54.815 1.000 57.762 134 PHE C C 1
ATOM 6444 O O . PHE C 1 134 ? -30.300 41.841 54.392 1.000 54.243 134 PHE C O 1
ATOM 6452 N N . ASP C 1 135 ? -31.956 41.438 55.868 1.000 52.327 135 ASP C N 1
ATOM 6453 C CA . ASP C 1 135 ? -31.249 40.376 56.562 1.000 54.916 135 ASP C CA 1
ATOM 6454 C C . ASP C 1 135 ? -32.108 39.106 56.568 1.000 55.067 135 ASP C C 1
ATOM 6455 O O . ASP C 1 135 ? -31.819 38.185 55.814 1.000 58.233 135 ASP C O 1
ATOM 6460 N N . HIS C 1 136 ? -33.155 39.055 57.399 1.000 54.800 136 HIS C N 1
ATOM 6461 C CA . HIS C 1 136 ? -33.940 37.848 57.594 1.000 58.569 136 HIS C CA 1
ATOM 6462 C C . HIS C 1 136 ? -35.411 38.239 57.518 1.000 49.404 136 HIS C C 1
ATOM 6463 O O . HIS C 1 136 ? -35.774 39.352 57.866 1.000 53.400 136 HIS C O 1
ATOM 6470 N N . VAL C 1 137 ? -36.256 37.291 57.120 1.000 45.255 137 VAL C N 1
ATOM 6471 C CA . VAL C 1 137 ? -37.701 37.438 57.187 1.000 46.846 137 VAL C CA 1
ATOM 6472 C C . VAL C 1 137 ? -38.291 36.060 57.486 1.000 47.483 137 VAL C C 1
ATOM 6473 O O . VAL C 1 137 ? -37.683 35.030 57.213 1.000 46.997 137 VAL C O 1
ATOM 6477 N N . ASP C 1 138 ? -39.507 36.047 58.021 1.000 47.703 138 ASP C N 1
ATOM 6478 C CA . ASP C 1 138 ? -40.234 34.809 58.202 1.000 45.724 138 ASP C CA 1
ATOM 6479 C C . ASP C 1 138 ? -40.478 34.172 56.840 1.000 48.238 138 ASP C C 1
ATOM 6480 O O . ASP C 1 138 ? -40.316 32.965 56.709 1.000 50.219 138 ASP C O 1
ATOM 6485 N N . ALA C 1 139 ? -40.819 34.983 55.825 1.000 44.186 139 ALA C N 1
ATOM 6486 C CA . ALA C 1 139 ? -41.140 34.466 54.503 1.000 42.462 139 ALA C CA 1
ATOM 6487 C C . ALA C 1 139 ? -40.944 35.540 53.433 1.000 42.419 139 ALA C C 1
ATOM 6488 O O . ALA C 1 139 ? -41.119 36.732 53.697 1.000 38.079 139 ALA C O 1
ATOM 6490 N N . ALA C 1 140 ? -40.583 35.087 52.224 1.000 37.714 140 ALA C N 1
ATOM 6491 C CA . ALA C 1 140 ? -40.454 35.942 51.056 1.000 40.124 140 ALA C CA 1
ATOM 6492 C C . ALA C 1 140 ? -41.457 35.445 50.026 1.000 37.959 140 ALA C C 1
ATOM 6493 O O . ALA C 1 140 ? -41.290 34.359 49.473 1.000 41.037 140 ALA C O 1
ATOM 6495 N N . ILE C 1 141 ? -42.501 36.250 49.799 1.000 34.496 141 ILE C N 1
ATOM 6496 C CA . ILE C 1 141 ? -43.651 35.815 49.023 1.000 34.532 141 ILE C CA 1
ATOM 6497 C C . ILE C 1 141 ? -43.727 36.560 47.692 1.000 36.405 141 ILE C C 1
ATOM 6498 O O . ILE C 1 141 ? -43.690 37.790 47.663 1.000 38.918 141 ILE C O 1
ATOM 6503 N N . VAL C 1 142 ? -43.921 35.798 46.610 1.000 34.611 142 VAL C N 1
ATOM 6504 C CA . VAL C 1 142 ? -44.410 36.304 45.341 1.000 31.857 142 VAL C CA 1
ATOM 6505 C C . VAL C 1 142 ? -45.858 35.843 45.164 1.000 35.411 142 VAL C C 1
ATOM 6506 O O . VAL C 1 142 ? -46.129 34.669 44.953 1.000 36.515 142 VAL C O 1
ATOM 6510 N N . TYR C 1 143 ? -46.813 36.760 45.234 1.000 34.935 143 TYR C N 1
ATOM 6511 C CA . TYR C 1 143 ? -48.189 36.362 45.047 1.000 35.193 143 TYR C CA 1
ATOM 6512 C C . TYR C 1 143 ? -48.295 35.628 43.719 1.000 38.216 143 TYR C C 1
ATOM 6513 O O . TYR C 1 143 ? -47.695 36.022 42.713 1.000 37.821 143 TYR C O 1
ATOM 6522 N N . GLY C 1 144 ? -49.050 34.534 43.767 1.000 40.107 144 GLY C N 1
ATOM 6523 C CA . GLY C 1 144 ? -49.355 33.711 42.610 1.000 37.725 144 GLY C CA 1
ATOM 6524 C C . GLY C 1 144 ? -48.341 32.583 42.417 1.000 39.116 144 GLY C C 1
ATOM 6525 O O . GLY C 1 144 ? -48.540 31.741 41.551 1.000 41.798 144 GLY C O 1
ATOM 6526 N N . VAL C 1 145 ? -47.249 32.593 43.194 1.000 37.670 145 VAL C N 1
ATOM 6527 C CA . VAL C 1 145 ? -46.234 31.553 43.139 1.000 39.879 145 VAL C CA 1
ATOM 6528 C C . VAL C 1 145 ? -46.224 30.801 44.470 1.000 42.540 145 VAL C C 1
ATOM 6529 O O . VAL C 1 145 ? -46.261 29.570 44.473 1.000 44.609 145 VAL C O 1
ATOM 6533 N N . ASN C 1 146 ? -46.147 31.523 45.600 1.000 40.333 146 ASN C N 1
ATOM 6534 C CA . ASN C 1 146 ? -45.977 30.846 46.873 1.000 38.294 146 ASN C CA 1
ATOM 6535 C C . ASN C 1 146 ? -46.757 31.521 47.985 1.000 38.031 146 ASN C C 1
ATOM 6536 O O . ASN C 1 146 ? -46.425 31.300 49.134 1.000 40.821 146 ASN C O 1
ATOM 6541 N N . HIS C 1 147 ? -47.831 32.249 47.674 1.000 38.627 147 HIS C N 1
ATOM 6542 C CA . HIS C 1 147 ? -48.611 32.867 48.732 1.000 41.571 147 HIS C CA 1
ATOM 6543 C C . HIS C 1 147 ? -49.353 31.833 49.583 1.000 46.063 147 HIS C C 1
ATOM 6544 O O . HIS C 1 147 ? -49.752 32.157 50.701 1.000 45.551 147 HIS C O 1
ATOM 6551 N N . ALA C 1 148 ? -49.557 30.611 49.076 1.000 47.857 148 ALA C N 1
ATOM 6552 C CA . ALA C 1 148 ? -50.226 29.573 49.859 1.000 54.712 148 ALA C CA 1
ATOM 6553 C C . ALA C 1 148 ? -49.350 29.013 50.998 1.000 51.684 148 ALA C C 1
ATOM 6554 O O . ALA C 1 148 ? -49.895 28.384 51.891 1.000 50.437 148 ALA C O 1
ATOM 6556 N N . ASP C 1 149 ? -48.023 29.252 50.980 1.000 50.215 149 ASP C N 1
ATOM 6557 C CA . ASP C 1 149 ? -47.076 28.750 51.965 1.000 51.047 149 ASP C CA 1
ATOM 6558 C C . ASP C 1 149 ? -46.975 29.631 53.206 1.000 53.667 149 ASP C C 1
ATOM 6559 O O . ASP C 1 149 ? -46.182 29.330 54.102 1.000 58.174 149 ASP C O 1
ATOM 6564 N N . VAL C 1 150 ? -47.689 30.759 53.219 1.000 55.350 150 VAL C N 1
ATOM 6565 C CA . VAL C 1 150 ? -47.717 31.624 54.387 1.000 53.635 150 VAL C CA 1
ATOM 6566 C C . VAL C 1 150 ? -48.396 30.872 55.529 1.000 54.312 150 VAL C C 1
ATOM 6567 O O . VAL C 1 150 ? -49.470 30.292 55.352 1.000 51.644 150 VAL C O 1
ATOM 6571 N N . LYS C 1 151 ? -47.745 30.906 56.698 1.000 59.289 151 LYS C N 1
ATOM 6572 C CA . LYS C 1 151 ? -48.222 30.236 57.898 1.000 64.121 151 LYS C CA 1
ATOM 6573 C C . LYS C 1 151 ? -48.506 31.312 58.945 1.000 57.954 151 LYS C C 1
ATOM 6574 O O . LYS C 1 151 ? -47.963 32.408 58.859 1.000 52.312 151 LYS C O 1
ATOM 6580 N N . ALA C 1 152 ? -49.360 31.006 59.929 1.000 52.167 152 ALA C N 1
ATOM 6581 C CA . ALA C 1 152 ? -49.778 32.014 60.886 1.000 51.902 152 ALA C CA 1
ATOM 6582 C C . ALA C 1 152 ? -48.590 32.500 61.723 1.000 46.727 152 ALA C C 1
ATOM 6583 O O . ALA C 1 152 ? -48.641 33.607 62.231 1.000 47.701 152 ALA C O 1
ATOM 6585 N N . THR C 1 153 ? -47.488 31.739 61.786 1.000 43.947 153 THR C N 1
ATOM 6586 C CA . THR C 1 153 ? -46.284 32.179 62.491 1.000 52.754 153 THR C CA 1
ATOM 6587 C C . THR C 1 153 ? -45.449 33.180 61.687 1.000 53.333 153 THR C C 1
ATOM 6588 O O . THR C 1 153 ? -44.542 33.788 62.254 1.000 57.202 153 THR C O 1
ATOM 6592 N N . ASP C 1 154 ? -45.681 33.290 60.371 1.000 53.729 154 ASP C N 1
ATOM 6593 C CA . ASP C 1 154 ? -45.004 34.292 59.553 1.000 56.617 154 ASP C CA 1
ATOM 6594 C C . ASP C 1 154 ? -45.531 35.692 59.905 1.000 53.862 154 ASP C C 1
ATOM 6595 O O . ASP C 1 154 ? -46.617 36.102 59.484 1.000 56.869 154 ASP C O 1
ATOM 6600 N N . GLN C 1 155 ? -44.757 36.425 60.707 1.000 44.311 155 GLN C N 1
ATOM 6601 C CA . GLN C 1 155 ? -45.165 37.734 61.173 1.000 47.034 155 GLN C CA 1
ATOM 6602 C C . GLN C 1 155 ? -44.504 38.839 60.349 1.000 43.987 155 GLN C C 1
ATOM 6603 O O . GLN C 1 155 ? -45.112 39.880 60.164 1.000 43.409 155 GLN C O 1
ATOM 6609 N N . ILE C 1 156 ? -43.228 38.646 59.993 1.000 43.599 156 ILE C N 1
ATOM 6610 C CA . ILE C 1 156 ? -42.476 39.521 59.109 1.000 46.018 156 ILE C CA 1
ATOM 6611 C C . ILE C 1 156 ? -42.406 38.854 57.739 1.000 44.067 156 ILE C C 1
ATOM 6612 O O . ILE C 1 156 ? -41.623 37.936 57.535 1.000 42.352 156 ILE C O 1
ATOM 6617 N N . ILE C 1 157 ? -43.209 39.357 56.801 1.000 45.051 157 ILE C N 1
ATOM 6618 C CA . ILE C 1 157 ? -43.234 38.883 55.426 1.000 42.992 157 ILE C CA 1
ATOM 6619 C C . ILE C 1 157 ? -42.640 39.962 54.510 1.000 41.450 157 ILE C C 1
ATOM 6620 O O . ILE C 1 157 ? -42.933 41.142 54.660 1.000 45.188 157 ILE C O 1
ATOM 6625 N N . SER C 1 158 ? -41.786 39.562 53.571 1.000 38.009 158 SER C N 1
ATOM 6626 C CA . SER C 1 158 ? -41.329 40.441 52.504 1.000 39.595 158 SER C CA 1
ATOM 6627 C C . SER C 1 158 ? -42.128 40.131 51.248 1.000 34.187 158 SER C C 1
ATOM 6628 O O . SER C 1 158 ? -42.226 38.977 50.855 1.000 36.181 158 SER C O 1
ATOM 6631 N N . SER C 1 159 ? -42.717 41.143 50.621 1.000 33.595 159 SER C N 1
ATOM 6632 C CA . SER C 1 159 ? -43.359 40.916 49.336 1.000 37.323 159 SER C CA 1
ATOM 6633 C C . SER C 1 159 ? -42.372 41.225 48.218 1.000 36.109 159 SER C C 1
ATOM 6634 O O . SER C 1 159 ? -42.806 41.468 47.104 1.000 36.990 159 SER C O 1
ATOM 6637 N N . VAL C 1 160 ? -41.068 41.175 48.530 1.000 37.698 160 VAL C N 1
ATOM 6638 C CA . VAL C 1 160 ? -39.989 41.319 47.558 1.000 42.224 160 VAL C CA 1
ATOM 6639 C C . VAL C 1 160 ? -40.132 42.659 46.816 1.000 42.335 160 VAL C C 1
ATOM 6640 O O . VAL C 1 160 ? -40.438 43.666 47.452 1.000 45.061 160 VAL C O 1
ATOM 6644 N N . SER C 1 161 ? -39.872 42.680 45.497 1.000 39.568 161 SER C N 1
ATOM 6645 C CA . SER C 1 161 ? -39.815 43.888 44.688 1.000 36.714 161 SER C CA 1
ATOM 6646 C C . SER C 1 161 ? -40.631 43.669 43.429 1.000 36.465 161 SER C C 1
ATOM 6647 O O . SER C 1 161 ? -40.888 42.527 43.081 1.000 37.802 161 SER C O 1
ATOM 6650 N N . CYS C 1 162 ? -40.995 44.764 42.745 1.000 36.854 162 CYS C N 1
ATOM 6651 C CA . CYS C 1 162 ? -41.572 44.726 41.407 1.000 37.097 162 CYS C CA 1
ATOM 6652 C C . CYS C 1 162 ? -40.835 43.686 40.557 1.000 36.028 162 CYS C C 1
ATOM 6653 O O . CYS C 1 162 ? -41.454 42.817 39.954 1.000 34.291 162 CYS C O 1
ATOM 6656 N N . THR C 1 163 ? -39.504 43.820 40.500 1.000 33.677 163 THR C N 1
ATOM 6657 C CA . THR C 1 163 ? -38.666 43.028 39.623 1.000 32.578 163 THR C CA 1
ATOM 6658 C C . THR C 1 163 ? -38.781 41.546 39.972 1.000 31.142 163 THR C C 1
ATOM 6659 O O . THR C 1 163 ? -38.845 40.714 39.066 1.000 32.545 163 THR C O 1
ATOM 6663 N N . THR C 1 164 ? -38.762 41.223 41.274 1.000 30.734 164 THR C N 1
ATOM 6664 C CA . THR C 1 164 ? -38.839 39.844 41.730 1.000 33.464 164 THR C CA 1
ATOM 6665 C C . THR C 1 164 ? -40.183 39.211 41.368 1.000 32.100 164 THR C C 1
ATOM 6666 O O . THR C 1 164 ? -40.202 38.068 40.936 1.000 39.735 164 THR C O 1
ATOM 6670 N N . GLN C 1 165 ? -41.292 39.957 41.481 1.000 32.058 165 GLN C N 1
ATOM 6671 C CA . GLN C 1 165 ? -42.615 39.430 41.179 1.000 35.573 165 GLN C CA 1
ATOM 6672 C C . GLN C 1 165 ? -42.762 39.119 39.683 1.000 38.309 165 GLN C C 1
ATOM 6673 O O . GLN C 1 165 ? -43.727 38.476 39.272 1.000 39.599 165 GLN C O 1
ATOM 6679 N N . ALA C 1 166 ? -41.855 39.639 38.854 1.000 34.242 166 ALA C N 1
ATOM 6680 C CA . ALA C 1 166 ? -41.895 39.322 37.439 1.000 37.138 166 ALA C CA 1
ATOM 6681 C C . ALA C 1 166 ? -40.875 38.241 37.124 1.000 35.660 166 ALA C C 1
ATOM 6682 O O . ALA C 1 166 ? -41.148 37.387 36.300 1.000 38.716 166 ALA C O 1
ATOM 6684 N N . LEU C 1 167 ? -39.710 38.302 37.777 1.000 33.479 167 LEU C N 1
ATOM 6685 C CA . LEU C 1 167 ? -38.602 37.419 37.459 1.000 34.238 167 LEU C CA 1
ATOM 6686 C C . LEU C 1 167 ? -38.932 36.011 37.955 1.000 37.644 167 LEU C C 1
ATOM 6687 O O . LEU C 1 167 ? -38.724 35.048 37.227 1.000 39.957 167 LEU C O 1
ATOM 6692 N N . VAL C 1 168 ? -39.494 35.911 39.175 1.000 36.547 168 VAL C N 1
ATOM 6693 C CA . VAL C 1 168 ? -39.706 34.631 39.830 1.000 36.611 168 VAL C CA 1
ATOM 6694 C C . VAL C 1 168 ? -40.630 33.755 38.993 1.000 36.217 168 VAL C C 1
ATOM 6695 O O . VAL C 1 168 ? -40.245 32.635 38.684 1.000 38.642 168 VAL C O 1
ATOM 6699 N N . PRO C 1 169 ? -41.833 34.194 38.562 1.000 37.241 169 PRO C N 1
ATOM 6700 C CA . PRO C 1 169 ? -42.654 33.372 37.668 1.000 39.573 169 PRO C CA 1
ATOM 6701 C C . PRO C 1 169 ? -41.995 32.924 36.357 1.000 41.122 169 PRO C C 1
ATOM 6702 O O . PRO C 1 169 ? -42.107 31.762 35.959 1.000 41.395 169 PRO C O 1
ATOM 6706 N N . LEU C 1 170 ? -41.327 33.858 35.669 1.000 38.467 170 LEU C N 1
ATOM 6707 C CA . LEU C 1 170 ? -40.587 33.535 34.456 1.000 42.350 170 LEU C CA 1
ATOM 6708 C C . LEU C 1 170 ? -39.584 32.422 34.721 1.000 38.783 170 LEU C C 1
ATOM 6709 O O . LEU C 1 170 ? -39.497 31.483 33.951 1.000 40.257 170 LEU C O 1
ATOM 6714 N N . VAL C 1 171 ? -38.786 32.561 35.778 1.000 39.398 171 VAL C N 1
ATOM 6715 C CA . VAL C 1 171 ? -37.759 31.574 36.054 1.000 41.617 171 VAL C CA 1
ATOM 6716 C C . VAL C 1 171 ? -38.429 30.238 36.357 1.000 44.183 171 VAL C C 1
ATOM 6717 O O . VAL C 1 171 ? -38.038 29.209 35.813 1.000 43.699 171 VAL C O 1
ATOM 6721 N N . LYS C 1 172 ? -39.471 30.274 37.189 1.000 43.152 172 LYS C N 1
ATOM 6722 C CA . LYS C 1 172 ? -40.134 29.055 37.607 1.000 42.499 172 LYS C CA 1
ATOM 6723 C C . LYS C 1 172 ? -40.794 28.360 36.421 1.000 40.306 172 LYS C C 1
ATOM 6724 O O . LYS C 1 172 ? -40.624 27.165 36.220 1.000 38.487 172 LYS C O 1
ATOM 6730 N N . ILE C 1 173 ? -41.601 29.079 35.660 1.000 37.900 173 ILE C N 1
ATOM 6731 C CA . ILE C 1 173 ? -42.310 28.454 34.556 1.000 37.662 173 ILE C CA 1
ATOM 6732 C C . ILE C 1 173 ? -41.319 27.797 33.602 1.000 39.581 173 ILE C C 1
ATOM 6733 O O . ILE C 1 173 ? -41.532 26.695 33.092 1.000 42.374 173 ILE C O 1
ATOM 6738 N N . ILE C 1 174 ? -40.232 28.498 33.321 1.000 40.265 174 ILE C N 1
ATOM 6739 C CA . ILE C 1 174 ? -39.313 28.043 32.290 1.000 43.790 174 ILE C CA 1
ATOM 6740 C C . ILE C 1 174 ? -38.443 26.914 32.823 1.000 39.085 174 ILE C C 1
ATOM 6741 O O . ILE C 1 174 ? -38.161 25.967 32.103 1.000 37.651 174 ILE C O 1
ATOM 6746 N N . ASP C 1 175 ? -37.991 27.036 34.068 1.000 38.852 175 ASP C N 1
ATOM 6747 C CA . ASP C 1 175 ? -37.183 25.996 34.670 1.000 38.922 175 ASP C CA 1
ATOM 6748 C C . ASP C 1 175 ? -37.995 24.713 34.832 1.000 37.665 175 ASP C C 1
ATOM 6749 O O . ASP C 1 175 ? -37.453 23.624 34.663 1.000 35.896 175 ASP C O 1
ATOM 6754 N N . ASP C 1 176 ? -39.283 24.841 35.168 1.000 39.576 176 ASP C N 1
ATOM 6755 C CA . ASP C 1 176 ? -40.161 23.698 35.359 1.000 39.150 176 ASP C CA 1
ATOM 6756 C C . ASP C 1 176 ? -40.320 22.927 34.053 1.000 44.384 176 ASP C C 1
ATOM 6757 O O . ASP C 1 176 ? -40.268 21.699 34.077 1.000 42.276 176 ASP C O 1
ATOM 6762 N N . ALA C 1 177 ? -40.477 23.640 32.926 1.000 41.118 177 ALA C N 1
ATOM 6763 C CA . ALA C 1 177 ? -40.752 22.999 31.647 1.000 40.132 177 ALA C CA 1
ATOM 6764 C C . ALA C 1 177 ? -39.469 22.532 30.960 1.000 40.210 177 ALA C C 1
ATOM 6765 O O . ALA C 1 177 ? -39.415 21.396 30.502 1.000 43.446 177 ALA C O 1
ATOM 6767 N N . PHE C 1 178 ? -38.471 23.411 30.833 1.000 38.339 178 PHE C N 1
ATOM 6768 C CA . PHE C 1 178 ? -37.324 23.140 29.981 1.000 35.953 178 PHE C CA 1
ATOM 6769 C C . PHE C 1 178 ? -36.055 22.977 30.799 1.000 33.443 178 PHE C C 1
ATOM 6770 O O . PHE C 1 178 ? -35.051 22.486 30.287 1.000 37.739 178 PHE C O 1
ATOM 6778 N N . GLY C 1 179 ? -36.077 23.477 32.027 1.000 36.129 179 GLY C N 1
ATOM 6779 C CA . GLY C 1 179 ? -34.902 23.453 32.875 1.000 40.328 179 GLY C CA 1
ATOM 6780 C C . GLY C 1 179 ? -33.926 24.559 32.489 1.000 44.519 179 GLY C C 1
ATOM 6781 O O . GLY C 1 179 ? -33.569 24.703 31.315 1.000 42.669 179 GLY C O 1
ATOM 6782 N N . ILE C 1 180 ? -33.521 25.330 33.505 1.000 40.901 180 ILE C N 1
ATOM 6783 C CA . ILE C 1 180 ? -32.552 26.396 33.360 1.000 39.333 180 ILE C CA 1
ATOM 6784 C C . ILE C 1 180 ? -31.243 25.971 34.011 1.000 37.704 180 ILE C C 1
ATOM 6785 O O . ILE C 1 180 ? -31.172 25.771 35.217 1.000 39.524 180 ILE C O 1
ATOM 6790 N N . GLU C 1 181 ? -30.177 25.931 33.226 1.000 38.579 181 GLU C N 1
ATOM 6791 C CA . GLU C 1 181 ? -28.863 25.695 33.799 1.000 43.555 181 GLU C CA 1
ATOM 6792 C C . GLU C 1 181 ? -28.485 26.931 34.614 1.000 40.123 181 GLU C C 1
ATOM 6793 O O . GLU C 1 181 ? -28.368 26.858 35.834 1.000 36.458 181 GLU C O 1
ATOM 6799 N N . THR C 1 182 ? -28.354 28.069 33.911 1.000 41.740 182 THR C N 1
ATOM 6800 C CA . THR C 1 182 ? -28.117 29.379 34.512 1.000 38.673 182 THR C CA 1
ATOM 6801 C C . THR C 1 182 ? -28.885 30.436 33.723 1.000 35.135 182 THR C C 1
ATOM 6802 O O . THR C 1 182 ? -29.339 30.194 32.602 1.000 34.298 182 THR C O 1
ATOM 6806 N N . ALA C 1 183 ? -28.999 31.635 34.310 1.000 33.572 183 ALA C N 1
ATOM 6807 C CA . ALA C 1 183 ? -29.683 32.730 33.642 1.000 34.347 183 ALA C CA 1
ATOM 6808 C C . ALA C 1 183 ? -29.102 34.054 34.103 1.000 34.017 183 ALA C C 1
ATOM 6809 O O . ALA C 1 183 ? -28.608 34.151 35.226 1.000 33.370 183 ALA C O 1
ATOM 6811 N N . LEU C 1 184 ? -29.178 35.053 33.213 1.000 35.426 184 LEU C N 1
ATOM 6812 C CA . LEU C 1 184 ? -28.731 36.404 33.531 1.000 36.284 184 LEU C CA 1
ATOM 6813 C C . LEU C 1 184 ? -29.830 37.402 33.173 1.000 34.462 184 LEU C C 1
ATOM 6814 O O . LEU C 1 184 ? -30.482 37.275 32.138 1.000 39.729 184 LEU C O 1
ATOM 6819 N N . MET C 1 185 ? -30.075 38.330 34.100 1.000 33.754 185 MET C N 1
ATOM 6820 C CA . MET C 1 185 ? -31.206 39.239 34.024 1.000 38.378 185 MET C CA 1
ATOM 6821 C C . MET C 1 185 ? -30.692 40.639 33.728 1.000 40.421 185 MET C C 1
ATOM 6822 O O . MET C 1 185 ? -29.798 41.115 34.417 1.000 41.495 185 MET C O 1
ATOM 6827 N N . THR C 1 186 ? -31.250 41.264 32.687 1.000 40.444 186 THR C N 1
ATOM 6828 C CA . THR C 1 186 ? -31.098 42.696 32.473 1.000 38.706 186 THR C CA 1
ATOM 6829 C C . THR C 1 186 ? -32.459 43.338 32.635 1.000 36.866 186 THR C C 1
ATOM 6830 O O . THR C 1 186 ? -33.370 43.023 31.878 1.000 40.126 186 THR C O 1
ATOM 6834 N N . GLU C 1 187 ? -32.572 44.265 33.589 1.000 36.388 187 GLU C N 1
ATOM 6835 C CA . GLU C 1 187 ? -33.805 45.010 33.738 1.000 34.576 187 GLU C CA 1
ATOM 6836 C C . GLU C 1 187 ? -33.611 46.416 33.191 1.000 34.470 187 GLU C C 1
ATOM 6837 O O . GLU C 1 187 ? -32.590 47.052 33.453 1.000 36.426 187 GLU C O 1
ATOM 6843 N N . ILE C 1 188 ? -34.642 46.900 32.495 1.000 33.541 188 ILE C N 1
ATOM 6844 C CA . ILE C 1 188 ? -34.688 48.246 31.946 1.000 32.251 188 ILE C CA 1
ATOM 6845 C C . ILE C 1 188 ? -35.859 48.936 32.608 1.000 31.236 188 ILE C C 1
ATOM 6846 O O . ILE C 1 188 ? -36.999 48.619 32.297 1.000 36.092 188 ILE C O 1
ATOM 6851 N N . HIS C 1 189 ? -35.551 49.868 33.501 1.000 30.144 189 HIS C N 1
ATOM 6852 C CA . HIS C 1 189 ? -36.509 50.368 34.459 1.000 31.178 189 HIS C CA 1
ATOM 6853 C C . HIS C 1 189 ? -36.630 51.889 34.293 1.000 32.664 189 HIS C C 1
ATOM 6854 O O . HIS C 1 189 ? -35.630 52.607 34.139 1.000 27.794 189 HIS C O 1
ATOM 6861 N N . ALA C 1 190 ? -37.878 52.381 34.339 1.000 28.009 190 ALA C N 1
ATOM 6862 C CA . ALA C 1 190 ? -38.140 53.795 34.571 1.000 30.156 190 ALA C CA 1
ATOM 6863 C C . ALA C 1 190 ? -37.382 54.344 35.783 1.000 29.919 190 ALA C C 1
ATOM 6864 O O . ALA C 1 190 ? -36.948 53.602 36.669 1.000 33.232 190 ALA C O 1
ATOM 6866 N N . VAL C 1 191 ? -37.305 55.683 35.869 1.000 28.197 191 VAL C N 1
ATOM 6867 C CA . VAL C 1 191 ? -36.685 56.347 37.005 1.000 31.247 191 VAL C CA 1
ATOM 6868 C C . VAL C 1 191 ? -37.460 56.033 38.289 1.000 29.959 191 VAL C C 1
ATOM 6869 O O . VAL C 1 191 ? -38.695 55.861 38.291 1.000 26.474 191 VAL C O 1
ATOM 6873 N N . THR C 1 192 ? -36.708 56.064 39.397 1.000 31.138 192 THR C N 1
ATOM 6874 C CA . THR C 1 192 ? -37.264 55.826 40.717 1.000 32.162 192 THR C CA 1
ATOM 6875 C C . THR C 1 192 ? -37.065 57.051 41.610 1.000 35.543 192 THR C C 1
ATOM 6876 O O . THR C 1 192 ? -36.223 57.921 41.347 1.000 32.871 192 THR C O 1
ATOM 6880 N N . ALA C 1 193 ? -37.830 57.052 42.714 1.000 38.706 193 ALA C N 1
ATOM 6881 C CA . ALA C 1 193 ? -37.981 58.205 43.597 1.000 40.747 193 ALA C CA 1
ATOM 6882 C C . ALA C 1 193 ? -36.669 58.600 44.264 1.000 37.886 193 ALA C C 1
ATOM 6883 O O . ALA C 1 193 ? -36.517 59.734 44.701 1.000 46.383 193 ALA C O 1
ATOM 6885 N N . ASP C 1 194 ? -35.740 57.662 44.337 1.000 34.639 194 ASP C N 1
ATOM 6886 C CA . ASP C 1 194 ? -34.494 57.827 45.066 1.000 41.006 194 ASP C CA 1
ATOM 6887 C C . ASP C 1 194 ? -33.387 58.350 44.147 1.000 39.671 194 ASP C C 1
ATOM 6888 O O . ASP C 1 194 ? -32.252 58.545 44.576 1.000 43.042 194 ASP C O 1
ATOM 6893 N N . GLN C 1 195 ? -33.701 58.545 42.865 1.000 38.559 195 GLN C N 1
ATOM 6894 C CA . GLN C 1 195 ? -32.730 59.109 41.948 1.000 37.458 195 GLN C CA 1
ATOM 6895 C C . GLN C 1 195 ? -32.686 60.636 42.094 1.000 37.764 195 GLN C C 1
ATOM 6896 O O . GLN C 1 195 ? -33.419 61.221 42.884 1.000 42.292 195 GLN C O 1
ATOM 6902 N N . SER C 1 196 ? -31.814 61.260 41.302 1.000 36.370 196 SER C N 1
ATOM 6903 C CA . SER C 1 196 ? -31.512 62.675 41.370 1.000 36.078 196 SER C CA 1
ATOM 6904 C C . SER C 1 196 ? -32.058 63.368 40.132 1.000 35.377 196 SER C C 1
ATOM 6905 O O . SER C 1 196 ? -32.039 62.803 39.036 1.000 36.396 196 SER C O 1
ATOM 6908 N N . VAL C 1 197 ? -32.414 64.640 40.309 1.000 32.168 197 VAL C N 1
ATOM 6909 C CA . VAL C 1 197 ? -32.890 65.459 39.223 1.000 32.581 197 VAL C CA 1
ATOM 6910 C C . VAL C 1 197 ? -31.698 65.988 38.425 1.000 32.166 197 VAL C C 1
ATOM 6911 O O . VAL C 1 197 ? -31.652 65.879 37.192 1.000 30.374 197 VAL C O 1
ATOM 6915 N N . LEU C 1 198 ? -30.745 66.567 39.149 1.000 32.462 198 LEU C N 1
ATOM 6916 C CA . LEU C 1 198 ? -29.447 66.925 38.592 1.000 31.642 198 LEU C CA 1
ATOM 6917 C C . LEU C 1 198 ? -28.368 66.144 39.327 1.000 29.902 198 LEU C C 1
ATOM 6918 O O . LEU C 1 198 ? -28.605 65.648 40.423 1.000 34.621 198 LEU C O 1
ATOM 6923 N N . ASP C 1 199 ? -27.160 66.132 38.759 1.000 29.552 199 ASP C N 1
ATOM 6924 C CA . ASP C 1 199 ? -26.007 65.549 39.420 1.000 28.871 199 ASP C CA 1
ATOM 6925 C C . ASP C 1 199 ? -25.901 66.144 40.825 1.000 30.343 199 ASP C C 1
ATOM 6926 O O . ASP C 1 199 ? -25.776 67.356 40.987 1.000 32.969 199 ASP C O 1
ATOM 6931 N N . HIS C 1 200 ? -25.896 65.277 41.834 1.000 34.196 200 HIS C N 1
ATOM 6932 C CA . HIS C 1 200 ? -25.970 65.664 43.241 1.000 39.736 200 HIS C CA 1
ATOM 6933 C C . HIS C 1 200 ? -25.320 64.579 44.105 1.000 40.904 200 HIS C C 1
ATOM 6934 O O . HIS C 1 200 ? -25.479 63.393 43.828 1.000 39.987 200 HIS C O 1
ATOM 6941 N N . ALA C 1 201 ? -24.660 64.962 45.205 1.000 44.058 201 ALA C N 1
ATOM 6942 C CA . ALA C 1 201 ? -24.201 63.988 46.197 1.000 48.145 201 ALA C CA 1
ATOM 6943 C C . ALA C 1 201 ? -25.298 62.988 46.559 1.000 45.941 201 ALA C C 1
ATOM 6944 O O . ALA C 1 201 ? -26.459 63.354 46.743 1.000 47.976 201 ALA C O 1
ATOM 6946 N N . HIS C 1 202 ? -24.883 61.729 46.724 1.000 46.436 202 HIS C N 1
ATOM 6947 C CA . HIS C 1 202 ? -25.781 60.599 46.890 1.000 48.496 202 HIS C CA 1
ATOM 6948 C C . HIS C 1 202 ? -24.906 59.450 47.374 1.000 50.353 202 HIS C C 1
ATOM 6949 O O . HIS C 1 202 ? -23.715 59.436 47.089 1.000 50.212 202 HIS C O 1
ATOM 6956 N N . ARG C 1 203 ? -25.510 58.478 48.058 1.000 59.321 203 ARG C N 1
ATOM 6957 C CA . ARG C 1 203 ? -24.790 57.308 48.543 1.000 66.060 203 ARG C CA 1
ATOM 6958 C C . ARG C 1 203 ? -24.202 56.514 47.373 1.000 58.384 203 ARG C C 1
ATOM 6959 O O . ARG C 1 203 ? -23.071 56.053 47.486 1.000 57.597 203 ARG C O 1
ATOM 6967 N N . ASP C 1 204 ? -24.969 56.356 46.276 1.000 53.712 204 ASP C N 1
ATOM 6968 C CA . ASP C 1 204 ? -24.531 55.651 45.075 1.000 51.503 204 ASP C CA 1
ATOM 6969 C C . ASP C 1 204 ? -24.157 56.675 44.006 1.000 45.227 204 ASP C C 1
ATOM 6970 O O . ASP C 1 204 ? -24.972 57.520 43.664 1.000 45.454 204 ASP C O 1
ATOM 6975 N N . LEU C 1 205 ? -22.944 56.551 43.451 1.000 39.281 205 LEU C N 1
ATOM 6976 C CA . LEU C 1 205 ? -22.367 57.552 42.565 1.000 40.371 205 LEU C CA 1
ATOM 6977 C C . LEU C 1 205 ? -23.024 57.514 41.189 1.000 36.749 205 LEU C C 1
ATOM 6978 O O . LEU C 1 205 ? -22.927 58.490 40.445 1.000 38.101 205 LEU C O 1
ATOM 6983 N N A ARG C 1 206 ? -23.665 56.398 40.844 0.500 32.602 206 ARG C N 1
ATOM 6984 N N B ARG C 1 206 ? -23.659 56.380 40.872 0.500 34.303 206 ARG C N 1
ATOM 6985 C CA A ARG C 1 206 ? -24.411 56.329 39.598 0.500 35.507 206 ARG C CA 1
ATOM 6986 C CA B ARG C 1 206 ? -24.412 56.202 39.639 0.500 38.649 206 ARG C CA 1
ATOM 6987 C C A ARG C 1 206 ? -25.806 56.940 39.784 0.500 35.875 206 ARG C C 1
ATOM 6988 C C B ARG C 1 206 ? -25.802 56.849 39.766 0.500 37.962 206 ARG C C 1
ATOM 6989 O O A ARG C 1 206 ? -26.249 57.721 38.944 0.500 34.957 206 ARG C O 1
ATOM 6990 O O B ARG C 1 206 ? -26.244 57.545 38.857 0.500 38.268 206 ARG C O 1
ATOM 7005 N N . ARG C 1 207 ? -26.474 56.657 40.909 1.000 34.770 207 ARG C N 1
ATOM 7006 C CA . ARG C 1 207 ? -27.801 57.216 41.133 1.000 40.132 207 ARG C CA 1
ATOM 7007 C C . ARG C 1 207 ? -27.729 58.693 41.537 1.000 36.996 207 ARG C C 1
ATOM 7008 O O . ARG C 1 207 ? -28.769 59.340 41.673 1.000 34.758 207 ARG C O 1
ATOM 7016 N N . ALA C 1 208 ? -26.497 59.202 41.695 1.000 33.281 208 ALA C N 1
ATOM 7017 C CA . ALA C 1 208 ? -26.217 60.609 41.907 1.000 33.007 208 ALA C CA 1
ATOM 7018 C C . ALA C 1 208 ? -26.446 61.421 40.638 1.000 33.533 208 ALA C C 1
ATOM 7019 O O . ALA C 1 208 ? -26.487 62.640 40.721 1.000 33.386 208 ALA C O 1
ATOM 7021 N N . ARG C 1 209 ? -26.489 60.760 39.479 1.000 32.185 209 ARG C N 1
ATOM 7022 C CA . ARG C 1 209 ? -26.449 61.446 38.206 1.000 30.798 209 ARG C CA 1
ATOM 7023 C C . ARG C 1 209 ? -27.852 61.792 37.706 1.000 32.562 209 ARG C C 1
ATOM 7024 O O . ARG C 1 209 ? -28.840 61.157 38.041 1.000 30.118 209 ARG C O 1
ATOM 7032 N N . ALA C 1 210 ? -27.915 62.876 36.930 1.000 32.892 210 ALA C N 1
ATOM 7033 C CA . ALA C 1 210 ? -29.159 63.430 36.447 1.000 32.743 210 ALA C CA 1
ATOM 7034 C C . ALA C 1 210 ? -30.026 62.342 35.795 1.000 34.706 210 ALA C C 1
ATOM 7035 O O . ALA C 1 210 ? -29.645 61.728 34.803 1.000 32.061 210 ALA C O 1
ATOM 7037 N N . SER C 1 211 ? -31.229 62.127 36.343 1.000 31.830 211 SER C N 1
ATOM 7038 C CA . SER C 1 211 ? -32.016 60.970 35.962 1.000 30.032 211 SER C CA 1
ATOM 7039 C C . SER C 1 211 ? -32.692 61.170 34.606 1.000 31.291 211 SER C C 1
ATOM 7040 O O . SER C 1 211 ? -32.948 60.187 33.927 1.000 31.716 211 SER C O 1
ATOM 7043 N N . GLY C 1 212 ? -32.954 62.422 34.204 1.000 31.720 212 GLY C N 1
ATOM 7044 C CA . GLY C 1 212 ? -33.657 62.704 32.963 1.000 30.697 212 GLY C CA 1
ATOM 7045 C C . GLY C 1 212 ? -32.744 62.746 31.742 1.000 33.000 212 GLY C C 1
ATOM 7046 O O . GLY C 1 212 ? -33.201 62.922 30.621 1.000 31.711 212 GLY C O 1
ATOM 7047 N N . GLN C 1 213 ? -31.456 62.540 31.991 1.000 33.097 213 GLN C N 1
ATOM 7048 C CA . GLN C 1 213 ? -30.409 62.782 31.032 1.000 33.185 213 GLN C CA 1
ATOM 7049 C C . GLN C 1 213 ? -29.621 61.504 30.732 1.000 38.252 213 GLN C C 1
ATOM 7050 O O . GLN C 1 213 ? -28.992 61.411 29.676 1.000 39.531 213 GLN C O 1
ATOM 7056 N N . ASN C 1 214 ? -29.628 60.535 31.658 1.000 33.084 214 ASN C N 1
ATOM 7057 C CA . ASN C 1 214 ? -28.701 59.426 31.583 1.000 33.242 214 ASN C CA 1
ATOM 7058 C C . ASN C 1 214 ? -29.368 58.055 31.538 1.000 33.150 214 ASN C C 1
ATOM 7059 O O . ASN C 1 214 ? -30.498 57.840 31.986 1.000 34.747 214 ASN C O 1
ATOM 7064 N N . ILE C 1 215 ? -28.607 57.146 30.930 1.000 32.939 215 ILE C N 1
ATOM 7065 C CA . ILE C 1 215 ? -28.767 55.713 31.078 1.000 32.816 215 ILE C CA 1
ATOM 7066 C C . ILE C 1 215 ? -27.877 55.300 32.236 1.000 31.156 215 ILE C C 1
ATOM 7067 O O . ILE C 1 215 ? -26.670 55.498 32.154 1.000 31.120 215 ILE C O 1
ATOM 7072 N N . ILE C 1 216 ? -28.467 54.740 33.284 1.000 30.602 216 ILE C N 1
ATOM 7073 C CA . ILE C 1 216 ? -27.757 54.565 34.545 1.000 32.149 216 ILE C CA 1
ATOM 7074 C C . ILE C 1 216 ? -27.837 53.096 34.936 1.000 32.120 216 ILE C C 1
ATOM 7075 O O . ILE C 1 216 ? -28.892 52.648 35.386 1.000 32.478 216 ILE C O 1
ATOM 7080 N N . PRO C 1 217 ? -26.740 52.315 34.803 1.000 35.717 217 PRO C N 1
ATOM 7081 C CA . PRO C 1 217 ? -26.718 50.919 35.245 1.000 34.818 217 PRO C CA 1
ATOM 7082 C C . PRO C 1 217 ? -26.518 50.920 36.747 1.000 39.408 217 PRO C C 1
ATOM 7083 O O . PRO C 1 217 ? -25.759 51.734 37.260 1.000 45.512 217 PRO C O 1
ATOM 7087 N N . THR C 1 218 ? -27.197 50.002 37.431 1.000 39.931 218 THR C N 1
ATOM 7088 C CA . THR C 1 218 ? -27.191 49.964 38.885 1.000 37.188 218 THR C CA 1
ATOM 7089 C C . THR C 1 218 ? -27.492 48.529 39.320 1.000 36.758 218 THR C C 1
ATOM 7090 O O . THR C 1 218 ? -27.695 47.632 38.498 1.000 33.296 218 THR C O 1
ATOM 7094 N N . THR C 1 219 ? -27.450 48.312 40.630 1.000 35.557 219 THR C N 1
ATOM 7095 C CA . THR C 1 219 ? -27.707 47.009 41.191 1.000 35.883 219 THR C CA 1
ATOM 7096 C C . THR C 1 219 ? -29.220 46.795 41.252 1.000 39.865 219 THR C C 1
ATOM 7097 O O . THR C 1 219 ? -30.003 47.749 41.195 1.000 40.159 219 THR C O 1
ATOM 7101 N N . SER C 1 220 ? -29.597 45.517 41.370 1.000 39.965 220 SER C N 1
ATOM 7102 C CA . SER C 1 220 ? -30.968 45.089 41.575 1.000 41.293 220 SER C CA 1
ATOM 7103 C C . SER C 1 220 ? -31.026 44.197 42.810 1.000 43.584 220 SER C C 1
ATOM 7104 O O . SER C 1 220 ? -30.195 43.308 42.983 1.000 45.400 220 SER C O 1
ATOM 7107 N N . SER C 1 221 ? -32.038 44.430 43.644 1.000 41.965 221 SER C N 1
ATOM 7108 C CA . SER C 1 221 ? -32.288 43.599 44.807 1.000 41.112 221 SER C CA 1
ATOM 7109 C C . SER C 1 221 ? -32.930 42.264 44.398 1.000 40.272 221 SER C C 1
ATOM 7110 O O . SER C 1 221 ? -32.990 41.359 45.216 1.000 40.207 221 SER C O 1
ATOM 7113 N N . ALA C 1 222 ? -33.354 42.109 43.128 1.000 40.709 222 ALA C N 1
ATOM 7114 C CA . ALA C 1 222 ? -34.287 41.043 42.750 1.000 42.466 222 ALA C CA 1
ATOM 7115 C C . ALA C 1 222 ? -33.646 39.658 42.795 1.000 39.799 222 ALA C C 1
ATOM 7116 O O . ALA C 1 222 ? -34.336 38.651 42.970 1.000 37.066 222 ALA C O 1
ATOM 7118 N N . LEU C 1 223 ? -32.320 39.614 42.656 1.000 36.701 223 LEU C N 1
ATOM 7119 C CA . LEU C 1 223 ? -31.607 38.348 42.598 1.000 41.064 223 LEU C CA 1
ATOM 7120 C C . LEU C 1 223 ? -31.464 37.747 43.994 1.000 40.956 223 LEU C C 1
ATOM 7121 O O . LEU C 1 223 ? -31.823 36.592 44.197 1.000 37.806 223 LEU C O 1
ATOM 7126 N N . GLY C 1 224 ? -30.946 38.537 44.940 1.000 37.583 224 GLY C N 1
ATOM 7127 C CA . GLY C 1 224 ? -30.968 38.144 46.339 1.000 39.381 224 GLY C CA 1
ATOM 7128 C C . GLY C 1 224 ? -32.360 37.652 46.712 1.000 38.443 224 GLY C C 1
ATOM 7129 O O . GLY C 1 224 ? -32.496 36.566 47.253 1.000 42.819 224 GLY C O 1
ATOM 7130 N N . ALA C 1 225 ? -33.391 38.428 46.354 1.000 38.561 225 ALA C N 1
ATOM 7131 C CA . ALA C 1 225 ? -34.760 38.113 46.736 1.000 39.095 225 ALA C CA 1
ATOM 7132 C C . ALA C 1 225 ? -35.261 36.810 46.112 1.000 38.142 225 ALA C C 1
ATOM 7133 O O . ALA C 1 225 ? -35.932 36.028 46.781 1.000 38.057 225 ALA C O 1
ATOM 7135 N N . LEU C 1 226 ? -34.950 36.593 44.834 1.000 35.576 226 LEU C N 1
ATOM 7136 C CA . LEU C 1 226 ? -35.384 35.395 44.136 1.000 37.688 226 LEU C CA 1
ATOM 7137 C C . LEU C 1 226 ? -34.784 34.154 44.795 1.000 37.269 226 LEU C C 1
ATOM 7138 O O . LEU C 1 226 ? -35.421 33.116 44.848 1.000 37.066 226 LEU C O 1
ATOM 7143 N N . LYS C 1 227 ? -33.547 34.268 45.258 1.000 38.740 227 LYS C N 1
ATOM 7144 C CA . LYS C 1 227 ? -32.831 33.171 45.877 1.000 42.521 227 LYS C CA 1
ATOM 7145 C C . LYS C 1 227 ? -33.395 32.827 47.248 1.000 42.476 227 LYS C C 1
ATOM 7146 O O . LYS C 1 227 ? -33.277 31.684 47.661 1.000 43.239 227 LYS C O 1
ATOM 7152 N N . ARG C 1 228 ? -34.008 33.794 47.937 1.000 43.273 228 ARG C N 1
ATOM 7153 C CA . ARG C 1 228 ? -34.728 33.489 49.163 1.000 51.258 228 ARG C CA 1
ATOM 7154 C C . ARG C 1 228 ? -36.052 32.777 48.861 1.000 46.388 228 ARG C C 1
ATOM 7155 O O . ARG C 1 228 ? -36.500 31.978 49.674 1.000 41.645 228 ARG C O 1
ATOM 7163 N N . VAL C 1 229 ? -36.684 33.031 47.707 1.000 39.613 229 VAL C N 1
ATOM 7164 C CA . VAL C 1 229 ? -37.927 32.339 47.402 1.000 43.523 229 VAL C CA 1
ATOM 7165 C C . VAL C 1 229 ? -37.608 30.998 46.722 1.000 41.235 229 VAL C C 1
ATOM 7166 O O . VAL C 1 229 ? -38.393 30.076 46.830 1.000 45.280 229 VAL C O 1
ATOM 7170 N N . MET C 1 230 ? -36.490 30.892 45.991 1.000 43.474 230 MET C N 1
ATOM 7171 C CA . MET C 1 230 ? -36.086 29.672 45.301 1.000 41.659 230 MET C CA 1
ATOM 7172 C C . MET C 1 230 ? -34.605 29.411 45.584 1.000 40.287 230 MET C C 1
ATOM 7173 O O . MET C 1 230 ? -33.750 29.705 44.736 1.000 39.424 230 MET C O 1
ATOM 7178 N N . PRO C 1 231 ? -34.240 28.851 46.762 1.000 38.905 231 PRO C N 1
ATOM 7179 C CA . PRO C 1 231 ? -32.830 28.694 47.143 1.000 42.094 231 PRO C CA 1
ATOM 7180 C C . PRO C 1 231 ? -32.069 27.807 46.169 1.000 37.496 231 PRO C C 1
ATOM 7181 O O . PRO C 1 231 ? -30.859 27.916 46.030 1.000 38.632 231 PRO C O 1
ATOM 7185 N N . LYS C 1 232 ? -32.794 26.944 45.466 1.000 39.516 232 LYS C N 1
ATOM 7186 C CA . LYS C 1 232 ? -32.162 26.084 44.473 1.000 41.812 232 LYS C CA 1
ATOM 7187 C C . LYS C 1 232 ? -31.514 26.901 43.350 1.000 40.521 232 LYS C C 1
ATOM 7188 O O . LYS C 1 232 ? -30.698 26.351 42.615 1.000 40.569 232 LYS C O 1
ATOM 7194 N N . MET C 1 233 ? -31.849 28.202 43.231 1.000 40.126 233 MET C N 1
ATOM 7195 C CA . MET C 1 233 ? -31.301 29.055 42.188 1.000 40.528 233 MET C CA 1
ATOM 7196 C C . MET C 1 233 ? -30.015 29.765 42.619 1.000 38.463 233 MET C C 1
ATOM 7197 O O . MET C 1 233 ? -29.382 30.437 41.806 1.000 38.683 233 MET C O 1
ATOM 7202 N N . GLU C 1 234 ? -29.609 29.590 43.872 1.000 39.720 234 GLU C N 1
ATOM 7203 C CA . GLU C 1 234 ? -28.331 30.098 44.343 1.000 48.921 234 GLU C CA 1
ATOM 7204 C C . GLU C 1 234 ? -27.230 29.728 43.347 1.000 45.236 234 GLU C C 1
ATOM 7205 O O . GLU C 1 234 ? -27.120 28.596 42.899 1.000 48.908 234 GLU C O 1
ATOM 7211 N N . ASP C 1 235 ? -26.419 30.708 42.978 1.000 49.904 235 ASP C N 1
ATOM 7212 C CA . ASP C 1 235 ? -25.269 30.492 42.107 1.000 52.030 235 ASP C CA 1
ATOM 7213 C C . ASP C 1 235 ? -25.674 30.178 40.677 1.000 45.282 235 ASP C C 1
ATOM 7214 O O . ASP C 1 235 ? -24.797 29.827 39.893 1.000 39.858 235 ASP C O 1
ATOM 7219 N N . ARG C 1 236 ? -26.964 30.330 40.332 1.000 42.577 236 ARG C N 1
ATOM 7220 C CA . ARG C 1 236 ? -27.425 30.027 38.980 1.000 40.285 236 ARG C CA 1
ATOM 7221 C C . ARG C 1 236 ? -28.014 31.245 38.267 1.000 37.039 236 ARG C C 1
ATOM 7222 O O . ARG C 1 236 ? -28.302 31.196 37.072 1.000 35.796 236 ARG C O 1
ATOM 7230 N N . ILE C 1 237 ? -28.147 32.369 38.966 1.000 36.413 237 ILE C N 1
ATOM 7231 C CA . ILE C 1 237 ? -28.723 33.544 38.357 1.000 36.827 237 ILE C CA 1
ATOM 7232 C C . ILE C 1 237 ? -28.050 34.774 38.937 1.000 38.957 237 ILE C C 1
ATOM 7233 O O . ILE C 1 237 ? -27.706 34.808 40.114 1.000 45.532 237 ILE C O 1
ATOM 7238 N N . ASP C 1 238 ? -27.886 35.783 38.083 1.000 39.200 238 ASP C N 1
ATOM 7239 C CA . ASP C 1 238 ? -27.414 37.090 38.492 1.000 34.665 238 ASP C CA 1
ATOM 7240 C C . ASP C 1 238 ? -28.032 38.089 37.520 1.000 37.609 238 ASP C C 1
ATOM 7241 O O . ASP C 1 238 ? -28.723 37.696 36.566 1.000 35.737 238 ASP C O 1
ATOM 7246 N N . GLY C 1 239 ? -27.790 39.378 37.782 1.000 31.974 239 GLY C N 1
ATOM 7247 C CA . GLY C 1 239 ? -28.251 40.421 36.891 1.000 32.246 239 GLY C CA 1
ATOM 7248 C C . GLY C 1 239 ? -28.056 41.803 37.493 1.000 32.385 239 GLY C C 1
ATOM 7249 O O . GLY C 1 239 ? -27.486 41.946 38.565 1.000 34.487 239 GLY C O 1
ATOM 7250 N N . TYR C 1 240 ? -28.595 42.801 36.792 1.000 38.412 240 TYR C N 1
ATOM 7251 C CA . TYR C 1 240 ? -28.494 44.204 37.164 1.000 34.890 240 TYR C CA 1
ATOM 7252 C C . TYR C 1 240 ? -29.686 44.959 36.559 1.000 33.597 240 TYR C C 1
ATOM 7253 O O . TYR C 1 240 ? -30.475 44.425 35.778 1.000 33.118 240 TYR C O 1
ATOM 7262 N N . SER C 1 241 ? -29.781 46.237 36.916 1.000 34.788 241 SER C N 1
ATOM 7263 C CA . SER C 1 241 ? -30.857 47.092 36.471 1.000 35.187 241 SER C CA 1
ATOM 7264 C C . SER C 1 241 ? -30.274 48.335 35.780 1.000 39.400 241 SER C C 1
ATOM 7265 O O . SER C 1 241 ? -29.130 48.732 35.992 1.000 40.092 241 SER C O 1
ATOM 7268 N N . ILE C 1 242 ? -31.060 48.902 34.874 1.000 38.843 242 ILE C N 1
ATOM 7269 C CA . ILE C 1 242 ? -30.672 50.091 34.145 1.000 38.293 242 ILE C CA 1
ATOM 7270 C C . ILE C 1 242 ? -31.837 51.070 34.240 1.000 37.608 242 ILE C C 1
ATOM 7271 O O . ILE C 1 242 ? -32.944 50.762 33.803 1.000 36.709 242 ILE C O 1
ATOM 7276 N N . ARG C 1 243 ? -31.564 52.247 34.799 1.000 35.686 243 ARG C N 1
ATOM 7277 C CA . ARG C 1 243 ? -32.531 53.325 34.840 1.000 35.284 243 ARG C CA 1
ATOM 7278 C C . ARG C 1 243 ? -32.418 54.182 33.584 1.000 32.589 243 ARG C C 1
ATOM 7279 O O . ARG C 1 243 ? -31.318 54.562 33.178 1.000 32.677 243 ARG C O 1
ATOM 7287 N N . VAL C 1 244 ? -33.572 54.506 33.009 1.000 30.370 244 VAL C N 1
ATOM 7288 C CA . VAL C 1 244 ? -33.654 55.333 31.816 1.000 32.339 244 VAL C CA 1
ATOM 7289 C C . VAL C 1 244 ? -34.753 56.380 31.987 1.000 32.727 244 VAL C C 1
ATOM 7290 O O . VAL C 1 244 ? -35.631 56.240 32.834 1.000 33.920 244 VAL C O 1
ATOM 7294 N N . PRO C 1 245 ? -34.700 57.511 31.252 1.000 31.105 245 PRO C N 1
ATOM 7295 C CA . PRO C 1 245 ? -35.625 58.626 31.484 1.000 30.991 245 PRO C CA 1
ATOM 7296 C C . PRO C 1 245 ? -37.090 58.476 31.093 1.000 29.997 245 PRO C C 1
ATOM 7297 O O . PRO C 1 245 ? -37.588 59.295 30.324 1.000 32.695 245 PRO C O 1
ATOM 7301 N N . THR C 1 246 ? -37.763 57.445 31.608 1.000 30.564 246 THR C N 1
ATOM 7302 C CA . THR C 1 246 ? -39.216 57.342 31.506 1.000 30.120 246 THR C CA 1
ATOM 7303 C C . THR C 1 246 ? -39.771 57.377 32.923 1.000 30.454 246 THR C C 1
ATOM 7304 O O . THR C 1 246 ? -39.042 57.107 33.874 1.000 29.282 246 THR C O 1
ATOM 7308 N N . ILE C 1 247 ? -41.063 57.708 33.050 1.000 30.305 247 ILE C N 1
ATOM 7309 C CA . ILE C 1 247 ? -41.624 58.012 34.349 1.000 31.656 247 ILE C CA 1
ATOM 7310 C C . ILE C 1 247 ? -42.044 56.728 35.071 1.000 32.716 247 ILE C C 1
ATOM 7311 O O . ILE C 1 247 ? -41.985 56.657 36.304 1.000 34.965 247 ILE C O 1
ATOM 7316 N N . ASN C 1 248 ? -42.503 55.726 34.307 1.000 33.183 248 ASN C N 1
ATOM 7317 C CA . ASN C 1 248 ? -43.048 54.498 34.874 1.000 30.364 248 ASN C CA 1
ATOM 7318 C C . ASN C 1 248 ? -42.976 53.393 33.830 1.000 30.680 248 ASN C C 1
ATOM 7319 O O . ASN C 1 248 ? -42.957 53.692 32.634 1.000 30.665 248 ASN C O 1
ATOM 7324 N N . VAL C 1 249 ? -43.013 52.147 34.319 1.000 29.695 249 VAL C N 1
ATOM 7325 C CA . VAL C 1 249 ? -43.037 50.917 33.548 1.000 27.137 249 VAL C CA 1
ATOM 7326 C C . VAL C 1 249 ? -41.601 50.419 33.349 1.000 30.941 249 VAL C C 1
ATOM 7327 O O . VAL C 1 249 ? -40.660 51.180 33.161 1.000 33.669 249 VAL C O 1
ATOM 7331 N N . ALA C 1 250 ? -41.428 49.108 33.451 1.000 31.395 250 ALA C N 1
ATOM 7332 C CA . ALA C 1 250 ? -40.119 48.499 33.359 1.000 32.895 250 ALA C CA 1
ATOM 7333 C C . ALA C 1 250 ? -40.199 47.230 32.518 1.000 30.393 250 ALA C C 1
ATOM 7334 O O . ALA C 1 250 ? -41.277 46.692 32.230 1.000 30.137 250 ALA C O 1
ATOM 7336 N N . ALA C 1 251 ? -39.031 46.717 32.158 1.000 30.717 251 ALA C N 1
ATOM 7337 C CA . ALA C 1 251 ? -39.010 45.480 31.408 1.000 32.769 251 ALA C CA 1
ATOM 7338 C C . ALA C 1 251 ? -37.897 44.586 31.942 1.000 36.579 251 ALA C C 1
ATOM 7339 O O . ALA C 1 251 ? -36.821 45.043 32.346 1.000 32.022 251 ALA C O 1
ATOM 7341 N N . ILE C 1 252 ? -38.146 43.288 31.859 1.000 35.096 252 ILE C N 1
ATOM 7342 C CA . ILE C 1 252 ? -37.108 42.351 32.199 1.000 39.254 252 ILE C CA 1
ATOM 7343 C C . ILE C 1 252 ? -36.712 41.577 30.948 1.000 36.201 252 ILE C C 1
ATOM 7344 O O . ILE C 1 252 ? -37.543 41.169 30.134 1.000 31.157 252 ILE C O 1
ATOM 7349 N N . ASP C 1 253 ? -35.390 41.455 30.806 1.000 39.823 253 ASP C N 1
ATOM 7350 C CA . ASP C 1 253 ? -34.750 40.734 29.730 1.000 40.804 253 ASP C CA 1
ATOM 7351 C C . ASP C 1 253 ? -33.988 39.596 30.409 1.000 40.131 253 ASP C C 1
ATOM 7352 O O . ASP C 1 253 ? -33.011 39.856 31.115 1.000 39.233 253 ASP C O 1
ATOM 7357 N N . LEU C 1 254 ? -34.488 38.359 30.244 1.000 39.303 254 LEU C N 1
ATOM 7358 C CA . LEU C 1 254 ? -33.918 37.176 30.881 1.000 35.824 254 LEU C CA 1
ATOM 7359 C C . LEU C 1 254 ? -33.259 36.281 29.835 1.000 35.198 254 LEU C C 1
ATOM 7360 O O . LEU C 1 254 ? -33.917 35.794 28.919 1.000 34.329 254 LEU C O 1
ATOM 7365 N N . THR C 1 255 ? -31.953 36.063 30.010 1.000 35.250 255 THR C N 1
ATOM 7366 C CA . THR C 1 255 ? -31.191 35.195 29.140 1.000 36.082 255 THR C CA 1
ATOM 7367 C C . THR C 1 255 ? -30.805 33.929 29.905 1.000 36.526 255 THR C C 1
ATOM 7368 O O . THR C 1 255 ? -30.120 34.014 30.923 1.000 35.785 255 THR C O 1
ATOM 7372 N N . PHE C 1 256 ? -31.168 32.766 29.345 1.000 39.306 256 PHE C N 1
ATOM 7373 C CA . PHE C 1 256 ? -30.939 31.490 29.991 1.000 36.997 256 PHE C CA 1
ATOM 7374 C C . PHE C 1 256 ? -30.382 30.461 29.015 1.000 36.792 256 PHE C C 1
ATOM 7375 O O . PHE C 1 256 ? -30.571 30.537 27.804 1.000 35.898 256 PHE C O 1
ATOM 7383 N N . ILE C 1 257 ? -29.648 29.524 29.612 1.000 38.022 257 ILE C N 1
ATOM 7384 C CA . ILE C 1 257 ? -29.292 28.251 29.016 1.000 37.835 257 ILE C CA 1
ATOM 7385 C C . ILE C 1 257 ? -30.325 27.212 29.435 1.000 35.698 257 ILE C C 1
ATOM 7386 O O . ILE C 1 257 ? -30.522 26.982 30.633 1.000 31.099 257 ILE C O 1
ATOM 7391 N N . ALA C 1 258 ? -30.976 26.608 28.443 1.000 32.746 258 ALA C N 1
ATOM 7392 C CA . ALA C 1 258 ? -31.958 25.559 28.689 1.000 41.009 258 ALA C CA 1
ATOM 7393 C C . ALA C 1 258 ? -31.267 24.188 28.772 1.000 42.049 258 ALA C C 1
ATOM 7394 O O . ALA C 1 258 ? -30.176 23.973 28.227 1.000 39.494 258 ALA C O 1
ATOM 7396 N N . GLN C 1 259 ? -31.910 23.269 29.500 1.000 39.542 259 GLN C N 1
ATOM 7397 C CA . GLN C 1 259 ? -31.373 21.936 29.708 1.000 41.351 259 GLN C CA 1
ATOM 7398 C C . GLN C 1 259 ? -32.028 20.920 28.778 1.000 41.832 259 GLN C C 1
ATOM 7399 O O . GLN C 1 259 ? -31.706 19.741 28.826 1.000 49.617 259 GLN C O 1
ATOM 7405 N N . SER C 1 260 ? -32.956 21.382 27.947 1.000 41.543 260 SER C N 1
ATOM 7406 C CA . SER C 1 260 ? -33.665 20.542 27.005 1.000 40.607 260 SER C CA 1
ATOM 7407 C C . SER C 1 260 ? -33.917 21.352 25.738 1.000 44.276 260 SER C C 1
ATOM 7408 O O . SER C 1 260 ? -33.788 22.578 25.758 1.000 44.027 260 SER C O 1
ATOM 7411 N N . PRO C 1 261 ? -34.244 20.726 24.588 1.000 44.767 261 PRO C N 1
ATOM 7412 C CA . PRO C 1 261 ? -34.418 21.486 23.348 1.000 42.970 261 PRO C CA 1
ATOM 7413 C C . PRO C 1 261 ? -35.522 22.536 23.421 1.000 44.800 261 PRO C C 1
ATOM 7414 O O . PRO C 1 261 ? -36.616 22.252 23.919 1.000 43.852 261 PRO C O 1
ATOM 7418 N N . ILE C 1 262 ? -35.204 23.724 22.869 1.000 42.706 262 ILE C N 1
ATOM 7419 C CA . ILE C 1 262 ? -36.072 24.893 22.841 1.000 39.839 262 ILE C CA 1
ATOM 7420 C C . ILE C 1 262 ? -36.193 25.410 21.413 1.000 37.237 262 ILE C C 1
ATOM 7421 O O . ILE C 1 262 ? -35.226 25.362 20.657 1.000 37.209 262 ILE C O 1
ATOM 7426 N N . THR C 1 263 ? -37.391 25.924 21.098 1.000 39.047 263 THR C N 1
ATOM 7427 C CA . THR C 1 263 ? -37.604 26.846 19.991 1.000 39.739 263 THR C CA 1
ATOM 7428 C C . THR C 1 263 ? -38.340 28.091 20.490 1.000 43.058 263 THR C C 1
ATOM 7429 O O . THR C 1 263 ? -38.922 28.103 21.583 1.000 40.740 263 THR C O 1
ATOM 7433 N N . VAL C 1 264 ? -38.322 29.141 19.666 1.000 38.774 264 VAL C N 1
ATOM 7434 C CA . VAL C 1 264 ? -39.090 30.327 19.980 1.000 39.883 264 VAL C CA 1
ATOM 7435 C C . VAL C 1 264 ? -40.550 29.900 20.138 1.000 43.968 264 VAL C C 1
ATOM 7436 O O . VAL C 1 264 ? -41.206 30.253 21.120 1.000 43.023 264 VAL C O 1
ATOM 7440 N N . HIS C 1 265 ? -41.025 29.083 19.198 1.000 42.972 265 HIS C N 1
ATOM 7441 C CA . HIS C 1 265 ? -42.428 28.700 19.162 1.000 46.655 265 HIS C CA 1
ATOM 7442 C C . HIS C 1 265 ? -42.837 27.974 20.454 1.000 41.506 265 HIS C C 1
ATOM 7443 O O . HIS C 1 265 ? -43.940 28.167 20.959 1.000 36.617 265 HIS C O 1
ATOM 7450 N N . HIS C 1 266 ? -41.968 27.116 20.983 1.000 40.719 266 HIS C N 1
ATOM 7451 C CA . HIS C 1 266 ? -42.322 26.297 22.141 1.000 44.948 266 HIS C CA 1
ATOM 7452 C C . HIS C 1 266 ? -42.287 27.135 23.424 1.000 41.750 266 HIS C C 1
ATOM 7453 O O . HIS C 1 266 ? -43.163 27.021 24.277 1.000 41.157 266 HIS C O 1
ATOM 7460 N N . ILE C 1 267 ? -41.290 28.009 23.542 1.000 42.786 267 ILE C N 1
ATOM 7461 C CA . ILE C 1 267 ? -41.202 28.917 24.674 1.000 39.436 267 ILE C CA 1
ATOM 7462 C C . ILE C 1 267 ? -42.478 29.750 24.769 1.000 36.738 267 ILE C C 1
ATOM 7463 O O . ILE C 1 267 ? -43.065 29.880 25.836 1.000 36.624 267 ILE C O 1
ATOM 7468 N N . ASN C 1 268 ? -42.933 30.277 23.639 1.000 36.738 268 ASN C N 1
ATOM 7469 C CA . ASN C 1 268 ? -44.058 31.190 23.639 1.000 36.650 268 ASN C CA 1
ATOM 7470 C C . ASN C 1 268 ? -45.335 30.435 23.997 1.000 36.611 268 ASN C C 1
ATOM 7471 O O . ASN C 1 268 ? -46.136 30.923 24.790 1.000 37.383 268 ASN C O 1
ATOM 7476 N N . GLU C 1 269 ? -45.519 29.247 23.402 1.000 41.116 269 GLU C N 1
ATOM 7477 C CA . GLU C 1 269 ? -46.673 28.399 23.690 1.000 46.486 269 GLU C CA 1
ATOM 7478 C C . GLU C 1 269 ? -46.720 28.036 25.177 1.000 36.109 269 GLU C C 1
ATOM 7479 O O . GLU C 1 269 ? -47.783 28.075 25.792 1.000 37.111 269 GLU C O 1
ATOM 7485 N N . LEU C 1 270 ? -45.570 27.697 25.763 1.000 34.808 270 LEU C N 1
ATOM 7486 C CA . LEU C 1 270 ? -45.493 27.421 27.192 1.000 33.759 270 LEU C CA 1
ATOM 7487 C C . LEU C 1 270 ? -45.970 28.618 28.013 1.000 37.524 270 LEU C C 1
ATOM 7488 O O . LEU C 1 270 ? -46.724 28.445 28.962 1.000 43.448 270 LEU C O 1
ATOM 7493 N N . LEU C 1 271 ? -45.522 29.838 27.650 1.000 37.573 271 LEU C N 1
ATOM 7494 C CA . LEU C 1 271 ? -45.801 31.022 28.446 1.000 36.268 271 LEU C CA 1
ATOM 7495 C C . LEU C 1 271 ? -47.264 31.424 28.264 1.000 36.357 271 LEU C C 1
ATOM 7496 O O . LEU C 1 271 ? -47.927 31.792 29.226 1.000 35.093 271 LEU C O 1
ATOM 7501 N N . ILE C 1 272 ? -47.780 31.284 27.040 1.000 32.331 272 ILE C N 1
ATOM 7502 C CA . ILE C 1 272 ? -49.185 31.531 26.793 1.000 36.848 272 ILE C CA 1
ATOM 7503 C C . ILE C 1 272 ? -50.033 30.614 27.673 1.000 36.236 272 ILE C C 1
ATOM 7504 O O . ILE C 1 272 ? -50.998 31.074 28.280 1.000 37.583 272 ILE C O 1
ATOM 7509 N N . LYS C 1 273 ? -49.676 29.325 27.699 1.000 40.945 273 LYS C N 1
ATOM 7510 C CA . LYS C 1 273 ? -50.420 28.307 28.422 1.000 44.635 273 LYS C CA 1
ATOM 7511 C C . LYS C 1 273 ? -50.387 28.627 29.920 1.000 46.937 273 LYS C C 1
ATOM 7512 O O . LYS C 1 273 ? -51.434 28.646 30.579 1.000 41.510 273 LYS C O 1
ATOM 7518 N N . ALA C 1 274 ? -49.173 28.884 30.437 1.000 37.712 274 ALA C N 1
ATOM 7519 C CA . ALA C 1 274 ? -48.980 29.310 31.814 1.000 37.951 274 ALA C CA 1
ATOM 7520 C C . ALA C 1 274 ? -49.904 30.483 32.148 1.000 40.343 274 ALA C C 1
ATOM 7521 O O . ALA C 1 274 ? -50.558 30.486 33.189 1.000 40.315 274 ALA C O 1
ATOM 7523 N N . SER C 1 275 ? -50.005 31.454 31.230 1.000 42.370 275 SER C N 1
ATOM 7524 C CA . SER C 1 275 ? -50.798 32.657 31.446 1.000 41.594 275 SER C CA 1
ATOM 7525 C C . SER C 1 275 ? -52.298 32.354 31.426 1.000 42.239 275 SER C C 1
ATOM 7526 O O . SER C 1 275 ? -53.093 33.150 31.902 1.000 44.769 275 SER C O 1
ATOM 7529 N N . GLN C 1 276 ? -52.707 31.236 30.831 1.000 43.030 276 GLN C N 1
ATOM 7530 C CA . GLN C 1 276 ? -54.128 30.968 30.693 1.000 47.647 276 GLN C CA 1
ATOM 7531 C C . GLN C 1 276 ? -54.616 30.097 31.833 1.000 48.600 276 GLN C C 1
ATOM 7532 O O . GLN C 1 276 ? -55.817 30.059 32.083 1.000 57.728 276 GLN C O 1
ATOM 7538 N N . THR C 1 277 ? -53.685 29.466 32.549 1.000 43.767 277 THR C N 1
ATOM 7539 C CA . THR C 1 277 ? -54.064 28.499 33.561 1.000 46.792 277 THR C CA 1
ATOM 7540 C C . THR C 1 277 ? -53.589 28.957 34.939 1.000 43.570 277 THR C C 1
ATOM 7541 O O . THR C 1 277 ? -54.235 29.769 35.598 1.000 51.049 277 THR C O 1
ATOM 7545 N N . ASP C 1 278 ? -52.451 28.394 35.339 1.000 40.869 278 ASP C N 1
ATOM 7546 C CA . ASP C 1 278 ? -51.875 28.501 36.661 1.000 43.313 278 ASP C CA 1
ATOM 7547 C C . ASP C 1 278 ? -51.525 29.942 37.036 1.000 44.038 278 ASP C C 1
ATOM 7548 O O . ASP C 1 278 ? -51.408 30.234 38.224 1.000 43.523 278 ASP C O 1
ATOM 7553 N N . TYR C 1 279 ? -51.203 30.803 36.057 1.000 39.672 279 TYR C N 1
ATOM 7554 C CA . TYR C 1 279 ? -50.688 32.128 36.384 1.000 42.723 279 TYR C CA 1
ATOM 7555 C C . TYR C 1 279 ? -51.596 33.235 35.860 1.000 39.532 279 TYR C C 1
ATOM 7556 O O . TYR C 1 279 ? -51.150 34.366 35.749 1.000 41.139 279 TYR C O 1
ATOM 7565 N N . ALA C 1 280 ? -52.872 32.911 35.605 1.000 41.918 280 ALA C N 1
ATOM 7566 C CA . ALA C 1 280 ? -53.828 33.813 34.972 1.000 43.039 280 ALA C CA 1
ATOM 7567 C C . ALA C 1 280 ? -54.100 35.043 35.820 1.000 43.820 280 ALA C C 1
ATOM 7568 O O . ALA C 1 280 ? -54.473 36.093 35.289 1.000 41.703 280 ALA C O 1
ATOM 7570 N N . GLU C 1 281 ? -53.946 34.892 37.134 1.000 45.574 281 GLU C N 1
ATOM 7571 C CA . GLU C 1 281 ? -54.181 36.002 38.037 1.000 50.600 281 GLU C CA 1
ATOM 7572 C C . GLU C 1 281 ? -53.112 37.084 37.872 1.000 43.528 281 GLU C C 1
ATOM 7573 O O . GLU C 1 281 ? -53.381 38.236 38.196 1.000 38.302 281 GLU C O 1
ATOM 7579 N N . ILE C 1 282 ? -51.898 36.714 37.431 1.000 39.486 282 ILE C N 1
ATOM 7580 C CA . ILE C 1 282 ? -50.761 37.616 37.552 1.000 35.420 282 ILE C CA 1
ATOM 7581 C C . ILE C 1 282 ? -50.038 37.852 36.222 1.000 38.558 282 ILE C C 1
ATOM 7582 O O . ILE C 1 282 ? -49.181 38.737 36.158 1.000 40.848 282 ILE C O 1
ATOM 7587 N N . MET C 1 283 ? -50.329 37.070 35.177 1.000 36.364 283 MET C N 1
ATOM 7588 C CA . MET C 1 283 ? -49.471 37.058 34.009 1.000 35.360 283 MET C CA 1
ATOM 7589 C C . MET C 1 283 ? -50.303 37.163 32.741 1.000 36.652 283 MET C C 1
ATOM 7590 O O . MET C 1 283 ? -51.344 36.527 32.611 1.000 42.796 283 MET C O 1
ATOM 7595 N N . ALA C 1 284 ? -49.849 37.995 31.811 1.000 34.649 284 ALA C N 1
ATOM 7596 C CA . ALA C 1 284 ? -50.439 38.045 30.484 1.000 34.969 284 ALA C CA 1
ATOM 7597 C C . ALA C 1 284 ? -49.326 37.893 29.456 1.000 34.116 284 ALA C C 1
ATOM 7598 O O . ALA C 1 284 ? -48.153 37.903 29.800 1.000 32.564 284 ALA C O 1
ATOM 7600 N N . VAL C 1 285 ? -49.716 37.698 28.201 1.000 34.379 285 VAL C N 1
ATOM 7601 C CA . VAL C 1 285 ? -48.777 37.546 27.112 1.000 37.237 285 VAL C CA 1
ATOM 7602 C C . VAL C 1 285 ? -49.404 38.292 25.955 1.000 39.828 285 VAL C C 1
ATOM 7603 O O . VAL C 1 285 ? -50.600 38.149 25.722 1.000 42.536 285 VAL C O 1
ATOM 7607 N N . THR C 1 286 ? -48.585 39.072 25.263 1.000 39.987 286 THR C N 1
ATOM 7608 C CA . THR C 1 286 ? -49.030 39.773 24.078 1.000 43.008 286 THR C CA 1
ATOM 7609 C C . THR C 1 286 ? -48.098 39.431 22.930 1.000 38.878 286 THR C C 1
ATOM 7610 O O . THR C 1 286 ? -46.912 39.163 23.147 1.000 36.677 286 THR C O 1
ATOM 7614 N N . ASP C 1 287 ? -48.672 39.545 21.725 1.000 41.067 287 ASP C N 1
ATOM 7615 C CA . ASP C 1 287 ? -47.983 39.379 20.457 1.000 45.235 287 ASP C CA 1
ATOM 7616 C C . ASP C 1 287 ? -48.053 40.668 19.639 1.000 44.380 287 ASP C C 1
ATOM 7617 O O . ASP C 1 287 ? -47.770 40.649 18.454 1.000 46.970 287 ASP C O 1
ATOM 7622 N N . GLU C 1 288 ? -48.485 41.777 20.239 1.000 45.369 288 GLU C N 1
ATOM 7623 C CA . GLU C 1 288 ? -48.584 43.019 19.497 1.000 42.914 288 GLU C CA 1
ATOM 7624 C C . GLU C 1 288 ? -47.300 43.831 19.672 1.000 42.601 288 GLU C C 1
ATOM 7625 O O . GLU C 1 288 ? -46.516 43.589 20.599 1.000 43.422 288 GLU C O 1
ATOM 7631 N N . PRO C 1 289 ? -47.025 44.762 18.726 1.000 38.166 289 PRO C N 1
ATOM 7632 C CA . PRO C 1 289 ? -45.822 45.598 18.779 1.000 37.299 289 PRO C CA 1
ATOM 7633 C C . PRO C 1 289 ? -46.031 46.822 19.657 1.000 36.399 289 PRO C C 1
ATOM 7634 O O . PRO C 1 289 ? -46.299 47.907 19.156 1.000 35.111 289 PRO C O 1
ATOM 7638 N N . LEU C 1 290 ? -45.844 46.631 20.968 1.000 36.104 290 LEU C N 1
ATOM 7639 C CA . LEU C 1 290 ? -46.154 47.632 21.967 1.000 34.616 290 LEU C CA 1
ATOM 7640 C C . LEU C 1 290 ? -44.881 48.155 22.622 1.000 35.728 290 LEU C C 1
ATOM 7641 O O . LEU C 1 290 ? -43.782 47.633 22.411 1.000 35.118 290 LEU C O 1
ATOM 7646 N N . VAL C 1 291 ? -45.058 49.259 23.359 1.000 31.154 291 VAL C N 1
ATOM 7647 C CA . VAL C 1 291 ? -43.957 49.948 24.002 1.000 31.499 291 VAL C CA 1
ATOM 7648 C C . VAL C 1 291 ? -44.365 50.257 25.446 1.000 32.208 291 VAL C C 1
ATOM 7649 O O . VAL C 1 291 ? -45.519 50.063 25.845 1.000 29.604 291 VAL C O 1
ATOM 7653 N N . SER C 1 292 ? -43.439 50.813 26.217 1.000 29.297 292 SER C N 1
ATOM 7654 C CA . SER C 1 292 ? -43.625 50.845 27.658 1.000 31.892 292 SER C CA 1
ATOM 7655 C C . SER C 1 292 ? -44.954 51.491 28.058 1.000 32.773 292 SER C C 1
ATOM 7656 O O . SER C 1 292 ? -45.627 50.975 28.950 1.000 31.303 292 SER C O 1
ATOM 7659 N N . SER C 1 293 ? -45.344 52.593 27.404 1.000 29.372 293 SER C N 1
ATOM 7660 C CA . SER C 1 293 ? -46.493 53.367 27.863 1.000 33.674 293 SER C CA 1
ATOM 7661 C C . SER C 1 293 ? -47.788 52.570 27.728 1.000 32.083 293 SER C C 1
ATOM 7662 O O . SER C 1 293 ? -48.770 52.866 28.383 1.000 30.369 293 SER C O 1
ATOM 7665 N N . ASP C 1 294 ? -47.770 51.532 26.897 1.000 34.433 294 ASP C N 1
ATOM 7666 C CA . ASP C 1 294 ? -48.920 50.682 26.699 1.000 34.072 294 ASP C CA 1
ATOM 7667 C C . ASP C 1 294 ? -49.238 49.840 27.931 1.000 33.031 294 ASP C C 1
ATOM 7668 O O . ASP C 1 294 ? -50.308 49.257 27.975 1.000 33.210 294 ASP C O 1
ATOM 7673 N N . PHE C 1 295 ? -48.343 49.790 28.922 1.000 33.498 295 PHE C N 1
ATOM 7674 C CA . PHE C 1 295 ? -48.534 48.944 30.097 1.000 31.513 295 PHE C CA 1
ATOM 7675 C C . PHE C 1 295 ? -48.663 49.789 31.355 1.000 32.365 295 PHE C C 1
ATOM 7676 O O . PHE C 1 295 ? -48.729 49.267 32.459 1.000 33.425 295 PHE C O 1
ATOM 7684 N N . ASN C 1 296 ? -48.699 51.104 31.194 1.000 34.106 296 ASN C N 1
ATOM 7685 C CA . ASN C 1 296 ? -48.923 51.972 32.325 1.000 34.782 296 ASN C CA 1
ATOM 7686 C C . ASN C 1 296 ? -50.336 51.750 32.859 1.000 32.640 296 ASN C C 1
ATOM 7687 O O . ASN C 1 296 ? -51.299 51.727 32.102 1.000 31.958 296 ASN C O 1
ATOM 7692 N N . HIS C 1 297 ? -50.445 51.543 34.181 1.000 32.414 297 HIS C N 1
ATOM 7693 C CA . HIS C 1 297 ? -51.709 51.271 34.832 1.000 33.184 297 HIS C CA 1
ATOM 7694 C C . HIS C 1 297 ? -52.187 49.843 34.538 1.000 35.772 297 HIS C C 1
ATOM 7695 O O . HIS C 1 297 ? -53.372 49.524 34.697 1.000 37.420 297 HIS C O 1
ATOM 7702 N N . SER C 1 298 ? -51.251 48.959 34.178 1.000 33.889 298 SER C N 1
ATOM 7703 C CA . SER C 1 298 ? -51.579 47.550 34.033 1.000 38.129 298 SER C CA 1
ATOM 7704 C C . SER C 1 298 ? -51.393 46.829 35.371 1.000 36.407 298 SER C C 1
ATOM 7705 O O . SER C 1 298 ? -50.360 46.984 36.014 1.000 33.787 298 SER C O 1
ATOM 7708 N N . PRO C 1 299 ? -52.395 46.057 35.853 1.000 35.538 299 PRO C N 1
ATOM 7709 C CA . PRO C 1 299 ? -52.287 45.371 37.142 1.000 37.964 299 PRO C CA 1
ATOM 7710 C C . PRO C 1 299 ? -51.483 44.068 37.129 1.000 38.184 299 PRO C C 1
ATOM 7711 O O . PRO C 1 299 ? -51.282 43.481 38.190 1.000 42.215 299 PRO C O 1
ATOM 7715 N N . TYR C 1 300 ? -51.032 43.609 35.952 1.000 31.857 300 TYR C N 1
ATOM 7716 C CA . TYR C 1 300 ? -50.327 42.336 35.842 1.000 33.622 300 TYR C CA 1
ATOM 7717 C C . TYR C 1 300 ? -48.949 42.415 36.491 1.000 31.879 300 TYR C C 1
ATOM 7718 O O . TYR C 1 300 ? -48.332 43.468 36.519 1.000 35.858 300 TYR C O 1
ATOM 7727 N N . SER C 1 301 ? -48.488 41.294 37.040 1.000 30.140 301 SER C N 1
ATOM 7728 C CA . SER C 1 301 ? -47.137 41.192 37.567 1.000 30.582 301 SER C CA 1
ATOM 7729 C C . SER C 1 301 ? -46.138 41.130 36.419 1.000 31.770 301 SER C C 1
ATOM 7730 O O . SER C 1 301 ? -44.994 41.541 36.607 1.000 34.176 301 SER C O 1
ATOM 7733 N N . LEU C 1 302 ? -46.579 40.613 35.257 1.000 30.665 302 LEU C N 1
ATOM 7734 C CA . LEU C 1 302 ? -45.774 40.623 34.053 1.000 30.654 302 LEU C CA 1
ATOM 7735 C C . LEU C 1 302 ? -46.636 40.372 32.813 1.000 33.887 302 LEU C C 1
ATOM 7736 O O . LEU C 1 302 ? -47.589 39.592 32.856 1.000 33.650 302 LEU C O 1
ATOM 7741 N N . ILE C 1 303 ? -46.198 40.971 31.699 1.000 31.260 303 ILE C N 1
ATOM 7742 C CA . ILE C 1 303 ? -46.785 40.775 30.381 1.000 35.636 303 ILE C CA 1
ATOM 7743 C C . ILE C 1 303 ? -45.649 40.407 29.446 1.000 35.160 303 ILE C C 1
ATOM 7744 O O . ILE C 1 303 ? -44.875 41.276 29.077 1.000 35.614 303 ILE C O 1
ATOM 7749 N N . VAL C 1 304 ? -45.538 39.117 29.127 1.000 33.427 304 VAL C N 1
ATOM 7750 C CA . VAL C 1 304 ? -44.532 38.640 28.208 1.000 36.337 304 VAL C CA 1
ATOM 7751 C C . VAL C 1 304 ? -44.799 39.246 26.838 1.000 36.056 304 VAL C C 1
ATOM 7752 O O . VAL C 1 304 ? -45.942 39.273 26.361 1.000 32.495 304 VAL C O 1
ATOM 7756 N N . ASP C 1 305 ? -43.713 39.715 26.221 1.000 36.716 305 ASP C N 1
ATOM 7757 C CA . ASP C 1 305 ? -43.772 40.207 24.854 1.000 39.552 305 ASP C CA 1
ATOM 7758 C C . ASP C 1 305 ? -43.236 39.099 23.976 1.000 36.441 305 ASP C C 1
ATOM 7759 O O . ASP C 1 305 ? -42.023 38.933 23.867 1.000 37.711 305 ASP C O 1
ATOM 7764 N N . LEU C 1 306 ? -44.143 38.331 23.401 1.000 36.194 306 LEU C N 1
ATOM 7765 C CA . LEU C 1 306 ? -43.747 37.106 22.723 1.000 40.411 306 LEU C CA 1
ATOM 7766 C C . LEU C 1 306 ? -42.963 37.416 21.448 1.000 38.717 306 LEU C C 1
ATOM 7767 O O . LEU C 1 306 ? -42.230 36.549 20.971 1.000 34.405 306 LEU C O 1
ATOM 7772 N N . THR C 1 307 ? -43.090 38.653 20.936 1.000 37.105 307 THR C N 1
ATOM 7773 C CA . THR C 1 307 ? -42.430 39.038 19.694 1.000 44.175 307 THR C CA 1
ATOM 7774 C C . THR C 1 307 ? -40.925 39.188 19.951 1.000 39.980 307 THR C C 1
ATOM 7775 O O . THR C 1 307 ? -40.147 39.156 19.010 1.000 37.942 307 THR C O 1
ATOM 7779 N N . GLN C 1 308 ? -40.497 39.262 21.216 1.000 35.672 308 GLN C N 1
ATOM 7780 C CA . GLN C 1 308 ? -39.079 39.442 21.518 1.000 37.476 308 GLN C CA 1
ATOM 7781 C C . GLN C 1 308 ? -38.360 38.119 21.794 1.000 38.463 308 GLN C C 1
ATOM 7782 O O . GLN C 1 308 ? -37.134 38.106 21.898 1.000 41.707 308 GLN C O 1
ATOM 7788 N N . THR C 1 309 ? -39.092 37.000 21.919 1.000 39.057 309 THR C N 1
ATOM 7789 C CA . THR C 1 309 ? -38.448 35.745 22.269 1.000 34.744 309 THR C CA 1
ATOM 7790 C C . THR C 1 309 ? -37.417 35.401 21.195 1.000 33.885 309 THR C C 1
ATOM 7791 O O . THR C 1 309 ? -37.716 35.464 20.016 1.000 35.572 309 THR C O 1
ATOM 7795 N N . MET C 1 310 ? -36.204 35.024 21.616 1.000 38.032 310 MET C N 1
ATOM 7796 C CA . MET C 1 310 ? -35.129 34.651 20.703 1.000 40.198 310 MET C CA 1
ATOM 7797 C C . MET C 1 310 ? -34.457 33.369 21.185 1.000 36.538 310 MET C C 1
ATOM 7798 O O . MET C 1 310 ? -34.222 33.234 22.382 1.000 38.202 310 MET C O 1
ATOM 7803 N N . VAL C 1 311 ? -34.073 32.488 20.245 1.000 37.175 311 VAL C N 1
ATOM 7804 C CA . VAL C 1 311 ? -33.315 31.287 20.566 1.000 38.234 311 VAL C CA 1
ATOM 7805 C C . VAL C 1 311 ? -32.100 31.201 19.647 1.000 36.996 311 VAL C C 1
ATOM 7806 O O . VAL C 1 311 ? -32.213 31.347 18.432 1.000 38.215 311 VAL C O 1
ATOM 7810 N N . VAL C 1 312 ? -30.946 30.904 20.233 1.000 36.614 312 VAL C N 1
ATOM 7811 C CA . VAL C 1 312 ? -29.788 30.462 19.463 1.000 42.751 312 VAL C CA 1
ATOM 7812 C C . VAL C 1 312 ? -29.161 29.308 20.226 1.000 44.208 312 VAL C C 1
ATOM 7813 O O . VAL C 1 312 ? -28.735 29.494 21.370 1.000 41.334 312 VAL C O 1
ATOM 7817 N N . GLY C 1 313 ? -29.121 28.136 19.573 1.000 50.176 313 GLY C N 1
ATOM 7818 C CA . GLY C 1 313 ? -28.651 26.906 20.200 1.000 44.471 313 GLY C CA 1
ATOM 7819 C C . GLY C 1 313 ? -29.503 26.556 21.415 1.000 39.239 313 GLY C C 1
ATOM 7820 O O . GLY C 1 313 ? -30.708 26.328 21.276 1.000 46.913 313 GLY C O 1
ATOM 7821 N N . HIS C 1 314 ? -28.862 26.556 22.590 1.000 37.706 314 HIS C N 1
ATOM 7822 C CA . HIS C 1 314 ? -29.511 26.252 23.855 1.000 44.747 314 HIS C CA 1
ATOM 7823 C C . HIS C 1 314 ? -29.817 27.535 24.629 1.000 44.971 314 HIS C C 1
ATOM 7824 O O . HIS C 1 314 ? -30.285 27.473 25.773 1.000 35.614 314 HIS C O 1
ATOM 7831 N N . GLN C 1 315 ? -29.509 28.693 24.023 1.000 39.877 315 GLN C N 1
ATOM 7832 C CA . GLN C 1 315 ? -29.606 29.963 24.712 1.000 37.764 315 GLN C CA 1
ATOM 7833 C C . GLN C 1 315 ? -30.869 30.669 24.241 1.000 35.320 315 GLN C C 1
ATOM 7834 O O . GLN C 1 315 ? -31.193 30.664 23.058 1.000 35.886 315 GLN C O 1
ATOM 7840 N N . ALA C 1 316 ? -31.619 31.225 25.187 1.000 32.743 316 ALA C N 1
ATOM 7841 C CA . ALA C 1 316 ? -32.824 31.939 24.821 1.000 34.859 316 ALA C CA 1
ATOM 7842 C C . ALA C 1 316 ? -32.868 33.252 25.590 1.000 35.270 316 ALA C C 1
ATOM 7843 O O . ALA C 1 316 ? -32.201 33.395 26.618 1.000 37.233 316 ALA C O 1
ATOM 7845 N N . LYS C 1 317 ? -33.625 34.205 25.038 1.000 35.498 317 LYS C N 1
ATOM 7846 C CA . LYS C 1 317 ? -33.986 35.424 25.744 1.000 35.805 317 LYS C CA 1
ATOM 7847 C C . LYS C 1 317 ? -35.508 35.527 25.708 1.000 35.580 317 LYS C C 1
ATOM 7848 O O . LYS C 1 317 ? -36.125 35.252 24.672 1.000 32.793 317 LYS C O 1
ATOM 7854 N N . VAL C 1 318 ? -36.097 35.843 26.869 1.000 34.261 318 VAL C N 1
ATOM 7855 C CA . VAL C 1 318 ? -37.485 36.282 26.918 1.000 35.947 318 VAL C CA 1
ATOM 7856 C C . VAL C 1 318 ? -37.538 37.687 27.521 1.000 35.873 318 VAL C C 1
ATOM 7857 O O . VAL C 1 318 ? -36.556 38.150 28.089 1.000 34.514 318 VAL C O 1
ATOM 7861 N N . PHE C 1 319 ? -38.693 38.349 27.347 1.000 36.251 319 PHE C N 1
ATOM 7862 C CA . PHE C 1 319 ? -38.859 39.776 27.591 1.000 32.857 319 PHE C CA 1
ATOM 7863 C C . PHE C 1 319 ? -40.264 39.996 28.128 1.000 34.019 319 PHE C C 1
ATOM 7864 O O . PHE C 1 319 ? -41.253 39.592 27.485 1.000 28.911 319 PHE C O 1
ATOM 7872 N N . ALA C 1 320 ? -40.342 40.579 29.338 1.000 32.705 320 ALA C N 1
ATOM 7873 C CA . ALA C 1 320 ? -41.654 40.909 29.865 1.000 33.257 320 ALA C CA 1
ATOM 7874 C C . ALA C 1 320 ? -41.707 42.323 30.456 1.000 33.055 320 ALA C C 1
ATOM 7875 O O . ALA C 1 320 ? -40.812 42.783 31.151 1.000 39.635 320 ALA C O 1
ATOM 7877 N N . TRP C 1 321 ? -42.863 42.949 30.254 1.000 34.951 321 TRP C N 1
ATOM 7878 C CA . TRP C 1 321 ? -43.165 44.265 30.768 1.000 32.258 321 TRP C CA 1
ATOM 7879 C C . TRP C 1 321 ? -43.866 44.187 32.117 1.000 32.368 321 TRP C C 1
ATOM 7880 O O . TRP C 1 321 ? -44.544 43.212 32.405 1.000 35.045 321 TRP C O 1
ATOM 7891 N N . TYR C 1 322 ? -43.778 45.265 32.890 1.000 31.394 322 TYR C N 1
ATOM 7892 C CA . TYR C 1 322 ? -44.659 45.444 34.029 1.000 30.355 322 TYR C CA 1
ATOM 7893 C C . TYR C 1 322 ? -44.716 46.919 34.420 1.000 32.537 322 TYR C C 1
ATOM 7894 O O . TYR C 1 322 ? -43.723 47.651 34.378 1.000 31.096 322 TYR C O 1
ATOM 7903 N N . ASP C 1 323 ? -45.913 47.338 34.825 1.000 31.486 323 ASP C N 1
ATOM 7904 C CA . ASP C 1 323 ? -46.037 48.549 35.600 1.000 33.514 323 ASP C CA 1
ATOM 7905 C C . ASP C 1 323 ? -45.470 48.289 36.999 1.000 32.862 323 ASP C C 1
ATOM 7906 O O . ASP C 1 323 ? -46.112 47.629 37.817 1.000 34.361 323 ASP C O 1
ATOM 7911 N N . ASN C 1 324 ? -44.301 48.874 37.278 1.000 30.066 324 ASN C N 1
ATOM 7912 C CA . ASN C 1 324 ? -43.543 48.632 38.497 1.000 29.853 324 ASN C CA 1
ATOM 7913 C C . ASN C 1 324 ? -44.244 49.218 39.720 1.000 30.640 324 ASN C C 1
ATOM 7914 O O . ASN C 1 324 ? -43.893 48.889 40.849 1.000 32.645 324 ASN C O 1
ATOM 7919 N N . GLU C 1 325 ? -45.240 50.081 39.511 1.000 30.759 325 GLU C N 1
ATOM 7920 C CA . GLU C 1 325 ? -45.972 50.669 40.620 1.000 30.529 325 GLU C CA 1
ATOM 7921 C C . GLU C 1 325 ? -47.341 50.018 40.770 1.000 31.712 325 GLU C C 1
ATOM 7922 O O . GLU C 1 325 ? -47.738 49.647 41.868 1.000 36.489 325 GLU C O 1
ATOM 7928 N N . TRP C 1 326 ? -48.081 49.895 39.675 1.000 30.124 326 TRP C N 1
ATOM 7929 C CA . TRP C 1 326 ? -49.451 49.422 39.760 1.000 30.102 326 TRP C CA 1
ATOM 7930 C C . TRP C 1 326 ? -49.530 47.897 39.930 1.000 33.528 326 TRP C C 1
ATOM 7931 O O . TRP C 1 326 ? -50.417 47.395 40.618 1.000 35.115 326 TRP C O 1
ATOM 7942 N N . GLY C 1 327 ? -48.631 47.151 39.283 1.000 34.876 327 GLY C N 1
ATOM 7943 C CA . GLY C 1 327 ? -48.531 45.710 39.481 1.000 35.688 327 GLY C CA 1
ATOM 7944 C C . GLY C 1 327 ? -48.277 45.393 40.960 1.000 35.768 327 GLY C C 1
ATOM 7945 O O . GLY C 1 327 ? -49.101 44.790 41.629 1.000 30.283 327 GLY C O 1
ATOM 7946 N N . TYR C 1 328 ? -47.150 45.890 41.463 1.000 34.021 328 TYR C N 1
ATOM 7947 C CA . TYR C 1 328 ? -46.756 45.723 42.843 1.000 34.076 328 TYR C CA 1
ATOM 7948 C C . TYR C 1 328 ? -47.887 46.135 43.786 1.000 32.971 328 TYR C C 1
ATOM 7949 O O . TYR C 1 328 ? -48.219 45.405 44.693 1.000 33.616 328 TYR C O 1
ATOM 7958 N N . ALA C 1 329 ? -48.487 47.305 43.602 1.000 36.319 329 ALA C N 1
ATOM 7959 C CA . ALA C 1 329 ? -49.556 47.728 44.496 1.000 34.954 329 ALA C CA 1
ATOM 7960 C C . ALA C 1 329 ? -50.670 46.681 44.525 1.000 32.405 329 ALA C C 1
ATOM 7961 O O . ALA C 1 329 ? -51.169 46.315 45.591 1.000 31.432 329 ALA C O 1
ATOM 7963 N N . ASN C 1 330 ? -51.062 46.188 43.356 1.000 32.889 330 ASN C N 1
ATOM 7964 C CA . ASN C 1 330 ? -52.162 45.235 43.276 1.000 37.235 330 ASN C CA 1
ATOM 7965 C C . ASN C 1 330 ? -51.801 43.918 43.980 1.000 38.958 330 ASN C C 1
ATOM 7966 O O . ASN C 1 330 ? -52.676 43.243 44.530 1.000 33.997 330 ASN C O 1
ATOM 7971 N N . ARG C 1 331 ? -50.504 43.573 43.982 1.000 35.932 331 ARG C N 1
ATOM 7972 C CA . ARG C 1 331 ? -50.051 42.314 44.528 1.000 33.437 331 ARG C CA 1
ATOM 7973 C C . ARG C 1 331 ? -50.016 42.422 46.039 1.000 34.595 331 ARG C C 1
ATOM 7974 O O . ARG C 1 331 ? -50.092 41.408 46.721 1.000 39.805 331 ARG C O 1
ATOM 7982 N N . LEU C 1 332 ? -49.829 43.630 46.561 1.000 32.156 332 LEU C N 1
ATOM 7983 C CA . LEU C 1 332 ? -49.893 43.808 47.996 1.000 34.341 332 LEU C CA 1
ATOM 7984 C C . LEU C 1 332 ? -51.338 43.626 48.459 1.000 39.616 332 LEU C C 1
ATOM 7985 O O . LEU C 1 332 ? -51.562 43.030 49.513 1.000 41.179 332 LEU C O 1
ATOM 7990 N N . LEU C 1 333 ? -52.308 44.115 47.670 1.000 37.536 333 LEU C N 1
ATOM 7991 C CA . LEU C 1 333 ? -53.724 43.951 47.990 1.000 40.003 333 LEU C CA 1
ATOM 7992 C C . LEU C 1 333 ? -54.085 42.472 47.927 1.000 36.834 333 LEU C C 1
ATOM 7993 O O . LEU C 1 333 ? -54.654 41.945 48.854 1.000 37.199 333 LEU C O 1
ATOM 7998 N N . ASP C 1 334 ? -53.723 41.827 46.828 1.000 37.493 334 ASP C N 1
ATOM 7999 C CA . ASP C 1 334 ? -53.985 40.419 46.604 1.000 39.774 334 ASP C CA 1
ATOM 8000 C C . ASP C 1 334 ? -53.460 39.599 47.793 1.000 40.890 334 ASP C C 1
ATOM 8001 O O . ASP C 1 334 ? -54.132 38.709 48.320 1.000 39.967 334 ASP C O 1
ATOM 8006 N N . LEU C 1 335 ? -52.241 39.924 48.215 1.000 37.163 335 LEU C N 1
ATOM 8007 C CA . LEU C 1 335 ? -51.559 39.187 49.247 1.000 33.613 335 LEU C CA 1
ATOM 8008 C C . LEU C 1 335 ? -52.353 39.316 50.540 1.000 36.586 335 LEU C C 1
ATOM 8009 O O . LEU C 1 335 ? -52.686 38.299 51.150 1.000 36.817 335 LEU C O 1
ATOM 8014 N N . CYS C 1 336 ? -52.712 40.549 50.919 1.000 38.639 336 CYS C N 1
ATOM 8015 C CA . CYS C 1 336 ? -53.544 40.780 52.095 1.000 38.370 336 CYS C CA 1
ATOM 8016 C C . CYS C 1 336 ? -54.870 40.034 51.998 1.000 40.871 336 CYS C C 1
ATOM 8017 O O . CYS C 1 336 ? -55.336 39.473 52.977 1.000 42.450 336 CYS C O 1
ATOM 8020 N N . ASP C 1 337 ? -55.466 39.995 50.812 1.000 41.120 337 ASP C N 1
ATOM 8021 C CA . ASP C 1 337 ? -56.746 39.341 50.667 1.000 43.793 337 ASP C CA 1
ATOM 8022 C C . ASP C 1 337 ? -56.584 37.839 50.888 1.000 47.360 337 ASP C C 1
ATOM 8023 O O . ASP C 1 337 ? -57.554 37.169 51.235 1.000 44.551 337 ASP C O 1
ATOM 8028 N N . SER C 1 338 ? -55.375 37.307 50.639 1.000 43.909 338 SER C N 1
ATOM 8029 C CA . SER C 1 338 ? -55.141 35.868 50.704 1.000 42.779 338 SER C CA 1
ATOM 8030 C C . SER C 1 338 ? -55.068 35.391 52.160 1.000 46.014 338 SER C C 1
ATOM 8031 O O . SER C 1 338 ? -55.234 34.205 52.417 1.000 47.093 338 SER C O 1
ATOM 8034 N N . PHE C 1 339 ? -54.832 36.301 53.119 1.000 47.645 339 PHE C N 1
ATOM 8035 C CA . PHE C 1 339 ? -54.807 35.938 54.531 1.000 53.551 339 PHE C CA 1
ATOM 8036 C C . PHE C 1 339 ? -56.188 35.541 55.071 1.000 69.053 339 PHE C C 1
ATOM 8037 O O . PHE C 1 339 ? -56.247 34.908 56.117 1.000 73.651 339 PHE C O 1
ATOM 8045 N N . LYS C 1 340 ? -57.284 35.911 54.379 1.000 87.563 340 LYS C N 1
ATOM 8046 C CA . LYS C 1 340 ? -58.638 35.448 54.691 1.000 105.712 340 LYS C CA 1
ATOM 8047 C C . LYS C 1 340 ? -59.049 35.928 56.088 1.000 126.615 340 LYS C C 1
ATOM 8048 O O . LYS C 1 340 ? -59.190 37.134 56.292 1.000 146.418 340 LYS C O 1
ATOM 8054 N N . SER C 1 341 ? -59.249 35.002 57.044 1.000 136.360 341 SER C N 1
ATOM 8055 C CA . SER C 1 341 ? -59.756 35.356 58.367 1.000 135.104 341 SER C CA 1
ATOM 8056 C C . SER C 1 341 ? -58.971 36.555 58.932 1.000 127.073 341 SER C C 1
ATOM 8057 O O . SER C 1 341 ? -59.612 37.408 59.597 1.000 112.312 341 SER C O 1
ATOM 8060 N N . MET D 1 1 ? -2.941 62.441 -1.965 1.000 85.249 1 MET D N 1
ATOM 8061 C CA . MET D 1 1 ? -3.840 62.908 -0.875 1.000 86.242 1 MET D CA 1
ATOM 8062 C C . MET D 1 1 ? -5.286 62.816 -1.364 1.000 73.531 1 MET D C 1
ATOM 8063 O O . MET D 1 1 ? -5.695 63.537 -2.269 1.000 67.607 1 MET D O 1
ATOM 8068 N N . GLN D 1 2 ? -6.050 61.901 -0.767 1.000 67.658 2 GLN D N 1
ATOM 8069 C CA . GLN D 1 2 ? -7.367 61.544 -1.267 1.000 61.032 2 GLN D CA 1
ATOM 8070 C C . GLN D 1 2 ? -8.382 62.655 -1.010 1.000 53.287 2 GLN D C 1
ATOM 8071 O O . GLN D 1 2 ? -8.204 63.519 -0.147 1.000 53.909 2 GLN D O 1
ATOM 8077 N N . ARG D 1 3 ? -9.493 62.548 -1.732 1.000 47.451 3 ARG D N 1
ATOM 8078 C CA . ARG D 1 3 ? -10.536 63.552 -1.743 1.000 50.324 3 ARG D CA 1
ATOM 8079 C C . ARG D 1 3 ? -11.868 62.876 -1.409 1.000 51.261 3 ARG D C 1
ATOM 8080 O O . ARG D 1 3 ? -12.392 62.109 -2.221 1.000 47.075 3 ARG D O 1
ATOM 8088 N N . ILE D 1 4 ? -12.380 63.165 -0.198 1.000 45.614 4 ILE D N 1
ATOM 8089 C CA . ILE D 1 4 ? -13.594 62.557 0.324 1.000 45.940 4 ILE D CA 1
ATOM 8090 C C . ILE D 1 4 ? -14.770 63.502 0.113 1.000 40.991 4 ILE D C 1
ATOM 8091 O O . ILE D 1 4 ? -14.660 64.705 0.309 1.000 47.173 4 ILE D O 1
ATOM 8096 N N . ALA D 1 5 ? -15.916 62.930 -0.212 1.000 37.359 5 ALA D N 1
ATOM 8097 C CA . ALA D 1 5 ? -17.170 63.653 -0.212 1.000 37.556 5 ALA D CA 1
ATOM 8098 C C . ALA D 1 5 ? -18.127 62.989 0.775 1.000 43.242 5 ALA D C 1
ATOM 8099 O O . ALA D 1 5 ? -17.989 61.806 1.064 1.000 43.558 5 ALA D O 1
ATOM 8101 N N . ILE D 1 6 ? -19.100 63.762 1.276 1.000 38.840 6 ILE D N 1
ATOM 8102 C CA . ILE D 1 6 ? -20.068 63.237 2.211 1.000 40.358 6 ILE D CA 1
ATOM 8103 C C . ILE D 1 6 ? -21.446 63.391 1.597 1.000 38.333 6 ILE D C 1
ATOM 8104 O O . ILE D 1 6 ? -21.841 64.492 1.250 1.000 39.495 6 ILE D O 1
ATOM 8109 N N . ASN D 1 7 ? -22.200 62.300 1.525 1.000 37.499 7 ASN D N 1
ATOM 8110 C CA . ASN D 1 7 ? -23.547 62.397 0.996 1.000 42.280 7 ASN D CA 1
ATOM 8111 C C . ASN D 1 7 ? -24.530 62.170 2.146 1.000 39.592 7 ASN D C 1
ATOM 8112 O O . ASN D 1 7 ? -24.545 61.108 2.755 1.000 40.702 7 ASN D O 1
ATOM 8117 N N . GLY D 1 8 ? -25.341 63.187 2.426 1.000 38.338 8 GLY D N 1
ATOM 8118 C CA . GLY D 1 8 ? -26.210 63.213 3.591 1.000 42.080 8 GLY D CA 1
ATOM 8119 C C . GLY D 1 8 ? -25.520 63.906 4.760 1.000 39.959 8 GLY D C 1
ATOM 8120 O O . GLY D 1 8 ? -24.634 63.327 5.371 1.000 39.948 8 GLY D O 1
ATOM 8121 N N . PHE D 1 9 ? -25.916 65.155 5.046 1.000 40.290 9 PHE D N 1
ATOM 8122 C CA . PHE D 1 9 ? -25.236 65.946 6.061 1.000 39.641 9 PHE D CA 1
ATOM 8123 C C . PHE D 1 9 ? -26.073 65.975 7.347 1.000 37.262 9 PHE D C 1
ATOM 8124 O O . PHE D 1 9 ? -26.519 67.034 7.787 1.000 36.881 9 PHE D O 1
ATOM 8132 N N . GLY D 1 10 ? -26.294 64.789 7.917 1.000 36.779 10 GLY D N 1
ATOM 8133 C CA . GLY D 1 10 ? -27.098 64.638 9.116 1.000 39.524 10 GLY D CA 1
ATOM 8134 C C . GLY D 1 10 ? -26.214 64.321 10.317 1.000 37.925 10 GLY D C 1
ATOM 8135 O O . GLY D 1 10 ? -25.074 64.762 10.403 1.000 36.521 10 GLY D O 1
ATOM 8136 N N . ARG D 1 11 ? -26.730 63.531 11.251 1.000 37.522 11 ARG D N 1
ATOM 8137 C CA . ARG D 1 11 ? -26.013 63.355 12.496 1.000 35.651 11 ARG D CA 1
ATOM 8138 C C . ARG D 1 11 ? -24.623 62.807 12.192 1.000 40.866 11 ARG D C 1
ATOM 8139 O O . ARG D 1 11 ? -23.636 63.252 12.795 1.000 41.201 11 ARG D O 1
ATOM 8147 N N . ILE D 1 12 ? -24.533 61.860 11.244 1.000 42.105 12 ILE D N 1
ATOM 8148 C CA . ILE D 1 12 ? -23.244 61.237 10.958 1.000 41.866 12 ILE D CA 1
ATOM 8149 C C . ILE D 1 12 ? -22.404 62.181 10.102 1.000 38.488 12 ILE D C 1
ATOM 8150 O O . ILE D 1 12 ? -21.246 62.428 10.427 1.000 36.594 12 ILE D O 1
ATOM 8155 N N . GLY D 1 13 ? -22.965 62.664 8.991 1.000 37.380 13 GLY D N 1
ATOM 8156 C CA . GLY D 1 13 ? -22.189 63.488 8.065 1.000 40.997 13 GLY D CA 1
ATOM 8157 C C . GLY D 1 13 ? -21.543 64.700 8.753 1.000 38.381 13 GLY D C 1
ATOM 8158 O O . GLY D 1 13 ? -20.327 64.874 8.742 1.000 41.843 13 GLY D O 1
ATOM 8159 N N . ARG D 1 14 ? -22.364 65.523 9.401 1.000 36.025 14 ARG D N 1
ATOM 8160 C CA . ARG D 1 14 ? -21.871 66.700 10.098 1.000 33.587 14 ARG D CA 1
ATOM 8161 C C . ARG D 1 14 ? -20.787 66.317 11.093 1.000 33.931 14 ARG D C 1
ATOM 8162 O O . ARG D 1 14 ? -19.777 67.008 11.211 1.000 31.690 14 ARG D O 1
ATOM 8170 N N . ASN D 1 15 ? -20.980 65.187 11.785 1.000 35.015 15 ASN D N 1
ATOM 8171 C CA . ASN D 1 15 ? -20.047 64.789 12.819 1.000 37.033 15 ASN D CA 1
ATOM 8172 C C . ASN D 1 15 ? -18.736 64.325 12.197 1.000 37.246 15 ASN D C 1
ATOM 8173 O O . ASN D 1 15 ? -17.690 64.489 12.831 1.000 35.295 15 ASN D O 1
ATOM 8178 N N . VAL D 1 16 ? -18.801 63.780 10.965 1.000 36.995 16 VAL D N 1
ATOM 8179 C CA . VAL D 1 16 ? -17.603 63.373 10.250 1.000 37.930 16 VAL D CA 1
ATOM 8180 C C . VAL D 1 16 ? -16.774 64.619 9.986 1.000 35.718 16 VAL D C 1
ATOM 8181 O O . VAL D 1 16 ? -15.572 64.651 10.258 1.000 39.149 16 VAL D O 1
ATOM 8185 N N . LEU D 1 17 ? -17.448 65.663 9.505 1.000 37.069 17 LEU D N 1
ATOM 8186 C CA . LEU D 1 17 ? -16.765 66.901 9.160 1.000 37.357 17 LEU D CA 1
ATOM 8187 C C . LEU D 1 17 ? -16.173 67.522 10.417 1.000 38.511 17 LEU D C 1
ATOM 8188 O O . LEU D 1 17 ? -14.992 67.885 10.437 1.000 41.431 17 LEU D O 1
ATOM 8193 N N . ARG D 1 18 ? -16.963 67.549 11.493 1.000 34.824 18 ARG D N 1
ATOM 8194 C CA . ARG D 1 18 ? -16.447 68.083 12.741 1.000 37.346 18 ARG D CA 1
ATOM 8195 C C . ARG D 1 18 ? -15.247 67.292 13.230 1.000 34.635 18 ARG D C 1
ATOM 8196 O O . ARG D 1 18 ? -14.292 67.874 13.725 1.000 34.380 18 ARG D O 1
ATOM 8204 N N . ALA D 1 19 ? -15.350 65.965 13.155 1.000 35.722 19 ALA D N 1
ATOM 8205 C CA . ALA D 1 19 ? -14.346 65.111 13.747 1.000 37.296 19 ALA D CA 1
ATOM 8206 C C . ALA D 1 19 ? -13.017 65.275 13.015 1.000 35.211 19 ALA D C 1
ATOM 8207 O O . ALA D 1 19 ? -11.976 65.141 13.631 1.000 39.509 19 ALA D O 1
ATOM 8209 N N . TRP D 1 20 ? -13.067 65.553 11.709 1.000 37.299 20 TRP D N 1
ATOM 8210 C CA . TRP D 1 20 ? -11.878 65.851 10.926 1.000 39.473 20 TRP D CA 1
ATOM 8211 C C . TRP D 1 20 ? -11.105 67.016 11.533 1.000 42.530 20 TRP D C 1
ATOM 8212 O O . TRP D 1 20 ? -9.877 66.963 11.626 1.000 47.431 20 TRP D O 1
ATOM 8223 N N . PHE D 1 21 ? -11.830 68.070 11.938 1.000 43.058 21 PHE D N 1
ATOM 8224 C CA . PHE D 1 21 ? -11.216 69.274 12.485 1.000 39.339 21 PHE D CA 1
ATOM 8225 C C . PHE D 1 21 ? -10.705 69.008 13.897 1.000 43.070 21 PHE D C 1
ATOM 8226 O O . PHE D 1 21 ? -9.590 69.418 14.212 1.000 40.043 21 PHE D O 1
ATOM 8234 N N . GLU D 1 22 ? -11.486 68.274 14.706 1.000 42.934 22 GLU D N 1
ATOM 8235 C CA . GLU D 1 22 ? -11.221 68.139 16.138 1.000 45.400 22 GLU D CA 1
ATOM 8236 C C . GLU D 1 22 ? -10.194 67.048 16.430 1.000 44.255 22 GLU D C 1
ATOM 8237 O O . GLU D 1 22 ? -9.658 66.995 17.537 1.000 43.791 22 GLU D O 1
ATOM 8243 N N . SER D 1 23 ? -9.948 66.162 15.464 1.000 50.128 23 SER D N 1
ATOM 8244 C CA . SER D 1 23 ? -9.065 65.027 15.692 1.000 55.659 23 SER D CA 1
ATOM 8245 C C . SER D 1 23 ? -7.687 65.524 16.116 1.000 54.189 23 SER D C 1
ATOM 8246 O O . SER D 1 23 ? -7.186 66.469 15.523 1.000 49.394 23 SER D O 1
ATOM 8249 N N . PRO D 1 24 ? -7.036 64.935 17.148 1.000 65.341 24 PRO D N 1
ATOM 8250 C CA . PRO D 1 24 ? -5.701 65.369 17.556 1.000 69.528 24 PRO D CA 1
ATOM 8251 C C . PRO D 1 24 ? -4.661 64.854 16.564 1.000 70.188 24 PRO D C 1
ATOM 8252 O O . PRO D 1 24 ? -3.590 65.436 16.425 1.000 74.472 24 PRO D O 1
ATOM 8256 N N . LYS D 1 25 ? -5.019 63.766 15.874 1.000 72.559 25 LYS D N 1
ATOM 8257 C CA . LYS D 1 25 ? -4.309 63.245 14.714 1.000 78.832 25 LYS D CA 1
ATOM 8258 C C . LYS D 1 25 ? -4.809 63.965 13.459 1.000 73.426 25 LYS D C 1
ATOM 8259 O O . LYS D 1 25 ? -6.002 63.927 13.148 1.000 73.690 25 LYS D O 1
ATOM 8265 N N . GLN D 1 26 ? -3.910 64.611 12.714 1.000 62.852 26 GLN D N 1
ATOM 8266 C CA . GLN D 1 26 ? -4.340 65.209 11.462 1.000 68.629 26 GLN D CA 1
ATOM 8267 C C . GLN D 1 26 ? -4.353 64.120 10.392 1.000 65.404 26 GLN D C 1
ATOM 8268 O O . GLN D 1 26 ? -3.365 63.425 10.181 1.000 67.467 26 GLN D O 1
ATOM 8274 N N . PHE D 1 27 ? -5.504 64.008 9.723 1.000 65.900 27 PHE D N 1
ATOM 8275 C CA . PHE D 1 27 ? -5.698 63.072 8.633 1.000 70.372 27 PHE D CA 1
ATOM 8276 C C . PHE D 1 27 ? -5.043 63.597 7.358 1.000 73.445 27 PHE D C 1
ATOM 8277 O O . PHE D 1 27 ? -4.836 64.801 7.217 1.000 73.502 27 PHE D O 1
ATOM 8285 N N . HIS D 1 28 ? -4.792 62.684 6.411 1.000 76.350 28 HIS D N 1
ATOM 8286 C CA . HIS D 1 28 ? -4.060 63.011 5.197 1.000 81.820 28 HIS D CA 1
ATOM 8287 C C . HIS D 1 28 ? -5.039 63.479 4.125 1.000 72.653 28 HIS D C 1
ATOM 8288 O O . HIS D 1 28 ? -4.846 64.544 3.540 1.000 84.579 28 HIS D O 1
ATOM 8295 N N . PHE D 1 29 ? -6.111 62.713 3.923 1.000 57.547 29 PHE D N 1
ATOM 8296 C CA . PHE D 1 29 ? -7.165 63.063 2.979 1.000 53.208 29 PHE D CA 1
ATOM 8297 C C . PHE D 1 29 ? -7.854 64.375 3.356 1.000 48.351 29 PHE D C 1
ATOM 8298 O O . PHE D 1 29 ? -7.775 64.829 4.493 1.000 44.330 29 PHE D O 1
ATOM 8306 N N . GLU D 1 30 ? -8.522 64.981 2.367 1.000 46.086 30 GLU D N 1
ATOM 8307 C CA . GLU D 1 30 ? -9.318 66.170 2.605 1.000 46.635 30 GLU D CA 1
ATOM 8308 C C . GLU D 1 30 ? -10.768 65.822 2.295 1.000 44.161 30 GLU D C 1
ATOM 8309 O O . GLU D 1 30 ? -11.046 64.998 1.433 1.000 43.860 30 GLU D O 1
ATOM 8315 N N . ILE D 1 31 ? -11.689 66.430 3.048 1.000 42.187 31 ILE D N 1
ATOM 8316 C CA . ILE D 1 31 ? -13.093 66.419 2.691 1.000 41.546 31 ILE D CA 1
ATOM 8317 C C . ILE D 1 31 ? -13.320 67.634 1.813 1.000 40.614 31 ILE D C 1
ATOM 8318 O O . ILE D 1 31 ? -13.018 68.743 2.251 1.000 39.503 31 ILE D O 1
ATOM 8323 N N . VAL D 1 32 ? -13.886 67.415 0.617 1.000 41.358 32 VAL D N 1
ATOM 8324 C CA . VAL D 1 32 ? -13.940 68.473 -0.371 1.000 37.853 32 VAL D CA 1
ATOM 8325 C C . VAL D 1 32 ? -15.353 68.679 -0.880 1.000 37.149 32 VAL D C 1
ATOM 8326 O O . VAL D 1 32 ? -15.559 69.575 -1.704 1.000 40.699 32 VAL D O 1
ATOM 8330 N N . ALA D 1 33 ? -16.322 67.898 -0.407 1.000 31.976 33 ALA D N 1
ATOM 8331 C CA . ALA D 1 33 ? -17.685 68.220 -0.809 1.000 35.652 33 ALA D CA 1
ATOM 8332 C C . ALA D 1 33 ? -18.699 67.602 0.120 1.000 32.500 33 ALA D C 1
ATOM 8333 O O . ALA D 1 33 ? -18.440 66.592 0.751 1.000 37.434 33 ALA D O 1
ATOM 8335 N N . ILE D 1 34 ? -19.898 68.166 0.107 1.000 32.439 34 ILE D N 1
ATOM 8336 C CA . ILE D 1 34 ? -20.978 67.581 0.866 1.000 33.199 34 ILE D CA 1
ATOM 8337 C C . ILE D 1 34 ? -22.232 67.780 0.034 1.000 34.539 34 ILE D C 1
ATOM 8338 O O . ILE D 1 34 ? -22.271 68.705 -0.764 1.000 36.167 34 ILE D O 1
ATOM 8343 N N . ASN D 1 35 ? -23.251 66.942 0.266 1.000 32.868 35 ASN D N 1
ATOM 8344 C CA . ASN D 1 35 ? -24.481 67.033 -0.491 1.000 34.225 35 ASN D CA 1
ATOM 8345 C C . ASN D 1 35 ? -25.632 66.761 0.452 1.000 36.025 35 ASN D C 1
ATOM 8346 O O . ASN D 1 35 ? -25.493 65.942 1.351 1.000 40.736 35 ASN D O 1
ATOM 8351 N N . ASP D 1 36 ? -26.753 67.456 0.237 1.000 35.314 36 ASP D N 1
ATOM 8352 C CA . ASP D 1 36 ? -27.935 67.196 1.030 1.000 34.736 36 ASP D CA 1
ATOM 8353 C C . ASP D 1 36 ? -29.129 67.820 0.330 1.000 34.304 36 ASP D C 1
ATOM 8354 O O . ASP D 1 36 ? -28.961 68.734 -0.447 1.000 41.168 36 ASP D O 1
ATOM 8359 N N . ILE D 1 37 ? -30.344 67.367 0.628 1.000 37.547 37 ILE D N 1
ATOM 8360 C CA . ILE D 1 37 ? -31.515 67.951 -0.009 1.000 38.774 37 ILE D CA 1
ATOM 8361 C C . ILE D 1 37 ? -31.837 69.301 0.600 1.000 42.138 37 ILE D C 1
ATOM 8362 O O . ILE D 1 37 ? -32.587 70.056 0.002 1.000 47.445 37 ILE D O 1
ATOM 8367 N N . ALA D 1 38 ? -31.321 69.574 1.804 1.000 44.385 38 ALA D N 1
ATOM 8368 C CA . ALA D 1 38 ? -31.521 70.867 2.443 1.000 45.198 38 ALA D CA 1
ATOM 8369 C C . ALA D 1 38 ? -30.517 71.884 1.888 1.000 43.394 38 ALA D C 1
ATOM 8370 O O . ALA D 1 38 ? -29.429 71.522 1.441 1.000 41.554 38 ALA D O 1
ATOM 8372 N N . ASP D 1 39 ? -30.884 73.165 1.962 1.000 42.909 39 ASP D N 1
ATOM 8373 C CA . ASP D 1 39 ? -30.049 74.239 1.450 1.000 46.925 39 ASP D CA 1
ATOM 8374 C C . ASP D 1 39 ? -28.862 74.483 2.370 1.000 41.920 39 ASP D C 1
ATOM 8375 O O . ASP D 1 39 ? -28.907 74.161 3.558 1.000 42.765 39 ASP D O 1
ATOM 8380 N N . VAL D 1 40 ? -27.872 75.199 1.830 1.000 40.559 40 VAL D N 1
ATOM 8381 C CA . VAL D 1 40 ? -26.597 75.409 2.496 1.000 39.535 40 VAL D CA 1
ATOM 8382 C C . VAL D 1 40 ? -26.756 76.204 3.796 1.000 39.731 40 VAL D C 1
ATOM 8383 O O . VAL D 1 40 ? -26.023 75.946 4.753 1.000 37.703 40 VAL D O 1
ATOM 8387 N N . HIS D 1 41 ? -27.720 77.137 3.840 1.000 38.979 41 HIS D N 1
ATOM 8388 C CA . HIS D 1 41 ? -27.915 77.979 5.014 1.000 43.282 41 HIS D CA 1
ATOM 8389 C C . HIS D 1 41 ? -28.375 77.117 6.193 1.000 41.305 41 HIS D C 1
ATOM 8390 O O . HIS D 1 41 ? -27.836 77.249 7.288 1.000 40.334 41 HIS D O 1
ATOM 8397 N N . THR D 1 42 ? -29.313 76.195 5.935 1.000 38.509 42 THR D N 1
ATOM 8398 C CA . THR D 1 42 ? -29.759 75.243 6.935 1.000 34.997 42 THR D CA 1
ATOM 8399 C C . THR D 1 42 ? -28.588 74.370 7.357 1.000 35.218 42 THR D C 1
ATOM 8400 O O . THR D 1 42 ? -28.395 74.098 8.526 1.000 32.518 42 THR D O 1
ATOM 8404 N N . LEU D 1 43 ? -27.800 73.936 6.390 1.000 37.276 43 LEU D N 1
ATOM 8405 C CA . LEU D 1 43 ? -26.705 73.015 6.645 1.000 37.290 43 LEU D CA 1
ATOM 8406 C C . LEU D 1 43 ? -25.660 73.643 7.569 1.000 34.244 43 LEU D C 1
ATOM 8407 O O . LEU D 1 43 ? -25.169 73.002 8.490 1.000 33.653 43 LEU D O 1
ATOM 8412 N N . VAL D 1 44 ? -25.326 74.900 7.325 1.000 34.612 44 VAL D N 1
ATOM 8413 C CA . VAL D 1 44 ? -24.244 75.564 8.028 1.000 35.237 44 VAL D CA 1
ATOM 8414 C C . VAL D 1 44 ? -24.705 75.861 9.452 1.000 31.694 44 VAL D C 1
ATOM 8415 O O . VAL D 1 44 ? -23.916 75.765 10.381 1.000 27.733 44 VAL D O 1
ATOM 8419 N N . HIS D 1 45 ? -26.006 76.153 9.598 1.000 31.595 45 HIS D N 1
ATOM 8420 C CA . HIS D 1 45 ? -26.605 76.496 10.872 1.000 32.735 45 HIS D CA 1
ATOM 8421 C C . HIS D 1 45 ? -26.523 75.293 11.802 1.000 33.997 45 HIS D C 1
ATOM 8422 O O . HIS D 1 45 ? -26.082 75.445 12.941 1.000 37.933 45 HIS D O 1
ATOM 8429 N N . LEU D 1 46 ? -26.880 74.105 11.263 1.000 32.939 46 LEU D N 1
ATOM 8430 C CA . LEU D 1 46 ? -26.875 72.848 12.002 1.000 30.300 46 LEU D CA 1
ATOM 8431 C C . LEU D 1 46 ? -25.456 72.334 12.224 1.000 29.011 46 LEU D C 1
ATOM 8432 O O . LEU D 1 46 ? -25.162 71.782 13.285 1.000 34.296 46 LEU D O 1
ATOM 8437 N N . PHE D 1 47 ? -24.539 72.630 11.304 1.000 29.674 47 PHE D N 1
ATOM 8438 C CA . PHE D 1 47 ? -23.131 72.312 11.515 1.000 28.632 47 PHE D CA 1
ATOM 8439 C C . PHE D 1 47 ? -22.560 73.096 12.687 1.000 31.718 47 PHE D C 1
ATOM 8440 O O . PHE D 1 47 ? -21.804 72.531 13.468 1.000 29.121 47 PHE D O 1
ATOM 8448 N N . LYS D 1 48 ? -22.937 74.390 12.781 1.000 32.158 48 LYS D N 1
ATOM 8449 C CA . LYS D 1 48 ? -22.449 75.286 13.818 1.000 34.139 48 LYS D CA 1
ATOM 8450 C C . LYS D 1 48 ? -23.084 75.047 15.195 1.000 34.144 48 LYS D C 1
ATOM 8451 O O . LYS D 1 48 ? -22.395 75.128 16.219 1.000 31.064 48 LYS D O 1
ATOM 8457 N N . TYR D 1 49 ? -24.408 74.827 15.228 1.000 32.636 49 TYR D N 1
ATOM 8458 C CA . TYR D 1 49 ? -25.126 74.744 16.493 1.000 31.357 49 TYR D CA 1
ATOM 8459 C C . TYR D 1 49 ? -25.727 73.351 16.651 1.000 34.188 49 TYR D C 1
ATOM 8460 O O . TYR D 1 49 ? -26.660 72.996 15.948 1.000 33.961 49 TYR D O 1
ATOM 8469 N N . ASP D 1 50 ? -25.187 72.589 17.606 1.000 35.625 50 ASP D N 1
ATOM 8470 C CA . ASP D 1 50 ? -25.560 71.213 17.828 1.000 33.496 50 ASP D CA 1
ATOM 8471 C C . ASP D 1 50 ? -26.043 71.030 19.266 1.000 33.566 50 ASP D C 1
ATOM 8472 O O . ASP D 1 50 ? -25.300 71.304 20.211 1.000 30.892 50 ASP D O 1
ATOM 8477 N N . SER D 1 51 ? -27.268 70.499 19.397 1.000 28.412 51 SER D N 1
ATOM 8478 C CA . SER D 1 51 ? -27.889 70.225 20.680 1.000 30.966 51 SER D CA 1
ATOM 8479 C C . SER D 1 51 ? -27.136 69.165 21.484 1.000 32.280 51 SER D C 1
ATOM 8480 O O . SER D 1 51 ? -27.249 69.127 22.706 1.000 34.500 51 SER D O 1
ATOM 8483 N N . THR D 1 52 ? -26.393 68.297 20.790 1.000 33.242 52 THR D N 1
ATOM 8484 C CA . THR D 1 52 ? -25.701 67.177 21.391 1.000 33.249 52 THR D CA 1
ATOM 8485 C C . THR D 1 52 ? -24.233 67.525 21.649 1.000 32.057 52 THR D C 1
ATOM 8486 O O . THR D 1 52 ? -23.717 67.275 22.735 1.000 32.473 52 THR D O 1
ATOM 8490 N N . HIS D 1 53 ? -23.521 68.029 20.641 1.000 33.184 53 HIS D N 1
ATOM 8491 C CA . HIS D 1 53 ? -22.069 68.191 20.762 1.000 33.115 53 HIS D CA 1
ATOM 8492 C C . HIS D 1 53 ? -21.652 69.655 20.949 1.000 34.261 53 HIS D C 1
ATOM 8493 O O . HIS D 1 53 ? -20.458 69.948 21.062 1.000 36.658 53 HIS D O 1
ATOM 8500 N N . GLY D 1 54 ? -22.623 70.575 20.990 1.000 29.538 54 GLY D N 1
ATOM 8501 C CA . GLY D 1 54 ? -22.323 71.967 21.284 1.000 33.069 54 GLY D CA 1
ATOM 8502 C C . GLY D 1 54 ? -21.953 72.754 20.032 1.000 31.051 54 GLY D C 1
ATOM 8503 O O . GLY D 1 54 ? -22.097 72.241 18.925 1.000 32.633 54 GLY D O 1
ATOM 8504 N N . ARG D 1 55 ? -21.499 73.994 20.252 1.000 30.168 55 ARG D N 1
ATOM 8505 C CA . ARG D 1 55 ? -21.158 74.932 19.197 1.000 33.676 55 ARG D CA 1
ATOM 8506 C C . ARG D 1 55 ? -19.855 74.492 18.551 1.000 33.686 55 ARG D C 1
ATOM 8507 O O . ARG D 1 55 ? -18.929 74.085 19.247 1.000 30.236 55 ARG D O 1
ATOM 8515 N N . PHE D 1 56 ? -19.808 74.594 17.220 1.000 33.766 56 PHE D N 1
ATOM 8516 C CA . PHE D 1 56 ? -18.595 74.290 16.495 1.000 32.975 56 PHE D CA 1
ATOM 8517 C C . PHE D 1 56 ? -17.544 75.357 16.814 1.000 33.750 56 PHE D C 1
ATOM 8518 O O . PHE D 1 56 ? -17.761 76.559 16.635 1.000 32.539 56 PHE D O 1
ATOM 8526 N N . ASN D 1 57 ? -16.372 74.900 17.227 1.000 39.262 57 ASN D N 1
ATOM 8527 C CA . ASN D 1 57 ? -15.307 75.785 17.660 1.000 39.776 57 ASN D CA 1
ATOM 8528 C C . ASN D 1 57 ? -14.414 76.152 16.477 1.000 39.700 57 ASN D C 1
ATOM 8529 O O . ASN D 1 57 ? -13.282 75.665 16.347 1.000 36.460 57 ASN D O 1
ATOM 8534 N N . GLY D 1 58 ? -14.927 77.060 15.648 1.000 40.687 58 GLY D N 1
ATOM 8535 C CA . GLY D 1 58 ? -14.240 77.496 14.444 1.000 40.374 58 GLY D CA 1
ATOM 8536 C C . GLY D 1 58 ? -15.114 78.429 13.614 1.000 39.337 58 GLY D C 1
ATOM 8537 O O . GLY D 1 58 ? -16.155 78.870 14.076 1.000 37.942 58 GLY D O 1
ATOM 8538 N N . LYS D 1 59 ? -14.687 78.705 12.378 1.000 41.512 59 LYS D N 1
ATOM 8539 C CA . LYS D 1 59 ? -15.288 79.736 11.551 1.000 44.289 59 LYS D CA 1
ATOM 8540 C C . LYS D 1 59 ? -15.781 79.118 10.248 1.000 37.764 59 LYS D C 1
ATOM 8541 O O . LYS D 1 59 ? -15.057 78.387 9.586 1.000 37.473 59 LYS D O 1
ATOM 8547 N N . VAL D 1 60 ? -17.029 79.404 9.902 1.000 34.872 60 VAL D N 1
ATOM 8548 C CA . VAL D 1 60 ? -17.602 78.941 8.655 1.000 40.159 60 VAL D CA 1
ATOM 8549 C C . VAL D 1 60 ? -18.037 80.126 7.801 1.000 40.466 60 VAL D C 1
ATOM 8550 O O . VAL D 1 60 ? -18.927 80.879 8.191 1.000 41.786 60 VAL D O 1
ATOM 8554 N N . ASP D 1 61 ? -17.425 80.238 6.623 1.000 43.489 61 ASP D N 1
ATOM 8555 C CA . ASP D 1 61 ? -17.817 81.207 5.601 1.000 50.693 61 ASP D CA 1
ATOM 8556 C C . ASP D 1 61 ? -18.517 80.457 4.465 1.000 44.685 61 ASP D C 1
ATOM 8557 O O . ASP D 1 61 ? -18.094 79.370 4.068 1.000 42.234 61 ASP D O 1
ATOM 8562 N N . ILE D 1 62 ? -19.620 81.023 3.973 1.000 40.724 62 ILE D N 1
ATOM 8563 C CA . ILE D 1 62 ? -20.270 80.518 2.773 1.000 41.391 62 ILE D CA 1
ATOM 8564 C C . ILE D 1 62 ? -19.893 81.381 1.571 1.000 37.850 62 ILE D C 1
ATOM 8565 O O . ILE D 1 62 ? -20.069 82.589 1.600 1.000 36.985 62 ILE D O 1
ATOM 8570 N N . THR D 1 63 ? -19.439 80.758 0.492 1.000 37.286 63 THR D N 1
ATOM 8571 C CA . THR D 1 63 ? -19.059 81.499 -0.698 1.000 40.398 63 THR D CA 1
ATOM 8572 C C . THR D 1 63 ? -19.922 81.024 -1.856 1.000 38.801 63 THR D C 1
ATOM 8573 O O . THR D 1 63 ? -20.044 79.833 -2.103 1.000 35.687 63 THR D O 1
ATOM 8577 N N . ILE D 1 64 ? -20.496 81.989 -2.562 1.000 40.969 64 ILE D N 1
ATOM 8578 C CA . ILE D 1 64 ? -21.299 81.752 -3.740 1.000 45.663 64 ILE D CA 1
ATOM 8579 C C . ILE D 1 64 ? -20.484 82.266 -4.920 1.000 47.332 64 ILE D C 1
ATOM 8580 O O . ILE D 1 64 ? -20.188 83.451 -4.998 1.000 54.166 64 ILE D O 1
ATOM 8585 N N . GLU D 1 65 ? -20.018 81.351 -5.770 1.000 52.049 65 GLU D N 1
ATOM 8586 C CA . GLU D 1 65 ? -19.503 81.708 -7.082 1.000 59.350 65 GLU D CA 1
ATOM 8587 C C . GLU D 1 65 ? -20.664 81.685 -8.083 1.000 78.512 65 GLU D C 1
ATOM 8588 O O . GLU D 1 65 ? -21.792 81.336 -7.722 1.000 84.189 65 GLU D O 1
ATOM 8594 N N . ASN D 1 66 ? -20.399 82.105 -9.329 1.000 88.410 66 ASN D N 1
ATOM 8595 C CA . ASN D 1 66 ? -21.440 82.249 -10.342 1.000 102.040 66 ASN D CA 1
ATOM 8596 C C . ASN D 1 66 ? -22.334 81.003 -10.311 1.000 99.634 66 ASN D C 1
ATOM 8597 O O . ASN D 1 66 ? -23.559 81.083 -10.415 1.000 105.855 66 ASN D O 1
ATOM 8602 N N . GLU D 1 67 ? -21.691 79.855 -10.095 1.000 82.447 67 GLU D N 1
ATOM 8603 C CA . GLU D 1 67 ? -22.294 78.549 -10.270 1.000 85.892 67 GLU D CA 1
ATOM 8604 C C . GLU D 1 67 ? -22.289 77.821 -8.922 1.000 77.521 67 GLU D C 1
ATOM 8605 O O . GLU D 1 67 ? -23.345 77.552 -8.342 1.000 82.193 67 GLU D O 1
ATOM 8611 N N . LYS D 1 68 ? -21.076 77.617 -8.392 1.000 60.677 68 LYS D N 1
ATOM 8612 C CA . LYS D 1 68 ? -20.782 76.684 -7.319 1.000 57.635 68 LYS D CA 1
ATOM 8613 C C . LYS D 1 68 ? -20.977 77.364 -5.960 1.000 50.324 68 LYS D C 1
ATOM 8614 O O . LYS D 1 68 ? -20.967 78.586 -5.834 1.000 44.943 68 LYS D O 1
ATOM 8620 N N . ILE D 1 69 ? -21.151 76.553 -4.920 1.000 45.888 69 ILE D N 1
ATOM 8621 C CA . ILE D 1 69 ? -21.254 77.052 -3.561 1.000 42.144 69 ILE D CA 1
ATOM 8622 C C . ILE D 1 69 ? -20.226 76.310 -2.733 1.000 40.322 69 ILE D C 1
ATOM 8623 O O . ILE D 1 69 ? -20.128 75.101 -2.861 1.000 42.109 69 ILE D O 1
ATOM 8628 N N . TYR D 1 70 ? -19.497 77.046 -1.887 1.000 37.054 70 TYR D N 1
ATOM 8629 C CA . TYR D 1 70 ? -18.417 76.496 -1.087 1.000 40.226 70 TYR D CA 1
ATOM 8630 C C . TYR D 1 70 ? -18.609 76.955 0.352 1.000 39.691 70 TYR D C 1
ATOM 8631 O O . TYR D 1 70 ? -19.065 78.076 0.577 1.000 41.219 70 TYR D O 1
ATOM 8640 N N . LEU D 1 71 ? -18.250 76.089 1.299 1.000 37.282 71 LEU D N 1
ATOM 8641 C CA . LEU D 1 71 ? -17.961 76.505 2.657 1.000 36.407 71 LEU D CA 1
ATOM 8642 C C . LEU D 1 71 ? -16.456 76.645 2.792 1.000 40.075 71 LEU D C 1
ATOM 8643 O O . LEU D 1 71 ? -15.727 75.823 2.254 1.000 42.337 71 LEU D O 1
ATOM 8648 N N . ASN D 1 72 ? -16.023 77.698 3.494 1.000 43.525 72 ASN D N 1
ATOM 8649 C CA . ASN D 1 72 ? -14.659 77.832 3.969 1.000 43.412 72 ASN D CA 1
ATOM 8650 C C . ASN D 1 72 ? -14.670 77.662 5.480 1.000 41.826 72 ASN D C 1
ATOM 8651 O O . ASN D 1 72 ? -15.294 78.433 6.207 1.000 40.856 72 ASN D O 1
ATOM 8656 N N . ILE D 1 73 ? -13.988 76.619 5.944 1.000 41.578 73 ILE D N 1
ATOM 8657 C CA . ILE D 1 73 ? -14.110 76.232 7.329 1.000 39.536 73 ILE D CA 1
ATOM 8658 C C . ILE D 1 73 ? -12.725 76.242 7.922 1.000 38.552 73 ILE D C 1
ATOM 8659 O O . ILE D 1 73 ? -11.829 75.624 7.362 1.000 36.873 73 ILE D O 1
ATOM 8664 N N . GLN D 1 74 ? -12.611 76.927 9.061 1.000 40.142 74 GLN D N 1
ATOM 8665 C CA . GLN D 1 74 ? -11.364 77.015 9.777 1.000 43.762 74 GLN D CA 1
ATOM 8666 C C . GLN D 1 74 ? -11.582 76.663 11.240 1.000 40.562 74 GLN D C 1
ATOM 8667 O O . GLN D 1 74 ? -12.421 77.259 11.892 1.000 45.397 74 GLN D O 1
ATOM 8673 N N . SER D 1 75 ? -10.763 75.742 11.755 1.000 43.100 75 SER D N 1
ATOM 8674 C CA . SER D 1 75 ? -10.832 75.308 13.146 1.000 43.058 75 SER D CA 1
ATOM 8675 C C . SER D 1 75 ? -9.569 74.536 13.478 1.000 40.950 75 SER D C 1
ATOM 8676 O O . SER D 1 75 ? -9.065 73.794 12.640 1.000 39.713 75 SER D O 1
ATOM 8679 N N . ASN D 1 76 ? -9.109 74.669 14.722 1.000 48.995 76 ASN D N 1
ATOM 8680 C CA . ASN D 1 76 ?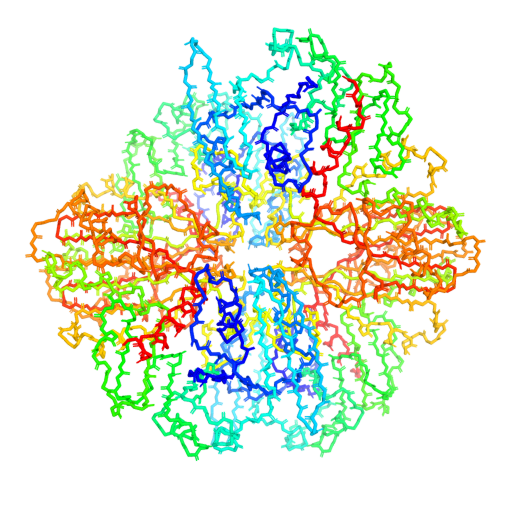 -7.991 73.888 15.219 1.000 49.032 76 ASN D CA 1
ATOM 8681 C C . ASN D 1 76 ? -6.816 73.975 14.231 1.000 50.139 76 ASN D C 1
ATOM 8682 O O . ASN D 1 76 ? -6.068 73.013 14.038 1.000 45.757 76 ASN D O 1
ATOM 8687 N N . GLN D 1 77 ? -6.657 75.147 13.607 1.000 49.606 77 GLN D N 1
ATOM 8688 C CA . GLN D 1 77 ? -5.535 75.427 12.725 1.000 55.646 77 GLN D CA 1
ATOM 8689 C C . GLN D 1 77 ? -5.595 74.569 11.463 1.000 53.241 77 GLN D C 1
ATOM 8690 O O . GLN D 1 77 ? -4.567 74.308 10.842 1.000 51.770 77 GLN D O 1
ATOM 8696 N N . ARG D 1 78 ? -6.799 74.151 11.069 1.000 45.852 78 ARG D N 1
ATOM 8697 C CA . ARG D 1 78 ? -6.970 73.454 9.806 1.000 43.949 78 ARG D CA 1
ATOM 8698 C C . ARG D 1 78 ? -7.995 74.216 8.986 1.000 43.268 78 ARG D C 1
ATOM 8699 O O . ARG D 1 78 ? -8.797 74.960 9.536 1.000 44.240 78 ARG D O 1
ATOM 8707 N N . LEU D 1 79 ? -7.913 74.054 7.672 1.000 47.349 79 LEU D N 1
ATOM 8708 C CA . LEU D 1 79 ? -8.754 74.790 6.756 1.000 52.030 79 LEU D CA 1
ATOM 8709 C C . LEU D 1 79 ? -9.198 73.819 5.671 1.000 47.097 79 LEU D C 1
ATOM 8710 O O . LEU D 1 79 ? -8.394 73.026 5.217 1.000 47.114 79 LEU D O 1
ATOM 8715 N N . LEU D 1 80 ? -10.496 73.840 5.347 1.000 46.839 80 LEU D N 1
ATOM 8716 C CA . LEU D 1 80 ? -11.056 73.104 4.226 1.000 44.996 80 LEU D CA 1
ATOM 8717 C C . LEU D 1 80 ? -11.923 74.051 3.411 1.000 47.237 80 LEU D C 1
ATOM 8718 O O . LEU D 1 80 ? -12.612 74.896 3.982 1.000 48.029 80 LEU D O 1
ATOM 8723 N N . LYS D 1 81 ? -11.875 73.880 2.082 1.000 42.242 81 LYS D N 1
ATOM 8724 C CA . LYS D 1 81 ? -12.839 74.476 1.184 1.000 45.688 81 LYS D CA 1
ATOM 8725 C C . LYS D 1 81 ? -13.725 73.342 0.666 1.000 43.845 81 LYS D C 1
ATOM 8726 O O . LYS D 1 81 ? -13.233 72.383 0.090 1.000 45.876 81 LYS D O 1
ATOM 8732 N N . VAL D 1 82 ? -15.039 73.439 0.897 1.000 42.168 82 VAL D N 1
ATOM 8733 C CA . VAL D 1 82 ? -15.911 72.293 0.736 1.000 39.765 82 VAL D CA 1
ATOM 8734 C C . VAL D 1 82 ? -17.050 72.673 -0.188 1.000 37.906 82 VAL D C 1
ATOM 8735 O O . VAL D 1 82 ? -17.893 73.477 0.207 1.000 40.024 82 VAL D O 1
ATOM 8739 N N . GLU D 1 83 ? -17.109 72.069 -1.382 1.000 33.703 83 GLU D N 1
ATOM 8740 C CA . GLU D 1 83 ? -18.203 72.397 -2.266 1.000 33.880 83 GLU D CA 1
ATOM 8741 C C . GLU D 1 83 ? -19.480 71.830 -1.665 1.000 32.866 83 GLU D C 1
ATOM 8742 O O . GLU D 1 83 ? -19.459 70.745 -1.128 1.000 39.224 83 GLU D O 1
ATOM 8748 N N . VAL D 1 84 ? -20.578 72.562 -1.784 1.000 35.670 84 VAL D N 1
ATOM 8749 C CA . VAL D 1 84 ? -21.864 72.145 -1.245 1.000 39.195 84 VAL D CA 1
ATOM 8750 C C . VAL D 1 84 ? -22.843 71.888 -2.385 1.000 42.403 84 VAL D C 1
ATOM 8751 O O . VAL D 1 84 ? -23.099 72.780 -3.194 1.000 35.533 84 VAL D O 1
ATOM 8755 N N . LEU D 1 85 ? -23.482 70.712 -2.360 1.000 41.689 85 LEU D N 1
ATOM 8756 C CA . LEU D 1 85 ? -24.434 70.386 -3.407 1.000 45.131 85 LEU D CA 1
ATOM 8757 C C . LEU D 1 85 ? -25.809 70.143 -2.819 1.000 40.853 85 LEU D C 1
ATOM 8758 O O . LEU D 1 85 ? -25.947 69.935 -1.615 1.000 45.444 85 LEU D O 1
ATOM 8763 N N . GLN D 1 86 ? -26.810 70.229 -3.690 1.000 41.341 86 GLN D N 1
ATOM 8764 C CA . GLN D 1 86 ? -28.188 70.003 -3.302 1.000 43.987 86 GLN D CA 1
ATOM 8765 C C . GLN D 1 86 ? -28.903 69.145 -4.349 1.000 45.242 86 GLN D C 1
ATOM 8766 O O . GLN D 1 86 ? -29.849 69.596 -4.989 1.000 47.853 86 GLN D O 1
ATOM 8772 N N . GLN D 1 87 ? -28.497 67.878 -4.448 1.000 47.983 87 GLN D N 1
ATOM 8773 C CA . GLN D 1 87 ? -28.997 66.969 -5.471 1.000 51.879 87 GLN D CA 1
ATOM 8774 C C . GLN D 1 87 ? -29.507 65.658 -4.857 1.000 49.778 87 GLN D C 1
ATOM 8775 O O . GLN D 1 87 ? -28.717 64.848 -4.370 1.000 49.479 87 GLN D O 1
ATOM 8781 N N . LYS D 1 88 ? -30.821 65.426 -4.960 1.000 49.526 88 LYS D N 1
ATOM 8782 C CA . LYS D 1 88 ? -31.468 64.285 -4.329 1.000 58.175 88 LYS D CA 1
ATOM 8783 C C . LYS D 1 88 ? -31.064 62.955 -4.978 1.000 58.949 88 LYS D C 1
ATOM 8784 O O . LYS D 1 88 ? -31.123 61.898 -4.348 1.000 52.696 88 LYS D O 1
ATOM 8790 N N . GLN D 1 89 ? -30.685 63.005 -6.258 1.000 58.543 89 GLN D N 1
ATOM 8791 C CA . GLN D 1 89 ? -30.382 61.806 -7.019 1.000 51.717 89 GLN D CA 1
ATOM 8792 C C . GLN D 1 89 ? -28.874 61.684 -7.141 1.000 43.137 89 GLN D C 1
ATOM 8793 O O . GLN D 1 89 ? -28.220 62.433 -7.850 1.000 44.589 89 GLN D O 1
ATOM 8799 N N . PRO D 1 90 ? -28.243 60.762 -6.410 1.000 43.731 90 PRO D N 1
ATOM 8800 C CA . PRO D 1 90 ? -26.781 60.752 -6.339 1.000 48.974 90 PRO D CA 1
ATOM 8801 C C . PRO D 1 90 ? -26.062 60.519 -7.663 1.000 54.311 90 PRO D C 1
ATOM 8802 O O . PRO D 1 90 ? -24.858 60.753 -7.753 1.000 55.193 90 PRO D O 1
ATOM 8806 N N . GLU D 1 91 ? -26.782 60.008 -8.667 1.000 62.372 91 GLU D N 1
ATOM 8807 C CA . GLU D 1 91 ? -26.164 59.718 -9.953 1.000 64.075 91 GLU D CA 1
ATOM 8808 C C . GLU D 1 91 ? -25.840 61.036 -10.651 1.000 60.407 91 GLU D C 1
ATOM 8809 O O . GLU D 1 91 ? -24.846 61.096 -11.368 1.000 63.468 91 GLU D O 1
ATOM 8815 N N . LEU D 1 92 ? -26.649 62.081 -10.392 1.000 57.494 92 LEU D N 1
ATOM 8816 C CA . LEU D 1 92 ? -26.490 63.396 -11.007 1.000 53.530 92 LEU D CA 1
ATOM 8817 C C . LEU D 1 92 ? -25.422 64.245 -10.299 1.000 51.543 92 LEU D C 1
ATOM 8818 O O . LEU D 1 92 ? -25.295 65.437 -10.561 1.000 55.065 92 LEU D O 1
ATOM 8823 N N . LEU D 1 93 ? -24.631 63.657 -9.403 1.000 53.636 93 LEU D N 1
ATOM 8824 C CA . LEU D 1 93 ? -23.649 64.433 -8.671 1.000 53.554 93 LEU D CA 1
ATOM 8825 C C . LEU D 1 93 ? -22.389 64.555 -9.512 1.000 53.893 93 LEU D C 1
ATOM 8826 O O . LEU D 1 93 ? -22.048 63.657 -10.266 1.000 51.189 93 LEU D O 1
ATOM 8831 N N . PRO D 1 94 ? -21.644 65.669 -9.386 1.000 60.533 94 PRO D N 1
ATOM 8832 C CA . PRO D 1 94 ? -20.430 65.872 -10.176 1.000 54.189 94 PRO D CA 1
ATOM 8833 C C . PRO D 1 94 ? -19.142 65.372 -9.541 1.000 46.755 94 PRO D C 1
ATOM 8834 O O . PRO D 1 94 ? -18.184 66.135 -9.415 1.000 45.789 94 PRO D O 1
ATOM 8838 N N . TRP D 1 95 ? -19.113 64.080 -9.204 1.000 45.286 95 TRP D N 1
ATOM 8839 C CA . TRP D 1 95 ? -17.960 63.504 -8.523 1.000 50.195 95 TRP D CA 1
ATOM 8840 C C . TRP D 1 95 ? -16.772 63.377 -9.473 1.000 52.831 95 TRP D C 1
ATOM 8841 O O . TRP D 1 95 ? -15.619 63.350 -9.025 1.000 52.737 95 TRP D O 1
ATOM 8852 N N . ALA D 1 96 ? -17.075 63.236 -10.771 1.000 59.492 96 ALA D N 1
ATOM 8853 C CA . ALA D 1 96 ? -16.059 63.175 -11.814 1.000 66.481 96 ALA D CA 1
ATOM 8854 C C . ALA D 1 96 ? -15.236 64.466 -11.807 1.000 63.493 96 ALA D C 1
ATOM 8855 O O . ALA D 1 96 ? -14.023 64.418 -11.548 1.000 52.169 96 ALA D O 1
ATOM 8857 N N . SER D 1 97 ? -15.908 65.610 -12.058 1.000 61.421 97 SER D N 1
ATOM 8858 C CA . SER D 1 97 ? -15.249 66.913 -11.983 1.000 58.516 97 SER D CA 1
ATOM 8859 C C . SER D 1 97 ? -14.424 66.978 -10.711 1.000 61.739 97 SER D C 1
ATOM 8860 O O . SER D 1 97 ? -13.256 67.359 -10.756 1.000 65.371 97 SER D O 1
ATOM 8863 N N . LEU D 1 98 ? -15.042 66.573 -9.587 1.000 54.649 98 LEU D N 1
ATOM 8864 C CA . LEU D 1 98 ? -14.479 66.891 -8.291 1.000 53.198 98 LEU D CA 1
ATOM 8865 C C . LEU D 1 98 ? -13.365 65.922 -7.925 1.000 51.618 98 LEU D C 1
ATOM 8866 O O . LEU D 1 98 ? -12.695 66.162 -6.919 1.000 49.395 98 LEU D O 1
ATOM 8871 N N . LYS D 1 99 ? -13.187 64.848 -8.726 1.000 57.779 99 LYS D N 1
ATOM 8872 C CA . LYS D 1 99 ? -12.107 63.878 -8.544 1.000 56.311 99 LYS D CA 1
ATOM 8873 C C . LYS D 1 99 ? -12.228 63.199 -7.176 1.000 52.327 99 LYS D C 1
ATOM 8874 O O . LYS D 1 99 ? -11.251 63.058 -6.433 1.000 53.017 99 LYS D O 1
ATOM 8880 N N . ILE D 1 100 ? -13.450 62.756 -6.871 1.000 53.851 100 ILE D N 1
ATOM 8881 C CA . ILE D 1 100 ? -13.762 62.166 -5.581 1.000 54.020 100 ILE D CA 1
ATOM 8882 C C . ILE D 1 100 ? -13.192 60.758 -5.517 1.000 49.179 100 ILE D C 1
ATOM 8883 O O . ILE D 1 100 ? -13.647 59.900 -6.264 1.000 49.181 100 ILE D O 1
ATOM 8888 N N . ASP D 1 101 ? -12.266 60.532 -4.579 1.000 53.000 101 ASP D N 1
ATOM 8889 C CA . ASP D 1 101 ? -11.691 59.214 -4.341 1.000 58.386 101 ASP D CA 1
ATOM 8890 C C . ASP D 1 101 ? -12.625 58.333 -3.496 1.000 62.745 101 ASP D C 1
ATOM 8891 O O . ASP D 1 101 ? -12.726 57.139 -3.777 1.000 63.294 101 ASP D O 1
ATOM 8896 N N . VAL D 1 102 ? -13.297 58.901 -2.473 1.000 62.780 102 VAL D N 1
ATOM 8897 C CA . VAL D 1 102 ? -14.206 58.151 -1.610 1.000 49.672 102 VAL D CA 1
ATOM 8898 C C . VAL D 1 102 ? -15.436 58.997 -1.314 1.000 44.233 102 VAL D C 1
ATOM 8899 O O . VAL D 1 102 ? -15.285 60.115 -0.850 1.000 48.358 102 VAL D O 1
ATOM 8903 N N . VAL D 1 103 ? -16.638 58.460 -1.548 1.000 41.530 103 VAL D N 1
ATOM 8904 C CA . VAL D 1 103 ? -17.879 59.060 -1.082 1.000 40.693 103 VAL D CA 1
ATOM 8905 C C . VAL D 1 103 ? -18.320 58.342 0.194 1.000 46.046 103 VAL D C 1
ATOM 8906 O O . VAL D 1 103 ? -18.337 57.118 0.227 1.000 49.471 103 VAL D O 1
ATOM 8910 N N . LEU D 1 104 ? -18.680 59.099 1.240 1.000 44.345 104 LEU D N 1
ATOM 8911 C CA . LEU D 1 104 ? -19.244 58.527 2.457 1.000 42.645 104 LEU D CA 1
ATOM 8912 C C . LEU D 1 104 ? -20.753 58.685 2.363 1.000 41.369 104 LEU D C 1
ATOM 8913 O O . LEU D 1 104 ? -21.250 59.801 2.373 1.000 41.991 104 LEU D O 1
ATOM 8918 N N . GLU D 1 105 ? -21.453 57.551 2.252 1.000 42.655 105 GLU D N 1
ATOM 8919 C CA . GLU D 1 105 ? -22.883 57.529 1.987 1.000 46.314 105 GLU D CA 1
ATOM 8920 C C . GLU D 1 105 ? -23.632 57.471 3.320 1.000 47.776 105 GLU D C 1
ATOM 8921 O O . GLU D 1 105 ? -23.799 56.399 3.905 1.000 47.613 105 GLU D O 1
ATOM 8927 N N . CYS D 1 106 ? -24.094 58.638 3.779 1.000 42.925 106 CYS D N 1
ATOM 8928 C CA . CYS D 1 106 ? -24.528 58.828 5.148 1.000 39.746 106 CYS D CA 1
ATOM 8929 C C . CYS D 1 106 ? -26.000 59.239 5.162 1.000 41.931 106 CYS D C 1
ATOM 8930 O O . CYS D 1 106 ? -26.440 59.888 6.110 1.000 44.594 106 CYS D O 1
ATOM 8933 N N . THR D 1 107 ? -26.746 58.926 4.092 1.000 39.369 107 THR D N 1
ATOM 8934 C CA . THR D 1 107 ? -28.150 59.324 4.012 1.000 44.371 107 THR D CA 1
ATOM 8935 C C . THR D 1 107 ? -29.060 58.292 4.679 1.000 42.362 107 THR D C 1
ATOM 8936 O O . THR D 1 107 ? -30.207 58.611 4.967 1.000 52.437 107 THR D O 1
ATOM 8940 N N . GLY D 1 108 ? -28.612 57.038 4.772 1.000 50.200 108 GLY D N 1
ATOM 8941 C CA . GLY D 1 108 ? -29.481 55.921 5.131 1.000 59.057 108 GLY D CA 1
ATOM 8942 C C . GLY D 1 108 ? -30.359 55.371 3.995 1.000 54.963 108 GLY D C 1
ATOM 8943 O O . GLY D 1 108 ? -31.057 54.390 4.220 1.000 54.622 108 GLY D O 1
ATOM 8944 N N . LEU D 1 109 ? -30.301 55.954 2.784 1.000 56.148 109 LEU D N 1
ATOM 8945 C CA . LEU D 1 109 ? -31.254 55.674 1.717 1.000 52.609 109 LEU D CA 1
ATOM 8946 C C . LEU D 1 109 ? -30.620 54.941 0.539 1.000 54.021 109 LEU D C 1
ATOM 8947 O O . LEU D 1 109 ? -31.328 54.647 -0.428 1.000 56.902 109 LEU D O 1
ATOM 8952 N N . PHE D 1 110 ? -29.304 54.685 0.593 1.000 51.192 110 PHE D N 1
ATOM 8953 C CA . PHE D 1 110 ? -28.590 54.133 -0.555 1.000 51.465 110 PHE D CA 1
ATOM 8954 C C . PHE D 1 110 ? -27.644 53.025 -0.098 1.000 52.674 110 PHE D C 1
ATOM 8955 O O . PHE D 1 110 ? -26.445 53.046 -0.393 1.000 51.548 110 PHE D O 1
ATOM 8963 N N . ARG D 1 111 ? -28.219 52.035 0.598 1.000 53.588 111 ARG D N 1
ATOM 8964 C CA . ARG D 1 111 ? -27.456 50.932 1.160 1.000 60.946 111 ARG D CA 1
ATOM 8965 C C . ARG D 1 111 ? -27.363 49.747 0.188 1.000 57.409 111 ARG D C 1
ATOM 8966 O O . ARG D 1 111 ? -26.389 48.998 0.258 1.000 58.041 111 ARG D O 1
ATOM 8974 N N . SER D 1 112 ? -28.346 49.577 -0.717 1.000 57.146 112 SER D N 1
ATOM 8975 C CA . SER D 1 112 ? -28.288 48.511 -1.720 1.000 64.963 112 SER D CA 1
ATOM 8976 C C . SER D 1 112 ? -27.089 48.727 -2.641 1.000 59.406 112 SER D C 1
ATOM 8977 O O . SER D 1 112 ? -26.721 49.863 -2.903 1.000 65.488 112 SER D O 1
ATOM 8980 N N . HIS D 1 113 ? -26.458 47.637 -3.087 1.000 60.315 113 HIS D N 1
ATOM 8981 C CA . HIS D 1 113 ? -25.327 47.719 -4.002 1.000 64.538 113 HIS D CA 1
ATOM 8982 C C . HIS D 1 113 ? -25.711 48.509 -5.257 1.000 64.655 113 HIS D C 1
ATOM 8983 O O . HIS D 1 113 ? -24.872 49.203 -5.826 1.000 65.049 113 HIS D O 1
ATOM 8990 N N . ALA D 1 114 ? -26.983 48.418 -5.666 1.000 61.021 114 ALA D N 1
ATOM 8991 C CA . ALA D 1 114 ? -27.492 49.176 -6.801 1.000 68.358 114 ALA D CA 1
ATOM 8992 C C . ALA D 1 114 ? -27.379 50.671 -6.537 1.000 68.081 114 ALA D C 1
ATOM 8993 O O . ALA D 1 114 ? -26.771 51.400 -7.314 1.000 72.547 114 ALA D O 1
ATOM 8995 N N . ASP D 1 115 ? -28.004 51.100 -5.437 1.000 63.533 115 ASP D N 1
ATOM 8996 C CA . ASP D 1 115 ? -28.075 52.499 -5.057 1.000 56.883 115 ASP D CA 1
ATOM 8997 C C . ASP D 1 115 ? -26.685 53.048 -4.738 1.000 44.606 115 ASP D C 1
ATOM 8998 O O . ASP D 1 115 ? -26.313 54.112 -5.199 1.000 45.291 115 ASP D O 1
ATOM 9003 N N . ALA D 1 116 ? -25.874 52.304 -4.005 1.000 44.282 116 ALA D N 1
ATOM 9004 C CA . ALA D 1 116 ? -24.511 52.750 -3.769 1.000 49.580 116 ALA D CA 1
ATOM 9005 C C . ALA D 1 116 ? -23.776 53.016 -5.085 1.000 53.819 116 ALA D C 1
ATOM 9006 O O . ALA D 1 116 ? -22.914 53.883 -5.144 1.000 58.963 116 ALA D O 1
ATOM 9008 N N . THR D 1 117 ? -24.101 52.254 -6.131 1.000 56.015 117 THR D N 1
ATOM 9009 C CA . THR D 1 117 ? -23.376 52.324 -7.394 1.000 57.941 117 THR D CA 1
ATOM 9010 C C . THR D 1 117 ? -23.740 53.617 -8.142 1.000 48.063 117 THR D C 1
ATOM 9011 O O . THR D 1 117 ? -22.968 54.088 -8.967 1.000 50.597 117 THR D O 1
ATOM 9015 N N . ARG D 1 118 ? -24.879 54.234 -7.815 1.000 47.479 118 ARG D N 1
ATOM 9016 C CA . ARG D 1 118 ? -25.223 55.544 -8.356 1.000 54.020 118 ARG D CA 1
ATOM 9017 C C . ARG D 1 118 ? -24.072 56.544 -8.209 1.000 52.834 118 ARG D C 1
ATOM 9018 O O . ARG D 1 118 ? -23.934 57.443 -9.026 1.000 55.963 118 ARG D O 1
ATOM 9026 N N . HIS D 1 119 ? -23.260 56.409 -7.159 1.000 58.785 119 HIS D N 1
ATOM 9027 C CA . HIS D 1 119 ? -22.142 57.314 -6.935 1.000 64.944 119 HIS D CA 1
ATOM 9028 C C . HIS D 1 119 ? -20.966 56.963 -7.835 1.000 55.473 119 HIS D C 1
ATOM 9029 O O . HIS D 1 119 ? -20.091 57.795 -8.059 1.000 50.850 119 HIS D O 1
ATOM 9036 N N . LEU D 1 120 ? -20.884 55.689 -8.208 1.000 54.832 120 LEU D N 1
ATOM 9037 C CA . LEU D 1 120 ? -19.842 55.230 -9.105 1.000 56.834 120 LEU D CA 1
ATOM 9038 C C . LEU D 1 120 ? -20.146 55.770 -10.505 1.000 53.097 120 LEU D C 1
ATOM 9039 O O . LEU D 1 120 ? -19.243 56.201 -11.223 1.000 49.453 120 LEU D O 1
ATOM 9044 N N . GLU D 1 121 ? -21.441 55.802 -10.840 1.000 48.445 121 GLU D N 1
ATOM 9045 C CA . GLU D 1 121 ? -21.925 56.330 -12.101 1.000 51.887 121 GLU D CA 1
ATOM 9046 C C . GLU D 1 121 ? -21.653 57.828 -12.214 1.000 59.726 121 GLU D C 1
ATOM 9047 O O . GLU D 1 121 ? -21.408 58.329 -13.310 1.000 64.304 121 GLU D O 1
ATOM 9053 N N . ALA D 1 122 ? -21.734 58.539 -11.084 1.000 56.793 122 ALA D N 1
ATOM 9054 C CA . ALA D 1 122 ? -21.603 59.987 -11.063 1.000 51.327 122 ALA D CA 1
ATOM 9055 C C . ALA D 1 122 ? -20.127 60.389 -11.067 1.000 47.237 122 ALA D C 1
ATOM 9056 O O . ALA D 1 122 ? -19.810 61.550 -11.318 1.000 55.380 122 ALA D O 1
ATOM 9058 N N . GLY D 1 123 ? -19.231 59.429 -10.802 1.000 47.085 123 GLY D N 1
ATOM 9059 C CA . GLY D 1 123 ? -17.818 59.594 -11.119 1.000 42.112 123 GLY D CA 1
ATOM 9060 C C . GLY D 1 123 ? -16.885 59.229 -9.975 1.000 44.736 123 GLY D C 1
ATOM 9061 O O . GLY D 1 123 ? -15.664 59.331 -10.118 1.000 50.518 123 GLY D O 1
ATOM 9062 N N . ALA D 1 124 ? -17.444 58.803 -8.836 1.000 50.205 124 ALA D N 1
ATOM 9063 C CA . ALA D 1 124 ? -16.621 58.482 -7.684 1.000 52.943 124 ALA D CA 1
ATOM 9064 C C . ALA D 1 124 ? -15.897 57.162 -7.929 1.000 48.793 124 ALA D C 1
ATOM 9065 O O . ALA D 1 124 ? -16.432 56.279 -8.584 1.000 51.630 124 ALA D O 1
ATOM 9067 N N . LYS D 1 125 ? -14.688 57.037 -7.377 1.000 49.799 125 LYS D N 1
ATOM 9068 C CA . LYS D 1 125 ? -13.925 55.802 -7.453 1.000 54.675 125 LYS D CA 1
ATOM 9069 C C . LYS D 1 125 ? -14.465 54.738 -6.485 1.000 59.552 125 LYS D C 1
ATOM 9070 O O . LYS D 1 125 ? -14.594 53.574 -6.865 1.000 60.925 125 LYS D O 1
ATOM 9076 N N . ARG D 1 126 ? -14.755 55.138 -5.232 1.000 61.237 126 ARG D N 1
ATOM 9077 C CA . ARG D 1 126 ? -15.114 54.234 -4.144 1.000 55.174 126 ARG D CA 1
ATOM 9078 C C . ARG D 1 126 ? -16.241 54.804 -3.272 1.000 59.553 126 ARG D C 1
ATOM 9079 O O . ARG D 1 126 ? -16.320 56.008 -3.052 1.000 56.189 126 ARG D O 1
ATOM 9087 N N . VAL D 1 127 ? -17.095 53.919 -2.739 1.000 55.175 127 VAL D N 1
ATOM 9088 C CA . VAL D 1 127 ? -18.187 54.294 -1.852 1.000 47.257 127 VAL D CA 1
ATOM 9089 C C . VAL D 1 127 ? -18.068 53.530 -0.540 1.000 49.642 127 VAL D C 1
ATOM 9090 O O . VAL D 1 127 ? -17.881 52.318 -0.563 1.000 47.064 127 VAL D O 1
ATOM 9094 N N . ILE D 1 128 ? -18.202 54.235 0.597 1.000 50.189 128 ILE D N 1
ATOM 9095 C CA . ILE D 1 128 ? -18.383 53.580 1.884 1.000 43.459 128 ILE D CA 1
ATOM 9096 C C . ILE D 1 128 ? -19.815 53.825 2.320 1.000 46.946 128 ILE D C 1
ATOM 9097 O O . ILE D 1 128 ? -20.170 54.952 2.651 1.000 51.771 128 ILE D O 1
ATOM 9102 N N . ILE D 1 129 ? -20.647 52.785 2.223 1.000 48.445 129 ILE D N 1
ATOM 9103 C CA . ILE D 1 129 ? -21.987 52.846 2.778 1.000 53.252 129 ILE D CA 1
ATOM 9104 C C . ILE D 1 129 ? -21.827 52.918 4.298 1.000 52.944 129 ILE D C 1
ATOM 9105 O O . ILE D 1 129 ? -21.174 52.058 4.887 1.000 50.555 129 ILE D O 1
ATOM 9110 N N . GLY D 1 130 ? -22.370 53.984 4.903 1.000 50.559 130 GLY D N 1
ATOM 9111 C CA . GLY D 1 130 ? -22.232 54.229 6.331 1.000 55.915 130 GLY D CA 1
ATOM 9112 C C . GLY D 1 130 ? -23.403 53.611 7.095 1.000 57.106 130 GLY D C 1
ATOM 9113 O O . GLY D 1 130 ? -24.167 54.314 7.755 1.000 47.474 130 GLY D O 1
ATOM 9114 N N . ALA D 1 131 ? -23.529 52.283 6.948 1.000 54.260 131 ALA D N 1
ATOM 9115 C CA . ALA D 1 131 ? -24.615 51.493 7.495 1.000 48.378 131 ALA D CA 1
ATOM 9116 C C . ALA D 1 131 ? -24.313 50.019 7.221 1.000 54.764 131 ALA D C 1
ATOM 9117 O O . ALA D 1 131 ? -23.304 49.676 6.597 1.000 52.816 131 ALA D O 1
ATOM 9119 N N . ALA D 1 132 ? -25.170 49.146 7.755 1.000 55.253 132 ALA D N 1
ATOM 9120 C CA . ALA D 1 132 ? -25.116 47.733 7.427 1.000 54.149 132 ALA D CA 1
ATOM 9121 C C . ALA D 1 132 ? -25.471 47.548 5.946 1.000 50.267 132 ALA D C 1
ATOM 9122 O O . ALA D 1 132 ? -26.307 48.275 5.398 1.000 42.544 132 ALA D O 1
ATOM 9124 N N . PRO D 1 133 ? -24.833 46.581 5.247 1.000 49.849 133 PRO D N 1
ATOM 9125 C CA . PRO D 1 133 ? -25.192 46.265 3.860 1.000 50.668 133 PRO D CA 1
ATOM 9126 C C . PRO D 1 133 ? -26.660 45.884 3.770 1.000 52.062 133 PRO D C 1
ATOM 9127 O O . PRO D 1 133 ? -27.193 45.290 4.696 1.000 58.604 133 PRO D O 1
ATOM 9131 N N . PHE D 1 134 ? -27.320 46.250 2.680 1.000 58.016 134 PHE D N 1
ATOM 9132 C CA . PHE D 1 134 ? -28.689 45.817 2.459 1.000 63.178 134 PHE D CA 1
ATOM 9133 C C . PHE D 1 134 ? -28.697 44.499 1.681 1.000 65.742 134 PHE D C 1
ATOM 9134 O O . PHE D 1 134 ? -29.638 43.723 1.821 1.000 66.960 134 PHE D O 1
ATOM 9142 N N . ASP D 1 135 ? -27.654 44.242 0.875 1.000 62.534 135 ASP D N 1
ATOM 9143 C CA . ASP D 1 135 ? -27.558 42.994 0.124 1.000 58.423 135 ASP D CA 1
ATOM 9144 C C . ASP D 1 135 ? -26.095 42.653 -0.140 1.000 57.775 135 ASP D C 1
ATOM 9145 O O . ASP D 1 135 ? -25.524 41.845 0.573 1.000 67.851 135 ASP D O 1
ATOM 9150 N N . HIS D 1 136 ? -25.465 43.248 -1.149 1.000 60.281 136 HIS D N 1
ATOM 9151 C CA . HIS D 1 136 ? -24.117 42.829 -1.495 1.000 65.026 136 HIS D CA 1
ATOM 9152 C C . HIS D 1 136 ? -23.176 43.999 -1.265 1.000 61.282 136 HIS D C 1
ATOM 9153 O O . HIS D 1 136 ? -23.547 45.151 -1.464 1.000 54.267 136 HIS D O 1
ATOM 9160 N N . VAL D 1 137 ? -21.952 43.671 -0.863 1.000 58.697 137 VAL D N 1
ATOM 9161 C CA . VAL D 1 137 ? -20.883 44.644 -0.789 1.000 56.490 137 VAL D CA 1
ATOM 9162 C C . VAL D 1 137 ? -19.608 43.864 -1.046 1.000 56.033 137 VAL D C 1
ATOM 9163 O O . VAL D 1 137 ? -19.593 42.655 -0.837 1.000 65.760 137 VAL D O 1
ATOM 9167 N N . ASP D 1 138 ? -18.560 44.561 -1.481 1.000 51.987 138 ASP D N 1
ATOM 9168 C CA . ASP D 1 138 ? -17.288 43.920 -1.766 1.000 58.818 138 ASP D CA 1
ATOM 9169 C C . ASP D 1 138 ? -16.569 43.628 -0.456 1.000 59.298 138 ASP D C 1
ATOM 9170 O O . ASP D 1 138 ? -15.691 42.770 -0.404 1.000 62.517 138 ASP D O 1
ATOM 9175 N N . ALA D 1 139 ? -16.951 44.354 0.599 1.000 60.527 139 ALA D N 1
ATOM 9176 C CA . ALA D 1 139 ? -16.371 44.156 1.918 1.000 64.791 139 ALA D CA 1
ATOM 9177 C C . ALA D 1 139 ? -17.230 44.856 2.977 1.000 64.501 139 ALA D C 1
ATOM 9178 O O . ALA D 1 139 ? -17.800 45.903 2.703 1.000 64.922 139 ALA D O 1
ATOM 9180 N N . ALA D 1 140 ? -17.363 44.230 4.158 1.000 59.881 140 ALA D N 1
ATOM 9181 C CA . ALA D 1 140 ? -18.019 44.819 5.313 1.000 48.941 140 ALA D CA 1
ATOM 9182 C C . ALA D 1 140 ? -16.954 44.971 6.387 1.000 48.508 140 ALA D C 1
ATOM 9183 O O . ALA D 1 140 ? -16.373 43.967 6.785 1.000 51.696 140 ALA D O 1
ATOM 9185 N N . ILE D 1 141 ? -16.645 46.220 6.786 1.000 46.774 141 ILE D N 1
ATOM 9186 C CA . ILE D 1 141 ? -15.445 46.494 7.563 1.000 44.098 141 ILE D CA 1
ATOM 9187 C C . ILE D 1 141 ? -15.795 47.076 8.922 1.000 47.350 141 ILE D C 1
ATOM 9188 O O . ILE D 1 141 ? -16.635 47.963 9.039 1.000 53.161 141 ILE D O 1
ATOM 9193 N N . VAL D 1 142 ? -15.070 46.565 9.918 1.000 43.747 142 VAL D N 1
ATOM 9194 C CA . VAL D 1 142 ? -14.974 47.119 11.241 1.000 45.007 142 VAL D CA 1
ATOM 9195 C C . VAL D 1 142 ? -13.526 47.562 11.460 1.000 52.027 142 VAL D C 1
ATOM 9196 O O . VAL D 1 142 ? -12.625 46.734 11.615 1.000 46.423 142 VAL D O 1
ATOM 9200 N N . TYR D 1 143 ? -13.326 48.883 11.507 1.000 46.305 143 TYR D N 1
ATOM 9201 C CA . TYR D 1 143 ? -11.999 49.419 11.647 1.000 46.269 143 TYR D CA 1
ATOM 9202 C C . TYR D 1 143 ? -11.441 48.877 12.952 1.000 50.745 143 TYR D C 1
ATOM 9203 O O . TYR D 1 143 ? -12.159 48.844 13.945 1.000 47.544 143 TYR D O 1
ATOM 9212 N N . GLY D 1 144 ? -10.165 48.455 12.899 1.000 55.556 144 GLY D N 1
ATOM 9213 C CA . GLY D 1 144 ? -9.425 47.891 14.021 1.000 56.414 144 GLY D CA 1
ATOM 9214 C C . GLY D 1 144 ? -9.569 46.365 14.124 1.000 59.153 144 GLY D C 1
ATOM 9215 O O . GLY D 1 144 ? -9.029 45.759 15.051 1.000 61.639 144 GLY D O 1
ATOM 9216 N N . VAL D 1 145 ? -10.320 45.759 13.190 1.000 55.511 145 VAL D N 1
ATOM 9217 C CA . VAL D 1 145 ? -10.552 44.324 13.165 1.000 57.794 145 VAL D CA 1
ATOM 9218 C C . VAL D 1 145 ? -10.127 43.769 11.800 1.000 62.389 145 VAL D C 1
ATOM 9219 O O . VAL D 1 145 ? -9.207 42.962 11.737 1.000 67.013 145 VAL D O 1
ATOM 9223 N N . ASN D 1 146 ? -10.796 44.198 10.717 1.000 59.303 146 ASN D N 1
ATOM 9224 C CA . ASN D 1 146 ? -10.573 43.658 9.384 1.000 54.242 146 ASN D CA 1
ATOM 9225 C C . ASN D 1 146 ? -10.394 44.771 8.339 1.000 59.933 146 ASN D C 1
ATOM 9226 O O . ASN D 1 146 ? -10.824 44.623 7.184 1.000 48.575 146 ASN D O 1
ATOM 9231 N N . HIS D 1 147 ? -9.790 45.901 8.736 1.000 59.914 147 HIS D N 1
ATOM 9232 C CA . HIS D 1 147 ? -9.684 47.027 7.820 1.000 60.367 147 HIS D CA 1
ATOM 9233 C C . HIS D 1 147 ? -8.610 46.722 6.773 1.000 64.478 147 HIS D C 1
ATOM 9234 O O . HIS D 1 147 ? -8.723 47.174 5.634 1.000 67.217 147 HIS D O 1
ATOM 9241 N N . ALA D 1 148 ? -7.624 45.887 7.139 1.000 67.107 148 ALA D N 1
ATOM 9242 C CA . ALA D 1 148 ? -6.595 45.450 6.207 1.000 68.055 148 ALA D CA 1
ATOM 9243 C C . ALA D 1 148 ? -7.152 44.512 5.124 1.000 66.362 148 ALA D C 1
ATOM 9244 O O . ALA D 1 148 ? -6.552 44.367 4.068 1.000 67.864 148 ALA D O 1
ATOM 9246 N N . ASP D 1 149 ? -8.335 43.926 5.333 1.000 71.742 149 ASP D N 1
ATOM 9247 C CA . ASP D 1 149 ? -8.921 43.001 4.368 1.000 79.031 149 ASP D CA 1
ATOM 9248 C C . ASP D 1 149 ? -9.582 43.758 3.212 1.000 75.390 149 ASP D C 1
ATOM 9249 O O . ASP D 1 149 ? -10.218 43.147 2.344 1.000 70.819 149 ASP D O 1
ATOM 9254 N N . VAL D 1 150 ? -9.434 45.092 3.202 1.000 78.329 150 VAL D N 1
ATOM 9255 C CA . VAL D 1 150 ? -9.891 45.894 2.077 1.000 76.538 150 VAL D CA 1
ATOM 9256 C C . VAL D 1 150 ? -8.895 45.684 0.934 1.000 71.679 150 VAL D C 1
ATOM 9257 O O . VAL D 1 150 ? -7.681 45.798 1.138 1.000 57.205 150 VAL D O 1
ATOM 9261 N N . LYS D 1 151 ? -9.432 45.366 -0.253 1.000 66.150 151 LYS D N 1
ATOM 9262 C CA . LYS D 1 151 ? -8.627 45.192 -1.453 1.000 77.950 151 LYS D CA 1
ATOM 9263 C C . LYS D 1 151 ? -8.721 46.451 -2.321 1.000 75.349 151 LYS D C 1
ATOM 9264 O O . LYS D 1 151 ? -9.809 47.001 -2.563 1.000 53.947 151 LYS D O 1
ATOM 9270 N N . ALA D 1 152 ? -7.565 46.842 -2.871 1.000 76.983 152 ALA D N 1
ATOM 9271 C CA . ALA D 1 152 ? -7.468 48.032 -3.703 1.000 79.382 152 ALA D CA 1
ATOM 9272 C C . ALA D 1 152 ? -8.470 47.982 -4.859 1.000 69.988 152 ALA D C 1
ATOM 9273 O O . ALA D 1 152 ? -8.749 49.003 -5.477 1.000 86.094 152 ALA D O 1
ATOM 9275 N N . THR D 1 153 ? -9.048 46.810 -5.116 1.000 66.640 153 THR D N 1
ATOM 9276 C CA . THR D 1 153 ? -10.064 46.658 -6.144 1.000 75.838 153 THR D CA 1
ATOM 9277 C C . THR D 1 153 ? -11.462 46.936 -5.583 1.000 74.502 153 THR D C 1
ATOM 9278 O O . THR D 1 153 ? -12.378 47.196 -6.365 1.000 72.860 153 THR D O 1
ATOM 9282 N N . ASP D 1 154 ? -11.639 46.865 -4.250 1.000 70.905 154 ASP D N 1
ATOM 9283 C CA . ASP D 1 154 ? -12.962 47.000 -3.641 1.000 75.719 154 ASP D CA 1
ATOM 9284 C C . ASP D 1 154 ? -13.503 48.422 -3.828 1.000 67.204 154 ASP D C 1
ATOM 9285 O O . ASP D 1 154 ? -12.820 49.397 -3.530 1.000 67.296 154 ASP D O 1
ATOM 9290 N N . GLN D 1 155 ? -14.754 48.531 -4.281 1.000 61.116 155 GLN D N 1
ATOM 9291 C CA . GLN D 1 155 ? -15.331 49.813 -4.640 1.000 64.792 155 GLN D CA 1
ATOM 9292 C C . GLN D 1 155 ? -16.536 50.169 -3.770 1.000 66.677 155 GLN D C 1
ATOM 9293 O O . GLN D 1 155 ? -16.722 51.336 -3.456 1.000 66.326 155 GLN D O 1
ATOM 9299 N N . ILE D 1 156 ? -17.405 49.195 -3.479 1.000 60.496 156 ILE D N 1
ATOM 9300 C CA . ILE D 1 156 ? -18.566 49.412 -2.632 1.000 59.339 156 ILE D CA 1
ATOM 9301 C C . ILE D 1 156 ? -18.296 48.765 -1.272 1.000 58.961 156 ILE D C 1
ATOM 9302 O O . ILE D 1 156 ? -18.379 47.553 -1.134 1.000 59.627 156 ILE D O 1
ATOM 9307 N N . ILE D 1 157 ? -17.956 49.582 -0.274 1.000 55.309 157 ILE D N 1
ATOM 9308 C CA . ILE D 1 157 ? -17.585 49.102 1.050 1.000 54.158 157 ILE D CA 1
ATOM 9309 C C . ILE D 1 157 ? -18.647 49.554 2.054 1.000 50.858 157 ILE D C 1
ATOM 9310 O O . ILE D 1 157 ? -19.290 50.590 1.880 1.000 50.893 157 ILE D O 1
ATOM 9315 N N . SER D 1 158 ? -18.840 48.737 3.097 1.000 49.946 158 SER D N 1
ATOM 9316 C CA . SER D 1 158 ? -19.730 49.056 4.201 1.000 48.333 158 SER D CA 1
ATOM 9317 C C . SER D 1 158 ? -18.911 49.144 5.485 1.000 51.564 158 SER D C 1
ATOM 9318 O O . SER D 1 158 ? -18.067 48.282 5.765 1.000 46.709 158 SER D O 1
ATOM 9321 N N . SER D 1 159 ? -19.146 50.230 6.238 1.000 51.896 159 SER D N 1
ATOM 9322 C CA . SER D 1 159 ? -18.534 50.406 7.548 1.000 55.307 159 SER D CA 1
ATOM 9323 C C . SER D 1 159 ? -19.514 49.957 8.632 1.000 55.652 159 SER D C 1
ATOM 9324 O O . SER D 1 159 ? -19.312 50.269 9.802 1.000 57.478 159 SER D O 1
ATOM 9327 N N . VAL D 1 160 ? -20.573 49.246 8.201 1.000 55.456 160 VAL D N 1
ATOM 9328 C CA . VAL D 1 160 ? -21.558 48.594 9.050 1.000 58.110 160 VAL D CA 1
ATOM 9329 C C . VAL D 1 160 ? -22.208 49.663 9.936 1.000 57.294 160 VAL D C 1
ATOM 9330 O O . VAL D 1 160 ? -22.471 50.744 9.432 1.000 61.898 160 VAL D O 1
ATOM 9334 N N . SER D 1 161 ? -22.525 49.360 11.206 1.000 54.267 161 SER D N 1
ATOM 9335 C CA . SER D 1 161 ? -23.228 50.278 12.086 1.000 44.610 161 SER D CA 1
ATOM 9336 C C . SER D 1 161 ? -22.356 50.503 13.314 1.000 46.002 161 SER D C 1
ATOM 9337 O O . SER D 1 161 ? -21.400 49.751 13.513 1.000 45.341 161 SER D O 1
ATOM 9340 N N . CYS D 1 162 ? -22.688 51.539 14.111 1.000 42.625 162 CYS D N 1
ATOM 9341 C CA . CYS D 1 162 ? -22.032 51.781 15.386 1.000 48.216 162 CYS D CA 1
ATOM 9342 C C . CYS D 1 162 ? -22.093 50.510 16.228 1.000 46.685 162 CYS D C 1
ATOM 9343 O O . CYS D 1 162 ? -21.082 50.091 16.794 1.000 44.955 162 CYS D O 1
ATOM 9346 N N . THR D 1 163 ? -23.303 49.937 16.319 1.000 40.785 163 THR D N 1
ATOM 9347 C CA . THR D 1 163 ? -23.543 48.753 17.124 1.000 40.072 163 THR D CA 1
ATOM 9348 C C . THR D 1 163 ? -22.592 47.634 16.701 1.000 38.053 163 THR D C 1
ATOM 9349 O O . THR D 1 163 ? -21.997 46.999 17.552 1.000 35.822 163 THR D O 1
ATOM 9353 N N . THR D 1 164 ? -22.497 47.387 15.389 1.000 36.704 164 THR D N 1
ATOM 9354 C CA . THR D 1 164 ? -21.607 46.375 14.854 1.000 38.673 164 THR D CA 1
ATOM 9355 C C . THR D 1 164 ? -20.167 46.665 15.247 1.000 40.860 164 THR D C 1
ATOM 9356 O O . THR D 1 164 ? -19.424 45.739 15.556 1.000 42.480 164 THR D O 1
ATOM 9360 N N . GLN D 1 165 ? -19.769 47.937 15.229 1.000 43.251 165 GLN D N 1
ATOM 9361 C CA . GLN D 1 165 ? -18.374 48.271 15.467 1.000 46.673 165 GLN D CA 1
ATOM 9362 C C . GLN D 1 165 ? -17.987 48.057 16.922 1.000 48.835 165 GLN D C 1
ATOM 9363 O O . GLN D 1 165 ? -16.796 48.076 17.245 1.000 47.363 165 GLN D O 1
ATOM 9369 N N . ALA D 1 166 ? -18.990 47.900 17.790 1.000 43.775 166 ALA D N 1
ATOM 9370 C CA . ALA D 1 166 ? -18.727 47.560 19.181 1.000 49.852 166 ALA D CA 1
ATOM 9371 C C . ALA D 1 166 ? -18.911 46.062 19.421 1.000 49.215 166 ALA D C 1
ATOM 9372 O O . ALA D 1 166 ? -18.147 45.464 20.171 1.000 52.259 166 ALA D O 1
ATOM 9374 N N . LEU D 1 167 ? -19.930 45.473 18.786 1.000 44.475 167 LEU D N 1
ATOM 9375 C CA . LEU D 1 167 ? -20.226 44.063 18.946 1.000 44.374 167 LEU D CA 1
ATOM 9376 C C . LEU D 1 167 ? -19.049 43.209 18.478 1.000 43.926 167 LEU D C 1
ATOM 9377 O O . LEU D 1 167 ? -18.556 42.391 19.241 1.000 41.476 167 LEU D O 1
ATOM 9382 N N . VAL D 1 168 ? -18.592 43.430 17.240 1.000 48.139 168 VAL D N 1
ATOM 9383 C CA . VAL D 1 168 ? -17.571 42.600 16.604 1.000 50.331 168 VAL D CA 1
ATOM 9384 C C . VAL D 1 168 ? -16.306 42.489 17.454 1.000 48.577 168 VAL D C 1
ATOM 9385 O O . VAL D 1 168 ? -15.832 41.385 17.711 1.000 53.488 168 VAL D O 1
ATOM 9389 N N . PRO D 1 169 ? -15.685 43.593 17.907 1.000 48.633 169 PRO D N 1
ATOM 9390 C CA . PRO D 1 169 ? -14.490 43.476 18.742 1.000 53.540 169 PRO D CA 1
ATOM 9391 C C . PRO D 1 169 ? -14.672 42.601 19.979 1.000 55.433 169 PRO D C 1
ATOM 9392 O O . PRO D 1 169 ? -13.778 41.841 20.342 1.000 60.294 169 PRO D O 1
ATOM 9396 N N . LEU D 1 170 ? -15.815 42.762 20.651 1.000 54.244 170 LEU D N 1
ATOM 9397 C CA . LEU D 1 170 ? -16.109 42.004 21.857 1.000 51.047 170 LEU D CA 1
ATOM 9398 C C . LEU D 1 170 ? -16.160 40.524 21.509 1.000 45.259 170 LEU D C 1
ATOM 9399 O O . LEU D 1 170 ? -15.536 39.696 22.159 1.000 48.826 170 LEU D O 1
ATOM 9404 N N . VAL D 1 171 ? -16.950 40.220 20.488 1.000 42.571 171 VAL D N 1
ATOM 9405 C CA . VAL D 1 171 ? -17.195 38.852 20.102 1.000 45.827 171 VAL D CA 1
ATOM 9406 C C . VAL D 1 171 ? -15.872 38.243 19.659 1.000 49.737 171 VAL D C 1
ATOM 9407 O O . VAL D 1 171 ? -15.557 37.138 20.079 1.000 47.599 171 VAL D O 1
ATOM 9411 N N . LYS D 1 172 ? -15.091 38.999 18.879 1.000 49.852 172 LYS D N 1
ATOM 9412 C CA . LYS D 1 172 ? -13.819 38.506 18.389 1.000 50.785 172 LYS D CA 1
ATOM 9413 C C . LYS D 1 172 ? -12.881 38.275 19.562 1.000 44.849 172 LYS D C 1
ATOM 9414 O O . LYS D 1 172 ? -12.304 37.214 19.702 1.000 45.796 172 LYS D O 1
ATOM 9420 N N . ILE D 1 173 ? -12.759 39.252 20.441 1.000 45.431 173 ILE D N 1
ATOM 9421 C CA . ILE D 1 173 ? -11.789 39.148 21.515 1.000 48.784 173 ILE D CA 1
ATOM 9422 C C . ILE D 1 173 ? -12.103 37.963 22.436 1.000 53.599 173 ILE D C 1
ATOM 9423 O O . ILE D 1 173 ? -11.192 37.315 22.960 1.000 45.918 173 ILE D O 1
ATOM 9428 N N . ILE D 1 174 ? -13.397 37.700 22.656 1.000 53.366 174 ILE D N 1
ATOM 9429 C CA . ILE D 1 174 ? -13.828 36.703 23.628 1.000 53.764 174 ILE D CA 1
ATOM 9430 C C . ILE D 1 174 ? -13.809 35.315 22.980 1.000 50.141 174 ILE D C 1
ATOM 9431 O O . ILE D 1 174 ? -13.355 34.342 23.594 1.000 43.636 174 ILE D O 1
ATOM 9436 N N . ASP D 1 175 ? -14.245 35.249 21.721 1.000 43.184 175 ASP D N 1
ATOM 9437 C CA . ASP D 1 175 ? -14.208 34.013 20.975 1.000 49.241 175 ASP D CA 1
ATOM 9438 C C . ASP D 1 175 ? -12.781 33.489 20.837 1.000 51.405 175 ASP D C 1
ATOM 9439 O O . ASP D 1 175 ? -12.571 32.282 20.895 1.000 56.257 175 ASP D O 1
ATOM 9444 N N . ASP D 1 176 ? -11.810 34.382 20.638 1.000 53.752 176 ASP D N 1
ATOM 9445 C CA . ASP D 1 176 ? -10.430 33.970 20.424 1.000 54.475 176 ASP D CA 1
ATOM 9446 C C . ASP D 1 176 ? -9.824 33.437 21.718 1.000 54.048 176 ASP D C 1
ATOM 9447 O O . ASP D 1 176 ? -8.869 32.677 21.668 1.000 63.336 176 ASP D O 1
ATOM 9452 N N . ALA D 1 177 ? -10.344 33.850 22.876 1.000 57.096 177 ALA D N 1
ATOM 9453 C CA . ALA D 1 177 ? -9.694 33.519 24.138 1.000 59.244 177 ALA D CA 1
ATOM 9454 C C . ALA D 1 177 ? -10.397 32.366 24.843 1.000 57.098 177 ALA D C 1
ATOM 9455 O O . ALA D 1 177 ? -9.728 31.565 25.482 1.000 65.056 177 ALA D O 1
ATOM 9457 N N . PHE D 1 178 ? -11.733 32.314 24.770 1.000 54.611 178 PHE D N 1
ATOM 9458 C CA . PHE D 1 178 ? -12.502 31.373 25.574 1.000 51.057 178 PHE D CA 1
ATOM 9459 C C . PHE D 1 178 ? -13.389 30.513 24.695 1.000 42.129 178 PHE D C 1
ATOM 9460 O O . PHE D 1 178 ? -13.742 29.406 25.074 1.000 47.550 178 PHE D O 1
ATOM 9468 N N . GLY D 1 179 ? -13.679 31.005 23.499 1.000 40.968 179 GLY D N 1
ATOM 9469 C CA . GLY D 1 179 ? -14.634 30.367 22.625 1.000 42.175 179 GLY D CA 1
ATOM 9470 C C . GLY D 1 179 ? -16.042 30.787 23.034 1.000 41.883 179 GLY D C 1
ATOM 9471 O O . GLY D 1 179 ? -16.359 30.803 24.219 1.000 42.143 179 GLY D O 1
ATOM 9472 N N . ILE D 1 180 ? -16.842 31.146 22.030 1.000 40.331 180 ILE D N 1
ATOM 9473 C CA . ILE D 1 180 ? -18.235 31.500 22.202 1.000 43.840 180 ILE D CA 1
ATOM 9474 C C . ILE D 1 180 ? -19.061 30.420 21.524 1.000 48.510 180 ILE D C 1
ATOM 9475 O O . ILE D 1 180 ? -18.977 30.245 20.302 1.000 49.091 180 ILE D O 1
ATOM 9480 N N . GLU D 1 181 ? -19.866 29.722 22.331 1.000 45.873 181 GLU D N 1
ATOM 9481 C CA . GLU D 1 181 ? -20.834 28.794 21.777 1.000 48.109 181 GLU D CA 1
ATOM 9482 C C . GLU D 1 181 ? -21.926 29.617 21.100 1.000 42.557 181 GLU D C 1
ATOM 9483 O O . GLU D 1 181 ? -22.036 29.595 19.877 1.000 37.181 181 GLU D O 1
ATOM 9489 N N . THR D 1 182 ? -22.725 30.332 21.907 1.000 39.603 182 THR D N 1
ATOM 9490 C CA . THR D 1 182 ? -23.665 31.312 21.388 1.000 40.175 182 THR D CA 1
ATOM 9491 C C . THR D 1 182 ? -23.592 32.584 22.230 1.000 36.693 182 THR D C 1
ATOM 9492 O O . THR D 1 182 ? -22.998 32.606 23.307 1.000 36.593 182 THR D O 1
ATOM 9496 N N . ALA D 1 183 ? -24.174 33.660 21.695 1.000 39.422 183 ALA D N 1
ATOM 9497 C CA . ALA D 1 183 ? -24.290 34.916 22.423 1.000 42.565 183 ALA D CA 1
ATOM 9498 C C . ALA D 1 183 ? -25.579 35.641 22.034 1.000 42.871 183 ALA D C 1
ATOM 9499 O O . ALA D 1 183 ? -26.131 35.402 20.972 1.000 39.458 183 ALA D O 1
ATOM 9501 N N . LEU D 1 184 ? -26.105 36.461 22.947 1.000 44.262 184 LEU D N 1
ATOM 9502 C CA . LEU D 1 184 ? -27.286 37.255 22.661 1.000 42.161 184 LEU D CA 1
ATOM 9503 C C . LEU D 1 184 ? -27.010 38.681 23.105 1.000 41.257 184 LEU D C 1
ATOM 9504 O O . LEU D 1 184 ? -26.494 38.901 24.196 1.000 37.928 184 LEU D O 1
ATOM 9509 N N . MET D 1 185 ? -27.335 39.630 22.221 1.000 40.347 185 MET D N 1
ATOM 9510 C CA . MET D 1 185 ? -27.050 41.035 22.465 1.000 41.468 185 MET D CA 1
ATOM 9511 C C . MET D 1 185 ? -28.328 41.769 22.865 1.000 39.634 185 MET D C 1
ATOM 9512 O O . MET D 1 185 ? -29.377 41.588 22.243 1.000 37.148 185 MET D O 1
ATOM 9517 N N . THR D 1 186 ? -28.213 42.596 23.921 1.000 39.840 186 THR D N 1
ATOM 9518 C CA . THR D 1 186 ? -29.179 43.651 24.208 1.000 42.083 186 THR D CA 1
ATOM 9519 C C . THR D 1 186 ? -28.452 44.989 24.069 1.000 41.735 186 THR D C 1
ATOM 9520 O O . THR D 1 186 ? -27.538 45.284 24.851 1.000 39.051 186 THR D O 1
ATOM 9524 N N . GLU D 1 187 ? -28.883 45.806 23.097 1.000 38.597 187 GLU D N 1
ATOM 9525 C CA . GLU D 1 187 ? -28.423 47.186 22.984 1.000 39.272 187 GLU D CA 1
ATOM 9526 C C . GLU D 1 187 ? -29.456 48.148 23.572 1.000 36.867 187 GLU D C 1
ATOM 9527 O O . GLU D 1 187 ? -30.647 48.089 23.255 1.000 33.650 187 GLU D O 1
ATOM 9533 N N . ILE D 1 188 ? -28.963 49.047 24.430 1.000 35.978 188 ILE D N 1
ATOM 9534 C CA . ILE D 1 188 ? -29.739 50.147 24.983 1.000 35.093 188 ILE D CA 1
ATOM 9535 C C . ILE D 1 188 ? -29.232 51.430 24.339 1.000 33.340 188 ILE D C 1
ATOM 9536 O O . ILE D 1 188 ? -28.093 51.825 24.577 1.000 33.962 188 ILE D O 1
ATOM 9541 N N . HIS D 1 189 ? -30.094 52.099 23.589 1.000 31.363 189 HIS D N 1
ATOM 9542 C CA . HIS D 1 189 ? -29.652 53.124 22.666 1.000 31.594 189 HIS D CA 1
ATOM 9543 C C . HIS D 1 189 ? -30.469 54.408 22.843 1.000 32.125 189 HIS D C 1
ATOM 9544 O O . HIS D 1 189 ? -31.690 54.383 23.036 1.000 29.370 189 HIS D O 1
ATOM 9551 N N . ALA D 1 190 ? -29.758 55.537 22.753 1.000 31.676 190 ALA D N 1
ATOM 9552 C CA . ALA D 1 190 ? -30.372 56.846 22.667 1.000 32.027 190 ALA D CA 1
ATOM 9553 C C . ALA D 1 190 ? -31.329 56.893 21.488 1.000 32.837 190 ALA D C 1
ATOM 9554 O O . ALA D 1 190 ? -31.248 56.044 20.608 1.000 37.009 190 ALA D O 1
ATOM 9556 N N . VAL D 1 191 ? -32.215 57.897 21.466 1.000 31.662 191 VAL D N 1
ATOM 9557 C CA . VAL D 1 191 ? -33.140 58.042 20.359 1.000 33.223 191 VAL D CA 1
ATOM 9558 C C . VAL D 1 191 ? -32.338 58.356 19.092 1.000 32.793 191 VAL D C 1
ATOM 9559 O O . VAL D 1 191 ? -31.207 58.849 19.152 1.000 31.940 191 VAL D O 1
ATOM 9563 N N . THR D 1 192 ? -32.949 58.097 17.936 1.000 36.841 192 THR D N 1
ATOM 9564 C CA . THR D 1 192 ? -32.305 58.369 16.658 1.000 36.233 192 THR D CA 1
ATOM 9565 C C . THR D 1 192 ? -33.236 59.203 15.786 1.000 36.705 192 THR D C 1
ATOM 9566 O O . THR D 1 192 ? -34.439 59.281 16.027 1.000 34.649 192 THR D O 1
ATOM 9570 N N . ALA D 1 193 ? -32.638 59.772 14.731 1.000 40.256 193 ALA D N 1
ATOM 9571 C CA . ALA D 1 193 ? -33.248 60.780 13.878 1.000 39.706 193 ALA D CA 1
ATOM 9572 C C . ALA D 1 193 ? -34.528 60.256 13.241 1.000 38.223 193 ALA D C 1
ATOM 9573 O O . ALA D 1 193 ? -35.437 61.041 13.000 1.000 37.631 193 ALA D O 1
ATOM 9575 N N . ASP D 1 194 ? -34.606 58.935 13.019 1.000 37.460 194 ASP D N 1
ATOM 9576 C CA . ASP D 1 194 ? -35.746 58.341 12.331 1.000 43.663 194 ASP D CA 1
ATOM 9577 C C . ASP D 1 194 ? -36.968 58.098 13.227 1.000 40.449 194 ASP D C 1
ATOM 9578 O O . ASP D 1 194 ? -38.027 57.758 12.699 1.000 40.928 194 ASP D O 1
ATOM 9583 N N . GLN D 1 195 ? -36.844 58.288 14.554 1.000 35.007 195 GLN D N 1
ATOM 9584 C CA . GLN D 1 195 ? -37.929 58.042 15.492 1.000 31.703 195 GLN D CA 1
ATOM 9585 C C . GLN D 1 195 ? -38.966 59.150 15.404 1.000 34.538 195 GLN D C 1
ATOM 9586 O O . GLN D 1 195 ? -38.850 60.037 14.568 1.000 39.217 195 GLN D O 1
ATOM 9592 N N . SER D 1 196 ? -40.011 59.069 16.237 1.000 35.575 196 SER D N 1
ATOM 9593 C CA . SER D 1 196 ? -41.096 60.044 16.192 1.000 35.120 196 SER D CA 1
ATOM 9594 C C . SER D 1 196 ? -41.087 60.868 17.472 1.000 33.553 196 SER D C 1
ATOM 9595 O O . SER D 1 196 ? -40.764 60.359 18.550 1.000 29.994 196 SER D O 1
ATOM 9598 N N . VAL D 1 197 ? -41.513 62.119 17.334 1.000 34.145 197 VAL D N 1
ATOM 9599 C CA . VAL D 1 197 ? -41.683 63.009 18.462 1.000 34.243 197 VAL D CA 1
ATOM 9600 C C . VAL D 1 197 ? -42.940 62.600 19.212 1.000 32.375 197 VAL D C 1
ATOM 9601 O O . VAL D 1 197 ? -42.882 62.399 20.421 1.000 31.326 197 VAL D O 1
ATOM 9605 N N . LEU D 1 198 ? -44.057 62.503 18.480 1.000 33.121 198 LEU D N 1
ATOM 9606 C CA . LEU D 1 198 ? -45.323 62.028 19.024 1.000 31.800 198 LEU D CA 1
ATOM 9607 C C . LEU D 1 198 ? -45.728 60.750 18.294 1.000 33.396 198 LEU D C 1
ATOM 9608 O O . LEU D 1 198 ? -45.147 60.398 17.271 1.000 37.423 198 LEU D O 1
ATOM 9613 N N . ASP D 1 199 ? -46.749 60.052 18.793 1.000 34.743 199 ASP D N 1
ATOM 9614 C CA . ASP D 1 199 ? -47.212 58.870 18.088 1.000 34.811 199 ASP D CA 1
ATOM 9615 C C . ASP D 1 199 ? -47.650 59.301 16.683 1.000 34.587 199 ASP D C 1
ATOM 9616 O O . ASP D 1 199 ? -48.542 60.128 16.539 1.000 32.294 199 ASP D O 1
ATOM 9621 N N . HIS D 1 200 ? -47.008 58.719 15.662 1.000 34.198 200 HIS D N 1
ATOM 9622 C CA . HIS D 1 200 ? -47.218 59.081 14.266 1.000 36.020 200 HIS D CA 1
ATOM 9623 C C . HIS D 1 200 ? -47.026 57.841 13.384 1.000 33.312 200 HIS D C 1
ATOM 9624 O O . HIS D 1 200 ? -46.169 57.001 13.660 1.000 35.510 200 HIS D O 1
ATOM 9631 N N . ALA D 1 201 ? -47.812 57.757 12.304 1.000 34.117 201 ALA D N 1
ATOM 9632 C CA . ALA D 1 201 ? -47.602 56.796 11.225 1.000 37.071 201 ALA D CA 1
ATOM 9633 C C . ALA D 1 201 ? -46.118 56.664 10.890 1.000 39.919 201 ALA D C 1
ATOM 9634 O O . ALA D 1 201 ? -45.377 57.644 10.890 1.000 43.145 201 ALA D O 1
ATOM 9636 N N . HIS D 1 202 ? -45.697 55.421 10.672 1.000 40.766 202 HIS D N 1
ATOM 9637 C CA . HIS D 1 202 ? -44.306 55.047 10.493 1.000 42.299 202 HIS D CA 1
ATOM 9638 C C . HIS D 1 202 ? -44.356 53.615 9.966 1.000 48.619 202 HIS D C 1
ATOM 9639 O O . HIS D 1 202 ? -45.298 52.877 10.281 1.000 54.521 202 HIS D O 1
ATOM 9646 N N . ARG D 1 203 ? -43.334 53.252 9.183 1.000 55.748 203 ARG D N 1
ATOM 9647 C CA . ARG D 1 203 ? -43.154 51.909 8.645 1.000 56.545 203 ARG D CA 1
ATOM 9648 C C . ARG D 1 203 ? -42.985 50.877 9.765 1.000 53.103 203 ARG D C 1
ATOM 9649 O O . ARG D 1 203 ? -43.294 49.716 9.565 1.000 57.787 203 ARG D O 1
ATOM 9657 N N . ASP D 1 204 ? -42.465 51.280 10.930 1.000 46.917 204 ASP D N 1
ATOM 9658 C CA . ASP D 1 204 ? -42.224 50.360 12.036 1.000 47.335 204 ASP D CA 1
ATOM 9659 C C . ASP D 1 204 ? -43.121 50.807 13.187 1.000 43.775 204 ASP D C 1
ATOM 9660 O O . ASP D 1 204 ? -42.969 51.924 13.685 1.000 43.680 204 ASP D O 1
ATOM 9665 N N . LEU D 1 205 ? -44.053 49.947 13.607 1.000 35.674 205 LEU D N 1
ATOM 9666 C CA . LEU D 1 205 ? -45.088 50.378 14.536 1.000 38.545 205 LEU D CA 1
ATOM 9667 C C . LEU D 1 205 ? -44.549 50.640 15.942 1.000 34.401 205 LEU D C 1
ATOM 9668 O O . LEU D 1 205 ? -45.253 51.230 16.746 1.000 37.340 205 LEU D O 1
ATOM 9673 N N A ARG D 1 206 ? -43.322 50.201 16.231 0.500 34.987 206 ARG D N 1
ATOM 9674 N N B ARG D 1 206 ? -43.327 50.185 16.235 0.500 35.885 206 ARG D N 1
ATOM 9675 C CA A ARG D 1 206 ? -42.694 50.495 17.511 0.500 36.250 206 ARG D CA 1
ATOM 9676 C CA B ARG D 1 206 ? -42.677 50.494 17.501 0.500 37.801 206 ARG D CA 1
ATOM 9677 C C A ARG D 1 206 ? -42.025 51.868 17.429 0.500 33.702 206 ARG D C 1
ATOM 9678 C C B ARG D 1 206 ? -42.071 51.892 17.409 0.500 34.429 206 ARG D C 1
ATOM 9679 O O A ARG D 1 206 ? -42.064 52.630 18.386 0.500 32.193 206 ARG D O 1
ATOM 9680 O O B ARG D 1 206 ? -42.195 52.689 18.330 0.500 32.693 206 ARG D O 1
ATOM 9695 N N . ARG D 1 207 ? -41.438 52.204 16.277 1.000 34.709 207 ARG D N 1
ATOM 9696 C CA . ARG D 1 207 ? -40.737 53.477 16.127 1.000 35.968 207 ARG D CA 1
ATOM 9697 C C . ARG D 1 207 ? -41.718 54.617 15.826 1.000 35.623 207 ARG D C 1
ATOM 9698 O O . ARG D 1 207 ? -41.354 55.785 15.914 1.000 36.795 207 ARG D O 1
ATOM 9706 N N . ALA D 1 208 ? -42.974 54.268 15.530 1.000 31.847 208 ALA D N 1
ATOM 9707 C CA . ALA D 1 208 ? -44.080 55.204 15.418 1.000 29.500 208 ALA D CA 1
ATOM 9708 C C . ALA D 1 208 ? -44.373 55.927 16.723 1.000 29.753 208 ALA D C 1
ATOM 9709 O O . ALA D 1 208 ? -45.022 56.965 16.677 1.000 35.228 208 ALA D O 1
ATOM 9711 N N . ARG D 1 209 ? -43.940 55.374 17.867 1.000 30.508 209 ARG D N 1
ATOM 9712 C CA . ARG D 1 209 ? -44.367 55.864 19.177 1.000 32.175 209 ARG D CA 1
ATOM 9713 C C . ARG D 1 209 ? -43.437 56.946 19.739 1.000 30.860 209 ARG D C 1
ATOM 9714 O O . ARG D 1 209 ? -42.227 56.946 19.531 1.000 33.424 209 ARG D O 1
ATOM 9722 N N . ALA D 1 210 ? -44.030 57.839 20.524 1.000 31.805 210 ALA D N 1
ATOM 9723 C CA . ALA D 1 210 ? -43.343 58.979 21.118 1.000 31.965 210 ALA D CA 1
ATOM 9724 C C . ALA D 1 210 ? -41.994 58.586 21.736 1.000 31.586 210 ALA D C 1
ATOM 9725 O O . ALA D 1 210 ? -41.935 57.779 22.661 1.000 35.396 210 ALA D O 1
ATOM 9727 N N . SER D 1 211 ? -40.897 59.160 21.231 1.000 29.784 211 SER D N 1
ATOM 9728 C CA . SER D 1 211 ? -39.572 58.640 21.546 1.000 30.017 211 SER D CA 1
ATOM 9729 C C . SER D 1 211 ? -39.112 59.130 22.904 1.000 33.523 211 SER D C 1
ATOM 9730 O O . SER D 1 211 ? -38.233 58.507 23.502 1.000 31.906 211 SER D O 1
ATOM 9733 N N . GLY D 1 212 ? -39.714 60.251 23.345 1.000 31.884 212 GLY D N 1
ATOM 9734 C CA . GLY D 1 212 ? -39.354 60.866 24.603 1.000 33.730 212 GLY D CA 1
ATOM 9735 C C . GLY D 1 212 ? -40.092 60.276 25.798 1.000 32.831 212 GLY D C 1
ATOM 9736 O O . GLY D 1 212 ? -39.742 60.583 26.937 1.000 32.031 212 GLY D O 1
ATOM 9737 N N . GLN D 1 213 ? -41.075 59.411 25.526 1.000 33.305 213 GLN D N 1
ATOM 9738 C CA . GLN D 1 213 ? -42.007 58.954 26.538 1.000 33.195 213 GLN D CA 1
ATOM 9739 C C . GLN D 1 213 ? -41.870 57.458 26.796 1.000 33.746 213 GLN D C 1
ATOM 9740 O O . GLN D 1 213 ? -42.467 56.935 27.729 1.000 37.721 213 GLN D O 1
ATOM 9746 N N . ASN D 1 214 ? -41.115 56.748 25.952 1.000 34.549 214 ASN D N 1
ATOM 9747 C CA . ASN D 1 214 ? -41.229 55.303 25.865 1.000 28.682 214 ASN D CA 1
ATOM 9748 C C . ASN D 1 214 ? -39.861 54.635 25.859 1.000 29.724 214 ASN D C 1
ATOM 9749 O O . ASN D 1 214 ? -38.884 55.177 25.330 1.000 28.296 214 ASN D O 1
ATOM 9754 N N . ILE D 1 215 ? -39.838 53.439 26.458 1.000 30.617 215 ILE D N 1
ATOM 9755 C CA . ILE D 1 215 ? -38.868 52.406 26.152 1.000 32.067 215 ILE D CA 1
ATOM 9756 C C . ILE D 1 215 ? -39.400 51.645 24.951 1.000 33.071 215 ILE D C 1
ATOM 9757 O O . ILE D 1 215 ? -40.533 51.183 24.984 1.000 30.178 215 ILE D O 1
ATOM 9762 N N . ILE D 1 216 ? -38.583 51.540 23.899 1.000 32.752 216 ILE D N 1
ATOM 9763 C CA . ILE D 1 216 ? -39.044 51.019 22.627 1.000 31.101 216 ILE D CA 1
ATOM 9764 C C . ILE D 1 216 ? -38.096 49.916 22.176 1.000 34.071 216 ILE D C 1
ATOM 9765 O O . ILE D 1 216 ? -37.009 50.210 21.692 1.000 33.471 216 ILE D O 1
ATOM 9770 N N . PRO D 1 217 ? -38.490 48.623 22.261 1.000 35.745 217 PRO D N 1
ATOM 9771 C CA . PRO D 1 217 ? -37.694 47.533 21.701 1.000 37.356 217 PRO D CA 1
ATOM 9772 C C . PRO D 1 217 ? -37.835 47.543 20.185 1.000 34.375 217 PRO D C 1
ATOM 9773 O O . PRO D 1 217 ? -38.919 47.772 19.631 1.000 35.197 217 PRO D O 1
ATOM 9777 N N . THR D 1 218 ? -36.724 47.298 19.506 1.000 31.973 218 THR D N 1
ATOM 9778 C CA . THR D 1 218 ? -36.754 47.337 18.056 1.000 33.167 218 THR D CA 1
ATOM 9779 C C . THR D 1 218 ? -35.655 46.425 17.513 1.000 32.688 218 THR D C 1
ATOM 9780 O O . THR D 1 218 ? -34.943 45.788 18.287 1.000 34.870 218 THR D O 1
ATOM 9784 N N . THR D 1 219 ? -35.521 46.361 16.179 1.000 33.448 219 THR D N 1
ATOM 9785 C CA . THR D 1 219 ? -34.513 45.516 15.561 1.000 34.232 219 THR D CA 1
ATOM 9786 C C . THR D 1 219 ? -33.157 46.225 15.548 1.000 34.710 219 THR D C 1
ATOM 9787 O O . THR D 1 219 ? -33.075 47.442 15.688 1.000 35.795 219 THR D O 1
ATOM 9791 N N . SER D 1 220 ? -32.100 45.432 15.370 1.000 38.289 220 SER D N 1
ATOM 9792 C CA . SER D 1 220 ? -30.736 45.892 15.140 1.000 37.518 220 SER D CA 1
ATOM 9793 C C . SER D 1 220 ? -30.189 45.238 13.869 1.000 42.807 220 SER D C 1
ATOM 9794 O O . SER D 1 220 ? -30.297 44.029 13.685 1.000 43.102 220 SER D O 1
ATOM 9797 N N . SER D 1 221 ? -29.529 46.033 13.030 1.000 42.559 221 SER D N 1
ATOM 9798 C CA . SER D 1 221 ? -28.902 45.549 11.809 1.000 41.749 221 SER D CA 1
ATOM 9799 C C . SER D 1 221 ? -27.556 44.905 12.149 1.000 43.987 221 SER D C 1
ATOM 9800 O O . SER D 1 221 ? -26.887 44.336 11.288 1.000 43.294 221 SER D O 1
ATOM 9803 N N . ALA D 1 222 ? -27.161 45.013 13.423 1.000 41.015 222 ALA D N 1
ATOM 9804 C CA . ALA D 1 222 ? -25.822 44.654 13.841 1.000 41.230 222 ALA D CA 1
ATOM 9805 C C . ALA D 1 222 ? -25.557 43.161 13.663 1.000 42.600 222 ALA D C 1
ATOM 9806 O O . ALA D 1 222 ? -24.411 42.748 13.487 1.000 47.874 222 ALA D O 1
ATOM 9808 N N . LEU D 1 223 ? -26.606 42.346 13.679 1.000 38.014 223 LEU D N 1
ATOM 9809 C CA . LEU D 1 223 ? -26.405 40.907 13.760 1.000 44.686 223 LEU D CA 1
ATOM 9810 C C . LEU D 1 223 ? -26.158 40.364 12.365 1.000 46.357 223 LEU D C 1
ATOM 9811 O O . LEU D 1 223 ? -25.215 39.597 12.179 1.000 48.115 223 LEU D O 1
ATOM 9816 N N . GLY D 1 224 ? -27.002 40.803 11.422 1.000 42.062 224 GLY D N 1
ATOM 9817 C CA . GLY D 1 224 ? -26.800 40.565 10.003 1.000 46.167 224 GLY D CA 1
ATOM 9818 C C . GLY D 1 224 ? -25.406 41.006 9.579 1.000 44.780 224 GLY D C 1
ATOM 9819 O O . GLY D 1 224 ? -24.695 40.278 8.911 1.000 53.729 224 GLY D O 1
ATOM 9820 N N . ALA D 1 225 ? -25.002 42.184 10.040 1.000 46.684 225 ALA D N 1
ATOM 9821 C CA . ALA D 1 225 ? -23.715 42.747 9.677 1.000 45.544 225 ALA D CA 1
ATOM 9822 C C . ALA D 1 225 ? -22.563 41.935 10.263 1.000 45.936 225 ALA D C 1
ATOM 9823 O O . ALA D 1 225 ? -21.550 41.788 9.601 1.000 46.184 225 ALA D O 1
ATOM 9825 N N . LEU D 1 226 ? -22.687 41.477 11.520 1.000 45.066 226 LEU D N 1
ATOM 9826 C CA . LEU D 1 226 ? -21.608 40.730 12.163 1.000 46.159 226 LEU D CA 1
ATOM 9827 C C . LEU D 1 226 ? -21.351 39.420 11.421 1.000 48.842 226 LEU D C 1
ATOM 9828 O O . LEU D 1 226 ? -20.220 38.942 11.382 1.000 49.342 226 LEU D O 1
ATOM 9833 N N . LYS D 1 227 ? -22.410 38.815 10.878 1.000 51.315 227 LYS D N 1
ATOM 9834 C CA . LYS D 1 227 ? -22.266 37.613 10.076 1.000 59.138 227 LYS D CA 1
ATOM 9835 C C . LYS D 1 227 ? -21.371 37.881 8.869 1.000 55.850 227 LYS D C 1
ATOM 9836 O O . LYS D 1 227 ? -20.609 37.010 8.471 1.000 61.783 227 LYS D O 1
ATOM 9842 N N . ARG D 1 228 ? -21.468 39.078 8.282 1.000 52.111 228 ARG D N 1
ATOM 9843 C CA . ARG D 1 228 ? -20.675 39.375 7.101 1.000 57.943 228 ARG D CA 1
ATOM 9844 C C . ARG D 1 228 ? -19.215 39.561 7.490 1.000 49.886 228 ARG D C 1
ATOM 9845 O O . ARG D 1 228 ? -18.328 39.134 6.771 1.000 61.063 228 ARG D O 1
ATOM 9853 N N . VAL D 1 229 ? -18.970 40.135 8.660 1.000 48.422 229 VAL D N 1
ATOM 9854 C CA . VAL D 1 229 ? -17.612 40.434 9.086 1.000 48.844 229 VAL D CA 1
ATOM 9855 C C . VAL D 1 229 ? -16.924 39.198 9.651 1.000 50.628 229 VAL D C 1
ATOM 9856 O O . VAL D 1 229 ? -15.696 39.132 9.697 1.000 54.507 229 VAL D O 1
ATOM 9860 N N . MET D 1 230 ? -17.732 38.261 10.152 1.000 55.337 230 MET D N 1
ATOM 9861 C CA . MET D 1 230 ? -17.232 37.048 10.775 1.000 60.526 230 MET D CA 1
ATOM 9862 C C . MET D 1 230 ? -18.185 35.907 10.447 1.000 64.730 230 MET D C 1
ATOM 9863 O O . MET D 1 230 ? -18.957 35.502 11.313 1.000 59.353 230 MET D O 1
ATOM 9868 N N . PRO D 1 231 ? -18.181 35.367 9.205 1.000 68.832 231 PRO D N 1
ATOM 9869 C CA . PRO D 1 231 ? -19.121 34.302 8.833 1.000 69.866 231 PRO D CA 1
ATOM 9870 C C . PRO D 1 231 ? -19.010 33.003 9.641 1.000 62.419 231 PRO D C 1
ATOM 9871 O O . PRO D 1 231 ? -19.980 32.247 9.689 1.000 52.501 231 PRO D O 1
ATOM 9875 N N . LYS D 1 232 ? -17.873 32.802 10.335 1.000 59.563 232 LYS D N 1
ATOM 9876 C CA . LYS D 1 232 ? -17.683 31.687 11.258 1.000 68.052 232 LYS D CA 1
ATOM 9877 C C . LYS D 1 232 ? -18.636 31.723 12.460 1.000 67.255 232 LYS D C 1
ATOM 9878 O O . LYS D 1 232 ? -18.621 30.807 13.273 1.000 73.524 232 LYS D O 1
ATOM 9884 N N . MET D 1 233 ? -19.447 32.778 12.600 1.000 60.988 233 MET D N 1
ATOM 9885 C CA . MET D 1 233 ? -20.365 32.916 13.717 1.000 60.464 233 MET D CA 1
ATOM 9886 C C . MET D 1 233 ? -21.802 32.886 13.222 1.000 62.284 233 MET D C 1
ATOM 9887 O O . MET D 1 233 ? -22.693 33.386 13.900 1.000 67.043 233 MET D O 1
ATOM 9892 N N . GLU D 1 234 ? -22.015 32.357 12.020 1.000 62.999 234 GLU D N 1
ATOM 9893 C CA . GLU D 1 234 ? -23.354 32.287 11.460 1.000 73.895 234 GLU D CA 1
ATOM 9894 C C . GLU D 1 234 ? -24.231 31.480 12.421 1.000 66.325 234 GLU D C 1
ATOM 9895 O O . GLU D 1 234 ? -23.779 30.461 12.936 1.000 72.371 234 GLU D O 1
ATOM 9901 N N . ASP D 1 235 ? -25.451 31.978 12.684 1.000 65.817 235 ASP D N 1
ATOM 9902 C CA . ASP D 1 235 ? -26.448 31.372 13.569 1.000 74.131 235 ASP D CA 1
ATOM 9903 C C . ASP D 1 235 ? -26.012 31.231 15.031 1.000 68.843 235 ASP D C 1
ATOM 9904 O O . ASP D 1 235 ? -26.631 30.464 15.765 1.000 68.800 235 ASP D O 1
ATOM 9909 N N . ARG D 1 236 ? -24.959 31.938 15.462 1.000 58.098 236 ARG D N 1
ATOM 9910 C CA . ARG D 1 236 ? -24.442 31.810 16.820 1.000 55.083 236 ARG D CA 1
ATOM 9911 C C . ARG D 1 236 ? -24.751 33.057 17.669 1.000 49.358 236 ARG D C 1
ATOM 9912 O O . ARG D 1 236 ? -24.562 33.033 18.884 1.000 47.374 236 ARG D O 1
ATOM 9920 N N A ILE D 1 237 ? -25.227 34.117 16.994 0.500 49.588 237 ILE D N 1
ATOM 9921 N N B ILE D 1 237 ? -25.214 34.152 17.045 0.500 47.740 237 ILE D N 1
ATOM 9922 C CA A ILE D 1 237 ? -25.432 35.441 17.560 0.500 46.687 237 ILE D CA 1
ATOM 9923 C CA B ILE D 1 237 ? -25.425 35.405 17.760 0.500 43.871 237 ILE D CA 1
ATOM 9924 C C A ILE D 1 237 ? -26.836 35.894 17.178 0.500 40.781 237 ILE D C 1
ATOM 9925 C C B ILE D 1 237 ? -26.668 36.106 17.221 0.500 39.247 237 ILE D C 1
ATOM 9926 O O A ILE D 1 237 ? -27.259 35.691 16.046 0.500 43.492 237 ILE D O 1
ATOM 9927 O O B ILE D 1 237 ? -26.792 36.335 16.025 0.500 42.152 237 ILE D O 1
ATOM 9936 N N . ASP D 1 238 ? -27.575 36.457 18.132 1.000 38.483 238 ASP D N 1
ATOM 9937 C CA . ASP D 1 238 ? -28.779 37.207 17.810 1.000 37.350 238 ASP D CA 1
ATOM 9938 C C . ASP D 1 238 ? -28.891 38.313 18.855 1.000 37.405 238 ASP D C 1
ATOM 9939 O O . ASP D 1 238 ? -28.085 38.401 19.779 1.000 37.725 238 ASP D O 1
ATOM 9944 N N . GLY D 1 239 ? -29.867 39.199 18.694 1.000 38.050 239 GLY D N 1
ATOM 9945 C CA . GLY D 1 239 ? -29.973 40.312 19.616 1.000 37.607 239 GLY D CA 1
ATOM 9946 C C . GLY D 1 239 ? -30.993 41.326 19.140 1.000 36.289 239 GLY D C 1
ATOM 9947 O O . GLY D 1 239 ? -31.629 41.154 18.104 1.000 36.200 239 GLY D O 1
ATOM 9948 N N . TYR D 1 240 ? -31.100 42.413 19.897 1.000 36.612 240 TYR D N 1
ATOM 9949 C CA . TYR D 1 240 ? -32.064 43.443 19.578 1.000 35.703 240 TYR D CA 1
ATOM 9950 C C . TYR D 1 240 ? -31.564 44.719 20.252 1.000 35.534 240 TYR D C 1
ATOM 9951 O O . TYR D 1 240 ? -30.502 44.735 20.880 1.000 32.898 240 TYR D O 1
ATOM 9960 N N . SER D 1 241 ? -32.348 45.775 20.043 1.000 34.113 241 SER D N 1
ATOM 9961 C CA . SER D 1 241 ? -32.029 47.119 20.464 1.000 35.231 241 SER D CA 1
ATOM 9962 C C . SER D 1 241 ? -33.265 47.717 21.113 1.000 33.865 241 SER D C 1
ATOM 9963 O O . SER D 1 241 ? -34.392 47.482 20.685 1.000 36.534 241 SER D O 1
ATOM 9966 N N . ILE D 1 242 ? -33.009 48.489 22.164 1.000 36.331 242 ILE D N 1
ATOM 9967 C CA . ILE D 1 242 ? -34.016 49.226 22.896 1.000 34.558 242 ILE D CA 1
ATOM 9968 C C . ILE D 1 242 ? -33.699 50.723 22.850 1.000 36.536 242 ILE D C 1
ATOM 9969 O O . ILE D 1 242 ? -32.636 51.173 23.290 1.000 40.248 242 ILE D O 1
ATOM 9974 N N . ARG D 1 243 ? -34.669 51.494 22.359 1.000 34.875 243 ARG D N 1
ATOM 9975 C CA . ARG D 1 243 ? -34.584 52.941 22.323 1.000 32.308 243 ARG D CA 1
ATOM 9976 C C . ARG D 1 243 ? -35.161 53.515 23.605 1.000 29.877 243 ARG D C 1
ATOM 9977 O O . ARG D 1 243 ? -36.237 53.124 24.031 1.000 31.363 243 ARG D O 1
ATOM 9985 N N . VAL D 1 244 ? -34.444 54.473 24.186 1.000 32.983 244 VAL D N 1
ATOM 9986 C CA . VAL D 1 244 ? -34.879 55.170 25.387 1.000 34.033 244 VAL D CA 1
ATOM 9987 C C . VAL D 1 244 ? -34.610 56.673 25.236 1.000 35.766 244 VAL D C 1
ATOM 9988 O O . VAL D 1 244 ? -33.746 57.077 24.459 1.000 35.277 244 VAL D O 1
ATOM 9992 N N . PRO D 1 245 ? -35.326 57.546 25.989 1.000 31.750 245 PRO D N 1
ATOM 9993 C CA . PRO D 1 245 ? -35.233 59.002 25.829 1.000 31.102 245 PRO D CA 1
ATOM 9994 C C . PRO D 1 245 ? -33.961 59.722 26.277 1.000 29.593 245 PRO D C 1
ATOM 9995 O O . PRO D 1 245 ? -34.030 60.642 27.066 1.000 33.608 245 PRO D O 1
ATOM 9999 N N . THR D 1 246 ? -32.802 59.300 25.780 1.000 31.631 246 THR D N 1
ATOM 10000 C CA . THR D 1 246 ? -31.575 60.064 25.902 1.000 29.883 246 THR D CA 1
ATOM 10001 C C . THR D 1 246 ? -31.241 60.537 24.498 1.000 31.401 246 THR D C 1
ATOM 10002 O O . THR D 1 246 ? -31.802 60.049 23.532 1.000 29.303 246 THR D O 1
ATOM 10006 N N . ILE D 1 247 ? -30.351 61.517 24.387 1.000 33.543 247 ILE D N 1
ATOM 10007 C CA . ILE D 1 247 ? -30.207 62.217 23.129 1.000 34.407 247 ILE D CA 1
ATOM 10008 C C . ILE D 1 247 ? -29.100 61.544 22.346 1.000 32.087 247 ILE D C 1
ATOM 10009 O O . ILE D 1 247 ? -29.102 61.625 21.124 1.000 31.658 247 ILE D O 1
ATOM 10014 N N . ASN D 1 248 ? -28.163 60.908 23.067 1.000 31.595 248 ASN D N 1
ATOM 10015 C CA . ASN D 1 248 ? -26.990 60.316 22.434 1.000 29.334 248 ASN D CA 1
ATOM 10016 C C . ASN D 1 248 ? -26.352 59.371 23.431 1.000 28.694 248 ASN D C 1
ATOM 10017 O O . ASN D 1 248 ? -26.522 59.557 24.629 1.000 28.738 248 ASN D O 1
ATOM 10022 N N . VAL D 1 249 ? -25.588 58.422 22.888 1.000 31.703 249 VAL D N 1
ATOM 10023 C CA . VAL D 1 249 ? -24.800 57.437 23.608 1.000 30.452 249 VAL D CA 1
ATOM 10024 C C . VAL D 1 249 ? -25.651 56.183 23.819 1.000 29.238 249 VAL D C 1
ATOM 10025 O O . VAL D 1 249 ? -26.868 56.256 23.994 1.000 30.641 249 VAL D O 1
ATOM 10029 N N . ALA D 1 250 ? -24.975 55.040 23.685 1.000 32.386 250 ALA D N 1
ATOM 10030 C CA . ALA D 1 250 ? -25.562 53.714 23.742 1.000 32.347 250 ALA D CA 1
ATOM 10031 C C . ALA D 1 250 ? -24.669 52.778 24.556 1.000 34.257 250 ALA D C 1
ATOM 10032 O O . ALA D 1 250 ? -23.491 53.064 24.840 1.000 32.307 250 ALA D O 1
ATOM 10034 N N . ALA D 1 251 ? -25.257 51.625 24.884 1.000 31.843 251 ALA D N 1
ATOM 10035 C CA . ALA D 1 251 ? -24.545 50.546 25.531 1.000 31.445 251 ALA D CA 1
ATOM 10036 C C . ALA D 1 251 ? -24.996 49.226 24.945 1.000 32.164 251 ALA D C 1
ATOM 10037 O O . ALA D 1 251 ? -26.154 49.034 24.583 1.000 32.143 251 ALA D O 1
ATOM 10039 N N . ILE D 1 252 ? -24.022 48.335 24.843 1.000 35.236 252 ILE D N 1
ATOM 10040 C CA . ILE D 1 252 ? -24.264 46.970 24.436 1.000 38.335 252 ILE D CA 1
ATOM 10041 C C . ILE D 1 252 ? -24.113 46.087 25.675 1.000 35.977 252 ILE D C 1
ATOM 10042 O O . ILE D 1 252 ? -23.204 46.255 26.491 1.000 31.953 252 ILE D O 1
ATOM 10047 N N . ASP D 1 253 ? -25.070 45.184 25.825 1.000 36.886 253 ASP D N 1
ATOM 10048 C CA . ASP D 1 253 ? -25.033 44.130 26.830 1.000 42.612 253 ASP D CA 1
ATOM 10049 C C . ASP D 1 253 ? -24.931 42.790 26.094 1.000 39.195 253 ASP D C 1
ATOM 10050 O O . ASP D 1 253 ? -25.871 42.376 25.408 1.000 34.875 253 ASP D O 1
ATOM 10055 N N . LEU D 1 254 ? -23.768 42.139 26.192 1.000 36.247 254 LEU D N 1
ATOM 10056 C CA . LEU D 1 254 ? -23.561 40.887 25.485 1.000 38.784 254 LEU D CA 1
ATOM 10057 C C . LEU D 1 254 ? -23.502 39.731 26.477 1.000 40.719 254 LEU D C 1
ATOM 10058 O O . LEU D 1 254 ? -22.649 39.710 27.377 1.000 35.508 254 LEU D O 1
ATOM 10063 N N . THR D 1 255 ? -24.421 38.773 26.288 1.000 40.482 255 THR D N 1
ATOM 10064 C CA . THR D 1 255 ? -24.468 37.576 27.121 1.000 43.745 255 THR D CA 1
ATOM 10065 C C . THR D 1 255 ? -24.007 36.399 26.265 1.000 39.568 255 THR D C 1
ATOM 10066 O O . THR D 1 255 ? -24.639 36.114 25.255 1.000 38.171 255 THR D O 1
ATOM 10070 N N . PHE D 1 256 ? -22.922 35.726 26.671 1.000 41.385 256 PHE D N 1
ATOM 10071 C CA . PHE D 1 256 ? -22.410 34.601 25.900 1.000 42.103 256 PHE D CA 1
ATOM 10072 C C . PHE D 1 256 ? -22.218 33.334 26.740 1.000 40.292 256 PHE D C 1
ATOM 10073 O O . PHE D 1 256 ? -22.062 33.378 27.963 1.000 41.315 256 PHE D O 1
ATOM 10081 N N . ILE D 1 257 ? -22.221 32.200 26.028 1.000 39.826 257 ILE D N 1
ATOM 10082 C CA . ILE D 1 257 ? -21.794 30.916 26.555 1.000 41.276 257 ILE D CA 1
ATOM 10083 C C . ILE D 1 257 ? -20.343 30.649 26.133 1.000 38.652 257 ILE D C 1
ATOM 10084 O O . ILE D 1 257 ? -19.996 30.614 24.946 1.000 39.564 257 ILE D O 1
ATOM 10089 N N . ALA D 1 258 ? -19.475 30.539 27.140 1.000 39.036 258 ALA D N 1
ATOM 10090 C CA . ALA D 1 258 ? -18.065 30.276 26.913 1.000 44.900 258 ALA D CA 1
ATOM 10091 C C . ALA D 1 258 ? -17.841 28.778 26.678 1.000 50.693 258 ALA D C 1
ATOM 10092 O O . ALA D 1 258 ? -18.636 27.923 27.068 1.000 51.168 258 ALA D O 1
ATOM 10094 N N . GLN D 1 259 ? -16.732 28.469 26.017 1.000 55.132 259 GLN D N 1
ATOM 10095 C CA . GLN D 1 259 ? -16.371 27.100 25.703 1.000 50.625 259 GLN D CA 1
ATOM 10096 C C . GLN D 1 259 ? -15.197 26.643 26.559 1.000 51.623 259 GLN D C 1
ATOM 10097 O O . GLN D 1 259 ? -14.830 25.484 26.507 1.000 57.014 259 GLN D O 1
ATOM 10103 N N . SER D 1 260 ? -14.586 27.545 27.323 1.000 51.706 260 SER D N 1
ATOM 10104 C CA . SER D 1 260 ? -13.533 27.145 28.230 1.000 56.313 260 SER D CA 1
ATOM 10105 C C . SER D 1 260 ? -13.732 27.881 29.559 1.000 59.100 260 SER D C 1
ATOM 10106 O O . SER D 1 260 ? -14.622 28.714 29.670 1.000 55.984 260 SER D O 1
ATOM 10109 N N . PRO D 1 261 ? -13.001 27.544 30.644 1.000 65.894 261 PRO D N 1
ATOM 10110 C CA . PRO D 1 261 ? -13.254 28.169 31.950 1.000 66.996 261 PRO D CA 1
ATOM 10111 C C . PRO D 1 261 ? -13.123 29.692 32.017 1.000 61.908 261 PRO D C 1
ATOM 10112 O O . PRO D 1 261 ? -12.135 30.250 31.549 1.000 74.705 261 PRO D O 1
ATOM 10116 N N . ILE D 1 262 ? -14.096 30.339 32.677 1.000 56.090 262 ILE D N 1
ATOM 10117 C CA . ILE D 1 262 ? -14.169 31.791 32.751 1.000 54.130 262 ILE D CA 1
ATOM 10118 C C . ILE D 1 262 ? -14.420 32.231 34.190 1.000 57.973 262 ILE D C 1
ATOM 10119 O O . ILE D 1 262 ? -15.184 31.593 34.915 1.000 55.190 262 ILE D O 1
ATOM 10124 N N . THR D 1 263 ? -13.812 33.369 34.556 1.000 56.275 263 THR D N 1
ATOM 10125 C CA . THR D 1 263 ? -14.157 34.117 35.758 1.000 53.871 263 THR D CA 1
ATOM 10126 C C . THR D 1 263 ? -14.315 35.588 35.369 1.000 51.239 263 THR D C 1
ATOM 10127 O O . THR D 1 263 ? -13.976 35.979 34.255 1.000 45.580 263 THR D O 1
ATOM 10131 N N . VAL D 1 264 ? -14.847 36.391 36.294 1.000 47.633 264 VAL D N 1
ATOM 10132 C CA . VAL D 1 264 ? -14.994 37.820 36.085 1.000 43.918 264 VAL D CA 1
ATOM 10133 C C . VAL D 1 264 ? -13.600 38.390 35.856 1.000 43.343 264 VAL D C 1
ATOM 10134 O O . VAL D 1 264 ? -13.368 39.029 34.826 1.000 43.008 264 VAL D O 1
ATOM 10138 N N . HIS D 1 265 ? -12.669 38.032 36.758 1.000 44.396 265 HIS D N 1
ATOM 10139 C CA . HIS D 1 265 ? -11.296 38.527 36.729 1.000 48.328 265 HIS D CA 1
ATOM 10140 C C . HIS D 1 265 ? -10.638 38.198 35.398 1.000 44.044 265 HIS D C 1
ATOM 10141 O O . HIS D 1 265 ? -10.023 39.062 34.811 1.000 50.195 265 HIS D O 1
ATOM 10148 N N . HIS D 1 266 ? -10.819 36.982 34.888 1.000 46.240 266 HIS D N 1
ATOM 10149 C CA . HIS D 1 266 ? -10.131 36.569 33.680 1.000 50.893 266 HIS D CA 1
ATOM 10150 C C . HIS D 1 266 ? -10.664 37.311 32.467 1.000 45.774 266 HIS D C 1
ATOM 10151 O O . HIS D 1 266 ? -9.898 37.678 31.588 1.000 51.377 266 HIS D O 1
ATOM 10158 N N . ILE D 1 267 ? -11.981 37.479 32.412 1.000 45.882 267 ILE D N 1
ATOM 10159 C CA . ILE D 1 267 ? -12.625 38.186 31.323 1.000 43.874 267 ILE D CA 1
ATOM 10160 C C . ILE D 1 267 ? -12.140 39.632 31.328 1.000 40.428 267 ILE D C 1
ATOM 10161 O O . ILE D 1 267 ? -11.838 40.187 30.284 1.000 44.124 267 ILE D O 1
ATOM 10166 N N . ASN D 1 268 ? -12.119 40.259 32.502 1.000 43.357 268 ASN D N 1
ATOM 10167 C CA . ASN D 1 268 ? -11.759 41.665 32.575 1.000 44.580 268 ASN D CA 1
ATOM 10168 C C . ASN D 1 268 ? -10.300 41.817 32.163 1.000 48.481 268 ASN D C 1
ATOM 10169 O O . ASN D 1 268 ? -9.997 42.681 31.354 1.000 51.991 268 ASN D O 1
ATOM 10174 N N . GLU D 1 269 ? -9.437 40.938 32.686 1.000 48.799 269 GLU D N 1
ATOM 10175 C CA . GLU D 1 269 ? -8.007 41.008 32.442 1.000 54.307 269 GLU D CA 1
ATOM 10176 C C . GLU D 1 269 ? -7.766 40.937 30.948 1.000 48.368 269 GLU D C 1
ATOM 10177 O O . GLU D 1 269 ? -6.946 41.680 30.432 1.000 50.754 269 GLU D O 1
ATOM 10183 N N . LEU D 1 270 ? -8.505 40.062 30.271 1.000 48.132 270 LEU D N 1
ATOM 10184 C CA . LEU D 1 270 ? -8.347 39.907 28.836 1.000 48.013 270 LEU D CA 1
ATOM 10185 C C . LEU D 1 270 ? -8.751 41.198 28.121 1.000 46.800 270 LEU D C 1
ATOM 10186 O O . LEU D 1 270 ? -8.013 41.680 27.267 1.000 48.794 270 LEU D O 1
ATOM 10191 N N . LEU D 1 271 ? -9.938 41.725 28.441 1.000 46.014 271 LEU D N 1
ATOM 10192 C CA . LEU D 1 271 ? -10.453 42.926 27.798 1.000 46.040 271 LEU D CA 1
ATOM 10193 C C . LEU D 1 271 ? -9.497 44.099 28.021 1.000 41.645 271 LEU D C 1
ATOM 10194 O O . LEU D 1 271 ? -9.214 44.848 27.099 1.000 43.968 271 LEU D O 1
ATOM 10199 N N . ILE D 1 272 ? -8.953 44.215 29.231 1.000 39.729 272 ILE D N 1
ATOM 10200 C CA . ILE D 1 272 ? -7.960 45.233 29.534 1.000 44.386 272 ILE D CA 1
ATOM 10201 C C . ILE D 1 272 ? -6.734 45.085 28.634 1.000 49.262 272 ILE D C 1
ATOM 10202 O O . ILE D 1 272 ? -6.329 46.070 28.037 1.000 52.303 272 ILE D O 1
ATOM 10207 N N . LYS D 1 273 ? -6.148 43.883 28.542 1.000 52.176 273 LYS D N 1
ATOM 10208 C CA . LYS D 1 273 ? -4.948 43.662 27.745 1.000 58.829 273 LYS D CA 1
ATOM 10209 C C . LYS D 1 273 ? -5.225 43.918 26.264 1.000 54.852 273 LYS D C 1
ATOM 10210 O O . LYS D 1 273 ? -4.363 44.390 25.528 1.000 57.924 273 LYS D O 1
ATOM 10216 N N . ALA D 1 274 ? -6.433 43.599 25.816 1.000 49.880 274 ALA D N 1
ATOM 10217 C CA . ALA D 1 274 ? -6.805 43.864 24.437 1.000 52.603 274 ALA D CA 1
ATOM 10218 C C . ALA D 1 274 ? -6.810 45.368 24.149 1.000 53.137 274 ALA D C 1
ATOM 10219 O O . ALA D 1 274 ? -6.377 45.816 23.085 1.000 53.666 274 ALA D O 1
ATOM 10221 N N . SER D 1 275 ? -7.332 46.145 25.103 1.000 46.366 275 SER D N 1
ATOM 10222 C CA . SER D 1 275 ? -7.466 47.578 24.936 1.000 44.761 275 SER D CA 1
ATOM 10223 C C . SER D 1 275 ? -6.091 48.246 24.968 1.000 47.973 275 SER D C 1
ATOM 10224 O O . SER D 1 275 ? -5.947 49.365 24.491 1.000 44.996 275 SER D O 1
ATOM 10227 N N . GLN D 1 276 ? -5.096 47.558 25.550 1.000 50.312 276 GLN D N 1
ATOM 10228 C CA . GLN D 1 276 ? -3.764 48.099 25.782 1.000 52.006 276 GLN D CA 1
ATOM 10229 C C . GLN D 1 276 ? -2.773 47.685 24.697 1.000 54.324 276 GLN D C 1
ATOM 10230 O O . GLN D 1 276 ? -1.627 48.113 24.732 1.000 57.151 276 GLN D O 1
ATOM 10236 N N . THR D 1 277 ? -3.205 46.834 23.765 1.000 51.185 277 THR D N 1
ATOM 10237 C CA . THR D 1 277 ? -2.322 46.268 22.765 1.000 55.565 277 THR D CA 1
ATOM 10238 C C . THR D 1 277 ? -3.051 46.347 21.425 1.000 53.711 277 THR D C 1
ATOM 10239 O O . THR D 1 277 ? -3.139 47.421 20.841 1.000 59.306 277 THR D O 1
ATOM 10243 N N . ASP D 1 278 ? -3.649 45.229 20.999 1.000 56.886 278 ASP D N 1
ATOM 10244 C CA . ASP D 1 278 ? -4.133 45.043 19.639 1.000 62.304 278 ASP D CA 1
ATOM 10245 C C . ASP D 1 278 ? -5.289 45.974 19.279 1.000 60.881 278 ASP D C 1
ATOM 10246 O O . ASP D 1 278 ? -5.565 46.150 18.088 1.000 59.792 278 ASP D O 1
ATOM 10251 N N . TYR D 1 279 ? -5.990 46.524 20.284 1.000 55.699 279 TYR D N 1
ATOM 10252 C CA . TYR D 1 279 ? -7.217 47.268 20.036 1.000 55.877 279 TYR D CA 1
ATOM 10253 C C . TYR D 1 279 ? -7.185 48.654 20.676 1.000 55.468 279 TYR D C 1
ATOM 10254 O O . TYR D 1 279 ? -8.235 49.276 20.840 1.000 53.145 279 TYR D O 1
ATOM 10263 N N . ALA D 1 280 ? -5.983 49.137 21.013 1.000 52.491 280 ALA D N 1
ATOM 10264 C CA . ALA D 1 280 ? -5.829 50.366 21.775 1.000 55.032 280 ALA D CA 1
ATOM 10265 C C . ALA D 1 280 ? -6.371 51.567 21.001 1.000 54.358 280 ALA D C 1
ATOM 10266 O O . ALA D 1 280 ? -6.664 52.601 21.598 1.000 51.087 280 ALA D O 1
ATOM 10268 N N . GLU D 1 281 ? -6.506 51.399 19.681 1.000 51.893 281 GLU D N 1
ATOM 10269 C CA . GLU D 1 281 ? -6.995 52.443 18.809 1.000 56.948 281 GLU D CA 1
ATOM 10270 C C . GLU D 1 281 ? -8.497 52.670 18.986 1.000 57.901 281 GLU D C 1
ATOM 10271 O O . GLU D 1 281 ? -8.952 53.811 18.860 1.000 53.864 281 GLU D O 1
ATOM 10277 N N . ILE D 1 282 ? -9.268 51.601 19.239 1.000 48.167 282 ILE D N 1
ATOM 10278 C CA . ILE D 1 282 ? -10.717 51.707 19.160 1.000 43.165 282 ILE D CA 1
ATOM 10279 C C . ILE D 1 282 ? -11.400 51.334 20.471 1.000 40.477 282 ILE D C 1
ATOM 10280 O O . ILE D 1 282 ? -12.621 51.439 20.549 1.000 37.117 282 ILE D O 1
ATOM 10285 N N . MET D 1 283 ? -10.627 50.968 21.504 1.000 41.105 283 MET D N 1
ATOM 10286 C CA . MET D 1 283 ? -11.204 50.327 22.671 1.000 42.502 283 MET D CA 1
ATOM 10287 C C . MET D 1 283 ? -10.575 50.827 23.962 1.000 45.906 283 MET D C 1
ATOM 10288 O O . MET D 1 283 ? -9.352 50.941 24.054 1.000 51.857 283 MET D O 1
ATOM 10293 N N . ALA D 1 284 ? -11.419 51.035 24.987 1.000 41.605 284 ALA D N 1
ATOM 10294 C CA . ALA D 1 284 ? -10.931 51.326 26.329 1.000 43.091 284 ALA D CA 1
ATOM 10295 C C . ALA D 1 284 ? -11.714 50.530 27.358 1.000 43.084 284 ALA D C 1
ATOM 10296 O O . ALA D 1 284 ? -12.774 49.997 27.053 1.000 36.428 284 ALA D O 1
ATOM 10298 N N . VAL D 1 285 ? -11.213 50.527 28.593 1.000 40.584 285 VAL D N 1
ATOM 10299 C CA . VAL D 1 285 ? -11.882 49.835 29.674 1.000 41.646 285 VAL D CA 1
ATOM 10300 C C . VAL D 1 285 ? -11.801 50.715 30.905 1.000 43.563 285 VAL D C 1
ATOM 10301 O O . VAL D 1 285 ? -10.746 51.275 31.166 1.000 46.154 285 VAL D O 1
ATOM 10305 N N . THR D 1 286 ? -12.910 50.805 31.657 1.000 43.067 286 THR D N 1
ATOM 10306 C CA . THR D 1 286 ? -12.972 51.629 32.858 1.000 42.448 286 THR D CA 1
ATOM 10307 C C . THR D 1 286 ? -13.575 50.792 33.981 1.000 40.144 286 THR D C 1
ATOM 10308 O O . THR D 1 286 ? -14.322 49.863 33.714 1.000 39.736 286 THR D O 1
ATOM 10312 N N . ASP D 1 287 ? -13.267 51.182 35.222 1.000 44.131 287 ASP D N 1
ATOM 10313 C CA . ASP D 1 287 ? -13.901 50.663 36.418 1.000 46.623 287 ASP D CA 1
ATOM 10314 C C . ASP D 1 287 ? -14.591 51.783 37.187 1.000 45.982 287 ASP D C 1
ATOM 10315 O O . ASP D 1 287 ? -15.045 51.558 38.303 1.000 43.964 287 ASP D O 1
ATOM 10320 N N . GLU D 1 288 ? -14.624 52.996 36.625 1.000 43.595 288 GLU D N 1
ATOM 10321 C CA . GLU D 1 288 ? -15.233 54.109 37.328 1.000 41.032 288 GLU D CA 1
ATOM 10322 C C . GLU D 1 288 ? -16.750 54.028 37.159 1.000 38.954 288 GLU D C 1
ATOM 10323 O O . GLU D 1 288 ? -17.253 53.526 36.149 1.000 40.734 288 GLU D O 1
ATOM 10329 N N . PRO D 1 289 ? -17.512 54.455 38.186 1.000 35.882 289 PRO D N 1
ATOM 10330 C CA . PRO D 1 289 ? -18.968 54.394 38.136 1.000 36.870 289 PRO D CA 1
ATOM 10331 C C . PRO D 1 289 ? -19.544 55.497 37.261 1.000 34.665 289 PRO D C 1
ATOM 10332 O O . PRO D 1 289 ? -19.979 56.518 37.777 1.000 38.143 289 PRO D O 1
ATOM 10336 N N . LEU D 1 290 ? -19.554 55.273 35.946 1.000 33.312 290 LEU D N 1
ATOM 10337 C CA . LEU D 1 290 ? -19.932 56.306 34.999 1.000 33.867 290 LEU D CA 1
ATOM 10338 C C . LEU D 1 290 ? -21.322 56.018 34.453 1.000 34.557 290 LEU D C 1
ATOM 10339 O O . LEU D 1 290 ? -21.885 54.965 34.714 1.000 36.120 290 LEU D O 1
ATOM 10344 N N . VAL D 1 291 ? -21.879 56.985 33.731 1.000 30.755 291 VAL D N 1
ATOM 10345 C CA . VAL D 1 291 ? -23.181 56.825 33.103 1.000 30.347 291 VAL D CA 1
ATOM 10346 C C . VAL D 1 291 ? -23.089 57.403 31.694 1.000 30.697 291 VAL D C 1
ATOM 10347 O O . VAL D 1 291 ? -22.032 57.880 31.305 1.000 28.409 291 VAL D O 1
ATOM 10351 N N . SER D 1 292 ? -24.193 57.394 30.948 1.000 31.660 292 SER D N 1
ATOM 10352 C CA . SER D 1 292 ? -24.116 57.603 29.508 1.000 31.803 292 SER D CA 1
ATOM 10353 C C . SER D 1 292 ? -23.452 58.933 29.156 1.000 33.253 292 SER D C 1
ATOM 10354 O O . SER D 1 292 ? -22.590 58.960 28.275 1.000 36.104 292 SER D O 1
ATOM 10357 N N . SER D 1 293 ? -23.859 60.024 29.817 1.000 31.328 293 SER D N 1
ATOM 10358 C CA . SER D 1 293 ? -23.343 61.359 29.523 1.000 32.058 293 SER D CA 1
ATOM 10359 C C . SER D 1 293 ? -21.822 61.399 29.521 1.000 30.113 293 SER D C 1
ATOM 10360 O O . SER D 1 293 ? -21.233 62.227 28.868 1.000 32.646 293 SER D O 1
ATOM 10363 N N . ASP D 1 294 ? -21.182 60.572 30.328 1.000 31.507 294 ASP D N 1
ATOM 10364 C CA . ASP D 1 294 ? -19.750 60.681 30.519 1.000 31.411 294 ASP D CA 1
ATOM 10365 C C . ASP D 1 294 ? -18.991 60.207 29.291 1.000 32.467 294 ASP D C 1
ATOM 10366 O O . ASP D 1 294 ? -17.774 60.372 29.237 1.000 32.633 294 ASP D O 1
ATOM 10371 N N . PHE D 1 295 ? -19.711 59.606 28.335 1.000 30.767 295 PHE D N 1
ATOM 10372 C CA . PHE D 1 295 ? -19.112 59.075 27.124 1.000 30.855 295 PHE D CA 1
ATOM 10373 C C . PHE D 1 295 ? -19.553 59.911 25.936 1.000 32.478 295 PHE D C 1
ATOM 10374 O O . PHE D 1 295 ? -19.214 59.596 24.805 1.000 34.449 295 PHE D O 1
ATOM 10382 N N . ASN D 1 296 ? -20.311 60.980 26.173 1.000 34.288 296 ASN D N 1
ATOM 10383 C CA . ASN D 1 296 ? -20.689 61.838 25.063 1.000 37.702 296 ASN D CA 1
ATOM 10384 C C . ASN D 1 296 ? -19.418 62.479 24.519 1.000 35.409 296 ASN D C 1
ATOM 10385 O O . ASN D 1 296 ? -18.579 62.922 25.286 1.000 30.770 296 ASN D O 1
ATOM 10390 N N . HIS D 1 297 ? -19.232 62.419 23.198 1.000 33.791 297 HIS D N 1
ATOM 10391 C CA . HIS D 1 297 ? -18.047 62.965 22.553 1.000 35.889 297 HIS D CA 1
ATOM 10392 C C . HIS D 1 297 ? -16.795 62.130 22.833 1.000 35.943 297 HIS D C 1
ATOM 10393 O O . HIS D 1 297 ? -15.678 62.570 22.587 1.000 37.564 297 HIS D O 1
ATOM 10400 N N . SER D 1 298 ? -16.971 60.882 23.252 1.000 40.654 298 SER D N 1
ATOM 10401 C CA . SER D 1 298 ? -15.872 59.933 23.285 1.000 39.041 298 SER D CA 1
ATOM 10402 C C . SER D 1 298 ? -15.651 59.330 21.899 1.000 38.299 298 SER D C 1
ATOM 10403 O O . SER D 1 298 ? -16.602 58.905 21.240 1.000 38.443 298 SER D O 1
ATOM 10406 N N . PRO D 1 299 ? -14.384 59.282 21.414 1.000 38.798 299 PRO D N 1
ATOM 10407 C CA . PRO D 1 299 ? -14.091 58.768 20.073 1.000 38.520 299 PRO D CA 1
ATOM 10408 C C . PRO D 1 299 ? -13.927 57.251 19.935 1.000 39.788 299 PRO D C 1
ATOM 10409 O O . PRO D 1 299 ? -13.763 56.754 18.827 1.000 37.333 299 PRO D O 1
ATOM 10413 N N . TYR D 1 300 ? -14.057 56.510 21.046 1.000 38.671 300 TYR D N 1
ATOM 10414 C CA . TYR D 1 300 ? -13.810 55.079 21.080 1.000 36.629 300 TYR D CA 1
ATOM 10415 C C . TYR D 1 300 ? -14.977 54.308 20.458 1.000 40.254 300 TYR D C 1
ATOM 10416 O O . TYR D 1 300 ? -16.134 54.726 20.522 1.000 39.660 300 TYR D O 1
ATOM 10425 N N . SER D 1 301 ? -14.658 53.144 19.873 1.000 43.445 301 SER D N 1
ATOM 10426 C CA . SER D 1 301 ? -15.663 52.241 19.338 1.000 42.735 301 SER D CA 1
ATOM 10427 C C . SER D 1 301 ? -16.404 51.564 20.482 1.000 39.468 301 SER D C 1
ATOM 10428 O O . SER D 1 301 ? -17.595 51.287 20.345 1.000 38.967 301 SER D O 1
ATOM 10431 N N . LEU D 1 302 ? -15.724 51.388 21.623 1.000 36.134 302 LEU D N 1
ATOM 10432 C CA . LEU D 1 302 ? -16.387 50.875 22.807 1.000 34.806 302 LEU D CA 1
ATOM 10433 C C . LEU D 1 302 ? -15.548 51.170 24.037 1.000 35.368 302 LEU D C 1
ATOM 10434 O O . LEU D 1 302 ? -14.314 51.195 23.971 1.000 36.472 302 LEU D O 1
ATOM 10439 N N . ILE D 1 303 ? -16.243 51.355 25.162 1.000 33.407 303 ILE D N 1
ATOM 10440 C CA . ILE D 1 303 ? -15.600 51.456 26.454 1.000 34.560 303 ILE D CA 1
ATOM 10441 C C . ILE D 1 303 ? -16.279 50.437 27.350 1.000 36.964 303 ILE D C 1
ATOM 10442 O O . ILE D 1 303 ? -17.448 50.586 27.675 1.000 36.421 303 ILE D O 1
ATOM 10447 N N . VAL D 1 304 ? -15.523 49.406 27.728 1.000 38.956 304 VAL D N 1
ATOM 10448 C CA . VAL D 1 304 ? -16.005 48.349 28.588 1.000 39.532 304 VAL D CA 1
ATOM 10449 C C . VAL D 1 304 ? -16.122 48.878 30.006 1.000 40.027 304 VAL D C 1
ATOM 10450 O O . VAL D 1 304 ? -15.171 49.424 30.557 1.000 39.661 304 VAL D O 1
ATOM 10454 N N . ASP D 1 305 ? -17.300 48.678 30.589 1.000 39.378 305 ASP D N 1
ATOM 10455 C CA . ASP D 1 305 ? -17.495 48.940 32.002 1.000 41.301 305 ASP D CA 1
ATOM 10456 C C . ASP D 1 305 ? -17.276 47.627 32.745 1.000 44.651 305 ASP D C 1
ATOM 10457 O O . ASP D 1 305 ? -18.170 46.772 32.834 1.000 43.269 305 ASP D O 1
ATOM 10462 N N . LEU D 1 306 ? -16.070 47.484 33.283 1.000 44.667 306 LEU D N 1
ATOM 10463 C CA . LEU D 1 306 ? -15.622 46.213 33.820 1.000 43.358 306 LEU D CA 1
ATOM 10464 C C . LEU D 1 306 ? -16.361 45.850 35.112 1.000 39.897 306 LEU D C 1
ATOM 10465 O O . LEU D 1 306 ? -16.406 44.681 35.501 1.000 42.696 306 LEU D O 1
ATOM 10470 N N . THR D 1 307 ? -16.931 46.839 35.796 1.000 40.562 307 THR D N 1
ATOM 10471 C CA . THR D 1 307 ? -17.622 46.563 37.051 1.000 45.377 307 THR D CA 1
ATOM 10472 C C . THR D 1 307 ? -18.929 45.822 36.762 1.000 42.795 307 THR D C 1
ATOM 10473 O O . THR D 1 307 ? -19.514 45.249 37.668 1.000 44.892 307 THR D O 1
ATOM 10477 N N . GLN D 1 308 ? -19.375 45.812 35.500 1.000 38.875 308 GLN D N 1
ATOM 10478 C CA . GLN D 1 308 ? -20.640 45.196 35.163 1.000 40.509 308 GLN D CA 1
ATOM 10479 C C . GLN D 1 308 ? -20.465 43.718 34.794 1.000 41.322 308 GLN D C 1
ATOM 10480 O O . GLN D 1 308 ? -21.466 43.053 34.558 1.000 37.426 308 GLN D O 1
ATOM 10486 N N . THR D 1 309 ? -19.219 43.224 34.681 1.000 40.467 309 THR D N 1
ATOM 10487 C CA . THR D 1 309 ? -18.948 41.862 34.222 1.000 38.741 309 THR D CA 1
ATOM 10488 C C . THR D 1 309 ? -19.542 40.864 35.214 1.000 39.131 309 THR D C 1
ATOM 10489 O O . THR D 1 309 ? -19.346 40.971 36.420 1.000 40.243 309 THR D O 1
ATOM 10493 N N . MET D 1 310 ? -20.220 39.848 34.694 1.000 39.666 310 MET D N 1
ATOM 10494 C CA . MET D 1 310 ? -20.872 38.847 35.536 1.000 42.725 310 MET D CA 1
ATOM 10495 C C . MET D 1 310 ? -20.605 37.444 34.982 1.000 40.083 310 MET D C 1
ATOM 10496 O O . MET D 1 310 ? -20.654 37.252 33.760 1.000 40.461 310 MET D O 1
ATOM 10501 N N . VAL D 1 311 ? -20.406 36.447 35.865 1.000 41.279 311 VAL D N 1
ATOM 10502 C CA . VAL D 1 311 ? -20.301 35.055 35.428 1.000 41.001 311 VAL D CA 1
ATOM 10503 C C . VAL D 1 311 ? -21.220 34.163 36.259 1.000 40.193 311 VAL D C 1
ATOM 10504 O O . VAL D 1 311 ? -21.253 34.282 37.483 1.000 37.205 311 VAL D O 1
ATOM 10508 N N . VAL D 1 312 ? -21.989 33.295 35.585 1.000 38.797 312 VAL D N 1
ATOM 10509 C CA . VAL D 1 312 ? -22.731 32.236 36.260 1.000 42.186 312 VAL D CA 1
ATOM 10510 C C . VAL D 1 312 ? -22.565 30.980 35.411 1.000 40.667 312 VAL D C 1
ATOM 10511 O O . VAL D 1 312 ? -22.993 30.937 34.256 1.000 42.580 312 VAL D O 1
ATOM 10515 N N . GLY D 1 313 ? -21.908 29.970 35.992 1.000 45.331 313 GLY D N 1
ATOM 10516 C CA . GLY D 1 313 ? -21.588 28.744 35.279 1.000 45.883 313 GLY D CA 1
ATOM 10517 C C . GLY D 1 313 ? -20.723 29.026 34.053 1.000 42.157 313 GLY D C 1
ATOM 10518 O O . GLY D 1 313 ? -19.609 29.540 34.171 1.000 43.985 313 GLY D O 1
ATOM 10519 N N . HIS D 1 314 ? -21.277 28.697 32.888 1.000 42.265 314 HIS D N 1
ATOM 10520 C CA . HIS D 1 314 ? -20.584 28.834 31.616 1.000 50.522 314 HIS D CA 1
ATOM 10521 C C . HIS D 1 314 ? -21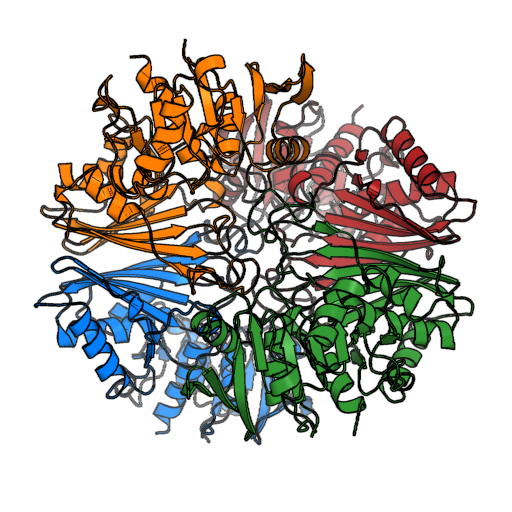.049 30.103 30.905 1.000 49.290 314 HIS D C 1
ATOM 10522 O O . HIS D 1 314 ? -20.674 30.356 29.760 1.000 45.904 314 HIS D O 1
ATOM 10529 N N . GLN D 1 315 ? -21.897 30.875 31.597 1.000 44.853 315 GLN D N 1
ATOM 10530 C CA . GLN D 1 315 ? -22.571 32.009 31.004 1.000 41.091 315 GLN D CA 1
ATOM 10531 C C . GLN D 1 315 ? -21.938 33.270 31.572 1.000 39.520 315 GLN D C 1
ATOM 10532 O O . GLN D 1 315 ? -21.618 33.326 32.758 1.000 39.668 315 GLN D O 1
ATOM 10538 N N . ALA D 1 316 ? -21.746 34.266 30.708 1.000 40.163 316 ALA D N 1
ATOM 10539 C CA . ALA D 1 316 ? -21.268 35.562 31.156 1.000 41.285 316 ALA D CA 1
ATOM 10540 C C . ALA D 1 316 ? -21.926 36.700 30.377 1.000 40.625 316 ALA D C 1
ATOM 10541 O O . ALA D 1 316 ? -22.468 36.522 29.284 1.000 39.497 316 ALA D O 1
ATOM 10543 N N . LYS D 1 317 ? -21.844 37.882 30.988 1.000 41.915 317 LYS D N 1
ATOM 10544 C CA . LYS D 1 317 ? -22.381 39.112 30.432 1.000 39.708 317 LYS D CA 1
ATOM 10545 C C . LYS D 1 317 ? -21.282 40.151 30.549 1.000 37.758 317 LYS D C 1
ATOM 10546 O O . LYS D 1 317 ? -20.701 40.292 31.624 1.000 33.263 317 LYS D O 1
ATOM 10552 N N . VAL D 1 318 ? -21.011 40.839 29.440 1.000 34.177 318 VAL D N 1
ATOM 10553 C CA . VAL D 1 318 ? -20.175 42.018 29.468 1.000 36.602 318 VAL D CA 1
ATOM 10554 C C . VAL D 1 318 ? -20.964 43.208 28.923 1.000 37.170 318 VAL D C 1
ATOM 10555 O O . VAL D 1 318 ? -21.965 43.049 28.224 1.000 39.408 318 VAL D O 1
ATOM 10559 N N . PHE D 1 319 ? -20.455 44.403 29.263 1.000 38.066 319 PHE D N 1
ATOM 10560 C CA . PHE D 1 319 ? -21.119 45.677 29.030 1.000 38.161 319 PHE D CA 1
ATOM 10561 C C . PHE D 1 319 ? -20.107 46.718 28.568 1.000 37.578 319 PHE D C 1
ATOM 10562 O O . PHE D 1 319 ? -19.066 46.914 29.207 1.000 35.381 319 PHE D O 1
ATOM 10570 N N . ALA D 1 320 ? -20.471 47.400 27.481 1.000 37.215 320 ALA D N 1
ATOM 10571 C CA . ALA D 1 320 ? -19.650 48.447 26.909 1.000 38.006 320 ALA D CA 1
ATOM 10572 C C . ALA D 1 320 ? -20.505 49.645 26.498 1.000 36.516 320 ALA D C 1
ATOM 10573 O O . ALA D 1 320 ? -21.586 49.486 25.943 1.000 37.173 320 ALA D O 1
ATOM 10575 N N . TRP D 1 321 ? -19.956 50.845 26.689 1.000 35.652 321 TRP D N 1
ATOM 10576 C CA . TRP D 1 321 ? -20.558 52.076 26.206 1.000 34.124 321 TRP D CA 1
ATOM 10577 C C . TRP D 1 321 ? -19.985 52.491 24.861 1.000 34.476 321 TRP D C 1
ATOM 10578 O O . TRP D 1 321 ? -18.839 52.186 24.568 1.000 37.336 321 TRP D O 1
ATOM 10589 N N . TYR D 1 322 ? -20.727 53.291 24.099 1.000 35.717 322 TYR D N 1
ATOM 10590 C CA . TYR D 1 322 ? -20.111 54.002 22.978 1.000 35.229 322 TYR D CA 1
ATOM 10591 C C . TYR D 1 322 ? -20.928 55.235 22.625 1.000 33.645 322 TYR D C 1
ATOM 10592 O O . TYR D 1 322 ? -22.162 55.217 22.715 1.000 34.107 322 TYR D O 1
ATOM 10601 N N . ASP D 1 323 ? -20.233 56.309 22.227 1.000 32.212 323 ASP D N 1
ATOM 10602 C CA . ASP D 1 323 ? -20.895 57.405 21.536 1.000 32.306 323 ASP D CA 1
ATOM 10603 C C . ASP D 1 323 ? -21.220 56.964 20.106 1.000 33.198 323 ASP D C 1
ATOM 10604 O O . ASP D 1 323 ? -20.345 56.919 19.252 1.000 34.212 323 ASP D O 1
ATOM 10609 N N . ASN D 1 324 ? -22.511 56.751 19.843 1.000 31.628 324 ASN D N 1
ATOM 10610 C CA . ASN D 1 324 ? -22.986 56.212 18.587 1.000 32.712 324 ASN D CA 1
ATOM 10611 C C . ASN D 1 324 ? -22.774 57.190 17.432 1.000 37.801 324 ASN D C 1
ATOM 10612 O O . ASN D 1 324 ? -22.773 56.775 16.276 1.000 40.678 324 ASN D O 1
ATOM 10617 N N . GLU D 1 325 ? -22.685 58.495 17.714 1.000 40.859 325 GLU D N 1
ATOM 10618 C CA . GLU D 1 325 ? -22.399 59.485 16.672 1.000 35.972 325 GLU D CA 1
ATOM 10619 C C . GLU D 1 325 ? -20.888 59.704 16.515 1.000 35.511 325 GLU D C 1
ATOM 10620 O O . GLU D 1 325 ? -20.365 59.590 15.409 1.000 35.879 325 GLU D O 1
ATOM 10626 N N . TRP D 1 326 ? -20.173 59.970 17.614 1.000 33.329 326 TRP D N 1
ATOM 10627 C CA . TRP D 1 326 ? -18.777 60.397 17.539 1.000 37.096 326 TRP D CA 1
ATOM 10628 C C . TRP D 1 326 ? -17.811 59.236 17.270 1.000 38.485 326 TRP D C 1
ATOM 10629 O O . TRP D 1 326 ? -16.831 59.405 16.552 1.000 37.672 326 TRP D O 1
ATOM 10640 N N . GLY D 1 327 ? -18.076 58.061 17.860 1.000 37.717 327 GLY D N 1
ATOM 10641 C CA . GLY D 1 327 ? -17.245 56.898 17.625 1.000 32.344 327 GLY D CA 1
ATOM 10642 C C . GLY D 1 327 ? -17.289 56.512 16.147 1.000 33.966 327 GLY D C 1
ATOM 10643 O O . GLY D 1 327 ? -16.260 56.350 15.494 1.000 33.699 327 GLY D O 1
ATOM 10644 N N . TYR D 1 328 ? -18.499 56.392 15.616 1.000 32.961 328 TYR D N 1
ATOM 10645 C CA . TYR D 1 328 ? -18.683 55.971 14.243 1.000 38.032 328 TYR D CA 1
ATOM 10646 C C . TYR D 1 328 ? -18.015 56.944 13.268 1.000 41.982 328 TYR D C 1
ATOM 10647 O O . TYR D 1 328 ? -17.409 56.517 12.276 1.000 37.727 328 TYR D O 1
ATOM 10656 N N . ALA D 1 329 ? -18.162 58.250 13.543 1.000 39.748 329 ALA D N 1
ATOM 10657 C CA . ALA D 1 329 ? -17.665 59.276 12.642 1.000 35.935 329 ALA D CA 1
ATOM 10658 C C . ALA D 1 329 ? -16.144 59.199 12.588 1.000 36.856 329 ALA D C 1
ATOM 10659 O O . ALA D 1 329 ? -15.544 59.324 11.522 1.000 37.289 329 ALA D O 1
ATOM 10661 N N . ASN D 1 330 ? -15.552 59.021 13.766 1.000 35.418 330 ASN D N 1
ATOM 10662 C CA . ASN D 1 330 ? -14.123 58.848 13.901 1.000 41.241 330 ASN D CA 1
ATOM 10663 C C . ASN D 1 330 ? -13.690 57.581 13.159 1.000 47.290 330 ASN D C 1
ATOM 10664 O O . ASN D 1 330 ? -12.606 57.552 12.572 1.000 48.332 330 ASN D O 1
ATOM 10669 N N . ARG D 1 331 ? -14.544 56.548 13.149 1.000 44.578 331 ARG D N 1
ATOM 10670 C CA . ARG D 1 331 ? -14.147 55.281 12.557 1.000 48.218 331 ARG D CA 1
ATOM 10671 C C . ARG D 1 331 ? -14.210 55.387 11.039 1.000 45.434 331 ARG D C 1
ATOM 10672 O O . ARG D 1 331 ? -13.533 54.642 10.342 1.000 52.656 331 ARG D O 1
ATOM 10680 N N . LEU D 1 332 ? -15.080 56.260 10.540 1.000 41.583 332 LEU D N 1
ATOM 10681 C CA . LEU D 1 332 ? -15.165 56.504 9.112 1.000 45.395 332 LEU D CA 1
ATOM 10682 C C . LEU D 1 332 ? -13.885 57.187 8.640 1.000 45.366 332 LEU D C 1
ATOM 10683 O O . LEU D 1 332 ? -13.299 56.807 7.639 1.000 53.766 332 LEU D O 1
ATOM 10688 N N . LEU D 1 333 ? -13.458 58.202 9.371 1.000 44.567 333 LEU D N 1
ATOM 10689 C CA . LEU D 1 333 ? -12.240 58.910 9.036 1.000 49.455 333 LEU D CA 1
ATOM 10690 C C . LEU D 1 333 ? -11.039 57.971 9.144 1.000 49.111 333 LEU D C 1
ATOM 10691 O O . LEU D 1 333 ? -10.187 57.978 8.269 1.000 48.767 333 LEU D O 1
ATOM 10696 N N . ASP D 1 334 ? -10.966 57.199 10.231 1.000 48.574 334 ASP D N 1
ATOM 10697 C CA . ASP D 1 334 ? -9.934 56.195 10.420 1.000 48.252 334 ASP D CA 1
ATOM 10698 C C . ASP D 1 334 ? -9.898 55.221 9.243 1.000 48.675 334 ASP D C 1
ATOM 10699 O O . ASP D 1 334 ? -8.835 54.794 8.802 1.000 48.559 334 ASP D O 1
ATOM 10704 N N . LEU D 1 335 ? -11.065 54.867 8.724 1.000 45.585 335 LEU D N 1
ATOM 10705 C CA . LEU D 1 335 ? -11.114 53.951 7.607 1.000 48.772 335 LEU D CA 1
ATOM 10706 C C . LEU D 1 335 ? -10.556 54.643 6.364 1.000 54.832 335 LEU D C 1
ATOM 10707 O O . LEU D 1 335 ? -9.695 54.088 5.688 1.000 56.647 335 LEU D O 1
ATOM 10712 N N . CYS D 1 336 ? -11.020 55.867 6.074 1.000 54.679 336 CYS D N 1
ATOM 10713 C CA . CYS D 1 336 ? -10.528 56.600 4.918 1.000 49.970 336 CYS D CA 1
ATOM 10714 C C . CYS D 1 336 ? -9.003 56.724 5.000 1.000 46.245 336 CYS D C 1
ATOM 10715 O O . CYS D 1 336 ? -8.323 56.587 4.000 1.000 49.149 336 CYS D O 1
ATOM 10718 N N . ASP D 1 337 ? -8.465 56.904 6.205 1.000 46.173 337 ASP D N 1
ATOM 10719 C CA . ASP D 1 337 ? -7.046 57.128 6.405 1.000 54.188 337 ASP D CA 1
ATOM 10720 C C . ASP D 1 337 ? -6.256 55.833 6.220 1.000 61.916 337 ASP D C 1
ATOM 10721 O O . ASP D 1 337 ? -5.038 55.870 6.032 1.000 62.579 337 ASP D O 1
ATOM 10726 N N . SER D 1 338 ? -6.952 54.689 6.305 1.000 62.637 338 SER D N 1
ATOM 10727 C CA . SER D 1 338 ? -6.330 53.382 6.142 1.000 62.511 338 SER D CA 1
ATOM 10728 C C . SER D 1 338 ? -6.028 53.107 4.667 1.000 62.131 338 SER D C 1
ATOM 10729 O O . SER D 1 338 ? -5.149 52.316 4.353 1.000 65.182 338 SER D O 1
ATOM 10732 N N . PHE D 1 339 ? -6.757 53.757 3.758 1.000 62.201 339 PHE D N 1
ATOM 10733 C CA . PHE D 1 339 ? -6.573 53.530 2.335 1.000 59.947 339 PHE D CA 1
ATOM 10734 C C . PHE D 1 339 ? -5.318 54.213 1.797 1.000 69.966 339 PHE D C 1
ATOM 10735 O O . PHE D 1 339 ? -4.944 53.984 0.650 1.000 75.558 339 PHE D O 1
ATOM 10743 N N . LYS D 1 340 ? -4.689 55.056 2.622 1.000 80.697 340 LYS D N 1
ATOM 10744 C CA . LYS D 1 340 ? -3.566 55.878 2.203 1.000 89.478 340 LYS D CA 1
ATOM 10745 C C . LYS D 1 340 ? -2.351 55.009 1.879 1.000 101.925 340 LYS D C 1
ATOM 10746 O O . LYS D 1 340 ? -2.121 53.985 2.521 1.000 100.264 340 LYS D O 1
ATOM 10752 N N . SER D 1 341 ? -1.572 55.473 0.888 1.000 113.162 341 SER D N 1
ATOM 10753 C CA . SER D 1 341 ? -0.335 54.843 0.453 1.000 117.339 341 SER D CA 1
ATOM 10754 C C . SER D 1 341 ? 0.876 55.622 0.998 1.000 111.843 341 SER D C 1
ATOM 10755 O O . SER D 1 341 ? 1.605 55.052 1.846 1.000 105.895 341 SER D O 1
#

Nearest PDB structures (foldseek):
  9iil-assembly1_B  TM=1.003E+00  e=1.278E-77  Acinetobacter baumannii
  3gnq-assembly1_A  TM=9.550E-01  e=3.651E-47  Burkholderia pseudomallei 1710b
  1obf-assembly1_O  TM=9.576E-01  e=1.191E-46  Achromobacter xylosoxidans
  1nq5-assembly2_C  TM=9.472E-01  e=6.259E-45  Geobacillus stearothermophilus
  8hrq-assembly1_B  TM=9.479E-01  e=2.042E-44  Corynebacterium glutamicum ATCC 13032

Secondary structure (DSSP, 8-state):
--EEEEE--SHHHHHHHHHHHH-SSPPSSEEEEEE-SS-HHHHHHHHH--TTT---SSEEEEEEETTEEEEEEEETTEEEEEEEE--S-GGGS-HHHHT-SEEEE-SSS--SHHHHHHHHHTT-S-EEESS--SS--SEE--TTTSGGG--TT--EEE---HHHHHHHHHHHHHHHHH-EEEEEEEEEE---TTSBSSS---SSTTTTSBTTT--EEE--THHHHHHHH-GGGTTTEEEEEEE-S-SS-EEEEEEEEESS---HHHHHHHHHHHHHTTTTTTEEEE-S---GGGGTT---SEEEEGGG-EEETTEEEEEEEE-TTHHHHHHHHHHHHHHH-/--EEEEE--SHHHHHHHHHHHH-SSPPSSEEEEEE-SS-HHHHHHHHH--TTT---SSEEEEEEETTEEEEEEEETTEEEEEEEE--SSGGGS-HHHHT-SEEEE-SSS--SHHHHHHHHHTT-SEEEESS--SS--SEE--TTTSGGG--TT--EEE---HHHHHHHHHHHHHHHHH-EEEEEEEEEEE--TTSBSSS---SSTTTTSBTTT--EEE--THHHHHHHH-GGGTTTEEEEEEEES-SS-EEEEEEEEESS---HHHHHHHHHHHHHTTTTTTEEEE-S---GGGGTT---SEEEEGGG-EEETTEEEEEEEE-TTHHHHHHHHHHHHHTT-/-EEEEEE--SHHHHHHHHHHHH-SSPPSEEEEEEE-SS-HHHHHHHHH--TTT---SSEEEEEEETTEEEEEEEETTEEEEEEEE--S-GGGS-HHHHT-SEEEE-SSS--SHHHHHHHHHTT-S-EEESS--SS--SEE--TTTTGGG--TT--EEE---HHHHHHHHHHHHHHHHT-EEEEEEEEEEE--TTSBSSS---SSTTTTSBTTT--EEE--THHHHHHHH-GGGTTTEEEEEEEES-SS-EEEEEEEEESS---HHHHHHHHHHHHHTTTTTTEEEE-S---GGGGTT---SEEEEGGG-EEETTEEEEEEEE-TTHHHHHHHHHHHHHT--/--EEEEE--SHHHHHHHHHHHH-SSPPSSEEEEEE-SS-HHHHHHHHHEETTTEE-SSEEEEEE-SS-EEEEEEETTEEEEEEEE--SSGGGS-HHHHT-SEEEE-SSS--SHHHHHHHHHTT-SEEEESS--SS--SEE--TTTSGGG--TT--EEE---HHHHHHHHHHHHHHHHT-EEEEEEEEEE---TTSBSSS---SSTTTTSBTTT--EEE--THHHHHHHH-GGGTTTEEEEEEE-S-SS-EEEEEEEEESS---HHHHHHHHHHHHTTTTTTTEEEE-S---GGGGTT---SEEEEGGG-EEETTEEEEEEEE-TTHHHHHHHHHHHHHT--